Protein 4IQZ (pdb70)

Solvent-accessible surface area: 37965 Å² total

Nearest PDB structures (foldseek):
  4iqz-assembly1_A  TM=9.616E-01  e=1.580E-25  Escherichia coli K-12
  2auk-assembly7_A  TM=9.716E-01  e=3.781E-25  Escherichia coli
  8pfg-assembly1_J  TM=9.408E-01  e=3.873E-24  Escherichia coli
  8pdy-assembly1_J  TM=9.310E-01  e=1.301E-23  Escherichia coli
  8f1k-assembly1_J  TM=9.162E-01  e=4.817E-23  Escherichia coli

Radius of gyration: 32.56 Å; Cα contacts (8 Å, |Δi|>4): 2280; chains: 5; bounding box: 88×77×90 Å

Secondary structure (DSSP, 8-state):
--TTEEE-SS-EEEEEES--EEE-TTS-EEE--SS-EEEEE-TT--EEEEEE--TTPEESS-TT-EE-TT-EEEE--S---EE-SS-EEEEEE--BTTTEEEE---EEEEPPGGGS-TTGGG---EEEEE-TTSPBPPPTT----EEE--TT-EE-PPTT-EE-TT-EEEB----/-EEE--S-EEEEEES--EEE-TTS-EEE--SSEEEEEE--EEEEEEE-TTPEESS-TT-EE-SS-EEEE--TT--EE-SS-EEEEEE--BTTTEEEEE-----EEEEEPPTTT--TTGGG---EEEEE-TTSPBPPPSS----EEE--TT-EE-SPTT-EE-TT-EEEB----/--EEE-SS-EEEEEES--EEE-TTS-EEE-SSSEEEEEE-TT--EEEEEEE-TTPEESS-TT-EE-TT-EEEE--S---EE-SS-EEEEEE--BTTTEEE--------EEEPPGGG----S---EEEEE-TTSPBPPPTT----EEE--TT-EE-SPTT-EE-TT-EEEB---/-EEE--------EEE-TTS-EEE-SSSEEE--EEE-TTPEESS-S----EEEE--TT--EE-SS-EEEEEE--BTTTEEEE---EEEE------EEEEE-TTSPBPPPTT----EEE--TT-EE-S-TT-EE-TT-EEEE---/-EEE-SS-EEEEEES--EEE-TTS-EEE--SSEEEEEES----EEEEE-TTPEESS-TT-EE-TT-EEEE-----EE-SS-EEEEEE--BTTTEEEEE-TTT--EEEEEPPGGG--GGGTT---EEEEE-SSSPBPP-----EEE--TT-EE-SPTT-EE-TT-EEEB----

Organism: Escherichia coli (strain K12) (NCBI:txid83333)

B-factor: mean 36.13, std 14.33, range [9.55, 131.62]

GO terms:
  GO:0005515 protein binding (F, IPI)
  GO:0005829 cytosol (C, IDA)
  GO:2000142 regulation of DNA-templated transcription initiation (P, IDA)
  GO:0031564 transcription antitermination (P, IDA)
  GO:0006352 DNA-templated transcription initiation (P, IDA)
  GO:0005737 cytoplasm (C, HDA)
  GO:0016020 membrane (C, HDA)

Structure (mmCIF, N/CA/C/O backbone):
data_4IQZ
#
_entry.id   4IQZ
#
_cell.length_a   198.060
_cell.length_b   65.630
_cell.length_c   81.292
_cell.angle_alpha   90.00
_cell.angle_beta   108.92
_cell.angle_gamma   90.00
#
_symmetry.space_group_name_H-M   'C 1 2 1'
#
loop_
_entity.id
_entity.type
_entity.pdbx_description
1 polymer "DNA-directed RNA polymerase subunit beta'"
2 non-polymer 'IODIDE ION'
3 non-polymer 'SODIUM ION'
4 water water
#
loop_
_atom_site.group_PDB
_atom_site.id
_atom_site.type_symbol
_atom_site.label_atom_id
_atom_site.label_alt_id
_atom_site.label_comp_id
_atom_site.label_asym_id
_atom_site.label_entity_id
_atom_site.label_seq_id
_atom_site.pdbx_PDB_ins_code
_atom_site.Cartn_x
_atom_site.Cartn_y
_atom_site.Cartn_z
_atom_site.occupancy
_atom_site.B_iso_or_equiv
_atom_site.auth_seq_id
_atom_site.auth_comp_id
_atom_site.auth_asym_id
_atom_site.auth_atom_id
_atom_site.pdbx_PDB_model_num
ATOM 1 N N . ALA A 1 34 ? 78.263 38.135 40.024 1.00 38.38 34 ALA A N 1
ATOM 2 C CA . ALA A 1 34 ? 78.723 38.011 38.639 1.00 35.38 34 ALA A CA 1
ATOM 3 C C . ALA A 1 34 ? 79.500 36.714 38.472 1.00 30.23 34 ALA A C 1
ATOM 4 O O . ALA A 1 34 ? 79.233 35.924 37.562 1.00 24.92 34 ALA A O 1
ATOM 6 N N . ALA A 1 35 ? 80.467 36.505 39.364 1.00 36.76 35 ALA A N 1
ATOM 7 C CA . ALA A 1 35 ? 81.352 35.350 39.291 1.00 36.64 35 ALA A CA 1
ATOM 8 C C . ALA A 1 35 ? 80.616 34.068 39.685 1.00 32.96 35 ALA A C 1
ATOM 9 O O . ALA A 1 35 ? 80.866 33.005 39.114 1.00 30.98 35 ALA A O 1
ATOM 11 N N . GLU A 1 36 ? 79.710 34.183 40.659 1.00 33.44 36 GLU A N 1
ATOM 12 C CA . GLU A 1 36 ? 78.887 33.055 41.098 1.00 33.63 36 GLU A CA 1
ATOM 13 C C . GLU A 1 36 ? 77.950 32.576 40.003 1.00 32.88 36 GLU A C 1
ATOM 14 O O . GLU A 1 36 ? 77.480 31.442 40.055 1.00 37.25 36 GLU A O 1
ATOM 20 N N . SER A 1 37 ? 77.667 33.427 39.012 1.00 22.11 37 SER A N 1
ATOM 21 C CA . SER A 1 37 ? 76.704 33.053 37.976 1.00 17.78 37 SER A CA 1
ATOM 22 C C . SER A 1 37 ? 77.290 33.065 36.565 1.00 14.28 37 SER A C 1
ATOM 23 O O . SER A 1 37 ? 76.607 33.404 35.599 1.00 15.82 37 SER A O 1
ATOM 26 N N . SER A 1 38 ? 78.559 32.701 36.449 1.00 16.52 38 SER A N 1
ATOM 27 C CA . SER A 1 38 ? 79.169 32.482 35.138 1.00 17.90 38 SER A CA 1
ATOM 28 C C . SER A 1 38 ? 80.348 31.544 35.308 1.00 16.66 38 SER A C 1
ATOM 29 O O . SER A 1 38 ? 80.771 31.259 36.437 1.00 18.56 38 SER A O 1
ATOM 32 N N . ILE A 1 39 ? 80.860 31.037 34.194 1.00 12.60 39 ILE A N 1
ATOM 33 C CA . ILE A 1 39 ? 82.064 30.217 34.242 1.00 12.57 39 ILE A CA 1
ATOM 34 C C . ILE A 1 39 ? 83.051 30.828 33.272 1.00 14.74 39 ILE A C 1
ATOM 35 O O . ILE A 1 39 ? 82.720 31.049 32.087 1.00 12.88 39 ILE A O 1
ATOM 40 N N . GLN A 1 40 ? 84.237 31.132 33.784 1.00 16.31 40 GLN A N 1
ATOM 41 C CA . GLN A 1 40 ? 85.340 31.635 32.980 1.00 18.24 40 GLN A CA 1
ATOM 42 C C . GLN A 1 40 ? 86.466 30.635 33.169 1.00 17.59 40 GLN A C 1
ATOM 43 O O . GLN A 1 40 ? 86.921 30.425 34.290 1.00 16.98 40 GLN A O 1
ATOM 49 N N . VAL A 1 41 ? 86.905 29.975 32.099 1.00 15.91 41 VAL A N 1
ATOM 50 C CA . VAL A 1 41 ? 87.929 28.949 32.285 1.00 18.52 41 VAL A CA 1
ATOM 51 C C . VAL A 1 41 ? 89.295 29.586 32.540 1.00 17.65 41 VAL A C 1
ATOM 52 O O . VAL A 1 41 ? 89.561 30.709 32.102 1.00 19.34 41 VAL A O 1
ATOM 56 N N . LYS A 1 42 ? 90.162 28.869 33.244 1.00 21.27 42 LYS A N 1
ATOM 57 C CA . LYS A 1 42 ? 91.463 29.422 33.608 1.00 23.70 42 LYS A CA 1
ATOM 58 C C . LYS A 1 42 ? 92.593 28.974 32.674 1.00 26.41 42 LYS A C 1
ATOM 59 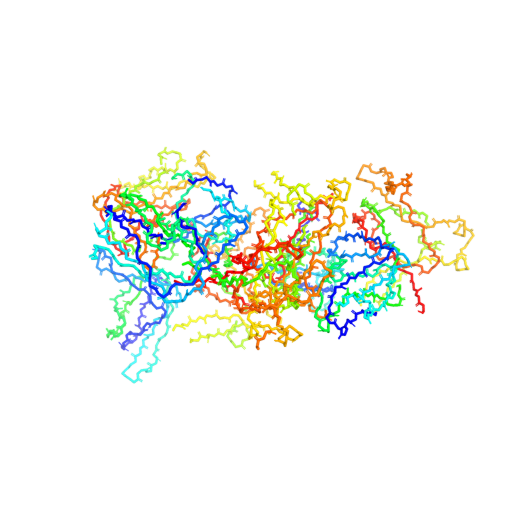O O . LYS A 1 42 ? 93.684 29.552 32.680 1.00 29.78 42 LYS A O 1
ATOM 65 N N . ASN A 1 43 ? 92.334 27.946 31.875 1.00 22.42 43 ASN A N 1
ATOM 66 C CA . ASN A 1 43 ? 93.322 27.480 30.902 1.00 26.28 43 ASN A CA 1
ATOM 67 C C . ASN A 1 43 ? 92.618 27.093 29.626 1.00 22.43 43 ASN A C 1
ATOM 68 O O . ASN A 1 43 ? 91.393 26.953 29.623 1.00 19.83 43 ASN A O 1
ATOM 73 N N . LYS A 1 44 ? 93.380 26.898 28.554 1.00 22.27 44 LYS A N 1
ATOM 74 C CA . LYS A 1 44 ? 92.768 26.448 27.317 1.00 25.23 44 LYS A CA 1
ATOM 75 C C . LYS A 1 44 ? 92.352 24.996 27.486 1.00 22.38 44 LYS A C 1
ATOM 76 O O . LYS A 1 44 ? 92.862 24.287 28.370 1.00 20.12 44 LYS A O 1
ATOM 80 N N . GLY A 1 45 ? 91.420 24.559 26.648 1.00 22.58 45 GLY A N 1
ATOM 81 C CA . GLY A 1 45 ? 90.973 23.174 26.661 1.00 26.31 45 GLY A CA 1
ATOM 82 C C . GLY A 1 45 ? 89.758 23.042 25.768 1.00 23.21 45 GLY A C 1
ATOM 83 O O . GLY A 1 45 ? 89.491 23.933 24.967 1.00 23.46 45 GLY A O 1
ATOM 84 N N . SER A 1 46 ? 89.034 21.934 25.877 1.00 19.39 46 SER A N 1
ATOM 85 C CA . SER A 1 46 ? 87.799 21.788 25.131 1.00 20.32 46 SER A CA 1
ATOM 86 C C . SER A 1 46 ? 86.674 21.631 26.119 1.00 20.43 46 SER A C 1
ATOM 87 O O . SER A 1 46 ? 86.870 21.119 27.219 1.00 18.14 46 SER A O 1
ATOM 90 N N . ILE A 1 47 ? 85.497 22.082 25.717 1.00 21.99 47 ILE A N 1
ATOM 91 C CA . ILE A 1 47 ? 84.321 21.991 26.549 1.00 21.08 47 ILE A CA 1
ATOM 92 C C . ILE A 1 47 ? 83.794 20.575 26.420 1.00 23.57 47 ILE A C 1
ATOM 93 O O . ILE A 1 47 ? 83.629 20.064 25.306 1.00 23.04 47 ILE A O 1
ATOM 98 N N . LYS A 1 48 ? 83.534 19.947 27.559 1.00 20.65 48 LYS A N 1
ATOM 99 C CA . LYS A 1 48 ? 82.815 18.689 27.577 1.00 22.31 48 LYS A CA 1
ATOM 100 C C . LYS A 1 48 ? 81.608 18.826 28.492 1.00 22.07 48 LYS A C 1
ATOM 101 O O . LYS A 1 48 ? 81.735 19.127 29.679 1.00 22.16 48 LYS A O 1
ATOM 105 N N . LEU A 1 49 ? 80.433 18.605 27.930 1.00 23.11 49 LEU A N 1
ATOM 106 C CA . LEU A 1 49 ? 79.208 18.712 28.700 1.00 23.04 49 LEU A CA 1
ATOM 107 C C . LEU A 1 49 ? 78.662 17.326 28.974 1.00 25.14 49 LEU A C 1
ATOM 108 O O . LEU A 1 49 ? 78.638 16.483 28.077 1.00 24.79 49 LEU A O 1
ATOM 113 N N . SER A 1 50 ? 78.239 17.060 30.208 1.00 22.12 50 SER A N 1
ATOM 114 C CA . SER A 1 50 ? 77.598 15.770 30.442 1.00 25.76 50 SER A CA 1
ATOM 115 C C . SER A 1 50 ? 76.153 15.958 30.881 1.00 24.22 50 SER A C 1
ATOM 116 O O . SER A 1 50 ? 75.818 16.980 31.480 1.00 20.49 50 SER A O 1
ATOM 119 N N . ASN A 1 51 ? 75.306 14.993 30.519 1.00 25.44 51 ASN A N 1
ATOM 120 C CA . ASN A 1 51 ? 73.873 15.034 30.811 1.00 27.40 51 ASN A CA 1
ATOM 121 C C . ASN A 1 51 ? 73.219 16.350 30.388 1.00 24.92 51 ASN A C 1
ATOM 122 O O . ASN A 1 51 ? 72.523 17.001 31.171 1.00 26.41 51 ASN A O 1
ATOM 127 N N . VAL A 1 52 ? 73.448 16.737 29.137 1.00 20.18 52 VAL A N 1
ATOM 128 C CA . VAL A 1 52 ? 73.025 18.050 28.670 1.00 19.53 52 VAL A CA 1
ATOM 129 C C . VAL A 1 52 ? 71.947 17.955 27.591 1.00 19.95 52 VAL A C 1
ATOM 130 O O . VAL A 1 52 ? 71.987 17.088 26.727 1.00 22.40 52 VAL A O 1
ATOM 134 N N . LYS A 1 53 ? 70.958 18.828 27.670 1.00 19.34 53 LYS A N 1
ATOM 135 C CA . LYS A 1 53 ? 70.099 19.069 26.535 1.00 21.68 53 LYS A CA 1
ATOM 136 C C . LYS A 1 53 ? 70.245 20.550 26.289 1.00 19.98 53 LYS A C 1
ATOM 137 O O . LYS A 1 53 ? 70.144 21.345 27.232 1.00 20.78 53 LYS A O 1
ATOM 140 N N . SER A 1 54 ? 70.512 20.930 25.044 1.00 17.14 54 SER A N 1
ATOM 141 C CA . SER A 1 54 ? 70.611 22.356 24.716 1.00 18.37 54 SER A CA 1
ATOM 142 C C . SER A 1 54 ? 69.843 22.671 23.434 1.00 19.91 54 SER A C 1
ATOM 143 O O . SER A 1 54 ? 69.596 21.781 22.609 1.00 17.53 54 SER A O 1
ATOM 146 N N . VAL A 1 55 ? 69.451 23.933 23.279 1.00 15.35 55 VAL A N 1
ATOM 147 C CA . VAL A 1 55 ? 68.745 24.353 22.082 1.00 15.52 55 VAL A CA 1
ATOM 148 C C . VAL A 1 55 ? 69.079 25.831 21.868 1.00 16.90 55 VAL A C 1
ATOM 149 O O . VAL A 1 55 ? 69.455 26.535 22.810 1.00 16.28 55 VAL A O 1
ATOM 153 N N . VAL A 1 56 ? 69.021 26.282 20.623 1.00 19.88 56 VAL A N 1
ATOM 154 C CA . VAL A 1 56 ? 69.285 27.691 20.336 1.00 20.76 56 VAL A CA 1
ATOM 155 C C . VAL A 1 56 ? 67.971 28.464 20.384 1.00 14.32 56 VAL A C 1
ATOM 156 O O . VAL A 1 56 ? 66.992 28.047 19.755 1.00 14.99 56 VAL A O 1
ATOM 160 N N . ASN A 1 57 ? 67.910 29.565 21.131 1.00 13.91 57 ASN A N 1
ATOM 161 C CA . ASN A 1 57 ? 66.628 30.267 21.246 1.00 14.23 57 ASN A CA 1
ATOM 162 C C . ASN A 1 57 ? 66.518 31.418 20.257 1.00 16.76 57 ASN A C 1
ATOM 163 O O . ASN A 1 57 ? 67.393 31.573 19.390 1.00 17.62 57 ASN A O 1
ATOM 168 N N . SER A 1 58 ? 65.469 32.233 20.381 1.00 17.88 58 SER A N 1
ATOM 169 C CA . SER A 1 58 ? 65.219 33.299 19.411 1.00 19.32 58 SER A CA 1
ATOM 170 C C . SER A 1 58 ? 66.168 34.483 19.570 1.00 21.89 58 SER A C 1
ATOM 171 O O . SER A 1 58 ? 66.186 35.371 18.716 1.00 24.47 58 SER A O 1
ATOM 174 N N . SER A 1 59 ? 66.936 34.497 20.663 1.00 21.12 59 SER A N 1
ATOM 175 C CA . SER A 1 59 ? 67.892 35.568 20.917 1.00 22.27 59 SER A CA 1
ATOM 176 C C . SER A 1 59 ? 69.274 35.169 20.462 1.00 22.18 59 SER A C 1
ATOM 177 O O . SER A 1 59 ? 70.237 35.916 20.678 1.00 23.43 59 SER A O 1
ATOM 180 N N . GLY A 1 60 ? 69.392 33.986 19.860 1.00 16.59 60 GLY A N 1
ATOM 181 C CA . GLY A 1 60 ? 70.688 33.539 19.374 1.00 16.67 60 GLY A CA 1
ATOM 182 C C . GLY A 1 60 ? 71.524 32.946 20.491 1.00 15.43 60 GLY A C 1
ATOM 183 O O . GLY A 1 60 ? 72.742 32.789 20.349 1.00 17.27 60 GLY A O 1
ATOM 184 N N . LYS A 1 61 ? 70.872 32.607 21.602 1.00 14.50 61 LYS A N 1
ATOM 185 C CA . LYS A 1 61 ? 71.559 32.000 22.725 1.00 14.67 61 LYS A CA 1
ATOM 186 C C . LYS A 1 61 ? 71.425 30.484 22.706 1.00 16.52 61 LYS A C 1
ATOM 187 O O . LYS A 1 61 ? 70.366 29.922 22.369 1.00 18.01 61 LYS A O 1
ATOM 193 N N . LEU A 1 62 ? 72.518 29.827 23.049 1.00 12.42 62 LEU A N 1
ATOM 194 C CA . LEU A 1 62 ? 72.542 28.376 23.178 1.00 13.12 62 LEU A CA 1
ATOM 195 C C . LEU A 1 62 ? 72.199 28.094 24.623 1.00 14.03 62 LEU A C 1
ATOM 196 O O . LEU A 1 62 ? 72.990 28.383 25.534 1.00 18.97 62 LEU A O 1
ATOM 201 N N . VAL A 1 63 ? 71.009 27.564 24.850 1.00 11.63 63 VAL A N 1
ATOM 202 C CA . VAL A 1 63 ? 70.485 27.483 26.220 1.00 11.33 63 VAL A CA 1
ATOM 203 C C . VAL A 1 63 ? 70.412 26.041 26.699 1.00 12.28 63 VAL A C 1
ATOM 204 O O . VAL A 1 63 ? 69.971 25.160 25.960 1.00 15.61 63 VAL A O 1
ATOM 208 N N . ILE A 1 64 ? 70.832 25.804 27.937 1.00 16.31 64 ILE A N 1
ATOM 209 C CA . ILE A 1 64 ? 70.766 24.470 28.533 1.00 20.64 64 ILE A CA 1
ATOM 210 C C . ILE A 1 64 ? 69.372 24.227 29.098 1.00 18.94 64 ILE A C 1
ATOM 211 O O . ILE A 1 64 ? 68.829 25.061 29.827 1.00 16.60 64 ILE A O 1
ATOM 216 N N . THR A 1 65 ? 68.763 23.105 28.729 1.00 16.16 65 THR A N 1
ATOM 217 C CA . THR A 1 65 ? 67.406 22.853 29.160 1.00 16.46 65 THR A CA 1
ATOM 218 C C . THR A 1 65 ? 67.352 21.614 30.021 1.00 16.17 65 THR A C 1
ATOM 219 O O . THR A 1 65 ? 66.271 21.124 30.329 1.00 18.25 65 THR A O 1
ATOM 223 N N . SER A 1 66 ? 68.529 21.124 30.406 1.00 17.11 66 SER A N 1
ATOM 224 C CA . SER A 1 66 ? 68.643 19.989 31.314 1.00 20.61 66 SER A CA 1
ATOM 225 C C . SER A 1 66 ? 68.992 20.503 32.715 1.00 17.85 66 SER A C 1
ATOM 226 O O . SER A 1 66 ? 69.476 21.635 32.866 1.00 16.77 66 SER A O 1
ATOM 229 N N . ARG A 1 67 ? 68.752 19.694 33.742 1.00 17.79 67 ARG A N 1
ATOM 230 C CA . ARG A 1 67 ? 68.873 20.193 35.108 1.00 18.18 67 ARG A CA 1
ATOM 231 C C . ARG A 1 67 ? 70.054 19.635 35.914 1.00 20.32 67 ARG A C 1
ATOM 232 O O . ARG A 1 67 ? 70.343 20.126 37.013 1.00 23.07 67 ARG A O 1
ATOM 240 N N . ASN A 1 68 ? 70.736 18.616 35.391 1.00 21.05 68 ASN A N 1
ATOM 241 C CA . ASN A 1 68 ? 71.893 18.074 36.097 1.00 22.74 68 ASN A CA 1
ATOM 242 C C . ASN A 1 68 ? 73.168 18.084 35.268 1.00 23.28 68 ASN A C 1
ATOM 243 O O . ASN A 1 68 ? 74.011 17.196 35.384 1.00 30.50 68 ASN A O 1
ATOM 248 N N . THR A 1 69 ? 73.303 19.115 34.449 1.00 19.88 69 THR A N 1
ATOM 249 C CA . THR A 1 69 ? 74.422 19.228 33.518 1.00 19.99 69 THR A CA 1
ATOM 250 C C . THR A 1 69 ? 75.728 19.521 34.241 1.00 20.15 69 THR A C 1
ATOM 251 O O . THR A 1 69 ? 75.769 20.347 35.166 1.00 18.05 69 THR A O 1
ATOM 255 N N . GLU A 1 70 ? 76.786 18.827 33.829 1.00 21.05 70 GLU A N 1
ATOM 256 C CA . GLU A 1 70 ? 78.137 19.173 34.251 1.00 18.85 70 GLU A CA 1
ATOM 257 C C . GLU A 1 70 ? 78.940 19.649 33.056 1.00 21.53 70 GLU A C 1
ATOM 258 O O . GLU A 1 70 ? 78.844 19.082 31.961 1.00 21.38 70 GLU A O 1
ATOM 264 N N . LEU A 1 71 ? 79.714 20.710 33.268 1.00 17.30 71 LEU A N 1
ATOM 265 C CA . LEU A 1 71 ? 80.583 21.241 32.239 1.00 20.58 71 LEU A CA 1
ATOM 266 C C . LEU A 1 71 ? 81.986 20.993 32.721 1.00 23.54 71 LEU A C 1
ATOM 267 O O . LEU A 1 71 ? 82.312 21.321 33.874 1.00 20.44 71 LEU A O 1
ATOM 272 N N . LYS A 1 72 ? 82.811 20.405 31.856 1.00 19.85 72 LYS A N 1
ATOM 273 C CA . LYS A 1 72 ? 84.205 20.186 32.190 1.00 21.96 72 LYS A CA 1
ATOM 274 C C . LYS A 1 72 ? 85.084 20.800 31.129 1.00 24.10 72 LYS A C 1
ATOM 275 O O . LYS A 1 72 ? 84.725 20.826 29.950 1.00 23.79 72 LYS A O 1
ATOM 281 N N . LEU A 1 73 ? 86.229 21.318 31.554 1.00 21.59 73 LEU A N 1
ATOM 282 C CA . LEU A 1 73 ? 87.262 21.712 30.617 1.00 19.97 73 LEU A CA 1
ATOM 283 C C . LEU A 1 73 ? 88.250 20.563 30.558 1.00 18.02 73 LEU A C 1
ATOM 284 O O . LEU A 1 73 ? 88.849 20.198 31.580 1.00 18.74 73 LEU A O 1
ATOM 289 N N . ILE A 1 74 ? 88.417 19.970 29.379 1.00 19.86 74 ILE A N 1
ATOM 290 C CA . ILE A 1 74 ? 89.332 18.834 29.248 1.00 22.50 74 ILE A CA 1
ATOM 291 C C . ILE A 1 74 ? 90.440 19.120 28.241 1.00 23.16 74 ILE A C 1
ATOM 292 O O . ILE A 1 74 ? 90.342 20.077 27.469 1.00 23.86 74 ILE A O 1
ATOM 297 N N . ASP A 1 75 ? 91.489 18.297 28.229 1.00 20.65 75 ASP A N 1
ATOM 298 C CA . ASP A 1 75 ? 92.468 18.397 27.151 1.00 22.02 75 ASP A CA 1
ATOM 299 C C . ASP A 1 75 ? 92.026 17.506 25.992 1.00 23.16 75 ASP A C 1
ATOM 300 O O . ASP A 1 75 ? 90.934 16.944 26.033 1.00 22.73 75 ASP A O 1
ATOM 305 N N . GLU A 1 76 ? 92.862 17.370 24.969 1.00 29.00 76 GLU A N 1
ATOM 306 C CA . GLU A 1 76 ? 92.499 16.585 23.792 1.00 33.49 76 GLU A CA 1
ATOM 307 C C . GLU A 1 76 ? 92.463 15.077 24.064 1.00 37.05 76 GLU A C 1
ATOM 308 O O . GLU A 1 76 ? 92.094 14.296 23.187 1.00 40.25 76 GLU A O 1
ATOM 314 N N . PHE A 1 77 ? 92.832 14.665 25.276 1.00 27.39 77 PHE A N 1
ATOM 315 C CA . PHE A 1 77 ? 92.914 13.239 25.592 1.00 29.01 77 PHE A CA 1
ATOM 316 C C . PHE A 1 77 ? 91.958 12.869 26.719 1.00 27.85 77 PHE A C 1
ATOM 317 O O . PHE A 1 77 ? 91.983 11.750 27.243 1.00 29.13 77 PHE A O 1
ATOM 325 N N . GLY A 1 78 ? 91.127 13.830 27.080 1.00 26.32 78 GLY A N 1
ATOM 326 C CA . GLY A 1 78 ? 90.069 13.619 28.046 1.00 33.13 78 GLY A CA 1
ATOM 327 C C . GLY A 1 78 ? 90.440 13.898 29.489 1.00 30.07 78 GLY A C 1
ATOM 328 O O . GLY A 1 78 ? 89.624 13.686 30.370 1.00 30.05 78 GLY A O 1
ATOM 329 N N . ARG A 1 79 ? 91.658 14.367 29.742 1.00 25.33 79 ARG A N 1
ATOM 330 C CA . ARG A 1 79 ? 92.047 14.668 31.110 1.00 23.45 79 ARG A CA 1
ATOM 331 C C . ARG A 1 79 ? 91.293 15.908 31.559 1.00 24.52 79 ARG A C 1
ATOM 332 O O . ARG A 1 79 ? 91.192 16.882 30.810 1.00 22.30 79 ARG A O 1
ATOM 340 N N . THR A 1 80 ? 90.730 15.867 32.763 1.00 23.20 80 THR A N 1
ATOM 341 C CA . THR A 1 80 ? 89.961 17.004 33.262 1.00 23.34 80 THR A CA 1
ATOM 342 C C . THR A 1 80 ? 90.865 18.101 33.827 1.00 23.73 80 THR A C 1
ATOM 343 O O . THR A 1 80 ? 91.763 17.842 34.641 1.00 27.60 80 THR A O 1
ATOM 347 N N . LYS A 1 81 ? 90.616 19.330 33.398 1.00 24.12 81 LYS A N 1
ATOM 348 C CA . LYS A 1 81 ? 91.295 20.493 33.959 1.00 24.81 81 LYS A CA 1
ATOM 349 C C . LYS A 1 81 ? 90.415 21.192 35.003 1.00 22.98 81 LYS A C 1
ATOM 350 O O . LYS A 1 81 ? 90.877 21.565 36.080 1.00 24.17 81 LYS A O 1
ATOM 356 N N . GLU A 1 82 ? 89.143 21.363 34.672 1.00 20.10 82 GLU A N 1
ATOM 357 C CA . GLU A 1 82 ? 88.198 22.066 35.531 1.00 20.13 82 GLU A CA 1
ATOM 358 C C . GLU A 1 82 ? 86.851 21.410 35.360 1.00 19.32 82 GLU A C 1
ATOM 359 O O . GLU A 1 82 ? 86.543 20.893 34.272 1.00 19.96 82 GLU A O 1
ATOM 365 N N . SER A 1 83 ? 86.040 21.462 36.418 1.00 16.35 83 SER A N 1
ATOM 366 C CA . SER A 1 83 ? 84.708 20.881 36.396 1.00 19.22 83 SER A CA 1
ATOM 367 C C . SER A 1 83 ? 83.714 21.815 37.083 1.00 17.06 83 SER A C 1
ATOM 368 O O . SER A 1 83 ? 84.017 22.411 38.119 1.00 18.44 83 SER A O 1
ATOM 371 N N . TYR A 1 84 ? 82.521 21.931 36.525 1.00 13.23 84 TYR A N 1
ATOM 372 C CA . TYR A 1 84 ? 81.508 22.774 37.140 1.00 19.71 84 TYR A CA 1
ATOM 373 C C . TYR A 1 84 ? 80.155 22.152 36.905 1.00 20.64 84 TYR A C 1
ATOM 374 O O . TYR A 1 84 ? 79.944 21.517 35.866 1.00 16.16 84 TYR A O 1
ATOM 383 N N . LYS A 1 85 ? 79.245 22.328 37.862 1.00 16.53 85 LYS A N 1
ATOM 384 C CA . LYS A 1 85 ? 77.829 22.106 37.602 1.00 19.53 85 LYS A CA 1
ATOM 385 C C . LYS A 1 85 ? 77.306 23.365 36.923 1.00 24.37 85 LYS A C 1
ATOM 386 O O . LYS A 1 85 ? 77.779 24.466 37.204 1.00 27.45 85 LYS A O 1
ATOM 392 N N . VAL A 1 86 ? 76.386 23.195 35.977 1.00 21.01 86 VAL A N 1
ATOM 393 C CA . VAL A 1 86 ? 75.812 24.314 35.231 1.00 22.46 86 VAL A CA 1
ATOM 394 C C . VAL A 1 86 ? 74.292 24.227 35.308 1.00 20.12 86 VAL A C 1
ATOM 395 O O . VAL A 1 86 ? 73.712 23.211 34.952 1.00 21.26 86 VAL A O 1
ATOM 399 N N . PRO A 1 87 ? 73.637 25.293 35.774 1.00 19.51 87 PRO A N 1
ATOM 400 C CA . PRO A 1 87 ? 72.204 25.147 36.037 1.00 16.48 87 PRO A CA 1
ATOM 401 C C . PRO A 1 87 ? 71.343 25.214 34.779 1.00 16.52 87 PRO A C 1
ATOM 402 O O . PRO A 1 87 ? 71.743 25.734 33.733 1.00 15.20 87 PRO A O 1
ATOM 406 N N . TYR A 1 88 ? 70.151 24.650 34.899 1.00 15.76 88 TYR A N 1
ATOM 407 C CA . TYR A 1 88 ? 69.085 24.794 33.918 1.00 15.99 88 TYR A CA 1
ATOM 408 C C . TYR A 1 88 ? 68.957 26.257 33.518 1.00 15.75 88 TYR A C 1
ATOM 409 O O . TYR A 1 88 ? 68.930 27.137 34.380 1.00 11.94 88 TYR A O 1
ATOM 418 N N . GLY A 1 89 ? 68.878 26.519 32.217 1.00 15.54 89 GLY A N 1
ATOM 419 C CA . GLY A 1 89 ? 68.647 27.868 31.741 1.00 15.88 89 GLY A CA 1
ATOM 420 C C . GLY A 1 89 ? 69.903 28.659 31.457 1.00 16.73 89 GLY A C 1
ATOM 421 O O . GLY A 1 89 ? 69.839 29.741 30.879 1.00 15.80 89 GLY A O 1
ATOM 422 N N . ALA A 1 90 ? 71.048 28.115 31.854 1.00 18.27 90 ALA A N 1
ATOM 423 C CA . ALA A 1 90 ? 72.320 28.753 31.564 1.00 17.55 90 ALA A CA 1
ATOM 424 C C . ALA A 1 90 ? 72.525 28.884 30.059 1.00 16.61 90 ALA A C 1
ATOM 425 O O . ALA A 1 90 ? 72.073 28.043 29.278 1.00 16.68 90 ALA A O 1
ATOM 427 N N . VAL A 1 91 ? 73.234 29.935 29.679 1.00 15.14 91 VAL A N 1
ATOM 428 C CA . VAL A 1 91 ? 73.562 30.211 28.291 1.00 17.63 91 VAL A CA 1
ATOM 429 C C . VAL A 1 91 ? 75.017 29.815 28.092 1.00 18.78 91 VAL A C 1
ATOM 430 O O . VAL A 1 91 ? 75.885 30.145 28.915 1.00 17.67 91 VAL A O 1
ATOM 434 N N . LEU A 1 92 ? 75.288 29.074 27.030 1.00 15.35 92 LEU A N 1
ATOM 435 C CA . LEU A 1 92 ? 76.657 28.664 26.731 1.00 17.39 92 LEU A CA 1
ATOM 436 C C . LEU A 1 92 ? 77.201 29.525 25.603 1.00 16.77 92 LEU A C 1
ATOM 437 O O . LEU A 1 92 ? 76.475 29.794 24.649 1.00 19.16 92 LEU A O 1
ATOM 442 N N . ALA A 1 93 ? 78.462 29.954 25.685 1.00 12.08 93 ALA A N 1
ATOM 443 C CA . ALA A 1 93 ? 79.085 30.623 24.541 1.00 20.22 93 ALA A CA 1
ATOM 444 C C . ALA A 1 93 ? 79.773 29.607 23.658 1.00 21.85 93 ALA A C 1
ATOM 445 O O . ALA A 1 93 ? 80.071 29.883 22.501 1.00 24.27 93 ALA A O 1
ATOM 447 N N . LYS A 1 94 ? 80.043 28.435 24.213 1.00 23.30 94 LYS A N 1
ATOM 448 C CA . LYS A 1 94 ? 80.727 27.384 23.466 1.00 28.25 94 LYS A CA 1
ATOM 449 C C . LYS A 1 94 ? 80.007 26.077 23.761 1.00 25.61 94 LYS A C 1
ATOM 450 O O . LYS A 1 94 ? 79.689 25.786 24.917 1.00 25.72 94 LYS A O 1
ATOM 455 N N . GLY A 1 95 ? 79.735 25.304 22.723 1.00 23.10 95 GLY A N 1
ATOM 456 C CA . GLY A 1 95 ? 79.067 24.031 22.904 1.00 28.29 95 GLY A CA 1
ATOM 457 C C . GLY A 1 95 ? 80.041 22.903 23.187 1.00 25.27 95 GLY A C 1
ATOM 458 O O . GLY A 1 95 ? 81.257 23.115 23.240 1.00 17.95 95 GLY A O 1
ATOM 459 N N . ASP A 1 96 ? 79.488 21.707 23.371 1.00 26.55 96 ASP A N 1
ATOM 460 C CA . ASP A 1 96 ? 80.274 20.517 23.660 1.00 27.30 96 ASP A CA 1
ATOM 461 C C . ASP A 1 96 ? 81.263 20.252 22.536 1.00 23.52 96 ASP A C 1
ATOM 462 O O . ASP A 1 96 ? 80.907 20.312 21.353 1.00 23.20 96 ASP A O 1
ATOM 467 N N . GLY A 1 97 ? 82.517 20.005 22.900 1.00 18.57 97 GLY A N 1
ATOM 468 C CA . GLY A 1 97 ? 83.546 19.749 21.910 1.00 24.96 97 GLY A CA 1
ATOM 469 C C . GLY A 1 97 ? 84.286 20.974 21.397 1.00 26.52 97 GLY A C 1
ATOM 470 O O . GLY A 1 97 ? 85.271 20.834 20.684 1.00 30.54 97 GLY A O 1
ATOM 471 N N . GLU A 1 98 ? 83.828 22.172 21.744 1.00 26.27 98 GLU A N 1
ATOM 472 C CA . GLU A 1 98 ? 84.504 23.383 21.271 1.00 24.98 98 GLU A CA 1
ATOM 473 C C . GLU A 1 98 ? 85.792 23.686 22.051 1.00 23.50 98 GLU A C 1
ATOM 474 O O . GLU A 1 98 ? 85.847 23.532 23.281 1.00 24.79 98 GLU A O 1
ATOM 477 N N . GLN A 1 99 ? 86.831 24.089 21.329 1.00 23.93 99 GLN A N 1
ATOM 478 C CA . GLN A 1 99 ? 88.105 24.485 21.939 1.00 25.97 99 GLN A CA 1
ATOM 479 C C . GLN A 1 99 ? 87.953 25.904 22.484 1.00 26.15 99 GLN A C 1
ATOM 480 O O . GLN A 1 99 ? 87.300 26.733 21.863 1.00 28.08 99 GLN A O 1
ATOM 482 N N . VAL A 1 100 ? 88.512 26.170 23.659 1.00 23.51 100 VAL A N 1
ATOM 483 C CA . VAL A 1 100 ? 88.448 27.503 24.265 1.00 25.01 100 VAL A CA 1
ATOM 484 C C . VAL A 1 100 ? 89.841 27.846 24.782 1.00 29.52 100 VAL A C 1
ATOM 485 O O . VAL A 1 100 ? 90.639 26.953 25.055 1.00 26.41 100 VAL A O 1
ATOM 489 N N . ALA A 1 101 ? 90.131 29.139 24.907 1.00 31.61 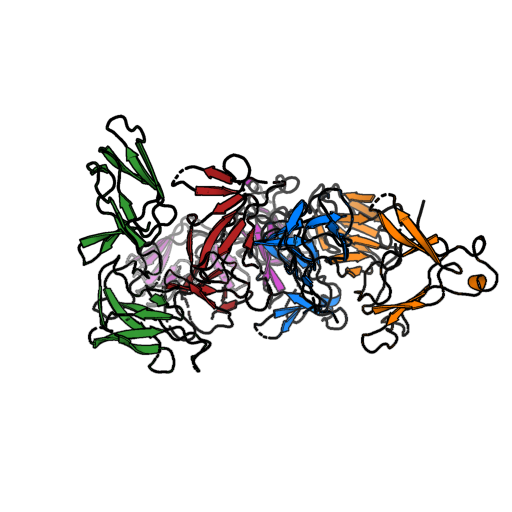101 ALA A N 1
ATOM 490 C CA . ALA A 1 101 ? 91.413 29.598 25.418 1.00 32.25 101 ALA A CA 1
ATOM 491 C C . ALA A 1 101 ? 91.262 30.043 26.881 1.00 28.58 101 ALA A C 1
ATOM 492 O O . ALA A 1 101 ? 90.142 30.264 27.352 1.00 22.22 101 ALA A O 1
ATOM 494 N N . GLY A 1 102 ? 92.375 30.154 27.603 1.00 30.29 102 GLY A N 1
ATOM 495 C CA . GLY A 1 102 ? 92.331 30.602 28.990 1.00 29.26 102 GLY A CA 1
ATOM 496 C C . GLY A 1 102 ? 91.697 31.979 29.100 1.00 25.81 102 GLY A C 1
ATOM 497 O O . GLY A 1 102 ? 91.916 32.815 28.237 1.00 22.96 102 GLY A O 1
ATOM 498 N N . GLY A 1 103 ? 90.890 32.212 30.133 1.00 24.67 103 GLY A N 1
ATOM 499 C CA . GLY A 1 103 ? 90.296 33.525 30.331 1.00 25.40 103 GLY A CA 1
ATOM 500 C C . GLY A 1 103 ? 88.952 33.743 29.651 1.00 25.60 103 GLY A C 1
ATOM 501 O O . GLY A 1 103 ? 88.313 34.774 29.829 1.00 27.38 103 GLY A O 1
ATOM 502 N N . GLU A 1 104 ? 88.513 32.766 28.876 1.00 24.24 104 GLU A N 1
ATOM 503 C CA . GLU A 1 104 ? 87.279 32.902 28.130 1.00 27.50 104 GLU A CA 1
ATOM 504 C C . GLU A 1 104 ? 86.080 32.553 28.995 1.00 22.95 104 GLU A C 1
ATOM 505 O O . GLU A 1 104 ? 86.078 31.542 29.690 1.00 21.20 104 GLU A O 1
ATOM 508 N N . THR A 1 105 ? 85.057 33.390 28.947 1.00 24.27 105 THR A N 1
ATOM 509 C CA . THR A 1 105 ? 83.816 33.098 29.653 1.00 23.80 105 THR A CA 1
ATOM 510 C C . THR A 1 105 ? 83.004 32.167 28.780 1.00 21.49 105 THR A C 1
ATOM 511 O O . THR A 1 105 ? 82.837 32.424 27.588 1.00 24.79 105 THR A O 1
ATOM 515 N N . VAL A 1 106 ? 82.524 31.068 29.348 1.00 18.92 106 VAL A N 1
ATOM 516 C CA . VAL A 1 106 ? 81.907 30.026 28.524 1.00 16.31 106 VAL A CA 1
ATOM 517 C C . VAL A 1 106 ? 80.473 29.715 28.923 1.00 18.49 106 VAL A C 1
ATOM 518 O O . VAL A 1 106 ? 79.759 29.008 28.208 1.00 16.58 106 VAL A O 1
ATOM 522 N N . ALA A 1 107 ? 80.044 30.247 30.062 1.00 16.58 107 ALA A N 1
ATOM 523 C CA . ALA A 1 107 ? 78.658 30.088 30.462 1.00 16.00 107 ALA A CA 1
ATOM 524 C C . ALA A 1 107 ? 78.226 31.267 31.314 1.00 14.09 107 ALA A C 1
ATOM 525 O O . ALA A 1 107 ? 79.032 31.853 32.044 1.00 12.33 107 ALA A O 1
ATOM 527 N N . ASN A 1 108 ? 76.941 31.589 31.237 1.00 14.71 108 ASN A N 1
ATOM 528 C CA . ASN A 1 108 ? 76.375 32.688 31.998 1.00 17.53 108 ASN A CA 1
ATOM 529 C C . ASN A 1 108 ? 74.927 32.361 32.384 1.00 16.18 108 ASN A C 1
ATOM 530 O O . ASN A 1 108 ? 74.173 31.801 31.581 1.00 13.11 108 ASN A O 1
ATOM 535 N N . TRP A 1 109 ? 74.542 32.675 33.617 1.00 15.80 109 TRP A N 1
ATOM 536 C CA . TRP A 1 109 ? 73.147 32.498 34.016 1.00 16.25 109 TRP A CA 1
ATOM 537 C C . TRP A 1 109 ? 72.776 33.590 35.000 1.00 18.99 109 TRP A C 1
ATOM 538 O O . TRP A 1 109 ? 73.650 34.296 35.509 1.00 14.92 109 TRP A O 1
ATOM 549 N N . ASP A 1 110 ? 71.479 33.772 35.223 1.00 18.95 110 ASP A N 1
ATOM 550 C CA . ASP A 1 110 ? 71.019 34.868 36.067 1.00 22.04 110 ASP A CA 1
ATOM 551 C C . ASP A 1 110 ? 71.272 34.479 37.507 1.00 19.43 110 ASP A C 1
ATOM 552 O O . ASP A 1 110 ? 70.895 33.389 37.919 1.00 21.96 110 ASP A O 1
ATOM 557 N N . PRO A 1 111 ? 71.937 35.352 38.279 1.00 24.83 111 PRO A N 1
ATOM 558 C CA . PRO A 1 111 ? 72.225 34.991 39.677 1.00 27.61 111 PRO A CA 1
ATOM 559 C C . PRO A 1 111 ? 70.969 34.936 40.539 1.00 29.29 111 PRO A C 1
ATOM 560 O O . PRO A 1 111 ? 70.961 34.212 41.537 1.00 33.28 111 PRO A O 1
ATOM 564 N N . HIS A 1 112 ? 69.921 35.657 40.146 1.00 24.11 112 HIS A N 1
ATOM 565 C CA . HIS A 1 112 ? 68.799 35.919 41.051 1.00 29.49 112 HIS A CA 1
ATOM 566 C C . HIS A 1 112 ? 67.424 35.399 40.587 1.00 28.88 112 HIS A C 1
ATOM 567 O O . HIS A 1 112 ? 66.416 35.600 41.263 1.00 30.64 112 HIS A O 1
ATOM 574 N N . THR A 1 113 ? 67.376 34.740 39.435 1.00 22.69 113 THR A N 1
ATOM 575 C CA . THR A 1 113 ? 66.141 34.091 38.999 1.00 21.70 113 THR A CA 1
ATOM 576 C C . THR A 1 113 ? 66.466 32.744 38.391 1.00 24.00 113 THR A C 1
ATOM 577 O O . THR A 1 113 ? 67.584 32.525 37.933 1.00 25.39 113 THR A O 1
ATOM 589 N N . PRO A 1 115 ? 64.791 30.337 35.294 1.00 18.10 115 PRO A N 1
ATOM 590 C CA . PRO A 1 115 ? 63.763 30.401 34.257 1.00 18.57 115 PRO A CA 1
ATOM 591 C C . PRO A 1 115 ? 62.899 29.142 34.166 1.00 15.99 115 PRO A C 1
ATOM 592 O O . PRO A 1 115 ? 63.214 28.072 34.715 1.00 17.86 115 PRO A O 1
ATOM 596 N N . VAL A 1 116 ? 61.775 29.308 33.489 1.00 14.87 116 VAL A N 1
ATOM 597 C CA . VAL A 1 116 ? 60.963 28.203 33.016 1.00 14.99 116 VAL A CA 1
ATOM 598 C C . VAL A 1 116 ? 61.066 28.371 31.507 1.00 13.12 116 VAL A C 1
ATOM 599 O O . VAL A 1 116 ? 60.695 29.411 30.964 1.00 17.87 116 VAL A O 1
ATOM 603 N N . ILE A 1 117 ? 61.588 27.359 30.832 1.00 15.47 117 ILE A N 1
ATOM 604 C CA . ILE A 1 117 ? 61.917 27.465 29.404 1.00 16.96 117 ILE A CA 1
ATOM 605 C C . ILE A 1 117 ? 61.038 26.567 28.553 1.00 13.02 117 ILE A C 1
ATOM 606 O O . ILE A 1 117 ? 60.771 25.430 28.932 1.00 14.24 117 ILE A O 1
ATOM 611 N N . THR A 1 118 ? 60.555 27.063 27.418 1.00 17.37 118 THR A N 1
ATOM 612 C CA . THR A 1 118 ? 59.777 26.183 26.560 1.00 16.54 118 THR A CA 1
ATOM 613 C C . THR A 1 118 ? 60.689 25.270 25.767 1.00 16.68 118 THR A C 1
ATOM 614 O O . THR A 1 118 ? 61.765 25.679 25.309 1.00 18.41 118 THR A O 1
ATOM 618 N N . GLU A 1 119 ? 60.259 24.031 25.604 1.00 17.92 119 GLU A N 1
ATOM 619 C CA . GLU A 1 119 ? 61.067 23.055 24.904 1.00 19.46 119 GLU A CA 1
ATOM 620 C C . GLU A 1 119 ? 60.637 23.020 23.449 1.00 19.25 119 GLU A C 1
ATOM 621 O O . GLU A 1 119 ? 61.205 22.282 22.652 1.00 17.59 119 GLU A O 1
ATOM 627 N N . VAL A 1 120 ? 59.619 23.803 23.105 1.00 14.84 120 VAL A N 1
ATOM 628 C CA . VAL A 1 120 ? 59.087 23.759 21.750 1.00 17.27 120 VAL A CA 1
ATOM 629 C C . VAL A 1 120 ? 58.833 25.149 21.216 1.00 17.58 120 VAL A C 1
ATOM 630 O O . VAL A 1 120 ? 58.662 26.106 21.970 1.00 17.04 120 VAL A O 1
ATOM 634 N N . SER A 1 121 ? 58.831 25.249 19.899 1.00 19.83 121 SER A N 1
ATOM 635 C CA . SER A 1 121 ? 58.607 26.510 19.222 1.00 17.26 121 SER A CA 1
ATOM 636 C C . SER A 1 121 ? 57.141 26.577 18.934 1.00 14.25 121 SER A C 1
ATOM 637 O O . SER A 1 121 ? 56.475 25.543 18.865 1.00 15.46 121 SER A O 1
ATOM 640 N N . GLY A 1 122 ? 56.628 27.781 18.750 1.00 15.03 122 GLY A N 1
ATOM 641 C CA . GLY A 1 122 ? 55.232 27.924 18.385 1.00 15.24 122 GLY A CA 1
ATOM 642 C C . GLY A 1 122 ? 54.766 29.311 18.761 1.00 17.51 122 GLY A C 1
ATOM 643 O O . GLY A 1 122 ? 55.481 30.286 18.514 1.00 21.81 122 GLY A O 1
ATOM 644 N N . PHE A 1 123 ? 53.570 29.405 19.336 1.00 13.45 123 PHE A N 1
ATOM 645 C CA . PHE A 1 123 ? 53.031 30.689 19.779 1.00 15.41 123 PHE A CA 1
ATOM 646 C C . PHE A 1 123 ? 52.523 30.553 21.212 1.00 18.11 123 PHE A C 1
ATOM 647 O O . PHE A 1 123 ? 52.014 29.502 21.606 1.00 13.50 123 PHE A O 1
ATOM 655 N N . VAL A 1 124 ? 52.643 31.635 21.973 1.00 20.12 124 VAL A N 1
ATOM 656 C CA . VAL A 1 124 ? 52.245 31.649 23.378 1.00 22.09 124 VAL A CA 1
ATOM 657 C C . VAL A 1 124 ? 50.743 31.859 23.553 1.00 24.59 124 VAL A C 1
ATOM 658 O O . VAL A 1 124 ? 50.133 32.699 22.885 1.00 27.12 124 VAL A O 1
ATOM 662 N N . ARG A 1 125 ? 50.141 31.075 24.442 1.00 15.92 125 ARG A N 1
ATOM 663 C CA . ARG A 1 125 ? 48.737 31.243 24.750 1.00 17.51 125 ARG A CA 1
ATOM 664 C C . ARG A 1 125 ? 48.560 31.301 26.269 1.00 19.93 125 ARG A C 1
ATOM 665 O O . ARG A 1 125 ? 48.904 30.353 26.992 1.00 21.00 125 ARG A O 1
ATOM 667 N N . PHE A 1 126 ? 48.053 32.432 26.746 1.00 19.74 126 PHE A N 1
ATOM 668 C CA . PHE A 1 126 ? 47.744 32.602 28.160 1.00 25.63 126 PHE A CA 1
ATOM 669 C C . PHE A 1 126 ? 46.623 31.663 28.552 1.00 26.94 126 PHE A C 1
ATOM 670 O O . PHE A 1 126 ? 45.649 31.502 27.811 1.00 24.46 126 PHE A O 1
ATOM 678 N N . THR A 1 127 ? 46.757 31.050 29.725 1.00 22.65 127 THR A N 1
ATOM 679 C CA . THR A 1 127 ? 45.717 30.158 30.228 1.00 24.75 127 THR A CA 1
ATOM 680 C C . THR A 1 127 ? 45.487 30.500 31.687 1.00 26.20 127 THR A C 1
ATOM 681 O O . THR A 1 127 ? 46.440 30.511 32.469 1.00 25.91 127 THR A O 1
ATOM 685 N N . ASP A 1 128 ? 44.241 30.790 32.051 1.00 27.92 128 ASP A N 1
ATOM 686 C CA . ASP A 1 128 ? 43.899 31.076 33.450 1.00 35.15 128 ASP A CA 1
ATOM 687 C C . ASP A 1 128 ? 44.707 32.234 34.005 1.00 28.74 128 ASP A C 1
ATOM 688 O O . ASP A 1 128 ? 45.056 32.231 35.186 1.00 29.78 128 ASP A O 1
ATOM 701 N N . ILE A 1 130 ? 44.418 35.919 34.733 1.00 29.22 130 ILE A N 1
ATOM 702 C CA . ILE A 1 130 ? 43.466 37.002 34.873 1.00 30.78 130 ILE A CA 1
ATOM 703 C C . ILE A 1 130 ? 43.958 37.995 35.919 1.00 31.83 130 ILE A C 1
ATOM 704 O O . ILE A 1 130 ? 44.311 37.609 37.041 1.00 32.51 130 ILE A O 1
ATOM 709 N N . ASP A 1 131 ? 43.994 39.270 35.541 1.00 43.36 131 ASP A N 1
ATOM 710 C CA . ASP A 1 131 ? 44.505 40.315 36.423 1.00 45.42 131 ASP A CA 1
ATOM 711 C C . ASP A 1 131 ? 43.690 40.362 37.706 1.00 47.51 131 ASP A C 1
ATOM 712 O O . ASP A 1 131 ? 42.461 40.329 37.665 1.00 47.88 131 ASP A O 1
ATOM 714 N N . GLY A 1 132 ? 44.382 40.415 38.843 1.00 43.49 132 GLY A N 1
ATOM 715 C CA . GLY A 1 132 ? 43.724 40.481 40.137 1.00 42.78 132 GLY A CA 1
ATOM 716 C C . GLY A 1 132 ? 43.278 39.135 40.690 1.00 43.59 132 GLY A C 1
ATOM 717 O O . GLY A 1 132 ? 43.008 39.018 41.889 1.00 48.53 132 GLY A O 1
ATOM 718 N N . GLN A 1 133 ? 43.199 38.115 39.835 1.00 41.25 133 GLN A N 1
ATOM 719 C CA . GLN A 1 133 ? 42.710 36.804 40.272 1.00 45.46 133 GLN A CA 1
ATOM 720 C C . GLN A 1 133 ? 43.796 35.716 40.331 1.00 44.24 133 GLN A C 1
ATOM 721 O O . GLN A 1 133 ? 43.866 34.959 41.305 1.00 44.82 133 GLN A O 1
ATOM 723 N N . THR A 1 134 ? 44.630 35.633 39.294 1.00 35.16 134 THR A N 1
ATOM 724 C CA . THR A 1 134 ? 45.765 34.716 39.304 1.00 34.29 134 THR A CA 1
ATOM 725 C C . THR A 1 134 ? 47.086 35.440 39.060 1.00 32.92 134 THR A C 1
ATOM 726 O O . THR A 1 134 ? 48.170 34.927 39.384 1.00 32.96 134 THR A O 1
ATOM 730 N N . ILE A 1 135 ? 47.004 36.622 38.458 1.00 25.16 135 ILE A N 1
ATOM 731 C CA . ILE A 1 135 ? 48.192 37.441 38.263 1.00 27.68 135 ILE A CA 1
ATOM 732 C C . ILE A 1 135 ? 47.917 38.892 38.624 1.00 29.59 135 ILE A C 1
ATOM 733 O O . ILE A 1 135 ? 46.764 39.318 38.699 1.00 34.05 135 ILE A O 1
ATOM 738 N N . THR A 1 136 ? 48.984 39.640 38.872 1.00 31.15 136 THR A N 1
ATOM 739 C CA . THR A 1 136 ? 48.875 41.074 39.089 1.00 40.24 136 THR A CA 1
ATOM 740 C C . THR A 1 136 ? 49.938 41.719 38.231 1.00 41.16 136 THR A C 1
ATOM 741 O O . THR A 1 136 ? 50.927 41.077 37.876 1.00 41.41 136 THR A O 1
ATOM 745 N N . ARG A 1 137 ? 49.724 42.974 37.872 1.00 32.86 137 ARG A N 1
ATOM 746 C CA . ARG A 1 137 ? 50.722 43.724 37.127 1.00 35.17 137 ARG A CA 1
ATOM 747 C C . ARG A 1 137 ? 51.712 44.305 38.119 1.00 38.41 137 ARG A C 1
ATOM 748 O O . ARG A 1 137 ? 51.312 44.783 39.176 1.00 42.14 137 ARG A O 1
ATOM 750 N N . GLN A 1 138 ? 52.999 44.260 37.794 1.00 47.76 138 GLN A N 1
ATOM 751 C CA . GLN A 1 138 ? 54.030 44.830 38.664 1.00 54.05 138 GLN A CA 1
ATOM 752 C C . GLN A 1 138 ? 55.119 45.520 37.839 1.00 57.70 138 GLN A C 1
ATOM 753 O O . GLN A 1 138 ? 55.336 45.176 36.672 1.00 56.59 138 GLN A O 1
ATOM 757 N N . THR A 1 139 ? 55.804 46.486 38.448 1.00 61.32 139 THR A N 1
ATOM 758 C CA . THR A 1 139 ? 56.784 47.296 37.727 1.00 65.91 139 THR A CA 1
ATOM 759 C C . THR A 1 139 ? 58.104 47.442 38.483 1.00 69.26 139 THR A C 1
ATOM 760 O O . THR A 1 139 ? 58.343 46.760 39.482 1.00 69.32 139 THR A O 1
ATOM 764 N N . LEU A 1 145 ? 60.206 48.995 33.656 1.00 59.13 145 LEU A N 1
ATOM 765 C CA . LEU A 1 145 ? 59.483 48.019 32.844 1.00 58.34 145 LEU A CA 1
ATOM 766 C C . LEU A 1 145 ? 58.424 47.281 33.661 1.00 60.07 145 LEU A C 1
ATOM 767 O O . LEU A 1 145 ? 58.623 46.992 34.845 1.00 61.54 145 LEU A O 1
ATOM 769 N N . SER A 1 146 ? 57.298 46.977 33.023 1.00 69.26 146 SER A N 1
ATOM 770 C CA . SER A 1 146 ? 56.212 46.281 33.701 1.00 65.68 146 SER A CA 1
ATOM 771 C C . SER A 1 146 ? 56.312 44.767 33.515 1.00 61.81 146 SER A C 1
ATOM 772 O O . SER A 1 146 ? 56.958 44.281 32.583 1.00 63.72 146 SER A O 1
ATOM 774 N N . SER A 1 147 ? 55.681 44.026 34.418 1.00 41.67 147 SER A N 1
ATOM 775 C CA . SER A 1 147 ? 55.674 42.572 34.326 1.00 39.46 147 SER A CA 1
ATOM 776 C C . SER A 1 147 ? 54.408 41.986 34.933 1.00 33.60 147 SER A C 1
ATOM 777 O O . SER A 1 147 ? 53.758 42.615 35.776 1.00 33.78 147 SER A O 1
ATOM 780 N N . LEU A 1 148 ? 54.067 40.778 34.504 1.00 30.78 148 LEU A N 1
ATOM 781 C CA . LEU A 1 148 ? 52.983 40.014 35.118 1.00 29.28 148 LEU A CA 1
ATOM 782 C C . LEU A 1 148 ? 53.568 39.100 36.190 1.00 27.48 148 LEU A C 1
ATOM 783 O O . LEU A 1 148 ? 54.547 38.395 35.951 1.00 26.73 148 LEU A O 1
ATOM 788 N N . VAL A 1 149 ? 52.989 39.124 37.381 1.00 24.48 149 VAL A N 1
ATOM 789 C CA . VAL A 1 149 ? 53.523 38.321 38.468 1.00 24.36 149 VAL A CA 1
ATOM 790 C C . VAL A 1 149 ? 52.420 37.384 38.881 1.00 23.25 149 VAL A C 1
ATOM 791 O O . VAL A 1 149 ? 51.276 37.810 39.055 1.00 23.66 149 VAL A O 1
ATOM 795 N N . VAL A 1 150 ? 52.738 36.103 38.997 1.00 22.35 150 VAL A N 1
ATOM 796 C CA . VAL A 1 150 ? 51.712 35.141 39.350 1.00 22.65 150 VAL A CA 1
ATOM 797 C C . VAL A 1 150 ? 51.422 35.210 40.849 1.00 23.37 150 VAL A C 1
ATOM 798 O O . VAL A 1 150 ? 52.331 35.156 41.677 1.00 24.58 150 VAL A O 1
ATOM 802 N N . LEU A 1 151 ? 50.154 35.370 41.188 1.00 25.45 151 LEU A N 1
ATOM 803 C CA . LEU A 1 151 ? 49.738 35.393 42.583 1.00 30.19 151 LEU A CA 1
ATOM 804 C C . LEU A 1 151 ? 49.877 33.984 43.119 1.00 30.89 151 LEU A C 1
ATOM 805 O O . LEU A 1 151 ? 49.437 33.033 42.472 1.00 33.55 151 LEU A O 1
ATOM 810 N N . ASP A 1 152 ? 50.512 33.827 44.274 1.00 35.23 152 ASP A N 1
ATOM 811 C CA . ASP A 1 152 ? 50.530 32.514 44.902 1.00 38.27 152 ASP A CA 1
ATOM 812 C C . ASP A 1 152 ? 49.130 32.217 45.435 1.00 38.71 152 ASP A C 1
ATOM 813 O O . ASP A 1 152 ? 48.266 33.102 45.451 1.00 35.06 152 ASP A O 1
ATOM 818 N N . SER A 1 153 ? 48.906 30.974 45.853 1.00 43.21 153 SER A N 1
ATOM 819 C CA . SER A 1 153 ? 47.575 30.513 46.264 1.00 46.32 153 SER A CA 1
ATOM 820 C C . SER A 1 153 ? 46.822 31.400 47.256 1.00 47.09 153 SER A C 1
ATOM 821 O O . SER A 1 153 ? 45.629 31.648 47.084 1.00 46.56 153 SER A O 1
ATOM 824 N N . ALA A 1 154 ? 47.505 31.873 48.290 1.00 57.70 154 ALA A N 1
ATOM 825 C CA . ALA A 1 154 ? 46.835 32.656 49.330 1.00 60.80 154 ALA A CA 1
ATOM 826 C C . ALA A 1 154 ? 46.365 34.026 48.826 1.00 59.15 154 ALA A C 1
ATOM 827 O O . ALA A 1 154 ? 45.385 34.579 49.326 1.00 61.03 154 ALA A O 1
ATOM 829 N N . GLU A 1 155 ? 47.071 34.563 47.835 1.00 53.18 155 GLU A N 1
ATOM 830 C CA . GLU A 1 155 ? 46.790 35.900 47.314 1.00 57.85 155 GLU A CA 1
ATOM 831 C C . GLU A 1 155 ? 45.675 35.944 46.258 1.00 59.11 155 GLU A C 1
ATOM 832 O O . GLU A 1 155 ? 45.507 36.959 45.579 1.00 61.15 155 GLU A O 1
ATOM 838 N N . ARG A 1 156 ? 44.911 34.865 46.113 1.00 51.91 156 ARG A N 1
ATOM 839 C CA . ARG A 1 156 ? 43.922 34.806 45.036 1.00 46.73 156 ARG A CA 1
ATOM 840 C C . ARG A 1 156 ? 42.491 34.905 45.517 1.00 47.19 156 ARG A C 1
ATOM 841 O O . ARG A 1 156 ? 42.169 34.498 46.633 1.00 46.84 156 ARG A O 1
ATOM 849 N N . THR A 1 157 ? 41.634 35.432 44.646 1.00 60.42 157 THR A N 1
ATOM 850 C CA . THR A 1 157 ? 40.193 35.477 44.885 1.00 65.39 157 THR A CA 1
ATOM 851 C C . THR A 1 157 ? 39.643 34.057 45.012 1.00 66.80 157 THR A C 1
ATOM 852 O O . THR A 1 157 ? 40.326 33.094 44.659 1.00 68.35 157 THR A O 1
ATOM 856 N N . ALA A 1 158 ? 38.410 33.935 45.500 1.00 61.73 158 ALA A N 1
ATOM 857 C CA . ALA A 1 158 ? 37.739 32.635 45.647 1.00 62.52 158 ALA A CA 1
ATOM 858 C C . ALA A 1 158 ? 37.874 31.720 44.425 1.00 62.74 158 ALA A C 1
ATOM 859 O O . ALA A 1 158 ? 38.372 30.600 44.539 1.00 64.65 158 ALA A O 1
ATOM 861 N N . GLY A 1 159 ? 37.434 32.197 43.264 1.00 62.89 159 GLY A N 1
ATOM 862 C CA . GLY A 1 159 ? 37.527 31.418 42.041 1.00 61.82 159 GLY A CA 1
ATOM 863 C C . GLY A 1 159 ? 38.953 31.152 41.583 1.00 60.18 159 GLY A C 1
ATOM 864 O O . GLY A 1 159 ? 39.230 30.125 40.955 1.00 60.33 159 GLY A O 1
ATOM 865 N N . GLY A 1 160 ? 39.859 32.074 41.903 1.00 54.07 160 GLY A N 1
ATOM 866 C CA . GLY A 1 160 ? 41.240 31.996 41.443 1.00 48.46 160 GLY A CA 1
ATOM 867 C C . GLY A 1 160 ? 42.044 30.868 42.066 1.00 49.21 160 GLY A C 1
ATOM 868 O O . GLY A 1 160 ? 42.940 30.308 41.429 1.00 48.33 160 GLY A O 1
ATOM 869 N N . LYS A 1 161 ? 41.720 30.523 43.310 1.00 57.93 161 LYS A N 1
ATOM 870 C CA . LYS A 1 161 ? 42.419 29.447 44.014 1.00 57.60 161 LYS A CA 1
ATOM 871 C C . LYS A 1 161 ? 42.273 28.103 43.294 1.00 55.83 161 LYS A C 1
ATOM 872 O O . LYS A 1 161 ? 43.135 27.233 43.417 1.00 58.43 161 LYS A O 1
ATOM 874 N N . ASP A 1 162 ? 41.181 27.944 42.551 1.00 40.55 162 ASP A N 1
ATOM 875 C CA . ASP A 1 162 ? 40.958 26.751 41.742 1.00 41.16 162 ASP A CA 1
ATOM 876 C C . ASP A 1 162 ? 41.638 26.871 40.381 1.00 39.06 162 ASP A C 1
ATOM 877 O O . ASP A 1 162 ? 41.774 25.884 39.657 1.00 40.55 162 ASP A O 1
ATOM 879 N N . LEU A 1 163 ? 42.047 28.086 40.031 1.00 40.29 163 LEU A N 1
ATOM 880 C CA . LEU A 1 163 ? 42.712 28.335 38.753 1.00 37.77 163 LEU A CA 1
ATOM 881 C C . LEU A 1 163 ? 44.201 27.992 38.793 1.00 35.61 163 LEU A C 1
ATOM 882 O O . LEU A 1 163 ? 44.830 28.005 39.853 1.00 32.76 163 LEU A O 1
ATOM 887 N N . ARG A 1 164 ? 44.748 27.660 37.628 1.00 28.34 164 ARG A N 1
ATOM 888 C CA . ARG A 1 164 ? 46.138 27.249 37.513 1.00 27.25 164 ARG A CA 1
ATOM 889 C C . ARG A 1 164 ? 46.683 27.946 36.288 1.00 25.88 164 ARG A C 1
ATOM 890 O O . ARG A 1 164 ? 46.583 27.409 35.187 1.00 26.53 164 ARG A O 1
ATOM 898 N N . PRO A 1 165 ? 47.219 29.168 36.469 1.00 27.22 165 PRO A N 1
ATOM 899 C CA . PRO A 1 165 ? 47.814 29.947 35.374 1.00 26.01 165 PRO A CA 1
ATOM 900 C C . PRO A 1 165 ? 48.919 29.190 34.663 1.00 24.93 165 PRO A C 1
ATOM 901 O O . PRO A 1 165 ? 49.801 28.602 35.304 1.00 22.65 165 PRO A O 1
ATOM 905 N N . ALA A 1 166 ? 48.877 29.232 33.335 1.00 19.81 166 ALA A N 1
ATOM 906 C CA . ALA A 1 166 ? 49.832 28.509 32.514 1.00 18.63 166 ALA A CA 1
ATOM 907 C C . ALA A 1 166 ? 50.137 29.278 31.222 1.00 19.52 166 ALA A C 1
ATOM 908 O O . ALA A 1 166 ? 49.357 30.125 30.789 1.00 18.31 166 ALA A O 1
ATOM 910 N N . LEU A 1 167 ? 51.278 28.982 30.620 1.00 18.49 167 LEU A N 1
ATOM 911 C CA . LEU A 1 167 ? 51.544 29.420 29.265 1.00 18.13 167 LEU A CA 1
ATOM 912 C C . LEU A 1 167 ? 51.596 28.159 28.423 1.00 15.93 167 LEU A C 1
ATOM 913 O O . LEU A 1 167 ? 52.432 27.275 28.638 1.00 14.58 167 LEU A O 1
ATOM 918 N N . LYS A 1 168 ? 50.654 28.064 27.496 1.00 19.62 168 LYS A N 1
ATOM 919 C CA . LYS A 1 168 ? 50.567 26.941 26.585 1.00 20.26 168 LYS A CA 1
ATOM 920 C C . LYS A 1 168 ? 51.234 27.352 25.290 1.00 17.83 168 LYS A C 1
ATOM 921 O O . LYS A 1 168 ? 51.078 28.498 24.843 1.00 19.30 168 LYS A O 1
ATOM 927 N N . ILE A 1 169 ? 51.976 26.431 24.678 1.00 19.19 169 ILE A N 1
ATOM 928 C CA . ILE A 1 169 ? 52.532 26.682 23.346 1.00 18.47 169 ILE A CA 1
ATOM 929 C C . ILE A 1 169 ? 51.675 26.035 22.258 1.00 20.56 169 ILE A C 1
ATOM 930 O O . ILE A 1 169 ? 51.438 24.826 22.308 1.00 20.75 169 ILE A O 1
ATOM 935 N N . VAL A 1 170 ? 51.213 26.829 21.283 1.00 19.02 170 VAL A N 1
ATOM 936 C CA . VAL A 1 170 ? 50.422 26.290 20.172 1.00 20.77 170 VAL A CA 1
ATOM 937 C C . VAL A 1 170 ? 51.090 26.584 18.834 1.00 16.41 170 VAL A C 1
ATOM 938 O O . VAL A 1 170 ? 51.967 27.440 18.766 1.00 16.47 170 VAL A O 1
ATOM 942 N N . ASP A 1 171 ? 50.678 25.890 17.773 1.00 21.24 171 ASP A N 1
ATOM 943 C CA . ASP A 1 171 ? 51.216 26.200 16.443 1.00 23.87 171 ASP A CA 1
ATOM 944 C C . ASP A 1 171 ? 50.474 27.383 15.823 1.00 21.92 171 ASP A C 1
ATOM 945 O O . ASP A 1 171 ? 49.607 27.970 16.477 1.00 20.69 171 ASP A O 1
ATOM 950 N N . ALA A 1 172 ? 50.814 27.737 14.587 1.00 18.41 172 ALA A N 1
ATOM 951 C CA . ALA A 1 172 ? 50.250 28.940 13.967 1.00 28.45 172 ALA A CA 1
ATOM 952 C C . ALA A 1 172 ? 48.724 28.912 13.912 1.00 31.81 172 ALA A C 1
ATOM 953 O O . ALA A 1 172 ? 48.080 29.959 13.929 1.00 32.99 172 ALA A O 1
ATOM 955 N N . GLN A 1 173 ? 48.157 27.709 13.865 1.00 36.19 173 GLN A N 1
ATOM 956 C CA . GLN A 1 173 ? 46.707 27.533 13.740 1.00 38.87 173 GLN A CA 1
ATOM 957 C C . GLN A 1 173 ? 46.011 27.515 15.090 1.00 37.35 173 GLN A C 1
ATOM 958 O O . GLN A 1 173 ? 44.794 27.695 15.176 1.00 42.14 173 GLN A O 1
ATOM 961 N N . GLY A 1 174 ? 46.779 27.281 16.151 1.00 27.16 174 GLY A N 1
ATOM 962 C CA . GLY A 1 174 ? 46.192 27.150 17.477 1.00 23.12 174 GLY A CA 1
ATOM 963 C C . GLY A 1 174 ? 46.168 25.705 17.968 1.00 23.70 174 GLY A C 1
ATOM 964 O O . GLY A 1 174 ? 45.630 25.422 19.046 1.00 23.35 174 GLY A O 1
ATOM 965 N N . ASN A 1 175 ? 46.754 24.792 17.192 1.00 22.51 175 ASN A N 1
ATOM 966 C CA . ASN A 1 175 ? 46.832 23.393 17.616 1.00 22.70 175 ASN A CA 1
ATOM 967 C C . ASN A 1 175 ? 47.811 23.229 18.754 1.00 22.83 175 ASN A C 1
ATOM 968 O O . ASN A 1 175 ? 48.923 23.773 18.697 1.00 22.18 175 ASN A O 1
ATOM 973 N N . ASP A 1 176 ? 47.411 22.479 19.775 1.00 23.14 176 ASP A N 1
ATOM 974 C CA . ASP A 1 176 ? 48.315 22.155 20.876 1.00 24.75 176 ASP A CA 1
ATOM 975 C C . ASP A 1 176 ? 49.611 21.542 20.330 1.00 22.29 176 ASP A C 1
ATOM 976 O O . ASP A 1 176 ? 49.585 20.731 19.407 1.00 22.43 176 ASP A O 1
ATOM 981 N N . VAL A 1 177 ? 50.745 21.986 20.857 1.00 22.28 177 VAL A N 1
ATOM 982 C CA . VAL A 1 177 ? 52.037 21.380 20.527 1.00 25.36 177 VAL A CA 1
ATOM 983 C C . VAL A 1 177 ? 52.434 20.435 21.654 1.00 25.96 177 VAL A C 1
ATOM 984 O O . VAL A 1 177 ? 52.199 20.743 22.822 1.00 24.33 177 VAL A O 1
ATOM 988 N N . LEU A 1 178 ? 53.029 19.293 21.311 1.00 21.84 178 LEU A N 1
ATOM 989 C CA . LEU A 1 178 ? 53.478 18.328 22.313 1.00 24.41 178 LEU A CA 1
ATOM 990 C C . LEU A 1 178 ? 54.953 18.506 22.710 1.00 26.15 178 LEU A C 1
ATOM 991 O O . LEU A 1 178 ? 55.797 18.903 21.895 1.00 23.22 178 LEU A O 1
ATOM 996 N N . ILE A 1 179 ? 55.263 18.196 23.966 1.00 25.77 179 ILE A N 1
ATOM 997 C CA . ILE A 1 179 ? 56.644 18.256 24.431 1.00 30.87 179 ILE A CA 1
ATOM 998 C C . ILE A 1 179 ? 57.422 17.076 23.830 1.00 33.18 179 ILE A C 1
ATOM 999 O O . ILE A 1 179 ? 56.934 15.945 23.829 1.00 32.33 179 ILE A O 1
ATOM 1004 N N . PRO A 1 180 ? 58.617 17.348 23.270 1.00 41.55 180 PRO A N 1
ATOM 1005 C CA . PRO A 1 180 ? 59.388 16.322 22.560 1.00 46.61 180 PRO A CA 1
ATOM 1006 C C . PRO A 1 180 ? 59.780 15.183 23.490 1.00 45.30 180 PRO A C 1
ATOM 1007 O O . PRO A 1 180 ? 60.277 15.430 24.589 1.00 45.21 180 PRO A O 1
ATOM 1011 N N . GLY A 1 181 ? 59.544 13.952 23.057 1.00 40.23 181 GLY A N 1
ATOM 1012 C CA . GLY A 1 181 ? 59.825 12.802 23.894 1.00 43.93 181 GLY A CA 1
ATOM 1013 C C . GLY A 1 181 ? 58.577 12.229 24.533 1.00 44.91 181 GLY A C 1
ATOM 1014 O O . GLY A 1 181 ? 58.570 11.075 24.971 1.00 49.42 181 GLY A O 1
ATOM 1015 N N . THR A 1 182 ? 57.515 13.031 24.576 1.00 43.45 182 THR A N 1
ATOM 1016 C CA . THR A 1 182 ? 56.291 12.657 25.283 1.00 44.12 182 THR A CA 1
ATOM 1017 C C . THR A 1 182 ? 55.054 12.815 24.409 1.00 45.23 182 THR A C 1
ATOM 1018 O O . THR A 1 182 ? 55.135 13.269 23.265 1.00 42.74 182 THR A O 1
ATOM 1022 N N . ASP A 1 183 ? 53.907 12.435 24.965 1.00 44.75 183 ASP A N 1
ATOM 1023 C CA . ASP A 1 183 ? 52.623 12.802 24.378 1.00 41.65 183 ASP A CA 1
ATOM 1024 C C . ASP A 1 183 ? 51.971 13.906 25.223 1.00 36.86 183 ASP A C 1
ATOM 1025 O O . ASP A 1 183 ? 50.780 14.191 25.092 1.00 37.37 183 ASP A O 1
ATOM 1035 N N . PRO A 1 185 ? 51.190 17.711 26.486 1.00 28.30 185 PRO A N 1
ATOM 1036 C CA . PRO A 1 185 ? 51.150 19.026 25.832 1.00 24.98 185 PRO A CA 1
ATOM 1037 C C . PRO A 1 185 ? 52.134 20.010 26.438 1.00 23.98 185 PRO A C 1
ATOM 1038 O O . PRO A 1 185 ? 52.497 19.940 27.633 1.00 21.37 185 PRO A O 1
ATOM 1042 N N . ALA A 1 186 ? 52.575 20.934 25.596 1.00 19.90 186 ALA A N 1
ATOM 1043 C CA . ALA A 1 186 ? 53.533 21.941 26.013 1.00 20.62 186 ALA A CA 1
ATOM 1044 C C . ALA A 1 186 ? 52.812 23.043 26.773 1.00 22.59 186 ALA A C 1
ATOM 1045 O O . ALA A 1 186 ? 52.814 24.216 26.364 1.00 25.15 186 ALA A O 1
ATOM 1047 N N . GLN A 1 187 ? 52.193 22.664 27.887 1.00 22.35 187 GLN A N 1
ATOM 1048 C CA . GLN A 1 187 ? 51.580 23.649 28.767 1.00 20.99 187 GLN A CA 1
ATOM 1049 C C . GLN A 1 187 ? 52.457 23.820 29.996 1.00 17.81 187 GLN A C 1
ATOM 1050 O O . GLN A 1 187 ? 52.676 22.861 30.739 1.00 18.94 187 GLN A O 1
ATOM 1056 N N . TYR A 1 188 ? 52.973 25.028 30.189 1.00 15.07 188 TYR A N 1
ATOM 1057 C CA . TYR A 1 188 ? 53.878 25.295 31.295 1.00 18.89 188 TYR A CA 1
ATOM 1058 C C . TYR A 1 188 ? 53.153 26.104 32.354 1.00 15.23 188 TYR A C 1
ATOM 1059 O O . TYR A 1 188 ? 52.857 27.274 32.160 1.00 14.97 188 TYR A O 1
ATOM 1068 N N . PHE A 1 189 ? 52.854 25.465 33.468 1.00 16.42 189 PHE A N 1
ATOM 1069 C CA . PHE A 1 189 ? 52.152 26.145 34.539 1.00 16.99 189 PHE A CA 1
ATOM 1070 C C . PHE A 1 189 ? 53.114 27.069 35.263 1.00 17.86 189 PHE A C 1
ATOM 1071 O O . PHE A 1 189 ? 54.306 26.798 35.323 1.00 16.37 189 PHE A O 1
ATOM 1079 N N . LEU A 1 190 ? 52.592 28.140 35.843 1.00 21.28 190 LEU A N 1
ATOM 1080 C CA . LEU A 1 190 ? 53.443 29.131 36.493 1.00 21.75 190 LEU A CA 1
ATOM 1081 C C . LEU A 1 190 ? 53.311 29.043 38.008 1.00 18.81 190 LEU A C 1
ATOM 1082 O O . LEU A 1 190 ? 52.213 29.185 38.540 1.00 20.97 190 LEU A O 1
ATOM 1087 N N . PRO A 1 191 ? 54.427 28.786 38.711 1.00 20.05 191 PRO A N 1
ATOM 1088 C CA . PRO A 1 191 ? 54.305 28.732 40.170 1.00 24.83 191 PRO A CA 1
ATOM 1089 C C . PRO A 1 191 ? 54.131 30.157 40.693 1.00 25.80 191 PRO A C 1
ATOM 1090 O O . PRO A 1 191 ? 54.341 31.110 39.938 1.00 19.37 191 PRO A O 1
ATOM 1094 N N . GLY A 1 192 ? 53.692 30.309 41.938 1.00 26.29 192 GLY A N 1
ATOM 1095 C CA . GLY A 1 192 ? 53.488 31.641 42.489 1.00 27.72 192 GLY A CA 1
ATOM 1096 C C . GLY A 1 192 ? 54.774 32.450 42.452 1.00 25.44 192 GLY A C 1
ATOM 1097 O O . GLY A 1 192 ? 55.859 31.886 42.513 1.00 30.24 192 GLY A O 1
ATOM 1098 N N . LYS A 1 193 ? 54.645 33.765 42.331 1.00 24.36 193 LYS A N 1
ATOM 1099 C CA . LYS A 1 193 ? 55.786 34.686 42.244 1.00 26.11 193 LYS A CA 1
ATOM 1100 C C . LYS A 1 193 ? 56.523 34.607 40.906 1.00 23.67 193 LYS A C 1
ATOM 1101 O O . LYS A 1 193 ? 57.425 35.393 40.650 1.00 21.90 193 LYS A O 1
ATOM 1105 N N . ALA A 1 194 ? 56.143 33.668 40.046 1.00 20.27 194 ALA A N 1
ATOM 1106 C CA . ALA A 1 194 ? 56.716 33.667 38.709 1.00 20.38 194 ALA A CA 1
ATOM 1107 C C . ALA A 1 194 ? 56.447 35.004 37.996 1.00 20.54 194 ALA A C 1
ATOM 1108 O O . ALA A 1 194 ? 55.328 35.524 38.013 1.00 22.82 194 ALA A O 1
ATOM 1110 N N . ILE A 1 195 ? 57.481 35.517 37.341 1.00 16.59 195 ILE A N 1
ATOM 1111 C CA . ILE A 1 195 ? 57.412 36.754 36.583 1.00 19.12 195 ILE A CA 1
ATOM 1112 C C . ILE A 1 195 ? 57.325 36.463 35.087 1.00 17.07 195 ILE A C 1
ATOM 1113 O O . ILE A 1 195 ? 58.188 35.772 34.527 1.00 15.15 195 ILE A O 1
ATOM 1118 N N . VAL A 1 196 ? 56.283 36.990 34.441 1.00 19.47 196 VAL A N 1
ATOM 1119 C CA . VAL A 1 196 ? 56.077 36.820 32.999 1.00 17.78 196 VAL A CA 1
ATOM 1120 C C . VAL A 1 196 ? 56.157 38.173 32.282 1.00 21.26 196 VAL A C 1
ATOM 1121 O O . VAL A 1 196 ? 55.548 39.162 32.725 1.00 22.66 196 VAL A O 1
ATOM 1125 N N . GLN A 1 197 ? 56.905 38.227 31.183 1.00 25.94 197 GLN A N 1
ATOM 1126 C CA . GLN A 1 197 ? 56.983 39.454 30.385 1.00 31.41 197 GLN A CA 1
ATOM 1127 C C . GLN A 1 197 ? 56.401 39.299 28.968 1.00 32.70 197 GLN A C 1
ATOM 1128 O O . GLN A 1 197 ? 56.120 40.280 28.289 1.00 40.97 197 GLN A O 1
ATOM 1134 N N . LEU A 1 198 ? 56.239 38.060 28.526 1.00 26.07 198 LEU A N 1
ATOM 1135 C CA . LEU A 1 198 ? 55.641 37.740 27.224 1.00 26.27 198 LEU A CA 1
ATOM 1136 C C . LEU A 1 198 ? 54.244 38.332 27.060 1.00 26.87 198 LEU A C 1
ATOM 1137 O O . LEU A 1 198 ? 53.523 38.530 28.039 1.00 27.40 198 LEU A O 1
ATOM 1142 N N . GLU A 1 199 ? 53.852 38.591 25.820 1.00 24.58 199 GLU A N 1
ATOM 1143 C CA . GLU A 1 199 ? 52.460 38.944 25.532 1.00 26.23 199 GLU A CA 1
ATOM 1144 C C . GLU A 1 199 ? 51.749 37.719 24.991 1.00 23.95 199 GLU A C 1
ATOM 1145 O O . GLU A 1 199 ? 52.368 36.849 24.368 1.00 19.19 199 GLU A O 1
ATOM 1151 N N . ASP A 1 200 ? 50.444 37.657 25.209 1.00 25.57 200 ASP A N 1
ATOM 1152 C CA . ASP A 1 200 ? 49.626 36.551 24.716 1.00 25.28 200 ASP A CA 1
ATOM 1153 C C . ASP A 1 200 ? 49.619 36.498 23.178 1.00 24.32 200 ASP A C 1
ATOM 1154 O O . ASP A 1 200 ? 49.520 37.536 22.517 1.00 20.97 200 ASP A O 1
ATOM 1159 N N . GLY A 1 201 ? 49.743 35.300 22.611 1.00 21.42 201 GLY A N 1
ATOM 1160 C CA . GLY A 1 201 ? 49.678 35.140 21.167 1.00 24.14 201 GLY A CA 1
ATOM 1161 C C . GLY A 1 201 ? 50.988 35.351 20.417 1.00 23.97 201 GLY A C 1
ATOM 1162 O O . GLY A 1 201 ? 51.031 35.201 19.191 1.00 25.53 201 GLY A O 1
ATOM 1163 N N . VAL A 1 202 ? 52.050 35.700 21.136 1.00 18.39 202 VAL A N 1
ATOM 1164 C CA . VAL A 1 202 ? 53.316 36.062 20.497 1.00 22.45 202 VAL A CA 1
ATOM 1165 C C . VAL A 1 202 ? 54.079 34.804 20.065 1.00 23.63 202 VAL A C 1
ATOM 1166 O O . VAL A 1 202 ? 53.986 33.759 20.717 1.00 15.68 202 VAL A O 1
ATOM 1170 N N . GLN A 1 203 ? 54.814 34.908 18.957 1.00 21.65 203 GLN A N 1
ATOM 1171 C CA . GLN A 1 203 ? 55.580 33.788 18.443 1.00 18.81 203 GLN A CA 1
ATOM 1172 C C . GLN A 1 203 ? 56.731 33.486 19.387 1.00 14.71 203 GLN A C 1
ATOM 1173 O O . GLN A 1 203 ? 57.282 34.386 20.021 1.00 14.63 203 GLN A O 1
ATOM 1179 N N . ILE A 1 204 ? 57.068 32.211 19.536 1.00 12.99 204 ILE A N 1
ATOM 1180 C CA . ILE A 1 204 ? 58.116 31.862 20.491 1.00 14.50 204 ILE A CA 1
ATOM 1181 C C . ILE A 1 204 ? 58.948 30.710 19.945 1.00 12.57 204 ILE A C 1
ATOM 1182 O O . ILE A 1 204 ? 58.445 29.892 19.166 1.00 17.31 204 ILE A O 1
ATOM 1187 N N . SER A 1 205 ? 60.221 30.664 20.317 1.00 9.93 205 SER A N 1
ATOM 1188 C CA . SER A 1 205 ? 61.082 29.566 19.860 1.00 19.18 205 SER A CA 1
ATOM 1189 C C . SER A 1 205 ? 61.502 28.674 21.024 1.00 20.10 205 SER A C 1
ATOM 1190 O O . SER A 1 205 ? 61.560 29.124 22.157 1.00 19.73 205 SER A O 1
ATOM 1193 N N . SER A 1 206 ? 61.772 27.402 20.745 1.00 16.66 206 SER A N 1
ATOM 1194 C CA . SER A 1 206 ? 62.311 26.500 21.753 1.00 14.73 206 SER A CA 1
ATOM 1195 C C . SER A 1 206 ? 63.545 27.153 22.397 1.00 11.58 206 SER A C 1
ATOM 1196 O O . SER A 1 206 ? 64.337 27.800 21.711 1.00 12.05 206 SER A O 1
ATOM 1199 N N . GLY A 1 207 ? 63.676 27.000 23.709 1.00 11.36 207 GLY A N 1
ATOM 1200 C CA . GLY A 1 207 ? 64.770 27.595 24.457 1.00 12.21 207 GLY A CA 1
ATOM 1201 C C . GLY A 1 207 ? 64.491 28.994 24.993 1.00 11.94 207 GLY A C 1
ATOM 1202 O O . GLY A 1 207 ? 65.273 29.507 25.791 1.00 15.68 207 GLY A O 1
ATOM 1203 N N . ASP A 1 208 ? 63.409 29.624 24.534 1.00 16.27 208 ASP A N 1
ATOM 1204 C CA . ASP A 1 208 ? 63.038 30.940 25.049 1.00 16.38 208 ASP A CA 1
ATOM 1205 C C . ASP A 1 208 ? 62.455 30.803 26.463 1.00 13.74 208 ASP A C 1
ATOM 1206 O O . ASP A 1 208 ? 61.713 29.860 26.774 1.00 10.75 208 ASP A O 1
ATOM 1211 N N . THR A 1 209 ? 62.769 31.773 27.308 1.00 13.48 209 THR A N 1
ATOM 1212 C CA . THR A 1 209 ? 62.272 31.808 28.676 1.00 15.45 209 THR A CA 1
ATOM 1213 C C . THR A 1 209 ? 60.789 32.200 28.712 1.00 16.25 209 THR A C 1
ATOM 1214 O O . THR A 1 209 ? 60.388 33.210 28.123 1.00 17.66 209 THR A O 1
ATOM 1218 N N . LEU A 1 210 ? 59.981 31.421 29.420 1.00 14.38 210 LEU A N 1
ATOM 1219 C CA . LEU A 1 210 ? 58.557 31.724 29.529 1.00 17.68 210 LEU A CA 1
ATOM 1220 C C . LEU A 1 210 ? 58.269 32.589 30.731 1.00 18.63 210 LEU A C 1
ATOM 1221 O O . LEU A 1 210 ? 57.368 33.430 30.698 1.00 17.27 210 LEU A O 1
ATOM 1226 N N . ALA A 1 211 ? 59.033 32.382 31.795 1.00 16.75 211 ALA A N 1
ATOM 1227 C CA . ALA A 1 211 ? 58.748 33.045 33.058 1.00 18.40 211 ALA A CA 1
ATOM 1228 C C . ALA A 1 211 ? 60.002 32.928 33.893 1.00 18.15 211 ALA A C 1
ATOM 1229 O O . ALA A 1 211 ? 60.823 32.053 33.641 1.00 18.98 211 ALA A O 1
ATOM 1231 N N . ARG A 1 212 ? 60.173 33.813 34.864 1.00 18.42 212 ARG A N 1
ATOM 1232 C CA . ARG A 1 212 ? 61.320 33.698 35.752 1.00 22.67 212 ARG A CA 1
ATOM 1233 C C . ARG A 1 212 ? 60.854 33.585 37.185 1.00 20.73 212 ARG A C 1
ATOM 1234 O O . ARG A 1 212 ? 59.996 34.352 37.625 1.00 21.85 212 ARG A O 1
ATOM 1242 N N . ILE A 1 213 ? 61.392 32.592 37.889 1.00 17.86 213 ILE A N 1
ATOM 1243 C CA . ILE A 1 213 ? 61.107 32.397 39.295 1.00 24.14 213 ILE A CA 1
ATOM 1244 C C . ILE A 1 213 ? 62.191 33.060 40.132 1.00 26.52 213 ILE A C 1
ATOM 1245 O O . ILE A 1 213 ? 63.361 32.685 40.056 1.00 24.77 213 ILE A O 1
ATOM 1250 N N . PRO A 1 214 ? 61.796 34.049 40.940 1.00 28.39 214 PRO A N 1
ATOM 1251 C CA . PRO A 1 214 ? 62.726 34.864 41.723 1.00 31.08 214 PRO A CA 1
ATOM 1252 C C . PRO A 1 214 ? 63.442 34.003 42.738 1.00 34.61 214 PRO A C 1
ATOM 1253 O O . PRO A 1 214 ? 62.808 33.151 43.360 1.00 30.54 214 PRO A O 1
ATOM 1257 N N . GLN A 1 215 ? 64.747 34.219 42.892 1.00 40.59 215 GLN A N 1
ATOM 1258 C CA . GLN A 1 215 ? 65.595 33.326 43.675 1.00 44.97 215 GLN A CA 1
ATOM 1259 C C . GLN A 1 215 ? 66.531 34.139 44.559 1.00 46.23 215 GLN A C 1
ATOM 1260 O O . GLN A 1 215 ? 66.730 35.333 44.320 1.00 45.00 215 GLN A O 1
ATOM 1266 N N . GLU A 1 216 ? 67.112 33.489 45.568 1.00 50.45 216 GLU A N 1
ATOM 1267 C CA . GLU A 1 216 ? 68.109 34.132 46.425 1.00 54.54 216 GLU A CA 1
ATOM 1268 C C . GLU A 1 216 ? 69.496 34.155 45.776 1.00 57.04 216 GLU A C 1
ATOM 1269 O O . GLU A 1 216 ? 69.834 33.288 44.965 1.00 56.09 216 GLU A O 1
ATOM 1271 N N . SER B 1 37 ? 54.140 5.492 34.010 1.00 38.26 37 SER B N 1
ATOM 1272 C CA . SER B 1 37 ? 52.795 5.257 33.508 1.00 41.32 37 SER B CA 1
ATOM 1273 C C . SER B 1 37 ? 52.141 6.576 33.092 1.00 37.66 37 SER B C 1
ATOM 1274 O O . SER B 1 37 ? 52.699 7.660 33.314 1.00 35.62 37 SER B O 1
ATOM 1277 N N . SER B 1 38 ? 50.968 6.487 32.472 1.00 38.68 38 SER B N 1
ATOM 1278 C CA . SER B 1 38 ? 50.284 7.676 31.981 1.00 37.21 38 SER B CA 1
ATOM 1279 C C . SER B 1 38 ? 48.815 7.377 31.714 1.00 39.65 38 SER B C 1
ATOM 1280 O O . SER B 1 38 ? 48.423 6.223 31.554 1.00 40.87 38 SER B O 1
ATOM 1283 N N . ILE B 1 39 ? 47.998 8.423 31.656 1.00 37.48 39 ILE B N 1
ATOM 1284 C CA . ILE B 1 39 ? 46.601 8.240 31.298 1.00 38.82 39 ILE B CA 1
ATOM 1285 C C . ILE B 1 39 ? 46.350 8.851 29.936 1.00 38.07 39 ILE B C 1
ATOM 1286 O O . ILE B 1 39 ? 46.563 10.058 29.722 1.00 36.01 39 ILE B O 1
ATOM 1291 N N . GLN B 1 40 ? 45.917 7.998 29.017 1.00 47.22 40 GLN B N 1
ATOM 1292 C CA . GLN B 1 40 ? 45.531 8.423 27.689 1.00 47.17 40 GLN B CA 1
ATOM 1293 C C . GLN B 1 40 ? 44.029 8.225 27.585 1.00 45.31 40 GLN B C 1
ATOM 1294 O O . GLN B 1 40 ? 43.541 7.106 27.674 1.00 45.89 40 GLN B O 1
ATOM 1300 N N . VAL B 1 41 ? 43.285 9.308 27.424 1.00 40.08 41 VAL B N 1
ATOM 1301 C CA . VAL B 1 41 ? 41.842 9.180 27.299 1.00 41.57 41 VAL B CA 1
ATOM 1302 C C . VAL B 1 41 ? 41.483 8.688 25.902 1.00 42.96 41 VAL B C 1
ATOM 1303 O O . VAL B 1 41 ? 42.219 8.925 24.931 1.00 42.11 41 VAL B O 1
ATOM 1307 N N . LYS B 1 42 ? 40.352 7.998 25.809 1.00 52.60 42 LYS B N 1
ATOM 1308 C CA . LYS B 1 42 ? 39.939 7.378 24.557 1.00 56.08 42 LYS B CA 1
ATOM 1309 C C . LYS B 1 42 ? 38.680 8.024 23.986 1.00 56.67 42 LYS B C 1
ATOM 1310 O O . LYS B 1 42 ? 38.286 7.733 22.860 1.00 59.05 42 LYS B O 1
ATOM 1312 N N . ASN B 1 43 ? 38.052 8.896 24.768 1.00 56.98 43 ASN B N 1
ATOM 1313 C CA . ASN B 1 43 ? 36.847 9.593 24.324 1.00 55.36 43 ASN B CA 1
ATOM 1314 C C . ASN B 1 43 ? 36.946 11.100 24.521 1.00 50.27 43 ASN B C 1
ATOM 1315 O O . ASN B 1 43 ? 37.714 11.584 25.362 1.00 45.89 43 ASN B O 1
ATOM 1320 N N . LYS B 1 44 ? 36.167 11.842 23.741 1.00 43.41 44 LYS B N 1
ATOM 1321 C CA . LYS B 1 44 ? 36.088 13.282 23.932 1.00 41.13 44 LYS B CA 1
ATOM 1322 C C . LYS B 1 44 ? 35.289 13.568 25.205 1.00 41.25 44 LYS B C 1
ATOM 1323 O O . LYS B 1 44 ? 34.457 12.760 25.615 1.00 43.35 44 LYS B O 1
ATOM 1326 N N . GLY B 1 45 ? 35.556 14.700 25.846 1.00 39.11 45 GLY B N 1
ATOM 1327 C CA . GLY B 1 45 ? 34.828 15.059 27.055 1.00 39.18 45 GLY B CA 1
ATOM 1328 C C . GLY B 1 45 ? 35.571 16.080 27.897 1.00 36.82 45 GLY B C 1
ATOM 1329 O O . GLY B 1 45 ? 36.544 16.685 27.438 1.00 35.49 45 GLY B O 1
ATOM 1330 N N . SER B 1 46 ? 35.113 16.288 29.128 1.00 37.02 46 SER B N 1
ATOM 1331 C CA . SER B 1 46 ? 35.854 17.137 30.052 1.00 40.86 46 SER B CA 1
ATOM 1332 C C . SER B 1 46 ? 36.461 16.292 31.185 1.00 39.57 46 SER B C 1
ATOM 1333 O O . SER B 1 46 ? 35.905 15.268 31.582 1.00 42.48 46 SER B O 1
ATOM 1336 N N . ILE B 1 47 ? 37.637 16.699 31.648 1.00 39.49 47 ILE B N 1
ATOM 1337 C CA . ILE B 1 47 ? 38.346 16.005 32.717 1.00 40.02 47 ILE B CA 1
ATOM 1338 C C . ILE B 1 47 ? 37.853 16.508 34.066 1.00 40.76 47 ILE B C 1
ATOM 1339 O O . ILE B 1 47 ? 37.839 17.710 34.315 1.00 42.14 47 ILE B O 1
ATOM 1344 N N . LYS B 1 48 ? 37.429 15.595 34.931 1.00 47.98 48 LYS B N 1
ATOM 1345 C CA . LYS B 1 48 ? 37.058 15.972 36.291 1.00 47.78 48 LYS B CA 1
ATOM 1346 C C . LYS B 1 48 ? 37.961 15.257 37.301 1.00 47.64 48 LYS B C 1
ATOM 1347 O O . LYS B 1 48 ? 38.165 14.044 37.211 1.00 48.99 48 LYS B O 1
ATOM 1349 N N . LEU B 1 49 ? 38.513 16.015 38.248 1.00 41.54 49 LEU B N 1
ATOM 1350 C CA . LEU B 1 49 ? 39.325 15.428 39.311 1.00 44.32 49 LEU B CA 1
ATOM 1351 C C . LEU B 1 49 ? 38.611 15.454 40.657 1.00 47.47 49 LEU B C 1
ATOM 1352 O O . LEU B 1 49 ? 38.076 16.485 41.068 1.00 50.81 49 LEU B O 1
ATOM 1357 N N . SER B 1 50 ? 38.612 14.322 41.349 1.00 47.12 50 SER B N 1
ATOM 1358 C CA . SER B 1 50 ? 37.952 14.242 42.645 1.00 47.73 50 SER B CA 1
ATOM 1359 C C . SER B 1 50 ? 38.993 14.163 43.738 1.00 43.97 50 SER B C 1
ATOM 1360 O O . SER B 1 50 ? 40.049 13.555 43.540 1.00 40.77 50 SER B O 1
ATOM 1363 N N . ASN B 1 51 ? 38.687 14.773 44.883 1.00 42.46 51 ASN B N 1
ATOM 1364 C CA . ASN B 1 51 ? 39.570 14.761 46.051 1.00 42.32 51 ASN B CA 1
ATOM 1365 C C . ASN B 1 51 ? 41.009 15.079 45.668 1.00 42.31 51 ASN B C 1
ATOM 1366 O O . ASN B 1 51 ? 41.929 14.293 45.897 1.00 38.08 51 ASN B O 1
ATOM 1371 N N . VAL B 1 52 ? 41.183 16.225 45.030 1.00 51.11 52 VAL B N 1
ATOM 1372 C CA . VAL B 1 52 ? 42.474 16.574 44.470 1.00 49.86 52 VAL B CA 1
ATOM 1373 C C . VAL B 1 52 ? 43.075 17.759 45.214 1.00 46.28 52 VAL B C 1
ATOM 1374 O O . VAL B 1 52 ? 42.365 18.653 45.684 1.00 46.24 52 VAL B O 1
ATOM 1378 N N . LYS B 1 53 ? 44.386 17.718 45.381 1.00 37.55 53 LYS B N 1
ATOM 1379 C CA . LYS B 1 53 ? 45.138 18.884 45.788 1.00 32.89 53 LYS B CA 1
ATOM 1380 C C . LYS B 1 53 ? 46.241 18.944 44.753 1.00 30.56 53 LYS B C 1
ATOM 1381 O O . LYS B 1 53 ? 46.888 17.931 44.481 1.00 29.20 53 LYS B O 1
ATOM 1385 N N . SER B 1 54 ? 46.427 20.102 44.140 1.00 26.54 54 SER B N 1
ATOM 1386 C CA . SER B 1 54 ? 47.485 20.245 43.159 1.00 26.10 54 SER B CA 1
ATOM 1387 C C . SER B 1 54 ? 48.234 21.539 43.419 1.00 26.20 54 SER B C 1
ATOM 1388 O O . SER B 1 54 ? 47.716 22.469 44.047 1.00 27.57 54 SER B O 1
ATOM 1391 N N . VAL B 1 55 ? 49.473 21.575 42.972 1.00 22.37 55 VAL B N 1
ATOM 1392 C CA . VAL B 1 55 ? 50.319 22.739 43.153 1.00 26.69 55 VAL B CA 1
ATOM 1393 C C . VAL B 1 55 ? 51.290 22.760 41.973 1.00 25.14 55 VAL B C 1
ATOM 1394 O O . VAL B 1 55 ? 51.594 21.711 41.376 1.00 22.04 55 VAL B O 1
ATOM 1398 N N . VAL B 1 56 ? 51.742 23.942 41.581 1.00 25.75 56 VAL B N 1
ATOM 1399 C CA . VAL B 1 56 ? 52.613 24.028 40.415 1.00 21.92 56 VAL B CA 1
ATOM 1400 C C . VAL B 1 56 ? 54.041 24.081 40.899 1.00 22.18 56 VAL B C 1
ATOM 1401 O O . VAL B 1 56 ? 54.353 24.896 41.770 1.00 23.15 56 VAL B O 1
ATOM 1405 N N . ASN B 1 57 ? 54.904 23.224 40.354 1.00 17.38 57 ASN B N 1
ATOM 1406 C CA . ASN B 1 57 ? 56.291 23.181 40.818 1.00 17.69 57 ASN B CA 1
ATOM 1407 C C . ASN B 1 57 ? 57.222 24.089 40.030 1.00 18.65 57 ASN B C 1
ATOM 1408 O O . ASN B 1 57 ? 56.804 24.756 39.074 1.00 17.75 57 ASN B O 1
ATOM 1413 N N . SER B 1 58 ? 58.486 24.129 40.424 1.00 23.74 58 SER B N 1
ATOM 1414 C CA . SER B 1 58 ? 59.408 25.082 39.814 1.00 22.48 58 SER B CA 1
ATOM 1415 C C . SER B 1 58 ? 59.793 24.706 38.388 1.00 24.11 58 SER B C 1
ATOM 1416 O O . SER B 1 58 ? 60.407 25.512 37.678 1.00 22.19 58 SER B O 1
ATOM 1419 N N . SER B 1 59 ? 59.435 23.497 37.961 1.00 22.16 59 SER B N 1
ATOM 1420 C CA . SER B 1 59 ? 59.678 23.090 36.589 1.00 20.25 59 SER B CA 1
ATOM 1421 C C . SER B 1 59 ? 58.478 23.394 35.686 1.00 17.67 59 SER B C 1
ATOM 1422 O O . SER B 1 59 ? 58.504 23.097 34.499 1.00 23.14 59 SER B O 1
ATOM 1425 N N . GLY B 1 60 ? 57.431 23.992 36.246 1.00 16.81 60 GLY B N 1
ATOM 1426 C CA . GLY B 1 60 ? 56.266 24.353 35.457 1.00 15.42 60 GLY B CA 1
ATOM 1427 C C . GLY B 1 60 ? 55.292 23.194 35.321 1.00 17.98 60 GLY B C 1
ATOM 1428 O O . GLY B 1 60 ? 54.466 23.182 34.411 1.00 18.62 60 GLY B O 1
ATOM 1429 N N . LYS B 1 61 ? 55.390 22.211 36.216 1.00 16.11 61 LYS B N 1
ATOM 1430 C CA . LYS B 1 61 ? 54.474 21.082 36.190 1.00 18.26 61 LYS B CA 1
ATOM 1431 C C . LYS B 1 61 ? 53.379 21.245 37.220 1.00 20.76 61 LYS B C 1
ATOM 1432 O O . LYS B 1 61 ? 53.636 21.687 38.349 1.00 19.57 61 LYS B O 1
ATOM 1438 N N . LEU B 1 62 ? 52.164 20.867 36.837 1.00 18.99 62 LEU B N 1
ATOM 1439 C CA . LEU B 1 62 ? 51.054 20.834 37.776 1.00 19.93 62 LEU B CA 1
ATOM 1440 C C . LEU B 1 62 ? 51.030 19.455 38.409 1.00 21.72 62 LEU B C 1
ATOM 1441 O O . LEU B 1 62 ? 50.705 18.464 37.736 1.00 22.82 62 LEU B O 1
ATOM 1446 N N . VAL B 1 63 ? 51.358 19.406 39.701 1.00 22.09 63 VAL B N 1
ATOM 1447 C CA . VAL B 1 63 ? 51.622 18.157 40.403 1.00 23.66 63 VAL B CA 1
ATOM 1448 C C . VAL B 1 63 ? 50.537 17.848 41.429 1.00 25.08 63 VAL B C 1
ATOM 1449 O O . VAL B 1 63 ? 50.132 18.717 42.200 1.00 24.68 63 VAL B O 1
ATOM 1453 N N . ILE B 1 64 ? 50.075 16.606 41.440 1.00 26.83 64 ILE B N 1
ATOM 1454 C CA . ILE B 1 64 ? 49.102 16.176 42.431 1.00 28.42 64 ILE B CA 1
ATOM 1455 C C . ILE B 1 64 ? 49.763 15.870 43.764 1.00 29.03 64 ILE B C 1
ATOM 1456 O O . ILE B 1 64 ? 50.726 15.106 43.829 1.00 29.41 64 ILE B O 1
ATOM 1461 N N . THR B 1 65 ? 49.251 16.462 44.836 1.00 29.22 65 THR B N 1
ATOM 1462 C CA . THR B 1 65 ? 49.830 16.207 46.144 1.00 31.55 65 THR B CA 1
ATOM 1463 C C . THR B 1 65 ? 48.804 15.559 47.055 1.00 33.78 65 THR B C 1
ATOM 1464 O O . THR B 1 65 ? 49.026 15.433 48.250 1.00 32.69 65 THR B O 1
ATOM 1468 N N . SER B 1 66 ? 47.689 15.138 46.462 1.00 32.79 66 SER B N 1
ATOM 1469 C CA . SER B 1 66 ? 46.712 14.300 47.145 1.00 34.93 66 SER B CA 1
ATOM 1470 C C . SER B 1 66 ? 47.007 12.822 46.880 1.00 36.44 66 SER B C 1
ATOM 1471 O O . SER B 1 66 ? 47.797 12.488 45.998 1.00 35.80 66 SER B O 1
ATOM 1474 N N . ARG B 1 67 ? 46.367 11.938 47.643 1.00 38.57 67 ARG B N 1
ATOM 1475 C CA . ARG B 1 67 ? 46.729 10.525 47.623 1.00 45.00 67 ARG B CA 1
ATOM 1476 C C . ARG B 1 67 ? 45.557 9.606 47.250 1.00 45.13 67 ARG B C 1
ATOM 1477 O O . ARG B 1 67 ? 45.747 8.424 46.949 1.00 46.91 67 ARG B O 1
ATOM 1485 N N . ASN B 1 68 ? 44.344 10.148 47.267 1.00 42.31 68 ASN B N 1
ATOM 1486 C CA . ASN B 1 68 ? 43.182 9.391 46.807 1.00 44.09 68 ASN B CA 1
ATOM 1487 C C . ASN B 1 68 ? 42.503 10.095 45.636 1.00 43.03 68 ASN B C 1
ATOM 1488 O O . ASN B 1 68 ? 41.282 10.178 45.570 1.00 45.20 68 ASN B O 1
ATOM 1490 N N . THR B 1 69 ? 43.304 10.604 44.706 1.00 43.85 69 THR B N 1
ATOM 1491 C CA . THR B 1 69 ? 42.752 11.371 43.599 1.00 41.55 69 THR B CA 1
ATOM 1492 C C . THR B 1 69 ? 42.256 10.472 42.470 1.00 41.22 69 THR B C 1
ATOM 1493 O O . THR B 1 69 ? 42.910 9.502 42.092 1.00 41.92 69 THR B O 1
ATOM 1497 N N . GLU B 1 70 ? 41.082 10.796 41.943 1.00 45.04 70 GLU B N 1
ATOM 1498 C CA . GLU B 1 70 ? 40.541 10.081 40.799 1.00 44.44 70 GLU B CA 1
ATOM 1499 C C . GLU B 1 70 ? 40.359 11.056 39.645 1.00 44.27 70 GLU B C 1
ATOM 1500 O O . GLU B 1 70 ? 40.040 12.231 39.856 1.00 43.72 70 GLU B O 1
ATOM 1502 N N . LEU B 1 71 ? 40.604 10.575 38.432 1.00 42.05 71 LEU B N 1
ATOM 1503 C CA . LEU B 1 71 ? 40.509 11.407 37.242 1.00 41.28 71 LEU B CA 1
ATOM 1504 C C . LEU B 1 71 ? 39.367 10.877 36.399 1.00 43.34 71 LEU B C 1
ATOM 1505 O O . LEU B 1 71 ? 39.426 9.751 35.893 1.00 43.21 71 LEU B O 1
ATOM 1510 N N . LYS B 1 72 ? 38.321 11.682 36.261 1.00 45.71 72 LYS B N 1
ATOM 1511 C CA . LYS B 1 72 ? 37.134 11.250 35.534 1.00 47.94 72 LYS B CA 1
ATOM 1512 C C . LYS B 1 72 ? 37.081 11.905 34.159 1.00 45.82 72 LYS B C 1
ATOM 1513 O O . LYS B 1 72 ? 37.496 13.058 33.999 1.00 40.07 72 LYS B O 1
ATOM 1516 N N . LEU B 1 73 ? 36.589 11.150 33.175 1.00 43.54 73 LEU B N 1
ATOM 1517 C CA . LEU B 1 73 ? 36.298 11.678 31.849 1.00 42.69 73 LEU B CA 1
ATOM 1518 C C . LEU B 1 73 ? 34.783 11.838 31.708 1.00 44.04 73 LEU B C 1
ATOM 1519 O O . LEU B 1 73 ? 34.052 10.860 31.531 1.00 46.38 73 LEU B O 1
ATOM 1524 N N . ILE B 1 74 ? 34.321 13.080 31.813 1.00 48.14 74 ILE B N 1
ATOM 1525 C CA . ILE B 1 74 ? 32.898 13.389 31.745 1.00 50.69 74 ILE B CA 1
ATOM 1526 C C . ILE B 1 74 ? 32.463 13.667 30.309 1.00 51.58 74 ILE B C 1
ATOM 1527 O O . ILE B 1 74 ? 32.822 14.695 29.730 1.00 49.75 74 ILE B O 1
ATOM 1532 N N . ASP B 1 75 ? 31.674 12.758 29.742 1.00 57.46 75 ASP B N 1
ATOM 1533 C CA . ASP B 1 75 ? 31.191 12.915 28.376 1.00 55.39 75 ASP B CA 1
ATOM 1534 C C . ASP B 1 75 ? 30.177 14.046 28.277 1.00 54.81 75 ASP B C 1
ATOM 1535 O O . ASP B 1 75 ? 29.508 14.199 27.252 1.00 55.88 75 ASP B O 1
ATOM 1537 N N . ARG B 1 79 ? 27.781 12.545 32.495 1.00 52.16 79 ARG B N 1
ATOM 1538 C CA . ARG B 1 79 ? 27.929 11.093 32.584 1.00 54.31 79 ARG B CA 1
ATOM 1539 C C . ARG B 1 79 ? 29.391 10.686 32.429 1.00 55.66 79 ARG B C 1
ATOM 1540 O O . ARG B 1 79 ? 30.067 11.091 31.481 1.00 53.65 79 ARG B O 1
ATOM 1542 N N . THR B 1 80 ? 29.876 9.885 33.372 1.00 60.95 80 THR B N 1
ATOM 1543 C CA . THR B 1 80 ? 31.274 9.467 33.387 1.00 59.17 80 THR B CA 1
ATOM 1544 C C . THR B 1 80 ? 31.549 8.383 32.352 1.00 60.13 80 THR B C 1
ATOM 1545 O O . THR B 1 80 ? 30.980 7.295 32.421 1.00 62.67 80 THR B O 1
ATOM 1549 N N . LYS B 1 81 ? 32.424 8.683 31.396 1.00 51.82 81 LYS B N 1
ATOM 1550 C CA . LYS B 1 81 ? 32.777 7.720 30.352 1.00 53.09 81 LYS B CA 1
ATOM 1551 C C . LYS B 1 81 ? 33.982 6.895 30.769 1.00 53.11 81 LYS B C 1
ATOM 1552 O O . LYS B 1 81 ? 34.048 5.698 30.496 1.00 55.16 81 LYS B O 1
ATOM 1554 N N . GLU B 1 82 ? 34.930 7.550 31.431 1.00 50.89 82 GLU B N 1
ATOM 1555 C CA . GLU B 1 82 ? 36.148 6.906 31.900 1.00 50.66 82 GLU B CA 1
ATOM 1556 C C . GLU B 1 82 ? 36.508 7.430 33.290 1.00 49.42 82 GLU B C 1
ATOM 1557 O O . GLU B 1 82 ? 36.268 8.597 33.605 1.00 47.75 82 GLU B O 1
ATOM 1563 N N . SER B 1 83 ? 37.090 6.560 34.110 1.00 50.32 83 SER B N 1
ATOM 1564 C CA . SER B 1 83 ? 37.532 6.917 35.456 1.00 49.39 83 SER B CA 1
ATOM 1565 C C . SER B 1 83 ? 38.880 6.262 35.750 1.00 49.15 83 SER B C 1
ATOM 1566 O O . SER B 1 83 ? 39.088 5.081 35.448 1.00 50.91 83 SER B O 1
ATOM 1569 N N . TYR B 1 84 ? 39.787 7.039 36.338 1.00 53.28 84 TYR B N 1
ATOM 1570 C CA . TYR B 1 84 ? 41.172 6.619 36.552 1.00 52.62 84 TYR B CA 1
ATOM 1571 C C . TYR B 1 84 ? 41.712 7.072 37.911 1.00 50.02 84 TYR B C 1
ATOM 1572 O O . TYR B 1 84 ? 41.441 8.186 38.354 1.00 46.04 84 TYR B O 1
ATOM 1581 N N . LYS B 1 85 ? 42.496 6.222 38.564 1.00 46.29 85 LYS B N 1
ATOM 1582 C CA . LYS B 1 85 ? 43.164 6.641 39.786 1.00 45.33 85 LYS B CA 1
ATOM 1583 C C . LYS B 1 85 ? 44.463 7.361 39.431 1.00 42.99 85 LYS B C 1
ATOM 1584 O O . LYS B 1 85 ? 45.207 6.913 38.555 1.00 42.85 85 LYS B O 1
ATOM 1586 N N . VAL B 1 86 ? 44.726 8.492 40.083 1.00 43.73 86 VAL B N 1
ATOM 1587 C CA . VAL B 1 86 ? 45.989 9.200 39.874 1.00 43.12 86 VAL B CA 1
ATOM 1588 C C . VAL B 1 86 ? 46.818 9.126 41.152 1.00 46.72 86 VAL B C 1
ATOM 1589 O O . VAL B 1 86 ? 46.333 9.463 42.232 1.00 50.39 86 VAL B O 1
ATOM 1593 N N . PRO B 1 87 ? 48.069 8.661 41.037 1.00 30.53 87 PRO B N 1
ATOM 1594 C CA . PRO B 1 87 ? 48.915 8.524 42.234 1.00 31.72 87 PRO B CA 1
ATOM 1595 C C . PRO B 1 87 ? 49.458 9.870 42.700 1.00 29.54 87 PRO B C 1
ATOM 1596 O O . PRO B 1 87 ? 49.583 10.789 41.896 1.00 25.99 87 PRO B O 1
ATOM 1600 N N . TYR B 1 88 ? 49.758 9.974 43.988 1.00 24.08 88 TYR B N 1
ATOM 1601 C CA . TYR B 1 88 ? 50.461 11.113 44.560 1.00 21.25 88 TYR B CA 1
ATOM 1602 C C . TYR B 1 88 ? 51.679 11.435 43.710 1.00 20.77 88 TYR B C 1
ATOM 1603 O O . TYR B 1 88 ? 52.424 10.537 43.343 1.00 20.19 88 TYR B O 1
ATOM 1612 N N . GLY B 1 89 ? 51.870 12.701 43.357 1.00 18.00 89 GLY B N 1
ATOM 1613 C CA . GLY B 1 89 ? 53.059 13.086 42.602 1.00 19.58 89 GLY B CA 1
ATOM 1614 C C . GLY B 1 89 ? 52.972 13.085 41.078 1.00 20.45 89 GLY B C 1
ATOM 1615 O O . GLY B 1 89 ? 53.898 13.536 40.390 1.00 18.50 89 GLY B O 1
ATOM 1616 N N . ALA B 1 90 ? 51.866 12.587 40.538 1.00 20.00 90 ALA B N 1
ATOM 1617 C CA . ALA B 1 90 ? 51.656 12.614 39.095 1.00 18.65 90 ALA B CA 1
ATOM 1618 C C . ALA B 1 90 ? 51.589 14.032 38.588 1.00 20.80 90 ALA B C 1
ATOM 1619 O O . ALA B 1 90 ? 51.179 14.946 39.313 1.00 21.73 90 ALA B O 1
ATOM 1621 N N . VAL B 1 91 ? 51.983 14.198 37.328 1.00 17.40 91 VAL B N 1
ATOM 1622 C CA . VAL B 1 91 ? 51.920 15.478 36.660 1.00 17.78 91 VAL B CA 1
ATOM 1623 C C . VAL B 1 91 ? 50.647 15.474 35.822 1.00 22.05 91 VAL B C 1
ATOM 1624 O O . VAL B 1 91 ? 50.391 14.517 35.090 1.00 20.11 91 VAL B O 1
ATOM 1628 N N . LEU B 1 92 ? 49.844 16.530 35.947 1.00 21.80 92 LEU B N 1
ATOM 1629 C CA . LEU B 1 92 ? 48.657 16.714 35.114 1.00 21.30 92 LEU B CA 1
ATOM 1630 C C . LEU B 1 92 ? 48.997 17.538 33.888 1.00 19.53 92 LEU B C 1
ATOM 1631 O O . LEU B 1 92 ? 49.667 18.573 33.999 1.00 19.29 92 LEU B O 1
ATOM 1636 N N . ALA B 1 93 ? 48.514 17.108 32.722 1.00 18.78 93 ALA B N 1
ATOM 1637 C CA . ALA B 1 93 ? 48.766 17.839 31.480 1.00 19.81 93 ALA B CA 1
ATOM 1638 C C . ALA B 1 93 ? 48.102 19.210 31.494 1.00 20.63 93 ALA B C 1
ATOM 1639 O O . ALA B 1 93 ? 48.707 20.211 31.084 1.00 21.74 93 ALA B O 1
ATOM 1641 N N . LYS B 1 94 ? 46.849 19.250 31.940 1.00 20.61 94 LYS B N 1
ATOM 1642 C CA . LYS B 1 94 ? 46.073 20.490 31.885 1.00 23.83 94 LYS B CA 1
ATOM 1643 C C . LYS B 1 94 ? 45.281 20.750 33.170 1.00 23.63 94 LYS B C 1
ATOM 1644 O O . LYS B 1 94 ? 45.022 21.896 33.535 1.00 25.80 94 LYS B O 1
ATOM 1646 N N . GLY B 1 95 ? 44.893 19.687 33.855 1.00 31.38 95 GLY B N 1
ATOM 1647 C CA . GLY B 1 95 ? 44.174 19.840 35.106 1.00 37.38 95 GLY B CA 1
ATOM 1648 C C . GLY B 1 95 ? 42.661 19.870 34.979 1.00 41.67 95 GLY B C 1
ATOM 1649 O O . GLY B 1 95 ? 42.108 19.886 33.865 1.00 36.82 95 GLY B O 1
ATOM 1650 N N . ASP B 1 96 ? 42.005 19.878 36.141 1.00 43.80 96 ASP B N 1
ATOM 1651 C CA . ASP B 1 96 ? 40.546 19.886 36.259 1.00 41.98 96 ASP B CA 1
ATOM 1652 C C . ASP B 1 96 ? 39.878 20.886 35.316 1.00 43.80 96 ASP B C 1
ATOM 1653 O O . ASP B 1 96 ? 40.299 22.042 35.232 1.00 47.86 96 ASP B O 1
ATOM 1658 N N . GLY B 1 97 ? 38.850 20.440 34.594 1.00 38.53 97 GLY B N 1
ATOM 1659 C CA . GLY B 1 97 ? 38.174 21.288 33.625 1.00 41.36 97 GLY B CA 1
ATOM 1660 C C . GLY B 1 97 ? 38.746 21.169 32.220 1.00 42.63 97 GLY B C 1
ATOM 1661 O O . GLY B 1 97 ? 38.301 21.844 31.287 1.00 47.36 97 GLY B O 1
ATOM 1662 N N . GLU B 1 98 ? 39.742 20.306 32.060 1.00 43.16 98 GLU B N 1
ATOM 1663 C CA . GLU B 1 98 ? 40.326 20.089 30.742 1.00 42.33 98 GLU B CA 1
ATOM 1664 C C . GLU B 1 98 ? 39.314 19.439 29.811 1.00 34.64 98 GLU B C 1
ATOM 1665 O O . GLU B 1 98 ? 38.806 18.363 30.114 1.00 29.69 98 GLU B O 1
ATOM 1667 N N . GLN B 1 99 ? 39.030 20.091 28.688 1.00 37.71 99 GLN B N 1
ATOM 1668 C CA . GLN B 1 99 ? 38.280 19.459 27.598 1.00 40.91 99 GLN B CA 1
ATOM 1669 C C . GLN B 1 99 ? 39.271 18.634 26.777 1.00 36.86 99 GLN B C 1
ATOM 1670 O O . GLN B 1 99 ? 40.347 19.117 26.455 1.00 36.38 99 GLN B O 1
ATOM 1676 N N . VAL B 1 100 ? 38.931 17.393 26.451 1.00 31.39 100 VAL B N 1
ATOM 1677 C CA . VAL B 1 100 ? 39.826 16.573 25.638 1.00 30.96 100 VAL B CA 1
ATOM 1678 C C . VAL B 1 100 ? 39.087 16.001 24.430 1.00 32.30 100 VAL B C 1
ATOM 1679 O O . VAL B 1 100 ? 37.879 15.781 24.483 1.00 33.24 100 VAL B O 1
ATOM 1683 N N . ALA B 1 101 ? 39.798 15.794 23.324 1.00 33.78 101 ALA B N 1
ATOM 1684 C CA . ALA B 1 101 ? 39.229 15.053 22.203 1.00 41.16 101 ALA B CA 1
ATOM 1685 C C . ALA B 1 101 ? 39.557 13.590 22.478 1.00 49.36 101 ALA B C 1
ATOM 1686 O O . ALA B 1 101 ? 39.555 13.157 23.632 1.00 48.71 101 ALA B O 1
ATOM 1688 N N . GLY B 1 102 ? 39.863 12.823 21.441 1.00 61.27 102 GLY B N 1
ATOM 1689 C CA . GLY B 1 102 ? 40.315 11.462 21.669 1.00 60.01 102 GLY B CA 1
ATOM 1690 C C . GLY B 1 102 ? 41.817 11.335 21.521 1.00 57.15 102 GLY B C 1
ATOM 1691 O O . GLY B 1 102 ? 42.420 11.964 20.647 1.00 59.62 102 GLY B O 1
ATOM 1692 N N . GLY B 1 103 ? 42.428 10.522 22.372 1.00 49.53 103 GLY B N 1
ATOM 1693 C CA . GLY B 1 103 ? 43.835 10.211 22.225 1.00 49.60 103 GLY B CA 1
ATOM 1694 C C . GLY B 1 103 ? 44.821 11.050 23.021 1.00 46.43 103 GLY B C 1
ATOM 1695 O O . GLY B 1 103 ? 46.030 10.846 22.893 1.00 48.06 103 GLY B O 1
ATOM 1696 N N . GLU B 1 104 ? 44.333 11.980 23.842 1.00 39.52 104 GLU B N 1
ATOM 1697 C CA . GLU B 1 104 ? 45.244 12.829 24.621 1.00 32.89 104 GLU B CA 1
ATOM 1698 C C . GLU B 1 104 ? 45.801 12.124 25.840 1.00 29.09 104 GLU B C 1
ATOM 1699 O O . GLU B 1 104 ? 45.087 11.386 26.523 1.00 29.39 104 GLU B O 1
ATOM 1705 N N . THR B 1 105 ? 47.077 12.371 26.127 1.00 24.88 105 THR B N 1
ATOM 1706 C CA . THR B 1 105 ? 47.621 11.991 27.417 1.00 24.72 105 THR B CA 1
ATOM 1707 C C . THR B 1 105 ? 47.313 13.125 28.376 1.00 22.34 105 THR B C 1
ATOM 1708 O O . THR B 1 105 ? 47.561 14.290 28.070 1.00 26.26 105 THR B O 1
ATOM 1712 N N . VAL B 1 106 ? 46.744 12.795 29.526 1.00 24.02 106 VAL B N 1
ATOM 1713 C CA . VAL B 1 106 ? 46.247 13.829 30.423 1.00 24.04 106 VAL B CA 1
ATOM 1714 C C . VAL B 1 106 ? 46.959 13.814 31.770 1.00 21.93 106 VAL B C 1
ATOM 1715 O O . VAL B 1 106 ? 46.797 14.733 32.577 1.00 23.64 106 VAL B O 1
ATOM 1719 N N . ALA B 1 107 ? 47.752 12.774 31.999 1.00 20.50 107 ALA B N 1
ATOM 1720 C CA . ALA B 1 107 ? 48.566 12.684 33.203 1.00 22.92 107 ALA B CA 1
ATOM 1721 C C . ALA B 1 107 ? 49.669 11.686 32.959 1.00 24.95 107 ALA B C 1
ATOM 1722 O O . ALA B 1 107 ? 49.494 10.739 32.192 1.00 22.07 107 ALA B O 1
ATOM 1724 N N . ASN B 1 108 ? 50.817 11.893 33.594 1.00 28.35 108 ASN B N 1
ATOM 1725 C CA . ASN B 1 108 ? 51.808 10.829 33.655 1.00 31.65 108 ASN B CA 1
ATOM 1726 C C . ASN B 1 108 ? 52.593 10.861 34.960 1.00 27.49 108 ASN B C 1
ATOM 1727 O O . ASN B 1 108 ? 52.557 11.853 35.698 1.00 24.33 108 ASN B O 1
ATOM 1732 N N . TRP B 1 109 ? 53.320 9.780 35.224 1.00 26.53 109 TRP B N 1
ATOM 1733 C CA . TRP B 1 109 ? 54.070 9.639 36.466 1.00 28.18 109 TRP B CA 1
ATOM 1734 C C . TRP B 1 109 ? 55.057 8.501 36.305 1.00 28.59 109 TRP B C 1
ATOM 1735 O O . TRP B 1 109 ? 54.926 7.683 35.379 1.00 26.58 109 TRP B O 1
ATOM 1746 N N . ASP B 1 110 ? 56.040 8.454 37.202 1.00 32.91 110 ASP B N 1
ATOM 1747 C CA . ASP B 1 110 ? 56.968 7.319 37.281 1.00 35.12 110 ASP B CA 1
ATOM 1748 C C . ASP B 1 110 ? 56.336 6.230 38.145 1.00 34.13 110 ASP B C 1
ATOM 1749 O O . ASP B 1 110 ? 56.036 6.453 39.314 1.00 34.37 110 ASP B O 1
ATOM 1754 N N . PRO B 1 111 ? 56.124 5.040 37.576 1.00 45.29 111 PRO B N 1
ATOM 1755 C CA . PRO B 1 111 ? 55.493 3.989 38.381 1.00 48.52 111 PRO B CA 1
ATOM 1756 C C . PRO B 1 111 ? 56.509 3.250 39.252 1.00 48.11 111 PRO B C 1
ATOM 1757 O O . PRO B 1 111 ? 56.108 2.440 40.089 1.00 51.84 111 PRO B O 1
ATOM 1761 N N . HIS B 1 112 ? 57.797 3.530 39.059 1.00 37.70 112 HIS B N 1
ATOM 1762 C CA . HIS B 1 112 ? 58.850 2.841 39.799 1.00 44.23 112 HIS B CA 1
ATOM 1763 C C . HIS B 1 112 ? 59.287 3.564 41.078 1.00 41.50 112 HIS B C 1
ATOM 1764 O O . HIS B 1 112 ? 60.004 2.988 41.900 1.00 43.17 112 HIS B O 1
ATOM 1766 N N . THR B 1 113 ? 58.871 4.820 41.244 1.00 44.54 113 THR B N 1
ATOM 1767 C CA . THR B 1 113 ? 59.192 5.566 42.460 1.00 40.70 113 THR B CA 1
ATOM 1768 C C . THR B 1 113 ? 57.995 6.336 43.015 1.00 37.51 113 THR B C 1
ATOM 1769 O O . THR B 1 113 ? 57.125 6.782 42.263 1.00 38.92 113 THR B O 1
ATOM 1781 N N . PRO B 1 115 ? 57.404 9.844 45.013 1.00 30.17 115 PRO B N 1
ATOM 1782 C CA . PRO B 1 115 ? 58.137 11.048 45.405 1.00 27.95 115 PRO B CA 1
ATOM 1783 C C . PRO B 1 115 ? 57.734 11.523 46.792 1.00 27.61 115 PRO B C 1
ATOM 1784 O O . PRO B 1 115 ? 56.618 11.266 47.249 1.00 28.89 115 PRO B O 1
ATOM 1788 N N . VAL B 1 116 ? 58.664 12.165 47.482 1.00 22.57 116 VAL B N 1
ATOM 1789 C CA . VAL B 1 116 ? 58.294 12.963 48.632 1.00 22.56 116 VAL B CA 1
ATOM 1790 C C . VAL B 1 116 ? 58.352 14.399 48.138 1.00 20.20 116 VAL B C 1
ATOM 1791 O O . VAL B 1 116 ? 59.383 14.852 47.650 1.00 22.06 116 VAL B O 1
ATOM 1795 N N . ILE B 1 117 ? 57.236 15.100 48.257 1.00 23.80 117 ILE B N 1
ATOM 1796 C CA . ILE B 1 117 ? 57.056 16.401 47.623 1.00 26.00 117 ILE B CA 1
ATOM 1797 C C . ILE B 1 117 ? 56.856 17.487 48.668 1.00 22.07 117 ILE B C 1
ATOM 1798 O O . ILE B 1 117 ? 56.051 17.323 49.578 1.00 25.68 117 ILE B O 1
ATOM 1803 N N . THR B 1 118 ? 57.550 18.606 48.530 1.00 23.47 118 THR B N 1
ATOM 1804 C CA . THR B 1 118 ? 57.372 19.667 49.501 1.00 23.60 118 THR B CA 1
ATOM 1805 C C . THR B 1 118 ? 56.073 20.402 49.238 1.00 25.09 118 THR B C 1
ATOM 1806 O O . THR B 1 118 ? 55.715 20.672 48.091 1.00 25.28 118 THR B O 1
ATOM 1810 N N . GLU B 1 119 ? 55.353 20.695 50.308 1.00 26.54 119 GLU B N 1
ATOM 1811 C CA . GLU B 1 119 ? 54.111 21.431 50.199 1.00 28.45 119 GLU B CA 1
ATOM 1812 C C . GLU B 1 119 ? 54.386 22.923 50.256 1.00 28.04 119 GLU B C 1
ATOM 1813 O O . GLU B 1 119 ? 53.477 23.736 50.068 1.00 29.67 119 GLU B O 1
ATOM 1819 N N . VAL B 1 120 ? 55.632 23.298 50.539 1.00 26.32 120 VAL B N 1
ATOM 1820 C CA . VAL B 1 120 ? 55.930 24.717 50.727 1.00 26.48 120 VAL B CA 1
ATOM 1821 C C . VAL B 1 120 ? 57.174 25.149 49.984 1.00 24.76 120 VAL B C 1
ATOM 1822 O O . VAL B 1 120 ? 57.988 24.318 49.571 1.00 23.30 120 VAL B O 1
ATOM 1826 N N . SER B 1 121 ? 57.308 26.456 49.790 1.00 25.35 121 SER B N 1
ATOM 1827 C CA . SER B 1 121 ? 58.464 26.985 49.082 1.00 24.36 121 SER B CA 1
ATOM 1828 C C . SER B 1 121 ? 59.490 27.392 50.127 1.00 24.33 121 SER B C 1
ATOM 1829 O O . SER B 1 121 ? 59.129 27.741 51.255 1.00 25.54 121 SER B O 1
ATOM 1832 N N . GLY B 1 122 ? 60.764 27.336 49.755 1.00 23.35 122 GLY B N 1
ATOM 1833 C CA . GLY B 1 122 ? 61.823 27.782 50.642 1.00 25.13 122 GLY B CA 1
ATOM 1834 C C . GLY B 1 122 ? 63.170 27.200 50.269 1.00 22.74 122 GLY B C 1
ATOM 1835 O O . GLY B 1 122 ? 63.483 27.023 49.084 1.00 24.76 122 GLY B O 1
ATOM 1836 N N . PHE B 1 123 ? 63.968 26.916 51.289 1.00 22.99 123 PHE B N 1
ATOM 1837 C CA . PHE B 1 123 ? 65.290 26.328 51.107 1.00 23.32 123 PHE B CA 1
ATOM 1838 C C . PHE B 1 123 ? 65.420 25.010 51.846 1.00 24.21 123 PHE B C 1
ATOM 1839 O O . PHE B 1 123 ? 64.984 24.867 52.989 1.00 22.55 123 PHE B O 1
ATOM 1847 N N . VAL B 1 124 ? 66.038 24.049 51.181 1.00 20.97 124 VAL B N 1
ATOM 1848 C CA . VAL B 1 124 ? 66.232 22.739 51.752 1.00 23.33 124 VAL B CA 1
ATOM 1849 C C . VAL B 1 124 ? 67.387 22.781 52.749 1.00 24.89 124 VAL B C 1
ATOM 1850 O O . VAL B 1 124 ? 68.473 23.300 52.440 1.00 22.52 124 VAL B O 1
ATOM 1854 N N . ARG B 1 125 ? 67.143 22.266 53.950 1.00 22.56 125 ARG B N 1
ATOM 1855 C CA . ARG B 1 125 ? 68.202 22.113 54.938 1.00 24.01 125 ARG B CA 1
ATOM 1856 C C . ARG B 1 125 ? 68.240 20.675 55.459 1.00 24.17 125 ARG B C 1
ATOM 1857 O O . ARG B 1 125 ? 67.309 20.226 56.139 1.00 24.46 125 ARG B O 1
ATOM 1865 N N . PHE B 1 126 ? 69.317 19.963 55.159 1.00 24.42 126 PHE B N 1
ATOM 1866 C CA . PHE B 1 126 ? 69.453 18.572 55.589 1.00 24.97 126 PHE B CA 1
ATOM 1867 C C . PHE B 1 126 ? 69.550 18.558 57.091 1.00 26.87 126 PHE B C 1
ATOM 1868 O O . PHE B 1 126 ? 70.226 19.419 57.658 1.00 28.16 126 PHE B O 1
ATOM 1876 N N . THR B 1 127 ? 68.885 17.597 57.741 1.00 27.48 127 THR B N 1
ATOM 1877 C CA . THR B 1 127 ? 69.088 17.345 59.167 1.00 29.79 127 THR B CA 1
ATOM 1878 C C . THR B 1 127 ? 69.262 15.849 59.425 1.00 30.85 127 THR B C 1
ATOM 1879 O O . THR B 1 127 ? 68.631 15.026 58.748 1.00 29.90 127 THR B O 1
ATOM 1883 N N . ASP B 1 128 ? 70.102 15.499 60.404 1.00 33.21 128 ASP B N 1
ATOM 1884 C CA . ASP B 1 128 ? 70.378 14.097 60.755 1.00 34.86 128 ASP B CA 1
ATOM 1885 C C . ASP B 1 128 ? 70.866 13.282 59.558 1.00 33.81 128 ASP B C 1
ATOM 1886 O O . ASP B 1 128 ? 70.724 12.059 59.516 1.00 34.73 128 ASP B O 1
ATOM 1899 N N . ILE B 1 130 ? 74.002 12.183 57.800 1.00 35.36 130 ILE B N 1
ATOM 1900 C CA . ILE B 1 130 ? 75.419 12.031 58.060 1.00 37.83 130 ILE B CA 1
ATOM 1901 C C . ILE B 1 130 ? 75.986 10.892 57.229 1.00 38.69 130 ILE B C 1
ATOM 1902 O O . ILE B 1 130 ? 75.514 9.753 57.311 1.00 39.36 130 ILE B O 1
ATOM 1907 N N . ASP B 1 131 ? 76.999 11.213 56.432 1.00 39.09 131 ASP B N 1
ATOM 1908 C CA . ASP B 1 131 ? 77.654 10.237 55.579 1.00 40.33 131 ASP B CA 1
ATOM 1909 C C . ASP B 1 131 ? 78.185 9.082 56.413 1.00 43.60 131 ASP B C 1
ATOM 1910 O O . ASP B 1 131 ? 78.864 9.296 57.419 1.00 45.89 131 ASP B O 1
ATOM 1915 N N . GLY B 1 132 ? 77.853 7.860 56.009 1.00 44.18 132 GLY B N 1
ATOM 1916 C CA . GLY B 1 132 ? 78.327 6.679 56.715 1.00 47.65 132 GLY B CA 1
ATOM 1917 C C . GLY B 1 132 ? 77.445 6.234 57.877 1.00 48.27 132 GLY B C 1
ATOM 1918 O O . GLY B 1 132 ? 77.516 5.077 58.302 1.00 51.01 132 GLY B O 1
ATOM 1919 N N . GLN B 1 133 ? 76.624 7.143 58.402 1.00 46.16 133 GLN B N 1
ATOM 1920 C CA . GLN B 1 133 ? 75.748 6.809 59.530 1.00 47.06 133 GLN B CA 1
ATOM 1921 C C . GLN B 1 133 ? 74.284 6.655 59.131 1.00 44.79 133 GLN B C 1
ATOM 1922 O O . GLN B 1 133 ? 73.653 5.664 59.480 1.00 46.38 133 GLN B O 1
ATOM 1928 N N . THR B 1 134 ? 73.747 7.632 58.400 1.00 41.51 134 THR B N 1
ATOM 1929 C CA . THR B 1 134 ? 72.357 7.575 57.956 1.00 39.58 134 THR B CA 1
ATOM 1930 C C . THR B 1 134 ? 72.240 7.704 56.442 1.00 37.35 134 THR B C 1
ATOM 1931 O O . THR B 1 134 ? 71.208 7.382 55.851 1.00 36.40 134 THR B O 1
ATOM 1935 N N . ILE B 1 135 ? 73.305 8.199 55.825 1.00 38.28 135 ILE B N 1
ATOM 1936 C CA . ILE B 1 135 ? 73.322 8.451 54.394 1.00 36.29 135 ILE B CA 1
ATOM 1937 C C . ILE B 1 135 ? 74.568 7.838 53.787 1.00 38.56 135 ILE B C 1
ATOM 1938 O O . ILE B 1 135 ? 75.641 7.885 54.393 1.00 39.25 135 ILE B O 1
ATOM 1943 N N . THR B 1 136 ? 74.423 7.250 52.604 1.00 38.44 136 THR B N 1
ATOM 1944 C CA . THR B 1 136 ? 75.578 6.876 51.797 1.00 44.86 136 THR B CA 1
ATOM 1945 C C . THR B 1 136 ? 75.392 7.414 50.386 1.00 43.50 136 THR B C 1
ATOM 1946 O O . THR B 1 136 ? 74.271 7.554 49.905 1.00 41.35 136 THR B O 1
ATOM 1950 N N . ARG B 1 137 ? 76.498 7.739 49.736 1.00 45.79 137 ARG B N 1
ATOM 1951 C CA . ARG B 1 137 ? 76.469 8.280 48.385 1.00 42.26 137 ARG B CA 1
ATOM 1952 C C . ARG B 1 137 ? 76.431 7.122 47.394 1.00 41.59 137 ARG B C 1
ATOM 1953 O O . ARG B 1 137 ? 77.079 6.099 47.619 1.00 42.82 137 ARG B O 1
ATOM 1957 N N . GLN B 1 138 ? 75.655 7.270 46.321 1.00 37.17 138 GLN B N 1
ATOM 1958 C CA . GLN B 1 138 ? 75.557 6.248 45.273 1.00 39.07 138 GLN B CA 1
ATOM 1959 C C . GLN B 1 138 ? 75.709 6.907 43.901 1.00 38.73 138 GLN B C 1
ATOM 1960 O O . GLN B 1 138 ? 75.375 8.077 43.738 1.00 36.43 138 GLN B O 1
ATOM 1962 N N . THR B 1 139 ? 76.205 6.164 42.915 1.00 41.37 139 THR B N 1
ATOM 1963 C CA . THR B 1 139 ? 76.466 6.754 41.606 1.00 44.65 139 THR B CA 1
ATOM 1964 C C . THR B 1 139 ? 75.971 5.880 40.457 1.00 43.66 139 THR B C 1
ATOM 1965 O O . THR B 1 139 ? 76.449 4.766 40.273 1.00 46.64 139 THR B O 1
ATOM 1969 N N . ASP B 1 140 ? 75.010 6.399 39.693 1.00 46.87 140 ASP B N 1
ATOM 1970 C CA . ASP B 1 140 ? 74.499 5.722 38.501 1.00 50.30 140 ASP B CA 1
ATOM 1971 C C . ASP B 1 140 ? 75.570 5.648 37.412 1.00 52.61 140 ASP B C 1
ATOM 1972 O O . ASP B 1 140 ? 76.086 6.675 36.979 1.00 54.69 140 ASP B O 1
ATOM 1975 N N . GLU B 1 141 ? 75.897 4.439 36.965 1.00 56.97 141 GLU B N 1
ATOM 1976 C CA . GLU B 1 141 ? 76.949 4.250 35.959 1.00 60.19 141 GLU B CA 1
ATOM 1977 C C . GLU B 1 141 ? 76.561 4.761 34.571 1.00 60.48 141 GLU B C 1
ATOM 1978 O O . GLU B 1 141 ? 75.380 4.911 34.254 1.00 59.50 141 GLU B O 1
ATOM 1980 N N . THR B 1 143 ? 74.048 8.239 33.465 1.00 48.84 143 THR B N 1
ATOM 1981 C CA . THR B 1 143 ? 74.174 9.471 34.229 1.00 44.87 143 THR B CA 1
ATOM 1982 C C . THR B 1 143 ? 75.624 9.784 34.602 1.00 49.57 143 THR B C 1
ATOM 1983 O O . THR B 1 143 ? 76.198 10.764 34.135 1.00 50.39 143 THR B O 1
ATOM 1985 N N . GLY B 1 144 ? 76.212 8.953 35.457 1.00 59.07 144 GLY B N 1
ATOM 1986 C CA . GLY B 1 144 ? 77.431 9.334 36.148 1.00 55.86 144 GLY B CA 1
ATOM 1987 C C . GLY B 1 144 ? 77.064 10.277 37.284 1.00 47.14 144 GLY B C 1
ATOM 1988 O O . GLY B 1 144 ? 77.930 10.848 37.952 1.00 47.85 144 GLY B O 1
ATOM 1989 N N . LEU B 1 145 ? 75.762 10.447 37.497 1.00 39.67 145 LEU B N 1
ATOM 1990 C CA . LEU B 1 145 ? 75.267 11.371 38.509 1.00 36.53 145 LEU B CA 1
ATOM 1991 C C . LEU B 1 145 ? 75.263 10.699 39.875 1.00 35.74 145 LEU B C 1
ATOM 1992 O O . LEU B 1 145 ? 74.976 9.509 39.983 1.00 36.72 145 LEU B O 1
ATOM 1994 N N . SER B 1 146 ? 75.566 11.465 40.915 1.00 34.34 146 SER B N 1
ATOM 1995 C CA . SER B 1 146 ? 75.610 10.909 42.261 1.00 37.57 146 SER B CA 1
ATOM 1996 C C . SER B 1 146 ? 74.408 11.329 43.089 1.00 35.25 146 SER B C 1
ATOM 1997 O O . SER B 1 146 ? 74.007 12.492 43.070 1.00 35.37 146 SER B O 1
ATOM 2000 N N . SER B 1 147 ? 73.835 10.374 43.814 1.00 33.55 147 SER B N 1
ATOM 2001 C CA . SER B 1 147 ? 72.696 10.638 44.683 1.00 30.55 147 SER B CA 1
ATOM 2002 C C . SER B 1 147 ? 72.985 10.175 46.097 1.00 30.16 147 SER B C 1
ATOM 2003 O O . SER B 1 147 ? 73.972 9.485 46.342 1.00 33.47 147 SER B O 1
ATOM 2006 N N . LEU B 1 148 ? 72.104 10.541 47.017 1.00 28.05 148 LEU B N 1
ATOM 2007 C CA . LEU B 1 148 ? 72.235 10.130 48.408 1.00 28.72 148 LEU B CA 1
ATOM 2008 C C . LEU B 1 148 ? 71.140 9.124 48.727 1.00 29.20 148 LEU B C 1
ATOM 2009 O O . LEU B 1 148 ? 69.985 9.306 48.333 1.00 31.56 148 LEU B O 1
ATOM 2014 N N . VAL B 1 149 ? 71.499 8.049 49.415 1.00 31.27 149 VAL B N 1
ATOM 2015 C CA . VAL B 1 149 ? 70.513 7.055 49.816 1.00 32.38 149 VAL B CA 1
ATOM 2016 C C . VAL B 1 149 ? 70.400 7.012 51.338 1.00 32.98 149 VAL B C 1
ATOM 2017 O O . VAL B 1 149 ? 71.418 6.977 52.040 1.00 34.08 149 VAL B O 1
ATOM 2021 N N . VAL B 1 150 ? 69.173 7.023 51.851 1.00 32.65 150 VAL B N 1
ATOM 2022 C CA . VAL B 1 150 ? 68.971 6.899 53.296 1.00 33.75 150 VAL B CA 1
ATOM 2023 C C . VAL B 1 150 ? 69.169 5.442 53.711 1.00 36.95 150 VAL B C 1
ATOM 2024 O O . VAL B 1 150 ? 68.464 4.550 53.234 1.00 38.29 150 VAL B O 1
ATOM 2028 N N . LEU B 1 151 ? 70.143 5.207 54.578 1.00 38.56 151 LEU B N 1
ATOM 2029 C CA . LEU B 1 151 ? 70.392 3.865 55.083 1.00 43.14 151 LEU B CA 1
ATOM 2030 C C . LEU B 1 151 ? 69.194 3.384 55.893 1.00 43.50 151 LEU B C 1
ATOM 2031 O O . LEU B 1 151 ? 68.679 4.114 56.746 1.00 42.69 151 LEU B O 1
ATOM 2036 N N . ASP B 1 152 ? 68.736 2.169 55.606 1.00 46.04 152 ASP B N 1
ATOM 2037 C CA . ASP B 1 152 ? 67.720 1.526 56.434 1.00 52.79 152 ASP B CA 1
ATOM 2038 C C . ASP B 1 152 ? 68.344 1.258 57.801 1.00 53.05 152 ASP B C 1
ATOM 2039 O O . ASP B 1 152 ? 69.567 1.262 57.930 1.00 51.30 152 ASP B O 1
ATOM 2044 N N . SER B 1 153 ? 67.514 1.033 58.816 1.00 63.55 153 SER B N 1
ATOM 2045 C CA . SER B 1 153 ? 68.023 0.801 60.168 1.00 67.89 153 SER B CA 1
ATOM 2046 C C . SER B 1 153 ? 68.955 -0.409 60.253 1.00 71.17 153 SER B C 1
ATOM 2047 O O . SER B 1 153 ? 69.987 -0.341 60.919 1.00 71.13 153 SER B O 1
ATOM 2050 N N . ALA B 1 154 ? 68.605 -1.495 59.565 1.00 74.26 154 ALA B N 1
ATOM 2051 C CA . ALA B 1 154 ? 69.472 -2.675 59.495 1.00 79.20 154 ALA B CA 1
ATOM 2052 C C . ALA B 1 154 ? 70.901 -2.296 59.098 1.00 78.24 154 ALA B C 1
ATOM 2053 O O . ALA B 1 154 ? 71.855 -2.602 59.816 1.00 82.83 154 ALA B O 1
ATOM 2055 N N . GLU B 1 155 ? 71.031 -1.614 57.963 1.00 66.74 155 GLU B N 1
ATOM 2056 C CA . GLU B 1 155 ? 72.322 -1.138 57.467 1.00 66.44 155 GLU B CA 1
ATOM 2057 C C . GLU B 1 155 ? 72.955 -0.062 58.354 1.00 68.97 155 GLU B C 1
ATOM 2058 O O . GLU B 1 155 ? 74.131 0.266 58.189 1.00 71.45 155 GLU B O 1
ATOM 2062 N N . ARG B 1 156 ? 72.183 0.500 59.282 1.00 60.98 156 ARG B N 1
ATOM 2063 C CA . ARG B 1 156 ? 72.705 1.545 60.166 1.00 58.62 156 ARG B CA 1
ATOM 2064 C C . ARG B 1 156 ? 73.475 1.000 61.369 1.00 60.76 156 ARG B C 1
ATOM 2065 O O . ARG B 1 156 ? 73.314 -0.158 61.752 1.00 65.22 156 ARG B O 1
ATOM 2073 N N . THR B 1 157 ? 74.304 1.857 61.963 1.00 69.47 157 THR B N 1
ATOM 2074 C CA . THR B 1 157 ? 75.108 1.499 63.128 1.00 74.18 157 THR B CA 1
ATOM 2075 C C . THR B 1 157 ? 74.450 1.924 64.437 1.00 72.93 157 THR B C 1
ATOM 2076 O O . THR B 1 157 ? 73.237 2.109 64.508 1.00 69.48 157 THR B O 1
ATOM 2080 N N . ALA B 1 158 ? 75.277 2.090 65.465 1.00 84.11 158 ALA B N 1
ATOM 2081 C CA . ALA B 1 158 ? 74.820 2.395 66.821 1.00 85.43 158 ALA B CA 1
ATOM 2082 C C . ALA B 1 158 ? 74.112 3.750 66.954 1.00 82.61 158 ALA B C 1
ATOM 2083 O O . ALA B 1 158 ? 72.969 3.818 67.411 1.00 85.18 158 ALA B O 1
ATOM 2085 N N . GLY B 1 159 ? 74.799 4.824 66.581 1.00 65.61 159 GLY B N 1
ATOM 2086 C CA . GLY B 1 159 ? 74.241 6.157 66.713 1.00 62.94 159 GLY B CA 1
ATOM 2087 C C . GLY B 1 159 ? 73.275 6.495 65.593 1.00 57.38 159 GLY B C 1
ATOM 2088 O O . GLY B 1 159 ? 72.267 7.167 65.818 1.00 56.98 159 GLY B O 1
ATOM 2089 N N . GLY B 1 160 ? 73.586 6.029 64.386 1.00 45.08 160 GLY B N 1
ATOM 2090 C CA . GLY B 1 160 ? 72.744 6.275 63.223 1.00 41.62 160 GLY B CA 1
ATOM 2091 C C . GLY B 1 160 ? 71.307 5.822 63.424 1.00 41.43 160 GLY B C 1
ATOM 2092 O O . GLY B 1 160 ? 70.377 6.503 63.000 1.00 40.43 160 GLY B O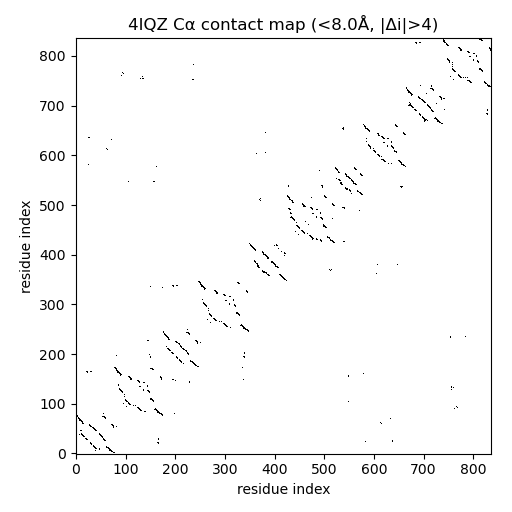 1
ATOM 2093 N N . LYS B 1 161 ? 71.124 4.677 64.080 1.00 50.57 161 LYS B N 1
ATOM 2094 C CA . LYS B 1 161 ? 69.790 4.131 64.345 1.00 50.88 161 LYS B CA 1
ATOM 2095 C C . LYS B 1 161 ? 68.871 5.104 65.103 1.00 50.98 161 LYS B C 1
ATOM 2096 O O . LYS B 1 161 ? 67.645 5.079 64.938 1.00 43.30 161 LYS B O 1
ATOM 2098 N N . ASP B 1 162 ? 69.471 5.956 65.931 1.00 55.51 162 ASP B N 1
ATOM 2099 C CA . ASP B 1 162 ? 68.725 6.944 66.707 1.00 54.82 162 ASP B CA 1
ATOM 2100 C C . ASP B 1 162 ? 68.448 8.234 65.928 1.00 51.60 162 ASP B C 1
ATOM 2101 O O . ASP B 1 162 ? 67.635 9.059 66.346 1.00 53.93 162 ASP B O 1
ATOM 2106 N N . LEU B 1 163 ? 69.123 8.411 64.797 1.00 42.27 163 LEU B N 1
ATOM 2107 C CA . LEU B 1 163 ? 68.943 9.614 63.987 1.00 40.06 163 LEU B CA 1
ATOM 2108 C C . LEU B 1 163 ? 67.722 9.531 63.074 1.00 33.49 163 LEU B C 1
ATOM 2109 O O . LEU B 1 163 ? 67.318 8.449 62.663 1.00 33.71 163 LEU B O 1
ATOM 2114 N N . ARG B 1 164 ? 67.145 10.681 62.755 1.00 31.47 164 ARG B N 1
ATOM 2115 C CA . ARG B 1 164 ? 65.954 10.719 61.920 1.00 29.66 164 ARG B CA 1
ATOM 2116 C C . ARG B 1 164 ? 66.165 11.681 60.763 1.00 27.17 164 ARG B C 1
ATOM 2117 O O . ARG B 1 164 ? 65.698 12.822 60.817 1.00 26.40 164 ARG B O 1
ATOM 2125 N N . PRO B 1 165 ? 66.879 11.229 59.712 1.00 26.22 165 PRO B N 1
ATOM 2126 C CA . PRO B 1 165 ? 67.206 12.112 58.590 1.00 24.48 165 PRO B CA 1
ATOM 2127 C C . PRO B 1 165 ? 65.974 12.765 57.995 1.00 25.42 165 PRO B C 1
ATOM 2128 O O . PRO B 1 165 ? 64.912 12.142 57.859 1.00 24.71 165 PRO B O 1
ATOM 2132 N N . ALA B 1 166 ? 66.120 14.027 57.630 1.00 21.73 166 ALA B N 1
ATOM 2133 C CA . ALA B 1 166 ? 64.964 14.789 57.202 1.00 20.75 166 ALA B CA 1
ATOM 2134 C C . ALA B 1 166 ? 65.438 15.973 56.396 1.00 22.40 166 ALA B C 1
ATOM 2135 O O . ALA B 1 166 ? 66.556 16.461 56.589 1.00 20.03 166 ALA B O 1
ATOM 2137 N N . LEU B 1 167 ? 64.574 16.426 55.493 1.00 21.70 167 LEU B N 1
ATOM 2138 C CA . LEU B 1 167 ? 64.827 17.629 54.739 1.00 19.74 167 LEU B CA 1
ATOM 2139 C C . LEU B 1 167 ? 63.860 18.649 55.291 1.00 23.39 167 LEU B C 1
ATOM 2140 O O . LEU B 1 167 ? 62.634 18.525 55.134 1.00 23.01 167 LEU B O 1
ATOM 2145 N N . LYS B 1 168 ? 64.415 19.642 55.966 1.00 24.03 168 LYS B N 1
ATOM 2146 C CA . LYS B 1 168 ? 63.608 20.665 56.588 1.00 27.85 168 LYS B CA 1
ATOM 2147 C C . LYS B 1 168 ? 63.557 21.843 55.626 1.00 25.66 168 LYS B C 1
ATOM 2148 O O . LYS B 1 168 ? 64.542 22.146 54.971 1.00 26.01 168 LYS B O 1
ATOM 2154 N N . ILE B 1 169 ? 62.403 22.486 55.514 1.00 24.34 169 ILE B N 1
ATOM 2155 C CA . ILE B 1 169 ? 62.312 23.667 54.670 1.00 25.06 169 ILE B CA 1
ATOM 2156 C C . ILE B 1 169 ? 62.444 24.921 55.533 1.00 25.36 169 ILE B C 1
ATOM 2157 O O . ILE B 1 169 ? 61.724 25.076 56.529 1.00 25.54 169 ILE B O 1
ATOM 2162 N N . VAL B 1 170 ? 63.353 25.789 55.143 1.00 22.17 170 VAL B N 1
ATOM 2163 C CA . VAL B 1 170 ? 63.573 27.036 55.810 1.00 24.06 170 VAL B CA 1
ATOM 2164 C C . VAL B 1 170 ? 63.448 28.203 54.856 1.00 24.63 170 VAL B C 1
ATOM 2165 O O . VAL B 1 170 ? 63.527 28.041 53.695 1.00 23.56 170 VAL B O 1
ATOM 2169 N N . ASP B 1 171 ? 63.228 29.384 55.390 1.00 26.87 171 ASP B N 1
ATOM 2170 C CA . ASP B 1 171 ? 63.155 30.586 54.583 1.00 30.27 171 ASP B CA 1
ATOM 2171 C C . ASP B 1 171 ? 64.540 31.211 54.385 1.00 31.25 171 ASP B C 1
ATOM 2172 O O . ASP B 1 171 ? 65.497 30.677 54.839 1.00 30.35 171 ASP B O 1
ATOM 2177 N N . ALA B 1 172 ? 64.633 32.328 53.689 1.00 34.83 172 ALA B N 1
ATOM 2178 C CA . ALA B 1 172 ? 65.925 32.910 53.375 1.00 35.92 172 ALA B CA 1
ATOM 2179 C C . ALA B 1 172 ? 66.589 33.357 54.655 1.00 40.77 172 ALA B C 1
ATOM 2180 O O . ALA B 1 172 ? 67.772 33.272 54.829 1.00 40.30 172 ALA B O 1
ATOM 2182 N N . GLN B 1 173 ? 65.751 33.778 55.568 1.00 39.36 173 GLN B N 1
ATOM 2183 C CA . GLN B 1 173 ? 66.150 34.253 56.853 1.00 44.23 173 GLN B CA 1
ATOM 2184 C C . GLN B 1 173 ? 66.619 33.062 57.719 1.00 43.61 173 GLN B C 1
ATOM 2185 O O . GLN B 1 173 ? 67.247 33.245 58.712 1.00 44.77 173 GLN B O 1
ATOM 2191 N N . GLY B 1 174 ? 66.322 31.835 57.308 1.00 41.12 174 GLY B N 1
ATOM 2192 C CA . GLY B 1 174 ? 66.749 30.671 58.048 1.00 38.58 174 GLY B CA 1
ATOM 2193 C C . GLY B 1 174 ? 65.786 30.123 59.071 1.00 37.51 174 GLY B C 1
ATOM 2194 O O . GLY B 1 174 ? 66.108 29.240 59.794 1.00 38.41 174 GLY B O 1
ATOM 2195 N N . ASN B 1 175 ? 64.609 30.681 59.142 1.00 33.79 175 ASN B N 1
ATOM 2196 C CA . ASN B 1 175 ? 63.590 30.198 60.033 1.00 34.44 175 ASN B CA 1
ATOM 2197 C C . ASN B 1 175 ? 62.747 29.080 59.416 1.00 34.65 175 ASN B C 1
ATOM 2198 O O . ASN B 1 175 ? 62.624 29.016 58.241 1.00 29.91 175 ASN B O 1
ATOM 2203 N N . ASP B 1 176 ? 62.115 28.258 60.230 1.00 36.90 176 ASP B N 1
ATOM 2204 C CA . ASP B 1 176 ? 61.235 27.220 59.735 1.00 39.61 176 ASP B CA 1
ATOM 2205 C C . ASP B 1 176 ? 60.130 27.732 58.824 1.00 37.00 176 ASP B C 1
ATOM 2206 O O . ASP B 1 176 ? 59.553 28.757 59.054 1.00 40.43 176 ASP B O 1
ATOM 2211 N N . VAL B 1 177 ? 59.840 27.012 57.776 1.00 26.98 177 VAL B N 1
ATOM 2212 C CA . VAL B 1 177 ? 58.646 27.314 56.998 1.00 27.13 177 VAL B CA 1
ATOM 2213 C C . VAL B 1 177 ? 57.536 26.393 57.481 1.00 27.41 177 VAL B C 1
ATOM 2214 O O . VAL B 1 177 ? 57.772 25.201 57.697 1.00 26.33 177 VAL B O 1
ATOM 2218 N N . LEU B 1 178 ? 56.340 26.953 57.649 1.00 29.19 178 LEU B N 1
ATOM 2219 C CA . LEU B 1 178 ? 55.175 26.208 58.114 1.00 30.06 178 LEU B CA 1
ATOM 2220 C C . LEU B 1 178 ? 54.250 25.777 56.967 1.00 29.44 178 LEU B C 1
ATOM 2221 O O . LEU B 1 178 ? 54.062 26.497 55.992 1.00 29.45 178 LEU B O 1
ATOM 2226 N N . ILE B 1 179 ? 53.677 24.591 57.086 1.00 29.22 179 ILE B N 1
ATOM 2227 C CA . ILE B 1 179 ? 52.681 24.129 56.135 1.00 31.88 179 ILE B CA 1
ATOM 2228 C C . ILE B 1 179 ? 51.386 24.887 56.403 1.00 36.94 179 ILE B C 1
ATOM 2229 O O . ILE B 1 179 ? 50.847 24.800 57.499 1.00 42.41 179 ILE B O 1
ATOM 2234 N N . PRO B 1 180 ? 50.898 25.659 55.415 1.00 40.32 180 PRO B N 1
ATOM 2235 C CA . PRO B 1 180 ? 49.633 26.390 55.591 1.00 45.18 180 PRO B CA 1
ATOM 2236 C C . PRO B 1 180 ? 48.462 25.471 55.919 1.00 47.63 180 PRO B C 1
ATOM 2237 O O . PRO B 1 180 ? 48.400 24.343 55.427 1.00 45.90 180 PRO B O 1
ATOM 2241 N N . GLY B 1 181 ? 47.534 25.953 56.737 1.00 50.65 181 GLY B N 1
ATOM 2242 C CA . GLY B 1 181 ? 46.429 25.123 57.176 1.00 54.94 181 GLY B CA 1
ATOM 2243 C C . GLY B 1 181 ? 46.670 24.713 58.612 1.00 57.43 181 GLY B C 1
ATOM 2244 O O . GLY B 1 181 ? 46.022 25.218 59.533 1.00 59.43 181 GLY B O 1
ATOM 2245 N N . THR B 1 182 ? 47.602 23.783 58.802 1.00 58.91 182 THR B N 1
ATOM 2246 C CA . THR B 1 182 ? 48.159 23.542 60.124 1.00 60.59 182 THR B CA 1
ATOM 2247 C C . THR B 1 182 ? 49.219 24.613 60.285 1.00 61.20 182 THR B C 1
ATOM 2248 O O . THR B 1 182 ? 49.351 25.488 59.436 1.00 61.82 182 THR B O 1
ATOM 2250 N N . ASP B 1 183 ? 49.967 24.571 61.373 1.00 56.00 183 ASP B N 1
ATOM 2251 C CA . ASP B 1 183 ? 51.161 25.390 61.457 1.00 51.43 183 ASP B CA 1
ATOM 2252 C C . ASP B 1 183 ? 52.293 24.486 61.886 1.00 44.70 183 ASP B C 1
ATOM 2253 O O . ASP B 1 183 ? 53.080 24.824 62.767 1.00 43.67 183 ASP B O 1
ATOM 2266 N N . PRO B 1 185 ? 55.811 22.841 61.240 1.00 38.33 185 PRO B N 1
ATOM 2267 C CA . PRO B 1 185 ? 56.997 23.152 60.438 1.00 36.08 185 PRO B CA 1
ATOM 2268 C C . PRO B 1 185 ? 57.177 22.114 59.350 1.00 31.15 185 PRO B C 1
ATOM 2269 O O . PRO B 1 185 ? 56.902 20.936 59.568 1.00 30.24 185 PRO B O 1
ATOM 2273 N N . ALA B 1 186 ? 57.589 22.562 58.174 1.00 25.15 186 ALA B N 1
ATOM 2274 C CA . ALA B 1 186 ? 57.807 21.657 57.046 1.00 30.77 186 ALA B CA 1
ATOM 2275 C C . ALA B 1 186 ? 59.137 20.958 57.230 1.00 30.92 186 ALA B C 1
ATOM 2276 O O . ALA B 1 186 ? 60.200 21.521 56.927 1.00 30.10 186 ALA B O 1
ATOM 2278 N N . GLN B 1 187 ? 59.085 19.740 57.743 1.00 27.65 187 GLN B N 1
ATOM 2279 C CA . GLN B 1 187 ? 60.290 18.924 57.851 1.00 26.12 187 GLN B CA 1
ATOM 2280 C C . GLN B 1 187 ? 59.941 17.559 57.305 1.00 23.18 187 GLN B C 1
ATOM 2281 O O . GLN B 1 187 ? 59.122 16.841 57.893 1.00 23.12 187 GLN B O 1
ATOM 2287 N N . TYR B 1 188 ? 60.551 17.198 56.181 1.00 19.93 188 TYR B N 1
ATOM 2288 C CA . TYR B 1 188 ? 60.228 15.934 55.539 1.00 19.72 188 TYR B CA 1
ATOM 2289 C C . TYR B 1 188 ? 61.229 14.857 55.893 1.00 19.92 188 TYR B C 1
ATOM 2290 O O . TYR B 1 188 ? 62.344 14.812 55.365 1.00 20.94 188 TYR B O 1
ATOM 2299 N N . PHE B 1 189 ? 60.811 13.991 56.808 1.00 21.29 189 PHE B N 1
ATOM 2300 C CA . PHE B 1 189 ? 61.641 12.894 57.266 1.00 22.04 189 PHE B CA 1
ATOM 2301 C C . PHE B 1 189 ? 61.744 11.861 56.172 1.00 21.63 189 PHE B C 1
ATOM 2302 O O . PHE B 1 189 ? 60.778 11.629 55.439 1.00 21.52 189 PHE B O 1
ATOM 2310 N N . LEU B 1 190 ? 62.913 11.248 56.054 1.00 21.71 190 LEU B N 1
ATOM 2311 C CA . LEU B 1 190 ? 63.158 10.325 54.956 1.00 21.55 190 LEU B CA 1
ATOM 2312 C C . LEU B 1 190 ? 63.219 8.874 55.451 1.00 23.38 190 LEU B C 1
ATOM 2313 O O . LEU B 1 190 ? 64.021 8.534 56.330 1.00 24.45 190 LEU B O 1
ATOM 2318 N N . PRO B 1 191 ? 62.365 8.009 54.894 1.00 25.18 191 PRO B N 1
ATOM 2319 C CA . PRO B 1 191 ? 62.399 6.603 55.316 1.00 28.92 191 PRO B CA 1
ATOM 2320 C C . PRO B 1 191 ? 63.615 5.906 54.736 1.00 30.24 191 PRO B C 1
ATOM 2321 O O . PRO B 1 191 ? 64.256 6.446 53.825 1.00 26.66 191 PRO B O 1
ATOM 2325 N N . GLY B 1 192 ? 63.943 4.734 55.270 1.00 35.35 192 GLY B N 1
ATOM 2326 C CA . GLY B 1 192 ? 64.981 3.909 54.680 1.00 36.02 192 GLY B CA 1
ATOM 2327 C C . GLY B 1 192 ? 64.709 3.749 53.193 1.00 33.48 192 GLY B C 1
ATOM 2328 O O . GLY B 1 192 ? 63.547 3.661 52.783 1.00 33.65 192 GLY B O 1
ATOM 2329 N N . LYS B 1 193 ? 65.781 3.785 52.405 1.00 28.53 193 LYS B N 1
ATOM 2330 C CA . LYS B 1 193 ? 65.756 3.530 50.963 1.00 28.45 193 LYS B CA 1
ATOM 2331 C C . LYS B 1 193 ? 65.436 4.757 50.105 1.00 26.18 193 LYS B C 1
ATOM 2332 O O . LYS B 1 193 ? 65.628 4.713 48.890 1.00 26.14 193 LYS B O 1
ATOM 2334 N N . ALA B 1 194 ? 64.975 5.849 50.723 1.00 24.61 194 ALA B N 1
ATOM 2335 C CA . ALA B 1 194 ? 64.685 7.071 49.966 1.00 22.76 194 ALA B CA 1
ATOM 2336 C C . ALA B 1 194 ? 65.939 7.584 49.298 1.00 22.11 194 ALA B C 1
ATOM 2337 O O . ALA B 1 194 ? 67.023 7.530 49.880 1.00 27.33 194 ALA B O 1
ATOM 2339 N N . ILE B 1 195 ? 65.794 8.109 48.087 1.00 21.71 195 ILE B N 1
ATOM 2340 C CA . ILE B 1 195 ? 66.928 8.617 47.327 1.00 22.74 195 ILE B CA 1
ATOM 2341 C C . ILE B 1 195 ? 66.808 10.127 47.184 1.00 22.90 195 ILE B C 1
ATOM 2342 O O . ILE B 1 195 ? 65.762 10.626 46.750 1.00 20.75 195 ILE B O 1
ATOM 2347 N N . VAL B 1 196 ? 67.865 10.849 47.565 1.00 20.20 196 VAL B N 1
ATOM 2348 C CA . VAL B 1 196 ? 67.908 12.304 47.427 1.00 22.21 196 VAL B CA 1
ATOM 2349 C C . VAL B 1 196 ? 68.946 12.716 46.377 1.00 22.46 196 VAL B C 1
ATOM 2350 O O . VAL B 1 196 ? 70.123 12.365 46.501 1.00 20.47 196 VAL B O 1
ATOM 2354 N N . GLN B 1 197 ? 68.515 13.470 45.364 1.00 22.48 197 GLN B N 1
ATOM 2355 C CA . GLN B 1 197 ? 69.424 13.962 44.328 1.00 23.80 197 GLN B CA 1
ATOM 2356 C C . GLN B 1 197 ? 69.863 15.414 44.555 1.00 25.52 197 GLN B C 1
ATOM 2357 O O . GLN B 1 197 ? 70.959 15.813 44.152 1.00 26.74 197 GLN B O 1
ATOM 2360 N N . LEU B 1 198 ? 69.008 16.203 45.198 1.00 23.19 198 LEU B N 1
ATOM 2361 C CA . LEU B 1 198 ? 69.282 17.630 45.368 1.00 22.97 198 LEU B CA 1
ATOM 2362 C C . LEU B 1 198 ? 70.409 17.900 46.365 1.00 19.38 198 LEU B C 1
ATOM 2363 O O . LEU B 1 198 ? 70.835 17.002 47.108 1.00 20.93 198 LEU B O 1
ATOM 2368 N N . GLU B 1 199 ? 70.908 19.133 46.346 1.00 20.22 199 GLU B N 1
ATOM 2369 C CA . GLU B 1 199 ? 71.988 19.563 47.215 1.00 22.39 199 GLU B CA 1
ATOM 2370 C C . GLU B 1 199 ? 71.392 20.311 48.404 1.00 22.75 199 GLU B C 1
ATOM 2371 O O . GLU B 1 199 ? 70.378 21.003 48.263 1.00 20.22 199 GLU B O 1
ATOM 2377 N N . ASP B 1 200 ? 72.020 20.160 49.565 1.00 24.49 200 ASP B N 1
ATOM 2378 C CA . ASP B 1 200 ? 71.614 20.870 50.779 1.00 23.81 200 ASP B CA 1
ATOM 2379 C C . ASP B 1 200 ? 71.681 22.377 50.509 1.00 22.66 200 ASP B C 1
ATOM 2380 O O . ASP B 1 200 ? 72.624 22.849 49.880 1.00 21.59 200 ASP B O 1
ATOM 2385 N N . GLY B 1 201 ? 70.666 23.122 50.933 1.00 24.60 201 GLY B N 1
ATOM 2386 C CA . GLY B 1 201 ? 70.678 24.565 50.746 1.00 29.85 201 GLY B CA 1
ATOM 2387 C C . GLY B 1 201 ? 69.937 25.054 49.512 1.00 31.83 201 GLY B C 1
ATOM 2388 O O . GLY B 1 201 ? 69.711 26.256 49.357 1.00 30.46 201 GLY B O 1
ATOM 2389 N N . VAL B 1 202 ? 69.558 24.128 48.634 1.00 30.38 202 VAL B N 1
ATOM 2390 C CA . VAL B 1 202 ? 68.914 24.494 47.371 1.00 31.63 202 VAL B CA 1
ATOM 2391 C C . VAL B 1 202 ? 67.543 25.150 47.579 1.00 27.84 202 VAL B C 1
ATOM 2392 O O . VAL B 1 202 ? 66.749 24.732 48.440 1.00 21.88 202 VAL B O 1
ATOM 2396 N N . GLN B 1 203 ? 67.285 26.207 46.815 1.00 26.14 203 GLN B N 1
ATOM 2397 C CA . GLN B 1 203 ? 65.977 26.846 46.832 1.00 24.27 203 GLN B CA 1
ATOM 2398 C C . GLN B 1 203 ? 64.972 25.937 46.147 1.00 23.28 203 GLN B C 1
ATOM 2399 O O . GLN B 1 203 ? 65.269 25.326 45.117 1.00 24.90 203 GLN B O 1
ATOM 2405 N N . ILE B 1 204 ? 63.780 25.858 46.726 1.00 20.29 204 ILE B N 1
ATOM 2406 C CA . ILE B 1 204 ? 62.775 24.929 46.273 1.00 25.89 204 ILE B CA 1
ATOM 2407 C C . ILE B 1 204 ? 61.419 25.634 46.182 1.00 27.39 204 ILE B C 1
ATOM 2408 O O . ILE B 1 204 ? 61.170 26.599 46.906 1.00 26.45 204 ILE B O 1
ATOM 2413 N N . SER B 1 205 ? 60.544 25.162 45.296 1.00 27.66 205 SER B N 1
ATOM 2414 C CA . SER B 1 205 ? 59.160 25.644 45.276 1.00 27.39 205 SER B CA 1
ATOM 2415 C C . SER B 1 205 ? 58.215 24.539 45.706 1.00 25.59 205 SER B C 1
ATOM 2416 O O . SER B 1 205 ? 58.545 23.359 45.570 1.00 25.42 205 SER B O 1
ATOM 2419 N N . SER B 1 206 ? 57.038 24.917 46.212 1.00 21.92 206 SER B N 1
ATOM 2420 C CA . SER B 1 206 ? 56.032 23.947 46.627 1.00 22.05 206 SER B CA 1
ATOM 2421 C C . SER B 1 206 ? 55.720 23.037 45.447 1.00 22.16 206 SER B C 1
ATOM 2422 O O . SER B 1 206 ? 55.629 23.497 44.319 1.00 23.05 206 SER B O 1
ATOM 2425 N N . GLY B 1 207 ? 55.599 21.740 45.698 1.00 21.55 207 GLY B N 1
ATOM 2426 C CA . GLY B 1 207 ? 55.351 20.817 44.609 1.00 21.96 207 GLY B CA 1
ATOM 2427 C C . GLY B 1 207 ? 56.619 20.251 44.007 1.00 20.80 207 GLY B C 1
ATOM 2428 O O . GLY B 1 207 ? 56.559 19.341 43.178 1.00 21.20 207 GL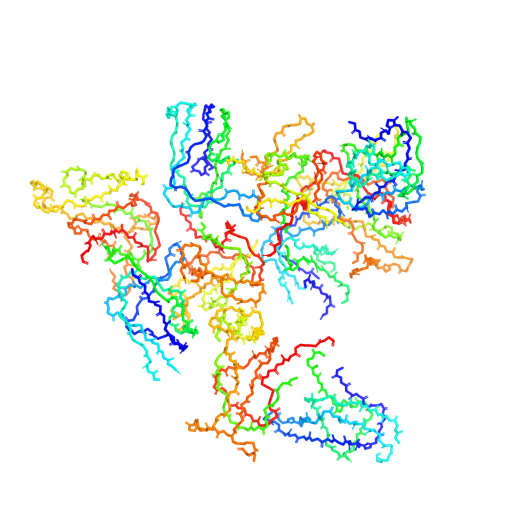Y B O 1
ATOM 2429 N N . ASP B 1 208 ? 57.770 20.780 44.404 1.00 19.69 208 ASP B N 1
ATOM 2430 C CA . ASP B 1 208 ? 59.020 20.188 43.961 1.00 18.81 208 ASP B CA 1
ATOM 2431 C C . ASP B 1 208 ? 59.244 18.847 44.653 1.00 21.54 208 ASP B C 1
ATOM 2432 O O . ASP B 1 208 ? 58.886 18.651 45.831 1.00 20.82 208 ASP B O 1
ATOM 2437 N N . THR B 1 209 ? 59.833 17.916 43.921 1.00 18.09 209 THR B N 1
ATOM 2438 C CA . THR B 1 209 ? 60.167 16.615 44.503 1.00 23.32 209 THR B CA 1
ATOM 2439 C C . THR B 1 209 ? 61.414 16.706 45.373 1.00 22.57 209 THR B C 1
ATOM 2440 O O . THR B 1 209 ? 62.462 17.140 44.899 1.00 22.08 209 THR B O 1
ATOM 2444 N N . LEU B 1 210 ? 61.302 16.280 46.633 1.00 18.88 210 LEU B N 1
ATOM 2445 C CA . LEU B 1 210 ? 62.423 16.326 47.563 1.00 22.14 210 LEU B CA 1
ATOM 2446 C C . LEU B 1 210 ? 63.267 15.046 47.570 1.00 20.69 210 LEU B C 1
ATOM 2447 O O . LEU B 1 210 ? 64.495 15.085 47.689 1.00 22.51 210 LEU B O 1
ATOM 2452 N N . ALA B 1 211 ? 62.591 13.911 47.478 1.00 21.47 211 ALA B N 1
ATOM 2453 C CA . ALA B 1 211 ? 63.256 12.631 47.549 1.00 22.63 211 ALA B CA 1
ATOM 2454 C C . ALA B 1 211 ? 62.394 11.665 46.762 1.00 20.20 211 ALA B C 1
ATOM 2455 O O . ALA B 1 211 ? 61.248 11.977 46.418 1.00 18.63 211 ALA B O 1
ATOM 2457 N N . ARG B 1 212 ? 62.939 10.499 46.457 1.00 19.54 212 ARG B N 1
ATOM 2458 C CA . ARG B 1 212 ? 62.184 9.513 45.690 1.00 22.52 212 ARG B CA 1
ATOM 2459 C C . ARG B 1 212 ? 62.334 8.197 46.406 1.00 26.65 212 ARG B C 1
ATOM 2460 O O . ARG B 1 212 ? 63.443 7.819 46.796 1.00 24.59 212 ARG B O 1
ATOM 2468 N N . ILE B 1 213 ? 61.206 7.535 46.624 1.00 28.37 213 ILE B N 1
ATOM 2469 C CA . ILE B 1 213 ? 61.179 6.257 47.299 1.00 30.92 213 ILE B CA 1
ATOM 2470 C C . ILE B 1 213 ? 60.886 5.181 46.266 1.00 33.83 213 ILE B C 1
ATOM 2471 O O . ILE B 1 213 ? 59.846 5.226 45.601 1.00 33.43 213 ILE B O 1
ATOM 2476 N N . PRO B 1 214 ? 61.820 4.229 46.097 1.00 39.78 214 PRO B N 1
ATOM 2477 C CA . PRO B 1 214 ? 61.616 3.108 45.174 1.00 42.62 214 PRO B CA 1
ATOM 2478 C C . PRO B 1 214 ? 60.343 2.341 45.512 1.00 41.36 214 PRO B C 1
ATOM 2479 O O . PRO B 1 214 ? 60.045 2.167 46.693 1.00 41.36 214 PRO B O 1
ATOM 2483 N N . GLN B 1 215 ? 59.602 1.932 44.484 1.00 38.72 215 GLN B N 1
ATOM 2484 C CA . GLN B 1 215 ? 58.329 1.230 44.631 1.00 44.74 215 GLN B CA 1
ATOM 2485 C C . GLN B 1 215 ? 58.362 0.009 43.719 1.00 49.65 215 GLN B C 1
ATOM 2486 O O . GLN B 1 215 ? 59.111 -0.013 42.742 1.00 50.76 215 GLN B O 1
ATOM 2492 N N . GLU B 1 216 ? 57.552 -0.999 44.023 1.00 58.74 216 GLU B N 1
ATOM 2493 C CA . GLU B 1 216 ? 57.364 -2.116 43.099 1.00 64.43 216 GLU B CA 1
ATOM 2494 C C . GLU B 1 216 ? 55.940 -2.118 42.545 1.00 70.81 216 GLU B C 1
ATOM 2495 O O . GLU B 1 216 ? 55.483 -1.121 41.978 1.00 71.77 216 GLU B O 1
ATOM 2497 N N . GLU C 1 36 ? 88.664 44.664 0.289 1.00 66.42 36 GLU C N 1
ATOM 2498 C CA . GLU C 1 36 ? 88.340 45.897 -0.425 1.00 64.90 36 GLU C CA 1
ATOM 2499 C C . GLU C 1 36 ? 86.863 46.262 -0.263 1.00 62.37 36 GLU C C 1
ATOM 2500 O O . GLU C 1 36 ? 86.048 45.432 0.141 1.00 64.93 36 GLU C O 1
ATOM 2504 N N . SER C 1 37 ? 86.523 47.511 -0.563 1.00 49.43 37 SER C N 1
ATOM 2505 C CA . SER C 1 37 ? 85.152 47.973 -0.433 1.00 45.20 37 SER C CA 1
ATOM 2506 C C . SER C 1 37 ? 84.635 48.415 -1.798 1.00 44.04 37 SER C C 1
ATOM 2507 O O . SER C 1 37 ? 84.035 49.484 -1.954 1.00 41.78 37 SER C O 1
ATOM 2510 N N . SER C 1 38 ? 84.885 47.569 -2.789 1.00 45.90 38 SER C N 1
ATOM 2511 C CA . SER C 1 38 ? 84.531 47.858 -4.168 1.00 42.85 38 SER C CA 1
ATOM 2512 C C . SER C 1 38 ? 84.646 46.544 -4.922 1.00 43.79 38 SER C C 1
ATOM 2513 O O . SER C 1 38 ? 85.281 45.606 -4.444 1.00 43.60 38 SER C O 1
ATOM 2516 N N . ILE C 1 39 ? 84.026 46.466 -6.092 1.00 41.95 39 ILE C N 1
ATOM 2517 C CA . ILE C 1 39 ? 84.168 45.280 -6.922 1.00 39.41 39 ILE C CA 1
ATOM 2518 C C . ILE C 1 39 ? 84.621 45.650 -8.317 1.00 40.78 39 ILE C C 1
ATOM 2519 O O . ILE C 1 39 ? 83.958 46.432 -9.005 1.00 40.55 39 ILE C O 1
ATOM 2524 N N . GLN C 1 40 ? 85.760 45.096 -8.721 1.00 40.34 40 GLN C N 1
ATOM 2525 C CA . GLN C 1 40 ? 86.273 45.266 -10.074 1.00 42.00 40 GLN C CA 1
ATOM 2526 C C . GLN C 1 40 ? 86.157 43.935 -10.794 1.00 41.51 40 GLN C C 1
ATOM 2527 O O . GLN C 1 40 ? 86.703 42.932 -10.334 1.00 42.98 40 GLN C O 1
ATOM 2529 N N . VAL C 1 41 ? 85.441 43.904 -11.913 1.00 38.90 41 VAL C N 1
ATOM 2530 C CA . VAL C 1 41 ? 85.313 42.647 -12.646 1.00 40.21 41 VAL C CA 1
ATOM 2531 C C . VAL C 1 41 ? 86.606 42.372 -13.398 1.00 44.18 41 VAL C C 1
ATOM 2532 O O . VAL C 1 41 ? 87.220 43.287 -13.943 1.00 47.63 41 VAL C O 1
ATOM 2536 N N . LYS C 1 42 ? 87.046 41.120 -13.389 1.00 53.66 42 LYS C N 1
ATOM 2537 C CA . LYS C 1 42 ? 88.289 40.767 -14.058 1.00 56.92 42 LYS C CA 1
ATOM 2538 C C . LYS C 1 42 ? 88.136 40.911 -15.565 1.00 61.56 42 LYS C C 1
ATOM 2539 O O . LYS C 1 42 ? 88.977 41.536 -16.219 1.00 68.37 42 LYS C O 1
ATOM 2541 N N . ASN C 1 43 ? 87.058 40.350 -16.113 1.00 51.59 43 ASN C N 1
ATOM 2542 C CA . ASN C 1 43 ? 86.856 40.349 -17.562 1.00 52.34 43 ASN C CA 1
ATOM 2543 C C . ASN C 1 43 ? 85.493 40.885 -18.020 1.00 50.34 43 ASN C C 1
ATOM 2544 O O . ASN C 1 43 ? 84.692 41.376 -17.213 1.00 45.02 43 ASN C O 1
ATOM 2546 N N . LYS C 1 44 ? 85.241 40.798 -19.323 1.00 50.18 44 LYS C N 1
ATOM 2547 C CA . LYS C 1 44 ? 84.013 41.323 -19.921 1.00 47.07 44 LYS C CA 1
ATOM 2548 C C . LYS C 1 44 ? 82.813 40.412 -19.680 1.00 47.82 44 LYS C C 1
ATOM 2549 O O . LYS C 1 44 ? 82.971 39.237 -19.341 1.00 45.51 44 LYS C O 1
ATOM 2551 N N . GLY C 1 45 ? 81.614 40.964 -19.866 1.00 49.91 45 GLY C N 1
ATOM 2552 C CA . GLY C 1 45 ? 80.382 40.214 -19.692 1.00 48.55 45 GLY C CA 1
ATOM 2553 C C . GLY C 1 45 ? 79.241 41.131 -19.310 1.00 48.23 45 GLY C C 1
ATOM 2554 O O . GLY C 1 45 ? 79.363 42.357 -19.400 1.00 50.49 45 GLY C O 1
ATOM 2555 N N . SER C 1 46 ? 78.129 40.552 -18.876 1.00 43.55 46 SER C N 1
ATOM 2556 C CA . SER C 1 46 ? 76.977 41.362 -18.502 1.00 42.54 46 SER C CA 1
ATOM 2557 C C . SER C 1 46 ? 76.585 41.212 -17.027 1.00 40.53 46 SER C C 1
ATOM 2558 O O . SER C 1 46 ? 76.818 40.177 -16.400 1.00 39.00 46 SER C O 1
ATOM 2561 N N . ILE C 1 47 ? 76.005 42.268 -16.475 1.00 37.90 47 ILE C N 1
ATOM 2562 C CA . ILE C 1 47 ? 75.609 42.271 -15.076 1.00 35.66 47 ILE C CA 1
ATOM 2563 C C . ILE C 1 47 ? 74.296 41.533 -14.874 1.00 33.44 47 ILE C C 1
ATOM 2564 O O . ILE C 1 47 ? 73.307 41.822 -15.550 1.00 36.62 47 ILE C O 1
ATOM 2569 N N . LYS C 1 48 ? 74.290 40.580 -13.946 1.00 30.24 48 LYS C N 1
ATOM 2570 C CA . LYS C 1 48 ? 73.052 39.958 -13.500 1.00 29.82 48 LYS C CA 1
ATOM 2571 C C . LYS C 1 48 ? 72.935 40.109 -11.982 1.00 31.71 48 LYS C C 1
ATOM 2572 O O . LYS C 1 48 ? 73.814 39.671 -11.232 1.00 35.71 48 LYS C O 1
ATOM 2574 N N . LEU C 1 49 ? 71.852 40.727 -11.530 1.00 27.85 49 LEU C N 1
ATOM 2575 C CA . LEU C 1 49 ? 71.644 40.943 -10.104 1.00 30.63 49 LEU C CA 1
ATOM 2576 C C . LEU C 1 49 ? 70.541 40.031 -9.566 1.00 35.51 49 LEU C C 1
ATOM 2577 O O . LEU C 1 49 ? 69.608 39.665 -10.288 1.00 39.68 49 LEU C O 1
ATOM 2582 N N . SER C 1 50 ? 70.665 39.651 -8.301 1.00 35.19 50 SER C N 1
ATOM 2583 C CA . SER C 1 50 ? 69.654 38.836 -7.635 1.00 37.64 50 SER C CA 1
ATOM 2584 C C . SER C 1 50 ? 69.425 39.431 -6.258 1.00 31.03 50 SER C C 1
ATOM 2585 O O . SER C 1 50 ? 70.335 40.049 -5.709 1.00 30.47 50 SER C O 1
ATOM 2588 N N . ASN C 1 51 ? 68.225 39.247 -5.709 1.00 30.56 51 ASN C N 1
ATOM 2589 C CA . ASN C 1 51 ? 67.851 39.838 -4.421 1.00 33.12 51 ASN C CA 1
ATOM 2590 C C . ASN C 1 51 ? 68.029 41.340 -4.427 1.00 31.82 51 ASN C C 1
ATOM 2591 O O . ASN C 1 51 ? 68.308 41.930 -3.386 1.00 30.86 51 ASN C O 1
ATOM 2596 N N . VAL C 1 52 ? 67.910 41.975 -5.586 1.00 27.96 52 VAL C N 1
ATOM 2597 C CA . VAL C 1 52 ? 68.283 43.373 -5.633 1.00 27.93 52 VAL C CA 1
ATOM 2598 C C . VAL C 1 52 ? 67.063 44.264 -5.468 1.00 27.32 52 VAL C C 1
ATOM 2599 O O . VAL C 1 52 ? 65.994 43.974 -5.993 1.00 30.54 52 VAL C O 1
ATOM 2603 N N . LYS C 1 53 ? 67.220 45.318 -4.683 1.00 23.23 53 LYS C N 1
ATOM 2604 C CA . LYS C 1 53 ? 66.229 46.385 -4.626 1.00 23.25 53 LYS C CA 1
ATOM 2605 C C . LYS C 1 53 ? 67.077 47.626 -4.757 1.00 20.42 53 LYS C C 1
ATOM 2606 O O . LYS C 1 53 ? 68.035 47.827 -4.005 1.00 19.44 53 LYS C O 1
ATOM 2608 N N . SER C 1 54 ? 66.792 48.435 -5.759 1.00 21.93 54 SER C N 1
ATOM 2609 C CA . SER C 1 54 ? 67.670 49.543 -6.010 1.00 22.22 54 SER C CA 1
ATOM 2610 C C . SER C 1 54 ? 66.833 50.797 -6.203 1.00 25.19 54 SER C C 1
ATOM 2611 O O . SER C 1 54 ? 65.629 50.720 -6.479 1.00 23.84 54 SER C O 1
ATOM 2614 N N . VAL C 1 55 ? 67.479 51.944 -6.047 1.00 22.87 55 VAL C N 1
ATOM 2615 C CA . VAL C 1 55 ? 66.797 53.220 -6.153 1.00 23.69 55 VAL C CA 1
ATOM 2616 C C . VAL C 1 55 ? 67.832 54.258 -6.576 1.00 22.11 55 VAL C C 1
ATOM 2617 O O . VAL C 1 55 ? 69.009 54.156 -6.214 1.00 22.77 55 VAL C O 1
ATOM 2621 N N . VAL C 1 56 ? 67.402 55.246 -7.351 1.00 20.54 56 VAL C N 1
ATOM 2622 C CA . VAL C 1 56 ? 68.354 56.208 -7.912 1.00 21.26 56 VAL C CA 1
ATOM 2623 C C . VAL C 1 56 ? 68.282 57.540 -7.191 1.00 18.82 56 VAL C C 1
ATOM 2624 O O . VAL C 1 56 ? 67.228 58.152 -7.132 1.00 23.46 56 VAL C O 1
ATOM 2628 N N . ASN C 1 57 ? 69.404 57.992 -6.649 1.00 20.29 57 ASN C N 1
ATOM 2629 C CA . ASN C 1 57 ? 69.395 59.212 -5.852 1.00 21.94 57 ASN C CA 1
ATOM 2630 C C . ASN C 1 57 ? 69.687 60.489 -6.658 1.00 21.13 57 ASN C C 1
ATOM 2631 O O . ASN C 1 57 ? 69.923 60.440 -7.869 1.00 19.23 57 ASN C O 1
ATOM 2636 N N . SER C 1 58 ? 69.705 61.631 -5.982 1.00 28.16 58 SER C N 1
ATOM 2637 C CA . SER C 1 58 ? 69.859 62.902 -6.678 1.00 28.75 58 SER C CA 1
ATOM 2638 C C . SER C 1 58 ? 71.277 63.143 -7.230 1.00 29.16 58 SER C C 1
ATOM 2639 O O . SER C 1 58 ? 71.502 64.091 -7.994 1.00 32.73 58 SER C O 1
ATOM 2642 N N . SER C 1 59 ? 72.226 62.288 -6.852 1.00 23.95 59 SER C N 1
ATOM 2643 C CA . SER C 1 59 ? 73.585 62.372 -7.370 1.00 26.41 59 SER C CA 1
ATOM 2644 C C . SER C 1 59 ? 73.756 61.505 -8.601 1.00 26.55 59 SER C C 1
ATOM 2645 O O . SER C 1 59 ? 74.874 61.321 -9.075 1.00 28.20 59 SER C O 1
ATOM 2648 N N . GLY C 1 60 ? 72.665 60.933 -9.100 1.00 27.39 60 GLY C N 1
ATOM 2649 C CA . GLY C 1 60 ? 72.759 60.123 -10.296 1.00 23.62 60 GLY C CA 1
ATOM 2650 C C . GLY C 1 60 ? 73.302 58.729 -10.025 1.00 23.60 60 GLY C C 1
ATOM 2651 O O . GLY C 1 60 ? 73.756 58.049 -10.949 1.00 25.41 60 GLY C O 1
ATOM 2652 N N . LYS C 1 61 ? 73.259 58.298 -8.766 1.00 19.86 61 LYS C N 1
ATOM 2653 C CA . LYS C 1 61 ? 73.807 56.991 -8.384 1.00 20.43 61 LYS C CA 1
ATOM 2654 C C . LYS C 1 61 ? 72.727 55.931 -8.204 1.00 18.07 61 LYS C C 1
ATOM 2655 O O . LYS C 1 61 ? 71.646 56.207 -7.669 1.00 19.81 61 LYS C O 1
ATOM 2659 N N . LEU C 1 62 ? 73.029 54.723 -8.667 1.00 16.23 62 LEU C N 1
ATOM 2660 C CA . LEU C 1 62 ? 72.164 53.574 -8.436 1.00 20.98 62 LEU C CA 1
ATOM 2661 C C . LEU C 1 62 ? 72.566 52.967 -7.095 1.00 20.75 62 LEU C C 1
ATOM 2662 O O . LEU C 1 62 ? 73.676 52.457 -6.952 1.00 26.55 62 LEU C O 1
ATOM 2667 N N . VAL C 1 63 ? 71.679 53.064 -6.109 1.00 18.50 63 VAL C N 1
ATOM 2668 C CA . VAL C 1 63 ? 71.978 52.647 -4.743 1.00 19.37 63 VAL C CA 1
ATOM 2669 C C . VAL C 1 63 ? 71.232 51.354 -4.427 1.00 19.27 63 VAL C C 1
ATOM 2670 O O . VAL C 1 63 ? 70.042 51.223 -4.723 1.00 19.00 63 VAL C O 1
ATOM 2674 N N . ILE C 1 64 ? 71.930 50.393 -3.840 1.00 18.33 64 ILE C N 1
ATOM 2675 C CA . ILE C 1 64 ? 71.288 49.147 -3.462 1.00 17.49 64 ILE C CA 1
ATOM 2676 C C . ILE C 1 64 ? 70.678 49.284 -2.079 1.00 17.98 64 ILE C C 1
ATOM 2677 O O . ILE C 1 64 ? 71.371 49.654 -1.130 1.00 19.01 64 ILE C O 1
ATOM 2682 N N . THR C 1 65 ? 69.382 49.009 -1.957 1.00 18.99 65 THR C N 1
ATOM 2683 C CA . THR C 1 65 ? 68.728 49.117 -0.653 1.00 22.44 65 THR C CA 1
ATOM 2684 C C . THR C 1 65 ? 68.230 47.777 -0.140 1.00 21.45 65 THR C C 1
ATOM 2685 O O . THR C 1 65 ? 67.438 47.737 0.799 1.00 23.65 65 THR C O 1
ATOM 2689 N N . SER C 1 66 ? 68.709 46.687 -0.744 1.00 20.65 66 SER C N 1
ATOM 2690 C CA . SER C 1 66 ? 68.356 45.334 -0.304 1.00 22.99 66 SER C CA 1
ATOM 2691 C C . SER C 1 66 ? 69.571 44.715 0.358 1.00 22.78 66 SER C C 1
ATOM 2692 O O . SER C 1 66 ? 70.691 45.206 0.204 1.00 21.72 66 SER C O 1
ATOM 2695 N N . ARG C 1 67 ? 69.359 43.641 1.100 1.00 24.71 67 ARG C N 1
ATOM 2696 C CA . ARG C 1 67 ? 70.478 42.919 1.682 1.00 25.51 67 ARG C CA 1
ATOM 2697 C C . ARG C 1 67 ? 70.690 41.637 0.882 1.00 26.02 67 ARG C C 1
ATOM 2698 O O . ARG C 1 67 ? 69.803 41.217 0.144 1.00 26.33 67 ARG C O 1
ATOM 2702 N N . ASN C 1 68 ? 71.853 41.016 1.042 1.00 27.03 68 ASN C N 1
ATOM 2703 C CA . ASN C 1 68 ? 72.189 39.774 0.344 1.00 30.34 68 ASN C CA 1
ATOM 2704 C C . ASN C 1 68 ? 72.109 39.873 -1.182 1.00 30.93 68 ASN C C 1
ATOM 2705 O O . ASN C 1 68 ? 71.850 38.887 -1.853 1.00 27.28 68 ASN C O 1
ATOM 2710 N N . THR C 1 69 ? 72.315 41.067 -1.725 1.00 15.88 69 THR C N 1
ATOM 2711 C CA . THR C 1 69 ? 72.328 41.230 -3.173 1.00 21.17 69 THR C CA 1
ATOM 2712 C C . THR C 1 69 ? 73.489 40.461 -3.749 1.00 21.73 69 THR C C 1
ATOM 2713 O O . THR C 1 69 ? 74.611 40.559 -3.248 1.00 23.97 69 THR C O 1
ATOM 2717 N N . GLU C 1 70 ? 73.209 39.689 -4.796 1.00 22.48 70 GLU C N 1
ATOM 2718 C CA . GLU C 1 70 ? 74.242 38.982 -5.530 1.00 25.30 70 GLU C CA 1
ATOM 2719 C C . GLU C 1 70 ? 74.449 39.649 -6.877 1.00 24.91 70 GLU C C 1
ATOM 2720 O O . GLU C 1 70 ? 73.495 39.878 -7.622 1.00 24.71 70 GLU C O 1
ATOM 2722 N N . LEU C 1 71 ? 75.697 39.979 -7.181 1.00 25.69 71 LEU C N 1
ATOM 2723 C CA . LEU C 1 71 ? 76.040 40.484 -8.506 1.00 27.95 71 LEU C CA 1
ATOM 2724 C C . LEU C 1 71 ? 76.898 39.442 -9.211 1.00 30.37 71 LEU C C 1
ATOM 2725 O O . LEU C 1 71 ? 77.979 39.090 -8.739 1.00 32.38 71 LEU C O 1
ATOM 2730 N N . LYS C 1 72 ? 76.411 38.952 -10.344 1.00 31.67 72 LYS C N 1
ATOM 2731 C CA . LYS C 1 72 ? 77.172 38.006 -11.142 1.00 31.89 72 LYS C CA 1
ATOM 2732 C C . LYS C 1 72 ? 77.576 38.655 -12.457 1.00 33.25 72 LYS C C 1
ATOM 2733 O O . LYS C 1 72 ? 76.847 39.493 -12.999 1.00 34.20 72 LYS C O 1
ATOM 2735 N N . LEU C 1 73 ? 78.753 38.293 -12.956 1.00 29.99 73 LEU C N 1
ATOM 2736 C CA . LEU C 1 73 ? 79.117 38.648 -14.320 1.00 32.16 73 LEU C CA 1
ATOM 2737 C C . LEU C 1 73 ? 78.838 37.410 -15.140 1.00 32.54 73 LEU C C 1
ATOM 2738 O O . LEU C 1 73 ? 79.371 36.337 -14.844 1.00 29.27 73 LEU C O 1
ATOM 2740 N N . ILE C 1 74 ? 77.967 37.543 -16.134 1.00 36.72 74 ILE C N 1
ATOM 2741 C CA . ILE C 1 74 ? 77.643 36.433 -17.020 1.00 37.23 74 ILE C CA 1
ATOM 2742 C C . ILE C 1 74 ? 77.982 36.785 -18.463 1.00 37.54 74 ILE C C 1
ATOM 2743 O O . ILE C 1 74 ? 78.153 37.964 -18.807 1.00 35.73 74 ILE C O 1
ATOM 2748 N N . ASP C 1 75 ? 78.084 35.768 -19.313 1.00 35.33 75 ASP C N 1
ATOM 2749 C CA . ASP C 1 75 ? 78.250 36.033 -20.730 1.00 39.08 75 ASP C CA 1
ATOM 2750 C C . ASP C 1 75 ? 76.927 35.844 -21.453 1.00 38.55 75 ASP C C 1
ATOM 2751 O O . ASP C 1 75 ? 75.876 35.703 -20.823 1.00 36.73 75 ASP C O 1
ATOM 2756 N N . GLU C 1 76 ? 77.004 35.827 -22.773 1.00 45.73 76 GLU C N 1
ATOM 2757 C CA . GLU C 1 76 ? 75.838 35.706 -23.631 1.00 47.02 76 GLU C CA 1
ATOM 2758 C C . GLU C 1 76 ? 75.070 34.426 -23.346 1.00 46.37 76 GLU C C 1
ATOM 2759 O O . GLU C 1 76 ? 73.834 34.433 -23.301 1.00 46.91 76 GLU C O 1
ATOM 2762 N N . PHE C 1 77 ? 75.815 33.338 -23.144 1.00 46.66 77 PHE C N 1
ATOM 2763 C CA . PHE C 1 77 ? 75.247 32.023 -22.849 1.00 46.31 77 PHE C CA 1
ATOM 2764 C C . PHE C 1 77 ? 74.673 31.932 -21.442 1.00 45.15 77 PHE C C 1
ATOM 2765 O O . PHE C 1 77 ? 74.181 30.881 -21.036 1.00 46.68 77 PHE C O 1
ATOM 2773 N N . GLY C 1 78 ? 74.749 33.024 -20.690 1.00 38.37 78 GLY C N 1
ATOM 2774 C CA . GLY C 1 78 ? 74.246 33.019 -19.335 1.00 36.72 78 GLY C CA 1
ATOM 2775 C C . GLY C 1 78 ? 75.168 32.318 -18.359 1.00 34.09 78 GLY C C 1
ATOM 2776 O O . GLY C 1 78 ? 74.794 32.091 -17.203 1.00 33.40 78 GLY C O 1
ATOM 2777 N N . ARG C 1 79 ? 76.375 31.986 -18.805 1.00 33.10 79 ARG C N 1
ATOM 2778 C CA . ARG C 1 79 ? 77.336 31.327 -17.923 1.00 31.59 79 ARG C CA 1
ATOM 2779 C C . ARG C 1 79 ? 77.891 32.328 -16.920 1.00 30.89 79 ARG C C 1
ATOM 2780 O O . ARG C 1 79 ? 78.323 33.432 -17.295 1.00 28.57 79 ARG C O 1
ATOM 2788 N N . THR C 1 80 ? 77.877 31.952 -15.644 1.00 33.37 80 THR C N 1
ATOM 2789 C CA . THR C 1 80 ? 78.476 32.790 -14.609 1.00 34.52 80 THR C CA 1
ATOM 2790 C C . THR C 1 80 ? 79.996 32.805 -14.748 1.00 32.23 80 THR C C 1
ATOM 2791 O O . THR C 1 80 ? 80.647 31.765 -14.689 1.00 30.20 80 THR C O 1
ATOM 2795 N N . LYS C 1 81 ? 80.565 33.990 -14.939 1.00 32.20 81 LYS C N 1
ATOM 2796 C CA . LYS C 1 81 ? 82.015 34.102 -15.036 1.00 35.95 81 LYS C CA 1
ATOM 2797 C C . LYS C 1 81 ? 82.607 34.520 -13.691 1.00 37.33 81 LYS C C 1
ATOM 2798 O O . LYS C 1 81 ? 83.703 34.098 -13.314 1.00 39.78 81 LYS C O 1
ATOM 2800 N N . GLU C 1 82 ? 81.875 35.365 -12.974 1.00 39.68 82 GLU C N 1
ATOM 2801 C CA . GLU C 1 82 ? 82.303 35.847 -11.665 1.00 38.72 82 GLU C CA 1
ATOM 2802 C C . GLU C 1 82 ? 81.061 36.034 -10.789 1.00 34.60 82 GLU C C 1
ATOM 2803 O O . GLU C 1 82 ? 79.977 36.357 -11.296 1.00 29.45 82 GLU C O 1
ATOM 2809 N N . SER C 1 83 ? 81.214 35.834 -9.482 1.00 33.52 83 SER C N 1
ATOM 2810 C CA . SER C 1 83 ? 80.110 36.040 -8.539 1.00 35.47 83 SER C CA 1
ATOM 2811 C C . SER C 1 83 ? 80.555 36.882 -7.348 1.00 34.57 83 SER C C 1
ATOM 2812 O O . SER C 1 83 ? 81.620 36.645 -6.775 1.00 36.14 83 SER C O 1
ATOM 2815 N N . TYR C 1 84 ? 79.736 37.851 -6.961 1.00 31.49 84 TYR C N 1
ATOM 2816 C CA . TYR C 1 84 ? 80.061 38.675 -5.811 1.00 32.88 84 TYR C CA 1
ATOM 2817 C C . TYR C 1 84 ? 78.817 38.979 -4.988 1.00 32.03 84 TYR C C 1
ATOM 2818 O O . TYR C 1 84 ? 77.711 38.998 -5.513 1.00 30.79 84 TYR C O 1
ATOM 2827 N N . LYS C 1 85 ? 79.003 39.231 -3.698 1.00 32.36 85 LYS C N 1
ATOM 2828 C CA . LYS C 1 85 ? 77.902 39.711 -2.870 1.00 31.26 85 LYS C CA 1
ATOM 2829 C C . LYS C 1 85 ? 78.106 41.203 -2.676 1.00 30.43 85 LYS C C 1
ATOM 2830 O O . LYS C 1 85 ? 79.237 41.677 -2.543 1.00 33.46 85 LYS C O 1
ATOM 2835 N N . VAL C 1 86 ? 77.015 41.949 -2.681 1.00 26.79 86 VAL C N 1
ATOM 2836 C CA . VAL C 1 86 ? 77.098 43.388 -2.565 1.00 24.70 86 VAL C CA 1
ATOM 2837 C C . VAL C 1 86 ? 76.275 43.809 -1.365 1.00 21.17 86 VAL C C 1
ATOM 2838 O O . VAL C 1 86 ? 75.092 43.497 -1.298 1.00 20.29 86 VAL C O 1
ATOM 2842 N N . PRO C 1 87 ? 76.901 44.525 -0.421 1.00 23.34 87 PRO C N 1
ATOM 2843 C CA . PRO C 1 87 ? 76.270 45.010 0.813 1.00 27.17 87 PRO C CA 1
ATOM 2844 C C . PRO C 1 87 ? 75.258 46.135 0.594 1.00 23.61 87 PRO C C 1
ATOM 2845 O O . PRO C 1 87 ? 75.337 46.890 -0.380 1.00 21.21 87 PRO C O 1
ATOM 2849 N N . TYR C 1 88 ? 74.293 46.208 1.508 1.00 25.66 88 TYR C N 1
ATOM 2850 C CA . TYR C 1 88 ? 73.326 47.301 1.578 1.00 24.40 88 TYR C CA 1
ATOM 2851 C C . TYR C 1 88 ? 74.030 48.631 1.478 1.00 23.15 88 TYR C C 1
ATOM 2852 O O . TYR C 1 88 ? 75.110 48.795 2.039 1.00 21.65 88 TYR C O 1
ATOM 2861 N N . GLY C 1 89 ? 73.428 49.579 0.758 1.00 22.49 89 GLY C N 1
ATOM 2862 C CA . GLY C 1 89 ? 73.969 50.927 0.678 1.00 24.49 89 GLY C CA 1
ATOM 2863 C C . GLY C 1 89 ? 75.050 51.098 -0.377 1.00 23.00 89 GLY C C 1
ATOM 2864 O O . GLY C 1 89 ? 75.478 52.213 -0.670 1.00 22.36 89 GLY C O 1
ATOM 2865 N N . ALA C 1 90 ? 75.489 49.992 -0.963 1.00 21.20 90 ALA C N 1
ATOM 2866 C CA . ALA C 1 90 ? 76.514 50.061 -2.006 1.00 20.26 90 ALA C CA 1
ATOM 2867 C C . ALA C 1 90 ? 76.021 50.768 -3.268 1.00 21.38 90 ALA C C 1
ATOM 2868 O O . ALA C 1 90 ? 74.822 50.788 -3.567 1.00 22.17 90 ALA C O 1
ATOM 2870 N N . VAL C 1 91 ? 76.955 51.356 -4.010 1.00 19.47 91 VAL C N 1
ATOM 2871 C CA . VAL C 1 91 ? 76.615 52.007 -5.268 1.00 19.90 91 VAL C CA 1
ATOM 2872 C C . VAL C 1 91 ? 76.945 51.068 -6.408 1.00 22.10 91 VAL C C 1
ATOM 2873 O O . VAL C 1 91 ? 78.014 50.464 -6.426 1.00 25.18 91 VAL C O 1
ATOM 2877 N N . LEU C 1 92 ? 76.025 50.941 -7.354 1.00 21.81 92 LEU C N 1
ATOM 2878 C CA . LEU C 1 92 ? 76.261 50.148 -8.549 1.00 20.99 92 LEU C CA 1
ATOM 2879 C C . LEU C 1 92 ? 76.661 51.056 -9.703 1.00 25.69 92 LEU C C 1
ATOM 2880 O O . LEU C 1 92 ? 75.997 52.067 -9.970 1.00 29.36 92 LEU C O 1
ATOM 2885 N N . ALA C 1 93 ? 77.733 50.693 -10.403 1.00 29.00 93 ALA C N 1
ATOM 2886 C CA . ALA C 1 93 ? 78.158 51.443 -11.582 1.00 31.37 93 ALA C CA 1
ATOM 2887 C C . ALA C 1 93 ? 77.185 51.241 -12.725 1.00 31.01 93 ALA C C 1
ATOM 2888 O O . ALA C 1 93 ? 76.966 52.146 -13.527 1.00 30.73 93 ALA C O 1
ATOM 2890 N N . LYS C 1 94 ? 76.649 50.028 -12.828 1.00 27.67 94 LYS C N 1
ATOM 2891 C CA . LYS C 1 94 ? 75.805 49.657 -13.959 1.00 30.57 94 LYS C CA 1
ATOM 2892 C C . LYS C 1 94 ? 74.633 48.804 -13.491 1.00 30.67 94 LYS C C 1
ATOM 2893 O O . LYS C 1 94 ? 74.748 48.073 -12.516 1.00 29.73 94 LYS C O 1
ATOM 2895 N N . GLY C 1 95 ? 73.512 48.883 -14.197 1.00 37.48 95 GLY C N 1
ATOM 2896 C CA . GLY C 1 95 ? 72.323 48.154 -13.793 1.00 39.91 95 GLY C CA 1
ATOM 2897 C C . GLY C 1 95 ? 72.260 46.709 -14.258 1.00 39.38 95 GLY C C 1
ATOM 2898 O O . GLY C 1 95 ? 73.078 46.267 -15.065 1.00 38.64 95 GLY C O 1
ATOM 2899 N N . ASP C 1 96 ? 71.284 45.974 -13.732 1.00 40.74 96 ASP C N 1
ATOM 2900 C CA . ASP C 1 96 ? 71.014 44.608 -14.163 1.00 38.76 96 ASP C CA 1
ATOM 2901 C C . ASP C 1 96 ? 70.899 44.535 -15.683 1.00 35.98 96 ASP C C 1
ATOM 2902 O O . ASP C 1 96 ? 70.233 45.373 -16.301 1.00 37.09 96 ASP C O 1
ATOM 2907 N N . GLY C 1 97 ? 71.573 43.557 -16.291 1.00 33.95 97 GLY C N 1
ATOM 2908 C CA . GLY C 1 97 ? 71.491 43.355 -17.732 1.00 35.57 97 GLY C CA 1
ATOM 2909 C C . GLY C 1 97 ? 72.511 44.116 -18.563 1.00 36.60 97 GLY C C 1
ATOM 2910 O O . GLY C 1 97 ? 72.608 43.922 -19.774 1.00 40.34 97 GLY C O 1
ATOM 2911 N N . GLU C 1 98 ? 73.286 44.980 -17.919 1.00 35.60 98 GLU C N 1
ATOM 2912 C CA . GLU C 1 98 ? 74.193 45.864 -18.651 1.00 39.66 98 GLU C CA 1
ATOM 2913 C C . GLU C 1 98 ? 75.545 45.232 -18.940 1.00 37.47 98 GLU C C 1
ATOM 2914 O O . GLU C 1 98 ? 76.036 44.394 -18.184 1.00 34.47 98 GLU C O 1
ATOM 2916 N N . GLN C 1 99 ? 76.158 45.661 -20.033 1.00 43.34 99 GLN C N 1
ATOM 2917 C CA . GLN C 1 99 ? 77.494 45.202 -20.388 1.00 44.17 99 GLN C CA 1
ATOM 2918 C C . GLN C 1 99 ? 78.563 45.908 -19.552 1.00 41.91 99 GLN C C 1
ATOM 2919 O O . GLN C 1 99 ? 78.488 47.119 -19.339 1.00 41.92 99 GLN C O 1
ATOM 2921 N N . VAL C 1 100 ? 79.550 45.151 -19.079 1.00 39.68 100 VAL C N 1
ATOM 2922 C CA . VAL C 1 100 ? 80.731 45.733 -18.433 1.00 36.00 100 VAL C CA 1
ATOM 2923 C C . VAL C 1 100 ? 81.993 45.198 -19.105 1.00 35.62 100 VAL C C 1
ATOM 2924 O O . VAL C 1 100 ? 82.008 44.067 -19.587 1.00 34.33 100 VAL C O 1
ATOM 2928 N N . ALA C 1 101 ? 83.051 46.005 -19.136 1.00 36.30 101 ALA C N 1
ATOM 2929 C CA . ALA C 1 101 ? 84.334 45.546 -19.670 1.00 40.64 101 ALA C CA 1
ATOM 2930 C C . ALA C 1 101 ? 85.291 45.142 -18.546 1.00 41.67 101 ALA C C 1
ATOM 2931 O O . ALA C 1 101 ? 85.095 45.511 -17.383 1.00 41.57 101 ALA C O 1
ATOM 2933 N N . GLY C 1 102 ? 86.324 44.383 -18.892 1.00 44.86 102 GLY C N 1
ATOM 2934 C CA . GLY C 1 102 ? 87.311 43.964 -17.915 1.00 43.62 102 GLY C CA 1
ATOM 2935 C C . GLY C 1 102 ? 88.087 45.128 -17.325 1.00 46.51 102 GLY C C 1
ATOM 2936 O O . GLY C 1 102 ? 88.529 46.019 -18.055 1.00 50.09 102 GLY C O 1
ATOM 2937 N N . GLY C 1 103 ? 88.244 45.116 -16.000 1.00 48.57 103 GLY C N 1
ATOM 2938 C CA . GLY C 1 103 ? 89.005 46.136 -15.297 1.00 48.85 103 GLY C CA 1
ATOM 2939 C C . GLY C 1 103 ? 88.106 47.152 -14.626 1.00 45.04 103 GLY C C 1
ATOM 2940 O O . GLY C 1 103 ? 88.559 47.976 -13.828 1.00 46.65 103 GLY C O 1
ATOM 2941 N N . GLU C 1 104 ? 86.819 47.084 -14.947 1.00 35.52 104 GLU C N 1
ATOM 2942 C CA . GLU C 1 104 ? 85.858 48.079 -14.494 1.00 35.59 104 GLU C CA 1
ATOM 2943 C C . GLU C 1 104 ? 85.344 47.804 -13.078 1.00 34.14 104 GLU C C 1
ATOM 2944 O O . GLU C 1 104 ? 84.970 46.672 -12.758 1.00 30.72 104 GLU C O 1
ATOM 2950 N N . THR C 1 105 ? 85.316 48.835 -12.236 1.00 38.89 105 THR C N 1
ATOM 2951 C CA . THR C 1 105 ? 84.659 48.720 -10.937 1.00 41.85 105 THR C CA 1
ATOM 2952 C C . THR C 1 105 ? 83.157 48.890 -11.124 1.00 40.87 105 THR C C 1
ATOM 2953 O O . THR C 1 105 ? 82.709 49.866 -11.735 1.00 42.79 105 THR C O 1
ATOM 2957 N N . VAL C 1 106 ? 82.386 47.929 -10.615 1.00 29.67 106 VAL C N 1
ATOM 2958 C CA . VAL C 1 106 ? 80.946 47.872 -10.865 1.00 30.43 106 VAL C CA 1
ATOM 2959 C C . VAL C 1 106 ? 80.117 48.079 -9.600 1.00 30.57 106 VAL C C 1
ATOM 2960 O O . VAL C 1 106 ? 78.889 48.205 -9.656 1.00 32.18 106 VAL C O 1
ATOM 2964 N N . ALA C 1 107 ? 80.796 48.109 -8.459 1.00 27.28 107 ALA C N 1
ATOM 2965 C CA . ALA C 1 107 ? 80.145 48.345 -7.172 1.00 20.77 107 ALA C CA 1
ATOM 2966 C C . ALA C 1 107 ? 81.152 48.975 -6.224 1.00 21.74 107 ALA C C 1
ATOM 2967 O O . ALA C 1 107 ? 82.337 48.641 -6.260 1.00 23.63 107 ALA C O 1
ATOM 2969 N N . ASN C 1 108 ? 80.683 49.891 -5.389 1.00 18.23 108 ASN C N 1
ATOM 2970 C CA . ASN C 1 108 ? 81.561 50.580 -4.455 1.00 24.27 108 ASN C CA 1
ATOM 2971 C C . ASN C 1 108 ? 80.794 50.925 -3.185 1.00 21.90 108 ASN C C 1
ATOM 2972 O O . ASN C 1 108 ? 79.597 51.270 -3.255 1.00 17.84 108 ASN C O 1
ATOM 2977 N N . TRP C 1 109 ? 81.465 50.823 -2.035 1.00 28.02 109 TRP C N 1
ATOM 2978 C CA . TRP C 1 109 ? 80.854 51.188 -0.756 1.00 28.51 109 TRP C CA 1
ATOM 2979 C C . TRP C 1 109 ? 81.874 51.631 0.304 1.00 32.09 109 TRP C C 1
ATOM 2980 O O . TRP C 1 109 ? 83.083 51.469 0.124 1.00 31.60 109 TRP C O 1
ATOM 2991 N N . ASP C 1 110 ? 81.381 52.190 1.410 1.00 35.17 110 ASP C N 1
ATOM 2992 C CA . ASP C 1 110 ? 82.253 52.584 2.508 1.00 36.97 110 ASP C CA 1
ATOM 2993 C C . ASP C 1 110 ? 82.327 51.461 3.534 1.00 36.77 110 ASP C C 1
ATOM 2994 O O . ASP C 1 110 ? 81.317 51.081 4.123 1.00 33.27 110 ASP C O 1
ATOM 2999 N N . PRO C 1 111 ? 83.539 50.943 3.766 1.00 44.49 111 PRO C N 1
ATOM 3000 C CA . PRO C 1 111 ? 83.774 49.829 4.691 1.00 48.28 111 PRO C CA 1
ATOM 3001 C C . PRO C 1 111 ? 83.621 50.237 6.157 1.00 47.95 111 PRO C C 1
ATOM 3002 O O . PRO C 1 111 ? 83.399 49.373 7.008 1.00 50.00 111 PRO C O 1
ATOM 3006 N N . HIS C 1 112 ? 83.735 51.530 6.446 1.00 43.88 112 HIS C N 1
ATOM 3007 C CA . HIS C 1 112 ? 83.763 51.990 7.832 1.00 45.38 112 HIS C CA 1
ATOM 3008 C C . HIS C 1 112 ? 82.497 52.720 8.280 1.00 39.82 112 HIS C C 1
ATOM 3009 O O . HIS C 1 112 ? 82.306 52.960 9.473 1.00 39.61 112 HIS C O 1
ATOM 3016 N N . THR C 1 113 ? 81.639 53.094 7.335 1.00 34.51 113 THR C N 1
ATOM 3017 C CA . THR C 1 113 ? 80.410 53.789 7.710 1.00 33.48 113 THR C CA 1
ATOM 3018 C C . THR C 1 113 ? 79.187 53.149 7.090 1.00 31.60 113 THR C C 1
ATOM 3019 O O . THR C 1 113 ? 79.256 52.564 6.007 1.00 30.66 113 THR C O 1
ATOM 3031 N N . PRO C 1 115 ? 75.372 53.907 5.697 1.00 27.08 115 PRO C N 1
ATOM 3032 C CA . PRO C 1 115 ? 74.503 55.019 5.298 1.00 26.09 115 PRO C CA 1
ATOM 3033 C C . PRO C 1 115 ? 73.068 54.787 5.748 1.00 25.77 115 PRO C C 1
ATOM 3034 O O . PRO C 1 115 ? 72.551 53.668 5.627 1.00 25.69 115 PRO C O 1
ATOM 3038 N N . VAL C 1 116 ? 72.437 55.828 6.281 1.00 25.87 116 VAL C N 1
ATOM 3039 C CA . VAL C 1 116 ? 70.997 55.802 6.508 1.00 25.55 116 VAL C CA 1
ATOM 3040 C C . VAL C 1 116 ? 70.351 56.425 5.275 1.00 24.39 116 VAL C C 1
ATOM 3041 O O . VAL C 1 116 ? 70.570 57.601 4.971 1.00 24.28 116 VAL C O 1
ATOM 3045 N N . ILE C 1 117 ? 69.557 55.623 4.576 1.00 24.11 117 ILE C N 1
ATOM 3046 C CA . ILE C 1 117 ? 69.094 55.961 3.238 1.00 25.83 117 ILE C CA 1
ATOM 3047 C C . ILE C 1 117 ? 67.594 56.185 3.253 1.00 22.99 117 ILE C C 1
ATOM 3048 O O . ILE C 1 117 ? 66.866 55.334 3.740 1.00 24.49 117 ILE C O 1
ATOM 3053 N N . THR C 1 118 ? 67.117 57.322 2.752 1.00 22.74 118 THR C N 1
ATOM 3054 C CA . THR C 1 118 ? 65.667 57.512 2.697 1.00 23.36 118 THR C CA 1
ATOM 3055 C C . THR C 1 118 ? 65.076 56.618 1.623 1.00 24.62 118 THR C C 1
ATOM 3056 O O . THR C 1 118 ? 65.683 56.429 0.572 1.00 25.68 118 THR C O 1
ATOM 3060 N N . GLU C 1 119 ? 63.901 56.059 1.890 1.00 25.70 119 GLU C N 1
ATOM 3061 C CA . GLU C 1 119 ? 63.187 55.271 0.891 1.00 27.13 119 GLU C CA 1
ATOM 3062 C C . GLU C 1 119 ? 62.195 56.135 0.090 1.00 26.09 119 GLU C C 1
ATOM 3063 O O . GLU C 1 119 ? 61.561 55.658 -0.846 1.00 26.01 119 GLU C O 1
ATOM 3069 N N . VAL C 1 120 ? 62.054 57.402 0.463 1.00 23.92 120 VAL C N 1
ATOM 3070 C CA . VAL C 1 120 ? 61.101 58.275 -0.224 1.00 27.69 120 VAL C CA 1
ATOM 3071 C C . VAL C 1 120 ? 61.692 59.637 -0.511 1.00 25.35 120 VAL C C 1
ATOM 3072 O O . VAL C 1 120 ? 62.682 60.039 0.107 1.00 26.08 120 VAL C O 1
ATOM 3076 N N . SER C 1 121 ? 61.069 60.353 -1.441 1.00 26.38 121 SER C N 1
ATOM 3077 C CA . SER C 1 121 ? 61.449 61.726 -1.727 1.00 27.14 121 SER C CA 1
ATOM 3078 C C . SER C 1 121 ? 60.583 62.664 -0.894 1.00 27.75 121 SER C C 1
ATOM 3079 O O . SER C 1 121 ? 59.484 62.303 -0.463 1.00 27.49 121 SER C O 1
ATOM 3082 N N . GLY C 1 122 ? 61.081 63.870 -0.673 1.00 28.23 122 GLY C N 1
ATOM 3083 C CA . GLY C 1 122 ? 60.365 64.845 0.121 1.00 30.39 122 GLY C CA 1
ATOM 3084 C C . GLY C 1 122 ? 61.329 65.851 0.698 1.00 30.85 122 GLY C C 1
ATOM 3085 O O . GLY C 1 122 ? 62.358 66.176 0.089 1.00 35.81 122 GLY C O 1
ATOM 3086 N N . PHE C 1 123 ? 60.992 66.343 1.878 1.00 32.31 123 PHE C N 1
ATOM 3087 C CA . PHE C 1 123 ? 61.809 67.322 2.565 1.00 33.65 123 PHE C CA 1
ATOM 3088 C C . PHE C 1 123 ? 62.167 66.807 3.954 1.00 34.48 123 PHE C C 1
ATOM 3089 O O . PHE C 1 123 ? 61.361 66.151 4.616 1.00 33.27 123 PHE C O 1
ATOM 3097 N N . VAL C 1 124 ? 63.385 67.098 4.386 1.00 34.08 124 VAL C N 1
ATOM 3098 C CA . VAL C 1 124 ? 63.870 66.603 5.665 1.00 35.49 124 VAL C CA 1
ATOM 3099 C C . VAL C 1 124 ? 63.406 67.513 6.792 1.00 35.08 124 VAL C C 1
ATOM 3100 O O . VAL C 1 124 ? 63.650 68.713 6.758 1.00 35.90 124 VAL C O 1
ATOM 3104 N N . ARG C 1 125 ? 62.740 66.947 7.795 1.00 32.91 125 ARG C N 1
ATOM 3105 C CA . ARG C 1 125 ? 62.356 67.725 8.963 1.00 34.38 125 ARG C CA 1
ATOM 3106 C C . ARG C 1 125 ? 63.054 67.150 10.190 1.00 35.96 125 ARG C C 1
ATOM 3107 O O . ARG C 1 125 ? 62.859 65.975 10.527 1.00 32.78 125 ARG C O 1
ATOM 3109 N N . PHE C 1 126 ? 63.884 67.969 10.836 1.00 35.12 126 PHE C N 1
ATOM 3110 C CA . PHE C 1 126 ? 64.614 67.542 12.023 1.00 37.96 126 PHE C CA 1
ATOM 3111 C C . PHE C 1 126 ? 63.632 67.295 13.145 1.00 41.89 126 PHE C C 1
ATOM 3112 O O . PHE C 1 126 ? 62.762 68.129 13.408 1.00 44.65 126 PHE C O 1
ATOM 3120 N N . THR C 1 127 ? 63.772 66.161 13.820 1.00 41.63 127 THR C N 1
ATOM 3121 C CA . THR C 1 127 ? 62.898 65.855 14.942 1.00 42.53 127 THR C CA 1
ATOM 3122 C C . THR C 1 127 ? 63.700 65.465 16.175 1.00 44.12 127 THR C C 1
ATOM 3123 O O . THR C 1 127 ? 64.574 64.595 16.109 1.00 40.36 127 THR C O 1
ATOM 3127 N N . ASP C 1 128 ? 63.395 66.121 17.293 1.00 60.18 128 ASP C N 1
ATOM 3128 C CA . ASP C 1 128 ? 64.075 65.871 18.563 1.00 60.37 128 ASP C CA 1
ATOM 3129 C C . ASP C 1 128 ? 65.593 66.012 18.444 1.00 59.88 128 ASP C C 1
ATOM 3130 O O . ASP C 1 128 ? 66.355 65.247 19.038 1.00 60.29 128 ASP C O 1
ATOM 3143 N N . ILE C 1 130 ? 68.238 68.432 19.385 1.00 60.36 130 ILE C N 1
ATOM 3144 C CA . ILE C 1 130 ? 68.454 69.566 20.273 1.00 61.58 130 ILE C CA 1
ATOM 3145 C C . ILE C 1 130 ? 69.923 69.664 20.660 1.00 62.33 130 ILE C C 1
ATOM 3146 O O . ILE C 1 130 ? 70.487 68.716 21.206 1.00 62.92 130 ILE C O 1
ATOM 3151 N N . ASP C 1 131 ? 70.532 70.811 20.370 1.00 62.63 131 ASP C N 1
ATOM 3152 C CA . ASP C 1 131 ? 71.935 71.062 20.693 1.00 63.69 131 ASP C CA 1
ATOM 3153 C C . ASP C 1 131 ? 72.246 70.717 22.140 1.00 65.88 131 ASP C C 1
ATOM 3154 O O . ASP C 1 131 ? 71.552 71.164 23.053 1.00 67.36 131 ASP C O 1
ATOM 3156 N N . GLY C 1 132 ? 73.275 69.898 22.340 1.00 76.71 132 GLY C N 1
ATOM 3157 C CA . GLY C 1 132 ? 73.676 69.481 23.672 1.00 81.28 132 GLY C CA 1
ATOM 3158 C C . GLY C 1 132 ? 72.820 68.366 24.245 1.00 83.93 132 GLY C C 1
ATOM 3159 O O . GLY C 1 132 ? 73.345 67.406 24.808 1.00 88.54 132 GLY C O 1
ATOM 3160 N N . GLN C 1 133 ? 71.502 68.488 24.112 1.00 72.61 133 GLN C N 1
ATOM 3161 C CA . GLN C 1 133 ? 70.586 67.473 24.625 1.00 69.45 133 GLN C CA 1
ATOM 3162 C C . GLN C 1 133 ? 70.655 66.158 23.847 1.00 68.86 133 GLN C C 1
ATOM 3163 O O . GLN C 1 133 ? 70.684 65.082 24.452 1.00 69.78 133 GLN C O 1
ATOM 3166 N N . THR C 1 134 ? 70.678 66.242 22.514 1.00 65.35 134 THR C N 1
ATOM 3167 C CA . THR C 1 134 ? 70.678 65.050 21.662 1.00 63.84 134 THR C CA 1
ATOM 3168 C C . THR C 1 134 ? 71.723 65.090 20.546 1.00 64.27 134 THR C C 1
ATOM 3169 O O . THR C 1 134 ? 72.132 64.042 20.027 1.00 63.30 134 THR C O 1
ATOM 3173 N N . ILE C 1 135 ? 72.124 66.294 20.150 1.00 62.46 135 ILE C N 1
ATOM 3174 C CA . ILE C 1 135 ? 73.135 66.453 19.112 1.00 61.99 135 ILE C CA 1
ATOM 3175 C C . ILE C 1 135 ? 74.155 67.522 19.473 1.00 62.83 135 ILE C C 1
ATOM 3176 O O . ILE C 1 135 ? 73.875 68.424 20.267 1.00 63.51 135 ILE C O 1
ATOM 3181 N N . THR C 1 136 ? 75.339 67.412 18.887 1.00 63.16 136 THR C N 1
ATOM 3182 C CA . THR C 1 136 ? 76.348 68.452 19.005 1.00 64.01 136 THR C CA 1
ATOM 3183 C C . THR C 1 136 ? 76.930 68.735 17.624 1.00 63.03 136 THR C C 1
ATOM 3184 O O . THR C 1 136 ? 77.014 67.839 16.780 1.00 62.59 136 THR C O 1
ATOM 3188 N N . ARG C 1 137 ? 77.305 69.986 17.382 1.00 63.04 137 ARG C N 1
ATOM 3189 C CA . ARG C 1 137 ? 77.954 70.329 16.126 1.00 62.46 137 ARG C CA 1
ATOM 3190 C C . ARG C 1 137 ? 79.419 69.946 16.226 1.00 64.09 137 ARG C C 1
ATOM 3191 O O . ARG C 1 137 ? 80.020 70.044 17.296 1.00 65.87 137 ARG C O 1
ATOM 3193 N N . GLN C 1 138 ? 79.978 69.485 15.114 1.00 49.34 138 GLN C N 1
ATOM 3194 C CA . GLN C 1 138 ? 81.382 69.102 15.043 1.00 53.30 138 GLN C CA 1
ATOM 3195 C C . GLN C 1 138 ? 82.027 69.693 13.793 1.00 57.72 138 GLN C C 1
ATOM 3196 O O . GLN C 1 138 ? 81.805 69.219 12.679 1.00 55.81 138 GLN C O 1
ATOM 3198 N N . THR C 1 139 ? 82.826 70.736 13.986 1.00 77.47 139 THR C N 1
ATOM 3199 C CA . THR C 1 139 ? 83.589 71.317 12.892 1.00 80.14 139 THR C CA 1
ATOM 3200 C C . THR C 1 139 ? 84.823 70.460 12.625 1.00 84.20 139 THR C C 1
ATOM 3201 O O . THR C 1 139 ? 85.619 70.214 13.534 1.00 90.00 139 THR C O 1
ATOM 3203 N N . ASP C 1 140 ? 84.975 69.996 11.388 1.00 63.44 140 ASP C N 1
ATOM 3204 C CA . ASP C 1 140 ? 86.172 69.257 11.000 1.00 66.13 140 ASP C CA 1
ATOM 3205 C C . ASP C 1 140 ? 87.311 70.216 10.667 1.00 71.05 140 ASP C C 1
ATOM 3206 O O . ASP C 1 140 ? 87.097 71.421 10.525 1.00 70.86 140 ASP C O 1
ATOM 3208 N N . THR C 1 143 ? 89.375 71.859 7.012 1.00 82.41 143 THR C N 1
ATOM 3209 C CA . THR C 1 143 ? 88.324 71.893 5.999 1.00 77.00 143 THR C CA 1
ATOM 3210 C C . THR C 1 143 ? 87.257 72.922 6.370 1.00 76.07 143 THR C C 1
ATOM 3211 O O . THR C 1 143 ? 86.712 73.612 5.503 1.00 75.19 143 THR C O 1
ATOM 3213 N N . GLY C 1 144 ? 86.959 73.017 7.662 1.00 71.94 144 GLY C N 1
ATOM 3214 C CA . GLY C 1 144 ? 86.105 74.074 8.172 1.00 69.41 144 GLY C CA 1
ATOM 3215 C C . GLY C 1 144 ? 84.610 73.835 8.075 1.00 63.35 144 GLY C C 1
ATOM 3216 O O . GLY C 1 144 ? 83.823 74.661 8.542 1.00 63.15 144 GLY C O 1
ATOM 3217 N N . LEU C 1 145 ? 84.207 72.718 7.474 1.00 58.44 145 LEU C N 1
ATOM 3218 C CA . LEU C 1 145 ? 82.781 72.435 7.310 1.00 54.24 145 LEU C CA 1
ATOM 3219 C C . LEU C 1 145 ? 82.171 71.836 8.577 1.00 54.14 145 LEU C C 1
ATOM 3220 O O . LEU C 1 145 ? 82.860 71.195 9.374 1.00 53.74 145 LEU C O 1
ATOM 3222 N N . SER C 1 146 ? 80.875 72.060 8.761 1.00 55.39 146 SER C N 1
ATOM 3223 C CA . SER C 1 146 ? 80.193 71.592 9.955 1.00 55.87 146 SER C CA 1
ATOM 3224 C C . SER C 1 146 ? 79.318 70.389 9.677 1.00 51.80 146 SER C C 1
ATOM 3225 O O . SER C 1 146 ? 78.930 70.132 8.536 1.00 50.59 146 SER C O 1
ATOM 3228 N N . SER C 1 147 ? 79.018 69.661 10.744 1.00 51.06 147 SER C N 1
ATOM 3229 C CA . SER C 1 147 ? 78.099 68.537 10.695 1.00 48.57 147 SER C CA 1
ATOM 3230 C C . SER C 1 147 ? 77.518 68.368 12.087 1.00 47.98 147 SER C C 1
ATOM 3231 O O . SER C 1 147 ? 78.116 68.806 13.080 1.00 51.05 147 SER C O 1
ATOM 3234 N N . LEU C 1 148 ? 76.347 67.753 12.165 1.00 39.32 148 LEU C N 1
ATOM 3235 C CA . LEU C 1 148 ? 75.778 67.417 13.456 1.00 37.95 148 LEU C CA 1
ATOM 3236 C C . LEU C 1 148 ? 76.082 65.956 13.747 1.00 36.80 148 LEU C C 1
ATOM 3237 O O . LEU C 1 148 ? 75.920 65.091 12.879 1.00 35.47 148 LEU C O 1
ATOM 3242 N N . VAL C 1 149 ? 76.536 65.686 14.965 1.00 38.25 149 VAL C N 1
ATOM 3243 C CA . VAL C 1 149 ? 76.749 64.321 15.417 1.00 38.73 149 VAL C CA 1
ATOM 3244 C C . VAL C 1 149 ? 75.750 64.008 16.522 1.00 38.51 149 VAL C C 1
ATOM 3245 O O . VAL C 1 149 ? 75.624 64.765 17.491 1.00 39.73 149 VAL C O 1
ATOM 3249 N N . VAL C 1 150 ? 75.068 62.885 16.403 1.00 37.46 150 VAL C N 1
ATOM 3250 C CA . VAL C 1 150 ?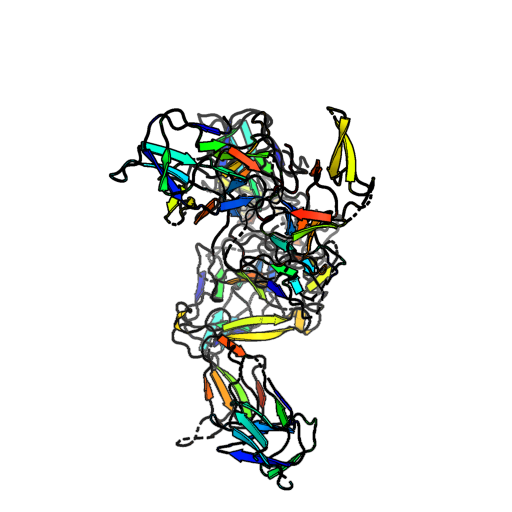 74.100 62.460 17.382 1.00 37.41 150 VAL C CA 1
ATOM 3251 C C . VAL C 1 150 ? 74.827 61.961 18.610 1.00 39.77 150 VAL C C 1
ATOM 3252 O O . VAL C 1 150 ? 75.776 61.253 18.507 1.00 41.17 150 VAL C O 1
ATOM 3256 N N . LEU C 1 151 ? 74.376 62.368 19.775 1.00 40.73 151 LEU C N 1
ATOM 3257 C CA . LEU C 1 151 ? 75.039 61.972 21.007 1.00 43.57 151 LEU C CA 1
ATOM 3258 C C . LEU C 1 151 ? 74.662 60.581 21.451 1.00 43.82 151 LEU C C 1
ATOM 3259 O O . LEU C 1 151 ? 73.520 60.248 21.531 1.00 42.37 151 LEU C O 1
ATOM 3264 N N . ASP C 1 152 ? 75.652 59.795 21.804 1.00 51.63 152 ASP C N 1
ATOM 3265 C CA . ASP C 1 152 ? 75.383 58.534 22.480 1.00 57.19 152 ASP C CA 1
ATOM 3266 C C . ASP C 1 152 ? 74.629 58.789 23.794 1.00 57.49 152 ASP C C 1
ATOM 3267 O O . ASP C 1 152 ? 74.924 59.714 24.456 1.00 56.28 152 ASP C O 1
ATOM 3269 N N . SER C 1 153 ? 73.633 57.987 24.141 1.00 62.50 153 SER C N 1
ATOM 3270 C CA . SER C 1 153 ? 72.826 58.248 25.326 1.00 64.39 153 SER C CA 1
ATOM 3271 C C . SER C 1 153 ? 73.780 58.346 26.511 1.00 69.25 153 SER C C 1
ATOM 3272 O O . SER C 1 153 ? 73.706 59.252 27.309 1.00 67.84 153 SER C O 1
ATOM 3275 N N . ALA C 1 154 ? 74.719 57.426 26.538 1.00 93.18 154 ALA C N 1
ATOM 3276 C CA . ALA C 1 154 ? 75.859 57.439 27.422 1.00 100.47 154 ALA C CA 1
ATOM 3277 C C . ALA C 1 154 ? 76.674 58.704 27.333 1.00 100.59 154 ALA C C 1
ATOM 3278 O O . ALA C 1 154 ? 77.859 58.683 27.609 1.00 104.27 154 ALA C O 1
ATOM 3280 N N . GLU C 1 155 ? 76.065 59.795 26.924 1.00 79.99 155 GLU C N 1
ATOM 3281 C CA . GLU C 1 155 ? 76.782 61.052 26.883 1.00 78.83 155 GLU C CA 1
ATOM 3282 C C . GLU C 1 155 ? 75.848 62.197 26.657 1.00 73.41 155 GLU C C 1
ATOM 3283 O O . GLU C 1 155 ? 76.259 63.300 26.360 1.00 72.99 155 GLU C O 1
ATOM 3285 N N . ARG C 1 156 ? 74.572 61.918 26.799 1.00 65.71 156 ARG C N 1
ATOM 3286 C CA . ARG C 1 156 ? 73.561 62.899 26.595 1.00 63.17 156 ARG C CA 1
ATOM 3287 C C . ARG C 1 156 ? 73.309 63.365 27.995 1.00 69.04 156 ARG C C 1
ATOM 3288 O O . ARG C 1 156 ? 74.170 63.273 28.824 1.00 68.38 156 ARG C O 1
ATOM 3296 N N . THR C 1 157 ? 72.103 63.814 28.251 1.00 70.69 157 THR C N 1
ATOM 3297 C CA . THR C 1 157 ? 71.616 63.995 29.583 1.00 75.85 157 THR C CA 1
ATOM 3298 C C . THR C 1 157 ? 70.296 63.226 29.745 1.00 74.73 157 THR C C 1
ATOM 3299 O O . THR C 1 157 ? 70.282 62.019 29.840 1.00 73.83 157 THR C O 1
ATOM 3303 N N . GLY C 1 160 ? 67.144 63.435 28.641 1.00 77.77 160 GLY C N 1
ATOM 3304 C CA . GLY C 1 160 ? 67.375 63.576 27.214 1.00 71.74 160 GLY C CA 1
ATOM 3305 C C . GLY C 1 160 ? 67.878 62.291 26.581 1.00 67.98 160 GLY C C 1
ATOM 3306 O O . GLY C 1 160 ? 68.172 62.247 25.381 1.00 63.02 160 GLY C O 1
ATOM 3307 N N . LYS C 1 161 ? 67.956 61.237 27.392 1.00 74.33 161 LYS C N 1
ATOM 3308 C CA . LYS C 1 161 ? 68.522 59.957 26.968 1.00 72.91 161 LYS C CA 1
ATOM 3309 C C . LYS C 1 161 ? 67.478 59.023 26.357 1.00 73.41 161 LYS C C 1
ATOM 3310 O O . LYS C 1 161 ? 67.824 58.014 25.735 1.00 71.17 161 LYS C O 1
ATOM 3312 N N . ASP C 1 162 ? 66.203 59.362 26.533 1.00 80.05 162 ASP C N 1
ATOM 3313 C CA . ASP C 1 162 ? 65.108 58.549 26.006 1.00 79.53 162 ASP C CA 1
ATOM 3314 C C . ASP C 1 162 ? 64.363 59.276 24.884 1.00 76.60 162 ASP C C 1
ATOM 3315 O O . ASP C 1 162 ? 63.299 58.832 24.439 1.00 77.02 162 ASP C O 1
ATOM 3317 N N . LEU C 1 163 ? 64.926 60.398 24.440 1.00 67.08 163 LEU C N 1
ATOM 3318 C CA . LEU C 1 163 ? 64.447 61.071 23.236 1.00 63.18 163 LEU C CA 1
ATOM 3319 C C . LEU C 1 163 ? 65.132 60.454 22.021 1.00 57.09 163 LEU C C 1
ATOM 3320 O O . LEU C 1 163 ? 66.297 60.052 22.096 1.00 54.80 163 LEU C O 1
ATOM 3322 N N . ARG C 1 164 ? 64.417 60.378 20.903 1.00 51.27 164 ARG C N 1
ATOM 3323 C CA . ARG C 1 164 ? 64.930 59.680 19.737 1.00 45.21 164 ARG C CA 1
ATOM 3324 C C . ARG C 1 164 ? 65.011 60.592 18.521 1.00 42.35 164 ARG C C 1
ATOM 3325 O O . ARG C 1 164 ? 64.091 60.612 17.705 1.00 39.87 164 ARG C O 1
ATOM 3329 N N . PRO C 1 165 ? 66.124 61.332 18.385 1.00 39.83 165 PRO C N 1
ATOM 3330 C CA . PRO C 1 165 ? 66.275 62.237 17.238 1.00 38.06 165 PRO C CA 1
ATOM 3331 C C . PRO C 1 165 ? 66.091 61.503 15.917 1.00 35.02 165 PRO C C 1
ATOM 3332 O O . PRO C 1 165 ? 66.571 60.376 15.739 1.00 33.92 165 PRO C O 1
ATOM 3336 N N . ALA C 1 166 ? 65.379 62.140 14.998 1.00 36.06 166 ALA C N 1
ATOM 3337 C CA . ALA C 1 166 ? 65.076 61.495 13.736 1.00 32.89 166 ALA C CA 1
ATOM 3338 C C . ALA C 1 166 ? 64.985 62.512 12.623 1.00 31.62 166 ALA C C 1
ATOM 3339 O O . ALA C 1 166 ? 64.790 63.703 12.861 1.00 33.40 166 ALA C O 1
ATOM 3341 N N . LEU C 1 167 ? 65.121 62.022 11.401 1.00 29.82 167 LEU C N 1
ATOM 3342 C CA . LEU C 1 167 ? 64.922 62.841 10.222 1.00 29.11 167 LEU C CA 1
ATOM 3343 C C . LEU C 1 167 ? 63.591 62.405 9.637 1.00 33.39 167 LEU C C 1
ATOM 3344 O O . LEU C 1 167 ? 63.462 61.309 9.071 1.00 33.78 167 LEU C O 1
ATOM 3349 N N . LYS C 1 168 ? 62.583 63.242 9.835 1.00 35.17 168 LYS C N 1
ATOM 3350 C CA . LYS C 1 168 ? 61.247 62.965 9.337 1.00 35.32 168 LYS C CA 1
ATOM 3351 C C . LYS C 1 168 ? 61.155 63.497 7.905 1.00 35.83 168 LYS C C 1
ATOM 3352 O O . LYS C 1 168 ? 61.608 64.610 7.620 1.00 38.64 168 LYS C O 1
ATOM 3356 N N . ILE C 1 169 ? 60.591 62.702 7.001 1.00 27.88 169 ILE C N 1
ATOM 3357 C CA . ILE C 1 169 ? 60.354 63.180 5.643 1.00 31.30 169 ILE C CA 1
ATOM 3358 C C . ILE C 1 169 ? 58.910 63.668 5.474 1.00 33.80 169 ILE C C 1
ATOM 3359 O O . ILE C 1 169 ? 57.965 62.923 5.766 1.00 32.37 169 ILE C O 1
ATOM 3364 N N . VAL C 1 170 ? 58.747 64.913 5.016 1.00 30.65 170 VAL C N 1
ATOM 3365 C CA . VAL C 1 170 ? 57.427 65.468 4.722 1.00 32.35 170 VAL C CA 1
ATOM 3366 C C . VAL C 1 170 ? 57.326 65.965 3.283 1.00 33.10 170 VAL C C 1
ATOM 3367 O O . VAL C 1 170 ? 58.347 66.215 2.648 1.00 33.20 170 VAL C O 1
ATOM 3371 N N . ASP C 1 171 ? 56.103 66.119 2.772 1.00 35.21 171 ASP C N 1
ATOM 3372 C CA . ASP C 1 171 ? 55.908 66.692 1.439 1.00 36.67 171 ASP C CA 1
ATOM 3373 C C . ASP C 1 171 ? 55.973 68.210 1.483 1.00 40.54 171 ASP C C 1
ATOM 3374 O O . ASP C 1 171 ? 56.339 68.787 2.502 1.00 46.14 171 ASP C O 1
ATOM 3379 N N . ALA C 1 172 ? 55.592 68.853 0.383 1.00 42.83 172 ALA C N 1
ATOM 3380 C CA . ALA C 1 172 ? 55.536 70.316 0.329 1.00 47.86 172 ALA C CA 1
ATOM 3381 C C . ALA C 1 172 ? 54.492 70.902 1.275 1.00 49.50 172 ALA C C 1
ATOM 3382 O O . ALA C 1 172 ? 54.638 72.031 1.743 1.00 53.37 172 ALA C O 1
ATOM 3384 N N . GLN C 1 173 ? 53.432 70.147 1.546 1.00 58.23 173 GLN C N 1
ATOM 3385 C CA . GLN C 1 173 ? 52.358 70.643 2.412 1.00 62.05 173 GLN C CA 1
ATOM 3386 C C . GLN C 1 173 ? 52.645 70.378 3.897 1.00 62.46 173 GLN C C 1
ATOM 3387 O O . GLN C 1 173 ? 51.814 70.667 4.769 1.00 65.14 173 GLN C O 1
ATOM 3389 N N . GLY C 1 174 ? 53.825 69.828 4.178 1.00 57.89 174 GLY C N 1
ATOM 3390 C CA . GLY C 1 174 ? 54.229 69.541 5.544 1.00 55.43 174 GLY C CA 1
ATOM 3391 C C . GLY C 1 174 ? 53.693 68.216 6.058 1.00 51.32 174 GLY C C 1
ATOM 3392 O O . GLY C 1 174 ? 53.984 67.820 7.187 1.00 49.19 174 GLY C O 1
ATOM 3393 N N . ASN C 1 175 ? 52.907 67.530 5.234 1.00 47.92 175 ASN C N 1
ATOM 3394 C CA . ASN C 1 175 ? 52.336 66.246 5.620 1.00 48.42 175 ASN C CA 1
ATOM 3395 C C . ASN C 1 175 ? 53.409 65.175 5.633 1.00 43.53 175 ASN C C 1
ATOM 3396 O O . ASN C 1 175 ? 54.338 65.225 4.832 1.00 40.34 175 ASN C O 1
ATOM 3401 N N . ASP C 1 176 ? 53.285 64.208 6.536 1.00 37.34 176 ASP C N 1
ATOM 3402 C CA . ASP C 1 176 ? 54.225 63.086 6.576 1.00 39.05 176 ASP C CA 1
ATOM 3403 C C . ASP C 1 176 ? 54.135 62.253 5.289 1.00 37.69 176 ASP C C 1
ATOM 3404 O O . ASP C 1 176 ? 53.040 61.980 4.787 1.00 43.87 176 ASP C O 1
ATOM 3409 N N . VAL C 1 177 ? 55.286 61.868 4.748 1.00 33.28 177 VAL C N 1
ATOM 3410 C CA . VAL C 1 177 ? 55.341 60.990 3.582 1.00 34.00 177 VAL C CA 1
ATOM 3411 C C . VAL C 1 177 ? 55.339 59.522 4.017 1.00 34.25 177 VAL C C 1
ATOM 3412 O O . VAL C 1 177 ? 56.082 59.135 4.927 1.00 28.74 177 VAL C O 1
ATOM 3416 N N . LEU C 1 178 ? 54.506 58.710 3.368 1.00 33.68 178 LEU C N 1
ATOM 3417 C CA . LEU C 1 178 ? 54.399 57.300 3.715 1.00 37.44 178 LEU C CA 1
ATOM 3418 C C . LEU C 1 178 ? 55.383 56.421 2.954 1.00 39.71 178 LEU C C 1
ATOM 3419 O O . LEU C 1 178 ? 55.610 56.608 1.756 1.00 41.59 178 LEU C O 1
ATOM 3424 N N . ILE C 1 179 ? 55.971 55.465 3.664 1.00 40.71 179 ILE C N 1
ATOM 3425 C CA . ILE C 1 179 ? 56.758 54.421 3.033 1.00 43.98 179 ILE C CA 1
ATOM 3426 C C . ILE C 1 179 ? 55.817 53.665 2.104 1.00 52.38 179 ILE C C 1
ATOM 3427 O O . ILE C 1 179 ? 54.826 53.098 2.562 1.00 57.66 179 ILE C O 1
ATOM 3432 N N . PRO C 1 180 ? 56.112 53.671 0.793 1.00 61.66 180 PRO C N 1
ATOM 3433 C CA . PRO C 1 180 ? 55.225 53.057 -0.202 1.00 66.54 180 PRO C CA 1
ATOM 3434 C C . PRO C 1 180 ? 55.099 51.565 0.043 1.00 73.41 180 PRO C C 1
ATOM 3435 O O . PRO C 1 180 ? 56.074 50.925 0.440 1.00 73.86 180 PRO C O 1
ATOM 3439 N N . GLY C 1 181 ? 53.907 51.025 -0.179 1.00 75.80 181 GLY C N 1
ATOM 3440 C CA . GLY C 1 181 ? 53.643 49.633 0.124 1.00 82.61 181 GLY C CA 1
ATOM 3441 C C . GLY C 1 181 ? 53.141 49.472 1.545 1.00 84.36 181 GLY C C 1
ATOM 3442 O O . GLY C 1 181 ? 52.446 48.504 1.859 1.00 89.52 181 GLY C O 1
ATOM 3443 N N . THR C 1 182 ? 53.495 50.420 2.411 1.00 83.60 182 THR C N 1
ATOM 3444 C CA . THR C 1 182 ? 53.043 50.384 3.799 1.00 85.88 182 THR C CA 1
ATOM 3445 C C . THR C 1 182 ? 52.353 51.673 4.240 1.00 82.72 182 THR C C 1
ATOM 3446 O O . THR C 1 182 ? 52.099 52.577 3.440 1.00 78.45 182 THR C O 1
ATOM 3450 N N . ASP C 1 183 ? 52.075 51.742 5.537 1.00 91.87 183 ASP C N 1
ATOM 3451 C CA . ASP C 1 183 ? 51.315 52.833 6.124 1.00 89.92 183 ASP C CA 1
ATOM 3452 C C . ASP C 1 183 ? 52.204 53.633 7.064 1.00 80.94 183 ASP C C 1
ATOM 3453 O O . ASP C 1 183 ? 51.748 54.584 7.706 1.00 79.60 183 ASP C O 1
ATOM 3466 N N . PRO C 1 185 ? 54.770 56.277 8.246 1.00 41.42 185 PRO C N 1
ATOM 3467 C CA . PRO C 1 185 ? 55.337 57.548 7.799 1.00 36.02 185 PRO C CA 1
ATOM 3468 C C . PRO C 1 185 ? 56.844 57.392 7.694 1.00 35.65 185 PRO C C 1
ATOM 3469 O O . PRO C 1 185 ? 57.432 56.606 8.442 1.00 37.64 185 PRO C O 1
ATOM 3473 N N . ALA C 1 186 ? 57.462 58.104 6.764 1.00 29.84 186 ALA C N 1
ATOM 3474 C CA . ALA C 1 186 ? 58.908 58.041 6.617 1.00 29.47 186 ALA C CA 1
ATOM 3475 C C . ALA C 1 186 ? 59.592 58.905 7.659 1.00 29.73 186 ALA C C 1
ATOM 3476 O O . ALA C 1 186 ? 59.657 60.127 7.522 1.00 36.17 186 ALA C O 1
ATOM 3478 N N . GLN C 1 187 ? 60.088 58.258 8.702 1.00 35.65 187 GLN C N 1
ATOM 3479 C CA . GLN C 1 187 ? 60.861 58.916 9.745 1.00 35.27 187 GLN C CA 1
ATOM 3480 C C . GLN C 1 187 ? 62.104 58.073 10.001 1.00 30.02 187 GLN C C 1
ATOM 3481 O O . GLN C 1 187 ? 62.013 56.879 10.282 1.00 34.32 187 GLN C O 1
ATOM 3487 N N . TYR C 1 188 ? 63.269 58.689 9.888 1.00 21.70 188 TYR C N 1
ATOM 3488 C CA . TYR C 1 188 ? 64.497 57.937 9.963 1.00 22.39 188 TYR C CA 1
ATOM 3489 C C . TYR C 1 188 ? 65.254 58.289 11.228 1.00 24.27 188 TYR C C 1
ATOM 3490 O O . TYR C 1 188 ? 65.891 59.345 11.329 1.00 26.09 188 TYR C O 1
ATOM 3499 N N . PHE C 1 189 ? 65.158 57.396 12.203 1.00 28.79 189 PHE C N 1
ATOM 3500 C CA . PHE C 1 189 ? 65.782 57.612 13.500 1.00 26.70 189 PHE C CA 1
ATOM 3501 C C . PHE C 1 189 ? 67.280 57.448 13.369 1.00 27.18 189 PHE C C 1
ATOM 3502 O O . PHE C 1 189 ? 67.762 56.676 12.533 1.00 29.42 189 PHE C O 1
ATOM 3510 N N . LEU C 1 190 ? 68.021 58.181 14.188 1.00 25.12 190 LEU C N 1
ATOM 3511 C CA . LEU C 1 190 ? 69.468 58.142 14.118 1.00 24.79 190 LEU C CA 1
ATOM 3512 C C . LEU C 1 190 ? 70.045 57.611 15.414 1.00 27.08 190 LEU C C 1
ATOM 3513 O O . LEU C 1 190 ? 69.689 58.082 16.491 1.00 30.67 190 LEU C O 1
ATOM 3518 N N . PRO C 1 191 ? 70.958 56.647 15.310 1.00 22.69 191 PRO C N 1
ATOM 3519 C CA . PRO C 1 191 ? 71.591 56.074 16.496 1.00 28.12 191 PRO C CA 1
ATOM 3520 C C . PRO C 1 191 ? 72.697 56.994 16.971 1.00 29.89 191 PRO C C 1
ATOM 3521 O O . PRO C 1 191 ? 73.095 57.890 16.224 1.00 22.50 191 PRO C O 1
ATOM 3525 N N . GLY C 1 192 ? 73.174 56.784 18.195 1.00 35.93 192 GLY C N 1
ATOM 3526 C CA . GLY C 1 192 ? 74.306 57.538 18.697 1.00 33.86 192 GLY C CA 1
ATOM 3527 C C . GLY C 1 192 ? 75.447 57.503 17.703 1.00 32.41 192 GLY C C 1
ATOM 3528 O O . GLY C 1 192 ? 75.635 56.510 16.989 1.00 31.15 192 GLY C O 1
ATOM 3529 N N . LYS C 1 193 ? 76.172 58.615 17.637 1.00 35.87 193 LYS C N 1
ATOM 3530 C CA . LYS C 1 193 ? 77.370 58.757 16.812 1.00 34.97 193 LYS C CA 1
ATOM 3531 C C . LYS C 1 193 ? 77.076 58.999 15.323 1.00 31.87 193 LYS C C 1
ATOM 3532 O O . LYS C 1 193 ? 77.983 59.301 14.548 1.00 31.12 193 LYS C O 1
ATOM 3536 N N . ALA C 1 194 ? 75.809 58.891 14.930 1.00 27.03 194 ALA C N 1
ATOM 3537 C CA . ALA C 1 194 ? 75.434 59.147 13.544 1.00 23.74 194 ALA C CA 1
ATOM 3538 C C . ALA C 1 194 ? 75.766 60.580 13.135 1.00 22.55 194 ALA C C 1
ATOM 3539 O O . ALA C 1 194 ? 75.585 61.541 13.910 1.00 19.21 194 ALA C O 1
ATOM 3541 N N . ILE C 1 195 ? 76.240 60.723 11.905 1.00 29.72 195 ILE C N 1
ATOM 3542 C CA . ILE C 1 195 ? 76.683 62.016 11.417 1.00 30.92 195 ILE C CA 1
ATOM 3543 C C . ILE C 1 195 ? 75.738 62.542 10.340 1.00 29.46 195 ILE C C 1
ATOM 3544 O O . ILE C 1 195 ? 75.489 61.872 9.335 1.00 28.57 195 ILE C O 1
ATOM 3549 N N . VAL C 1 196 ? 75.195 63.733 10.575 1.00 28.58 196 VAL C N 1
ATOM 3550 C CA . VAL C 1 196 ? 74.256 64.348 9.652 1.00 28.44 196 VAL C CA 1
ATOM 3551 C C . VAL C 1 196 ? 74.918 65.554 9.000 1.00 32.28 196 VAL C C 1
ATOM 3552 O O . VAL C 1 196 ? 75.386 66.466 9.690 1.00 30.72 196 VAL C O 1
ATOM 3556 N N . GLN C 1 197 ? 74.975 65.564 7.677 1.00 36.32 197 GLN C N 1
ATOM 3557 C CA . GLN C 1 197 ? 75.544 66.721 6.991 1.00 41.06 197 GLN C CA 1
ATOM 3558 C C . GLN C 1 197 ? 74.478 67.554 6.300 1.00 41.52 197 GLN C C 1
ATOM 3559 O O . GLN C 1 197 ? 74.717 68.713 5.943 1.00 43.17 197 GLN C O 1
ATOM 3563 N N . LEU C 1 198 ? 73.294 66.969 6.135 1.00 49.06 198 LEU C N 1
ATOM 3564 C CA . LEU C 1 198 ? 72.164 67.685 5.550 1.00 53.09 198 LEU C CA 1
ATOM 3565 C C . LEU C 1 198 ? 71.725 68.826 6.459 1.00 51.40 198 LEU C C 1
ATOM 3566 O O . LEU C 1 198 ? 71.989 68.811 7.658 1.00 51.77 198 LEU C O 1
ATOM 3569 N N . GLU C 1 199 ? 71.067 69.818 5.874 1.00 45.04 199 GLU C N 1
ATOM 3570 C CA . GLU C 1 199 ? 70.482 70.904 6.642 1.00 45.40 199 GLU C CA 1
ATOM 3571 C C . GLU C 1 199 ? 68.988 70.643 6.789 1.00 43.59 199 GLU C C 1
ATOM 3572 O O . GLU C 1 199 ? 68.376 70.020 5.922 1.00 43.14 199 GLU C O 1
ATOM 3575 N N . ASP C 1 200 ? 68.402 71.115 7.885 1.00 44.33 200 ASP C N 1
ATOM 3576 C CA . ASP C 1 200 ? 66.967 70.967 8.114 1.00 43.86 200 ASP C CA 1
ATOM 3577 C C . ASP C 1 200 ? 66.201 71.634 6.973 1.00 42.16 200 ASP C C 1
ATOM 3578 O O . ASP C 1 200 ? 66.585 72.700 6.509 1.00 42.96 200 ASP C O 1
ATOM 3583 N N . GLY C 1 201 ? 65.143 70.986 6.498 1.00 37.71 201 GLY C N 1
ATOM 3584 C CA . GLY C 1 201 ? 64.311 71.562 5.457 1.00 37.26 201 GLY C CA 1
ATOM 3585 C C . GLY C 1 201 ? 64.702 71.151 4.052 1.00 38.24 201 GLY C C 1
ATOM 3586 O O . GLY C 1 201 ? 63.951 71.379 3.103 1.00 38.96 201 GLY C O 1
ATOM 3587 N N . VAL C 1 202 ? 65.871 70.539 3.903 1.00 35.27 202 VAL C N 1
ATOM 3588 C CA . VAL C 1 202 ? 66.379 70.272 2.563 1.00 35.72 202 VAL C CA 1
ATOM 3589 C C . VAL C 1 202 ? 65.541 69.240 1.802 1.00 33.37 202 VAL C C 1
ATOM 3590 O O . VAL C 1 202 ? 64.987 68.308 2.385 1.00 35.41 202 VAL C O 1
ATOM 3594 N N . GLN C 1 203 ? 65.433 69.430 0.493 1.00 28.66 203 GLN C N 1
ATOM 3595 C CA . GLN C 1 203 ? 64.704 68.506 -0.355 1.00 28.12 203 GLN C CA 1
ATOM 3596 C C . GLN C 1 203 ? 65.621 67.350 -0.715 1.00 31.33 203 GLN C C 1
ATOM 3597 O O . GLN C 1 203 ? 66.809 67.558 -0.969 1.00 33.40 203 GLN C O 1
ATOM 3603 N N . ILE C 1 204 ? 65.077 66.136 -0.727 1.00 29.40 204 ILE C N 1
ATOM 3604 C CA . ILE C 1 204 ? 65.851 64.968 -1.119 1.00 31.65 204 ILE C CA 1
ATOM 3605 C C . ILE C 1 204 ? 65.055 63.998 -1.993 1.00 31.13 204 ILE C C 1
ATOM 3606 O O . ILE C 1 204 ? 63.824 64.097 -2.117 1.00 30.82 204 ILE C O 1
ATOM 3611 N N . SER C 1 205 ? 65.773 63.043 -2.568 1.00 24.91 205 SER C N 1
ATOM 3612 C CA . SER C 1 205 ? 65.172 62.035 -3.423 1.00 24.76 205 SER C CA 1
ATOM 3613 C C . SER C 1 205 ? 65.402 60.701 -2.763 1.00 23.93 205 SER C C 1
ATOM 3614 O O . SER C 1 205 ? 66.373 60.533 -2.027 1.00 23.47 205 SER C O 1
ATOM 3617 N N . SER C 1 206 ? 64.517 59.754 -3.038 1.00 24.75 206 SER C N 1
ATOM 3618 C CA . SER C 1 206 ? 64.688 58.389 -2.550 1.00 22.73 206 SER C CA 1
ATOM 3619 C C . SER C 1 206 ? 66.103 57.904 -2.885 1.00 23.10 206 SER C C 1
ATOM 3620 O O . SER C 1 206 ? 66.632 58.208 -3.964 1.00 24.45 206 SER C O 1
ATOM 3623 N N . GLY C 1 207 ? 66.743 57.210 -1.947 1.00 22.64 207 GLY C N 1
ATOM 3624 C CA . GLY C 1 207 ? 68.099 56.734 -2.176 1.00 23.17 207 GLY C CA 1
ATOM 3625 C C . GLY C 1 207 ? 69.175 57.696 -1.702 1.00 23.43 207 GLY C C 1
ATOM 3626 O O . GLY C 1 207 ? 70.361 57.333 -1.667 1.00 23.91 207 GLY C O 1
ATOM 3627 N N . ASP C 1 208 ? 68.779 58.918 -1.344 1.00 23.30 208 ASP C N 1
ATOM 3628 C CA . ASP C 1 208 ? 69.732 59.879 -0.781 1.00 23.59 208 ASP C CA 1
ATOM 3629 C C . ASP C 1 208 ? 70.214 59.446 0.607 1.00 22.99 208 ASP C C 1
ATOM 3630 O O . ASP C 1 208 ? 69.443 58.902 1.401 1.00 22.23 208 ASP C O 1
ATOM 3635 N N . THR C 1 209 ? 71.486 59.698 0.908 1.00 23.52 209 THR C N 1
ATOM 3636 C CA . THR C 1 209 ? 72.016 59.363 2.231 1.00 26.54 209 THR C CA 1
ATOM 3637 C C . THR C 1 209 ? 71.693 60.482 3.236 1.00 25.60 209 THR C C 1
ATOM 3638 O O . THR C 1 209 ? 72.156 61.607 3.087 1.00 28.12 209 THR C O 1
ATOM 3642 N N . LEU C 1 210 ? 70.868 60.172 4.235 1.00 22.91 210 LEU C N 1
ATOM 3643 C CA . LEU C 1 210 ? 70.492 61.142 5.264 1.00 27.18 210 LEU C CA 1
ATOM 3644 C C . LEU C 1 210 ? 71.577 61.288 6.334 1.00 28.28 210 LEU C C 1
ATOM 3645 O O . LEU C 1 210 ? 71.830 62.385 6.844 1.00 26.66 210 LEU C O 1
ATOM 3650 N N . ALA C 1 211 ? 72.202 60.175 6.699 1.00 26.59 211 ALA C N 1
ATOM 3651 C CA . ALA C 1 211 ? 73.229 60.205 7.732 1.00 25.73 211 ALA C CA 1
ATOM 3652 C C . ALA C 1 211 ? 74.181 59.040 7.528 1.00 25.95 211 ALA C C 1
ATOM 3653 O O . ALA C 1 211 ? 73.854 58.073 6.829 1.00 22.48 211 ALA C O 1
ATOM 3655 N N . ARG C 1 212 ? 75.361 59.137 8.132 1.00 27.14 212 ARG C N 1
ATOM 3656 C CA . ARG C 1 212 ? 76.330 58.049 8.072 1.00 28.31 212 ARG C CA 1
ATOM 3657 C C . ARG C 1 212 ? 76.692 57.649 9.494 1.00 28.90 212 ARG C C 1
ATOM 3658 O O . ARG C 1 212 ? 76.945 58.510 10.351 1.00 27.30 212 ARG C O 1
ATOM 3666 N N . ILE C 1 213 ? 76.675 56.344 9.748 1.00 25.10 213 ILE C N 1
ATOM 3667 C CA . ILE C 1 213 ? 76.954 55.800 11.058 1.00 25.51 213 ILE C CA 1
ATOM 3668 C C . ILE C 1 213 ? 78.340 55.175 11.068 1.00 25.35 213 ILE C C 1
ATOM 3669 O O . ILE C 1 213 ? 78.558 54.143 10.431 1.00 25.89 213 ILE C O 1
ATOM 3674 N N . PRO C 1 214 ? 79.273 55.779 11.818 1.00 26.39 214 PRO C N 1
ATOM 3675 C CA . PRO C 1 214 ? 80.664 55.321 11.880 1.00 33.13 214 PRO C CA 1
ATOM 3676 C C . PRO C 1 214 ? 80.800 54.079 12.762 1.00 33.06 214 PRO C C 1
ATOM 3677 O O . PRO C 1 214 ? 79.872 53.742 13.496 1.00 29.45 214 PRO C O 1
ATOM 3681 N N . GLN C 1 215 ? 81.927 53.383 12.661 1.00 39.44 215 GLN C N 1
ATOM 3682 C CA . GLN C 1 215 ? 82.183 52.224 13.510 1.00 41.52 215 GLN C CA 1
ATOM 3683 C C . GLN C 1 215 ? 82.618 52.690 14.889 1.00 38.56 215 GLN C C 1
ATOM 3684 O O . GLN C 1 215 ? 82.884 53.880 15.082 1.00 35.16 215 GLN C O 1
ATOM 3690 N N . SER D 1 37 ? 49.112 42.621 12.284 1.00 32.61 37 SER D N 1
ATOM 3691 C CA . SER D 1 37 ? 50.542 42.626 12.576 1.00 35.78 37 SER D CA 1
ATOM 3692 C C . SER D 1 37 ? 51.031 44.061 12.505 1.00 35.98 37 SER D C 1
ATOM 3693 O O . SER D 1 37 ? 52.195 44.330 12.189 1.00 39.57 37 SER D O 1
ATOM 3696 N N . SER D 1 38 ? 50.118 44.983 12.789 1.00 40.39 38 SER D N 1
ATOM 3697 C CA . SER D 1 38 ? 50.434 46.406 12.810 1.00 40.23 38 SER D CA 1
ATOM 3698 C C . SER D 1 38 ? 49.425 47.128 13.686 1.00 39.95 38 SER D C 1
ATOM 3699 O O . SER D 1 38 ? 48.336 46.622 13.934 1.00 43.66 38 SER D O 1
ATOM 3702 N N . ILE D 1 39 ? 49.798 48.300 14.177 1.00 36.40 39 ILE D N 1
ATOM 3703 C CA . ILE D 1 39 ? 48.869 49.125 14.940 1.00 38.37 39 ILE D CA 1
ATOM 3704 C C . ILE D 1 39 ? 48.538 50.385 14.139 1.00 41.58 39 ILE D C 1
ATOM 3705 O O . ILE D 1 39 ? 49.408 51.212 13.902 1.00 41.62 39 ILE D O 1
ATOM 3710 N N . GLN D 1 40 ? 47.287 50.507 13.697 1.00 52.40 40 GLN D N 1
ATOM 3711 C CA . GLN D 1 40 ? 46.866 51.647 12.882 1.00 57.05 40 GLN D CA 1
ATOM 3712 C C . GLN D 1 40 ? 45.999 52.599 13.690 1.00 62.43 40 GLN D C 1
ATOM 3713 O O . GLN D 1 40 ? 44.997 52.181 14.267 1.00 65.38 40 GLN D O 1
ATOM 3715 N N . VAL D 1 41 ? 46.387 53.873 13.715 1.00 64.83 41 VAL D N 1
ATOM 3716 C CA . VAL D 1 41 ? 45.713 54.895 14.521 1.00 66.83 41 VAL D CA 1
ATOM 3717 C C . VAL D 1 41 ? 44.193 54.930 14.338 1.00 70.69 41 VAL D C 1
ATOM 3718 O O . VAL D 1 41 ? 43.689 55.060 13.220 1.00 73.15 41 VAL D O 1
ATOM 3720 N N . LYS D 1 42 ? 43.478 54.818 15.454 1.00 72.31 42 LYS D N 1
ATOM 3721 C CA . LYS D 1 42 ? 42.022 54.757 15.446 1.00 75.00 42 LYS D CA 1
ATOM 3722 C C . LYS D 1 42 ? 41.473 54.930 16.857 1.00 77.31 42 LYS D C 1
ATOM 3723 O O . LYS D 1 42 ? 40.408 54.403 17.184 1.00 79.47 42 LYS D O 1
ATOM 3725 N N . LYS D 1 48 ? 50.479 59.100 21.585 1.00 54.70 48 LYS D N 1
ATOM 3726 C CA . LYS D 1 48 ? 51.273 57.890 21.789 1.00 53.19 48 LYS D CA 1
ATOM 3727 C C . LYS D 1 48 ? 52.132 57.979 23.046 1.00 52.07 48 LYS D C 1
ATOM 3728 O O . LYS D 1 48 ? 53.077 58.766 23.107 1.00 51.58 48 LYS D O 1
ATOM 3730 N N . LEU D 1 49 ? 51.792 57.174 24.050 1.00 48.32 49 LEU D N 1
ATOM 3731 C CA . LEU D 1 49 ? 52.644 56.984 25.220 1.00 48.32 49 LEU D CA 1
ATOM 3732 C C . LEU D 1 49 ? 53.120 55.537 25.206 1.00 49.21 49 LEU D C 1
ATOM 3733 O O . LEU D 1 49 ? 52.497 54.701 24.559 1.00 50.30 49 LEU D O 1
ATOM 3735 N N . SER D 1 50 ? 54.206 55.239 25.924 1.00 54.83 50 SER D N 1
ATOM 3736 C CA . SER D 1 50 ? 54.799 53.901 25.894 1.00 57.43 50 SER D CA 1
ATOM 3737 C C . SER D 1 50 ? 55.334 53.417 27.255 1.00 60.67 50 SER D C 1
ATOM 3738 O O . SER D 1 50 ? 55.095 54.049 28.282 1.00 61.87 50 SER D O 1
ATOM 3741 N N . ASN D 1 51 ? 56.051 52.290 27.241 1.00 68.55 51 ASN D N 1
ATOM 3742 C CA . ASN D 1 51 ? 56.633 51.670 28.441 1.00 68.85 51 ASN D CA 1
ATOM 3743 C C . ASN D 1 51 ? 57.700 50.641 28.039 1.00 67.44 51 ASN D C 1
ATOM 3744 O O . ASN D 1 51 ? 57.547 49.432 28.265 1.00 67.56 51 ASN D O 1
ATOM 3746 N N . VAL D 1 52 ? 58.806 51.140 27.494 1.00 53.73 52 VAL D N 1
ATOM 3747 C CA . VAL D 1 52 ? 59.570 50.405 26.491 1.00 48.44 52 V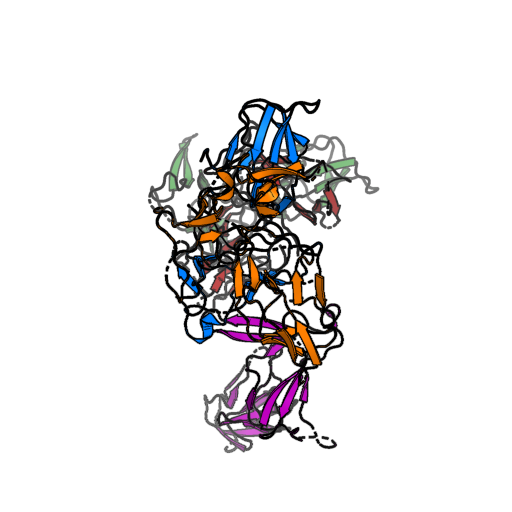AL D CA 1
ATOM 3748 C C . VAL D 1 52 ? 61.097 50.456 26.670 1.00 44.51 52 VAL D C 1
ATOM 3749 O O . VAL D 1 52 ? 61.630 51.370 27.299 1.00 46.45 52 VAL D O 1
ATOM 3753 N N . LYS D 1 53 ? 61.789 49.447 26.144 1.00 35.42 53 LYS D N 1
ATOM 3754 C CA . LYS D 1 53 ? 63.196 49.587 25.786 1.00 30.69 53 LYS D CA 1
ATOM 3755 C C . LYS D 1 53 ? 63.286 49.555 24.256 1.00 29.06 53 LYS D C 1
ATOM 3756 O O . LYS D 1 53 ? 62.709 48.680 23.606 1.00 27.49 53 LYS D O 1
ATOM 3758 N N . SER D 1 54 ? 63.970 50.530 23.673 1.00 32.22 54 SER D N 1
ATOM 3759 C CA . SER D 1 54 ? 64.095 50.584 22.225 1.00 27.30 54 SER D CA 1
ATOM 3760 C C . SER D 1 54 ? 65.537 50.832 21.813 1.00 28.76 54 SER D C 1
ATOM 3761 O O . SER D 1 54 ? 66.362 51.263 22.621 1.00 31.91 54 SER D O 1
ATOM 3764 N N . VAL D 1 55 ? 65.840 50.531 20.555 1.00 27.58 55 VAL D N 1
ATOM 3765 C CA . VAL D 1 55 ? 67.167 50.776 20.008 1.00 27.94 55 VAL D CA 1
ATOM 3766 C C . VAL D 1 55 ? 66.983 51.270 18.584 1.00 28.38 55 VAL D C 1
ATOM 3767 O O . VAL D 1 55 ? 65.993 50.928 17.929 1.00 23.95 55 VAL D O 1
ATOM 3771 N N . VAL D 1 56 ? 67.916 52.082 18.099 1.00 28.42 56 VAL D N 1
ATOM 3772 C CA . VAL D 1 56 ? 67.833 52.545 16.717 1.00 27.67 56 VAL D CA 1
ATOM 3773 C C . VAL D 1 56 ? 68.839 51.786 15.870 1.00 25.17 56 VAL D C 1
ATOM 3774 O O . VAL D 1 56 ? 70.028 51.754 16.189 1.00 27.73 56 VAL D O 1
ATOM 3778 N N . ASN D 1 57 ? 68.353 51.147 14.816 1.00 24.46 57 ASN D N 1
ATOM 3779 C CA . ASN D 1 57 ? 69.212 50.314 13.976 1.00 26.38 57 ASN D CA 1
ATOM 3780 C C . ASN D 1 57 ? 69.853 51.092 12.832 1.00 28.69 57 ASN D C 1
ATOM 3781 O O . ASN D 1 57 ? 69.694 52.310 12.734 1.00 32.22 57 ASN D O 1
ATOM 3786 N N . SER D 1 58 ? 70.561 50.396 11.955 1.00 26.91 58 SER D N 1
ATOM 3787 C CA . SER D 1 58 ? 71.307 51.087 10.917 1.00 29.78 58 SER D CA 1
ATOM 3788 C C . SER D 1 58 ? 70.406 51.505 9.749 1.00 30.40 58 SER D C 1
ATOM 3789 O O . SER D 1 58 ? 70.872 52.136 8.809 1.00 32.35 58 SER D O 1
ATOM 3792 N N . SER D 1 59 ? 69.128 51.144 9.812 1.00 30.83 59 SER D N 1
ATOM 3793 C CA . SER D 1 59 ? 68.178 51.487 8.748 1.00 34.19 59 SER D CA 1
ATOM 3794 C C . SER D 1 59 ? 67.311 52.680 9.134 1.00 30.69 59 SER D C 1
ATOM 3795 O O . SER D 1 59 ? 66.404 53.059 8.397 1.00 31.18 59 SER D O 1
ATOM 3798 N N . GLY D 1 60 ? 67.567 53.250 10.303 1.00 31.56 60 GLY D N 1
ATOM 3799 C CA . GLY D 1 60 ? 66.757 54.353 10.788 1.00 32.64 60 GLY D CA 1
ATOM 3800 C C . GLY D 1 60 ? 65.465 53.909 11.449 1.00 26.54 60 GLY D C 1
ATOM 3801 O O . GLY D 1 60 ? 64.539 54.716 11.630 1.00 28.12 60 GLY D O 1
ATOM 3802 N N . LYS D 1 61 ? 65.401 52.628 11.809 1.00 24.29 61 LYS D N 1
ATOM 3803 C CA . LYS D 1 61 ? 64.215 52.077 12.455 1.00 28.83 61 LYS D CA 1
ATOM 3804 C C . LYS D 1 61 ? 64.316 52.107 13.973 1.00 25.78 61 LYS D C 1
ATOM 3805 O O . LYS D 1 61 ? 65.369 51.801 14.551 1.00 22.89 61 LYS D O 1
ATOM 3807 N N . LEU D 1 62 ? 63.217 52.496 14.615 1.00 29.00 62 LEU D N 1
ATOM 3808 C CA . LEU D 1 62 ? 63.103 52.453 16.064 1.00 26.92 62 LEU D CA 1
ATOM 3809 C C . LEU D 1 62 ? 62.581 51.086 16.473 1.00 28.52 62 LEU D C 1
ATOM 3810 O O . LEU D 1 62 ? 61.384 50.804 16.317 1.00 30.63 62 LEU D O 1
ATOM 3815 N N . VAL D 1 63 ? 63.470 50.243 17.003 1.00 24.50 63 VAL D N 1
ATOM 3816 C CA . VAL D 1 63 ? 63.162 48.833 17.247 1.00 19.81 63 VAL D CA 1
ATOM 3817 C C . VAL D 1 63 ? 62.862 48.580 18.728 1.00 23.77 63 VAL D C 1
ATOM 3818 O O . VAL D 1 63 ? 63.639 48.980 19.602 1.00 25.23 63 VAL D O 1
ATOM 3822 N N . ILE D 1 64 ? 61.731 47.930 19.007 1.00 24.14 64 ILE D N 1
ATOM 3823 C CA . ILE D 1 64 ? 61.374 47.539 20.377 1.00 26.36 64 ILE D CA 1
ATOM 3824 C C . ILE D 1 64 ? 62.206 46.343 20.825 1.00 22.82 64 ILE D C 1
ATOM 3825 O O . ILE D 1 64 ? 62.140 45.276 20.201 1.00 21.89 64 ILE D O 1
ATOM 3830 N N . THR D 1 65 ? 62.976 46.499 21.902 1.00 23.74 65 THR D N 1
ATOM 3831 C CA . THR D 1 65 ? 63.761 45.369 22.415 1.00 25.41 65 THR D CA 1
ATOM 3832 C C . THR D 1 65 ? 63.245 44.830 23.730 1.00 24.37 65 THR D C 1
ATOM 3833 O O . THR D 1 65 ? 63.798 43.873 24.272 1.00 26.90 65 THR D O 1
ATOM 3837 N N . SER D 1 66 ? 62.186 45.439 24.248 1.00 24.15 66 SER D N 1
ATOM 3838 C CA . SER D 1 66 ? 61.593 44.951 25.480 1.00 27.45 66 SER D CA 1
ATOM 3839 C C . SER D 1 66 ? 60.400 44.074 25.165 1.00 25.22 66 SER D C 1
ATOM 3840 O O . SER D 1 66 ? 59.906 44.047 24.039 1.00 23.84 66 SER D O 1
ATOM 3843 N N . ARG D 1 67 ? 59.949 43.338 26.169 1.00 26.09 67 ARG D N 1
ATOM 3844 C CA . ARG D 1 67 ? 58.755 42.537 26.027 1.00 29.23 67 ARG D CA 1
ATOM 3845 C C . ARG D 1 67 ? 57.665 43.170 26.869 1.00 32.44 67 ARG D C 1
ATOM 3846 O O . ARG D 1 67 ? 57.956 43.865 27.854 1.00 39.01 67 ARG D O 1
ATOM 3854 N N . ASN D 1 68 ? 56.420 42.943 26.467 1.00 31.08 68 ASN D N 1
ATOM 3855 C CA . ASN D 1 68 ? 55.253 43.477 27.159 1.00 34.88 68 ASN D CA 1
ATOM 3856 C C . ASN D 1 68 ? 55.159 44.981 27.055 1.00 34.00 68 ASN D C 1
ATOM 3857 O O . ASN D 1 68 ? 54.726 45.641 27.995 1.00 38.33 68 ASN D O 1
ATOM 3862 N N . THR D 1 69 ? 55.579 45.522 25.918 1.00 33.11 69 THR D N 1
ATOM 3863 C CA . THR D 1 69 ? 55.449 46.946 25.669 1.00 36.94 69 THR D CA 1
ATOM 3864 C C . THR D 1 69 ? 53.980 47.296 25.458 1.00 39.49 69 THR D C 1
ATOM 3865 O O . THR D 1 69 ? 53.244 46.541 24.821 1.00 37.26 69 THR D O 1
ATOM 3869 N N . GLU D 1 70 ? 53.558 48.437 26.001 1.00 46.34 70 GLU D N 1
ATOM 3870 C CA . GLU D 1 70 ? 52.191 48.921 25.820 1.00 48.92 70 GLU D CA 1
ATOM 3871 C C . GLU D 1 70 ? 52.195 50.257 25.085 1.00 49.34 70 GLU D C 1
ATOM 3872 O O . GLU D 1 70 ? 52.895 51.185 25.484 1.00 52.01 70 GLU D O 1
ATOM 3874 N N . LEU D 1 71 ? 51.427 50.339 24.001 1.00 47.65 71 LEU D N 1
ATOM 3875 C CA . LEU D 1 71 ? 51.264 51.584 23.247 1.00 49.43 71 LEU D CA 1
ATOM 3876 C C . LEU D 1 71 ? 49.794 51.983 23.227 1.00 53.42 71 LEU D C 1
ATOM 3877 O O . LEU D 1 71 ? 48.938 51.205 22.797 1.00 53.26 71 LEU D O 1
ATOM 3882 N N . LYS D 1 72 ? 49.499 53.195 23.686 1.00 63.39 72 LYS D N 1
ATOM 3883 C CA . LYS D 1 72 ? 48.126 53.698 23.661 1.00 66.79 72 LYS D CA 1
ATOM 3884 C C . LYS D 1 72 ? 47.973 54.864 22.687 1.00 68.83 72 LYS D C 1
ATOM 3885 O O . LYS D 1 72 ? 48.853 55.722 22.585 1.00 68.48 72 LYS D O 1
ATOM 3887 N N . SER D 1 83 ? 44.428 51.207 23.734 1.00 71.16 83 SER D N 1
ATOM 3888 C CA . SER D 1 83 ? 45.756 50.692 24.066 1.00 67.24 83 SER D CA 1
ATOM 3889 C C . SER D 1 83 ? 46.039 49.370 23.362 1.00 61.88 83 SER D C 1
ATOM 3890 O O . SER D 1 83 ? 45.124 48.587 23.106 1.00 64.33 83 SER D O 1
ATOM 3892 N N . TYR D 1 84 ? 47.312 49.131 23.062 1.00 48.89 84 TYR D N 1
ATOM 3893 C CA . TYR D 1 84 ? 47.739 47.928 22.364 1.00 45.58 84 TYR D CA 1
ATOM 3894 C C . TYR D 1 84 ? 49.054 47.428 22.948 1.00 43.11 84 TYR D C 1
ATOM 3895 O O . TYR D 1 84 ? 49.911 48.234 23.321 1.00 40.01 84 TYR D O 1
ATOM 3904 N N . LYS D 1 85 ? 49.228 46.110 23.016 1.00 37.62 85 LYS D N 1
ATOM 3905 C CA . LYS D 1 85 ? 50.549 45.558 23.316 1.00 34.99 85 LYS D CA 1
ATOM 3906 C C . LYS D 1 85 ? 51.344 45.443 22.021 1.00 34.76 85 LYS D C 1
ATOM 3907 O O . LYS D 1 85 ? 50.810 45.028 20.987 1.00 34.81 85 LYS D O 1
ATOM 3910 N N . VAL D 1 86 ? 52.616 45.825 22.075 1.00 32.26 86 VAL D N 1
ATOM 3911 C CA . VAL D 1 86 ? 53.499 45.705 20.929 1.00 29.79 86 VAL D CA 1
ATOM 3912 C C . VAL D 1 86 ? 54.527 44.636 21.255 1.00 27.21 86 VAL D C 1
ATOM 3913 O O . VAL D 1 86 ? 55.117 44.675 22.323 1.00 29.28 86 VAL D O 1
ATOM 3917 N N . PRO D 1 87 ? 54.747 43.681 20.336 1.00 27.65 87 PRO D N 1
ATOM 3918 C CA . PRO D 1 87 ? 55.697 42.587 20.585 1.00 30.99 87 PRO D CA 1
ATOM 3919 C C . PRO D 1 87 ? 57.156 43.017 20.428 1.00 28.76 87 PRO D C 1
ATOM 3920 O O . PRO D 1 87 ? 57.445 44.007 19.749 1.00 24.06 87 PRO D O 1
ATOM 3924 N N . TYR D 1 88 ? 58.040 42.267 21.082 1.00 24.91 88 TYR D N 1
ATOM 3925 C CA . TYR D 1 88 ? 59.482 42.389 20.915 1.00 23.36 88 TYR D CA 1
ATOM 3926 C C . TYR D 1 88 ? 59.828 42.378 19.443 1.00 19.50 88 TYR D C 1
ATOM 3927 O O . TYR D 1 88 ? 59.318 41.559 18.677 1.00 20.18 88 TYR D O 1
ATOM 3936 N N . GLY D 1 89 ? 60.698 43.289 19.040 1.00 25.59 89 GLY D N 1
ATOM 3937 C CA . GLY D 1 89 ? 61.160 43.293 17.670 1.00 29.76 89 GLY D CA 1
ATOM 3938 C C . GLY D 1 89 ? 60.325 44.152 16.744 1.00 27.54 89 GLY D C 1
ATOM 3939 O O . GLY D 1 89 ? 60.732 44.405 15.606 1.00 23.20 89 GLY D O 1
ATOM 3940 N N . ALA D 1 90 ? 59.161 44.598 17.213 1.00 24.09 90 ALA D N 1
ATOM 3941 C CA . ALA D 1 90 ? 58.325 45.460 16.379 1.00 24.25 90 ALA D CA 1
ATOM 3942 C C . ALA D 1 90 ? 59.023 46.781 16.112 1.00 24.06 90 ALA D C 1
ATOM 3943 O O . ALA D 1 90 ? 59.805 47.264 16.937 1.00 25.37 90 ALA D O 1
ATOM 3945 N N . VAL D 1 91 ? 58.735 47.366 14.955 1.00 26.93 91 VAL D N 1
ATOM 3946 C CA . VAL D 1 91 ? 59.303 48.656 14.602 1.00 28.88 91 VAL D CA 1
ATOM 3947 C C . VAL D 1 91 ? 58.299 49.734 14.962 1.00 29.34 91 VAL D C 1
ATOM 3948 O O . VAL D 1 91 ? 57.117 49.583 14.671 1.00 29.29 91 VAL D O 1
ATOM 3952 N N . LEU D 1 92 ? 58.760 50.806 15.608 1.00 29.52 92 LEU D N 1
ATOM 3953 C CA . LEU D 1 92 ? 57.903 51.961 15.881 1.00 32.47 92 LEU D CA 1
ATOM 3954 C C . LEU D 1 92 ? 58.082 53.033 14.808 1.00 34.02 92 LEU D C 1
ATOM 3955 O O . LEU D 1 92 ? 59.211 53.414 14.479 1.00 33.18 92 LEU D O 1
ATOM 3960 N N . ALA D 1 93 ? 56.973 53.513 14.253 1.00 38.19 93 ALA D N 1
ATOM 3961 C CA . ALA D 1 93 ? 57.029 54.561 13.237 1.00 40.15 93 ALA D CA 1
ATOM 3962 C C . ALA D 1 93 ? 57.405 55.888 13.868 1.00 38.17 93 ALA D C 1
ATOM 3963 O O . ALA D 1 93 ? 58.215 56.641 13.322 1.00 38.15 93 ALA D O 1
ATOM 3965 N N . LYS D 1 94 ? 56.796 56.173 14.997 1.00 38.43 94 LYS D N 1
ATOM 3966 C CA . LYS D 1 94 ? 57.006 57.406 15.719 1.00 37.90 94 LYS D CA 1
ATOM 3967 C C . LYS D 1 94 ? 57.325 57.145 17.148 1.00 42.05 94 LYS D C 1
ATOM 3968 O O . LYS D 1 94 ? 56.844 56.207 17.690 1.00 44.99 94 LYS D O 1
ATOM 3972 N N . GLY D 1 95 ? 58.174 57.952 17.756 1.00 46.43 95 GLY D N 1
ATOM 3973 C CA . GLY D 1 95 ? 58.580 57.724 19.120 1.00 49.35 95 GLY D CA 1
ATOM 3974 C C . GLY D 1 95 ? 57.515 58.004 20.155 1.00 53.87 95 GLY D C 1
ATOM 3975 O O . GLY D 1 95 ? 56.372 58.192 19.837 1.00 58.92 95 GLY D O 1
ATOM 3976 N N . ASP D 1 96 ? 57.891 58.022 21.415 1.00 49.13 96 ASP D N 1
ATOM 3977 C CA . ASP D 1 96 ? 56.958 58.333 22.488 1.00 50.19 96 ASP D CA 1
ATOM 3978 C C . ASP D 1 96 ? 56.478 59.799 22.463 1.00 50.62 96 ASP D C 1
ATOM 3979 O O . ASP D 1 96 ? 57.222 60.669 22.151 1.00 48.59 96 ASP D O 1
ATOM 3984 N N . GLY D 1 97 ? 55.233 60.047 22.815 1.00 59.90 97 GLY D N 1
ATOM 3985 C CA . GLY D 1 97 ? 54.684 61.381 22.730 1.00 65.76 97 GLY D CA 1
ATOM 3986 C C . GLY D 1 97 ? 54.334 61.361 21.280 1.00 68.66 97 GLY D C 1
ATOM 3987 O O . GLY D 1 97 ? 53.949 60.328 20.830 1.00 70.82 97 GLY D O 1
ATOM 3988 N N . GLU D 1 98 ? 54.569 62.412 20.538 1.00 67.42 98 GLU D N 1
ATOM 3989 C CA . GLU D 1 98 ? 54.234 62.420 19.127 1.00 66.37 98 GLU D CA 1
ATOM 3990 C C . GLU D 1 98 ? 52.748 62.208 18.877 1.00 70.53 98 GLU D C 1
ATOM 3991 O O . GLU D 1 98 ? 52.065 61.493 19.595 1.00 71.57 98 GLU D O 1
ATOM 3993 N N . GLY D 1 103 ? 44.772 55.632 11.179 1.00 67.49 103 GLY D N 1
ATOM 3994 C CA . GLY D 1 103 ? 45.370 56.138 9.974 1.00 65.94 103 GLY D CA 1
ATOM 3995 C C . GLY D 1 103 ? 46.821 56.375 10.236 1.00 61.77 103 GLY D C 1
ATOM 3996 O O . GLY D 1 103 ? 47.183 56.950 11.244 1.00 61.22 103 GLY D O 1
ATOM 3997 N N . GLU D 1 104 ? 47.648 55.935 9.312 1.00 60.69 104 GLU D N 1
ATOM 3998 C CA . GLU D 1 104 ? 49.052 55.800 9.569 1.00 56.44 104 GLU D CA 1
ATOM 3999 C C . GLU D 1 104 ? 49.283 54.629 10.540 1.00 56.36 104 GLU D C 1
ATOM 4000 O O . GLU D 1 104 ? 48.836 54.624 11.667 1.00 57.27 104 GLU D O 1
ATOM 4006 N N . THR D 1 105 ? 49.969 53.617 10.054 1.00 69.19 105 THR D N 1
ATOM 4007 C CA . THR D 1 105 ? 50.447 52.579 10.915 1.00 67.26 105 THR D CA 1
ATOM 4008 C C . THR D 1 105 ? 51.476 53.191 11.854 1.00 66.96 105 THR D C 1
ATOM 4009 O O . THR D 1 105 ? 52.487 53.665 11.417 1.00 67.21 105 THR D O 1
ATOM 4011 N N . VAL D 1 106 ? 51.211 53.173 13.148 1.00 57.01 106 VAL D N 1
ATOM 4012 C CA . VAL D 1 106 ? 52.199 53.567 14.130 1.00 51.19 106 VAL D CA 1
ATOM 4013 C C . VAL D 1 106 ? 53.153 52.468 14.656 1.00 47.13 106 VAL D C 1
ATOM 4014 O O . VAL D 1 106 ? 54.018 52.728 15.448 1.00 42.14 106 VAL D O 1
ATOM 4018 N N . ALA D 1 107 ? 52.970 51.237 14.222 1.00 41.10 107 ALA D N 1
ATOM 4019 C CA . ALA D 1 107 ? 53.837 50.143 14.661 1.00 37.13 107 ALA D CA 1
ATOM 4020 C C . ALA D 1 107 ? 53.626 48.910 13.824 1.00 33.63 107 ALA D C 1
ATOM 4021 O O . ALA D 1 107 ? 52.544 48.625 13.418 1.00 33.29 107 ALA D O 1
ATOM 4023 N N . ASN D 1 108 ? 54.687 48.191 13.574 1.00 31.84 108 ASN D N 1
ATOM 4024 C CA . ASN D 1 108 ? 54.626 47.120 12.594 1.00 33.36 108 ASN D CA 1
ATOM 4025 C C . ASN D 1 108 ? 55.583 45.985 12.943 1.00 29.14 108 ASN D C 1
ATOM 4026 O O . ASN D 1 108 ? 56.686 46.207 13.453 1.00 25.44 108 ASN D O 1
ATOM 4031 N N . TRP D 1 109 ? 55.153 44.763 12.669 1.00 26.53 109 TRP D N 1
ATOM 4032 C CA . TRP D 1 109 ? 55.992 43.604 12.915 1.00 25.01 109 TRP D CA 1
ATOM 4033 C C . TRP D 1 109 ? 55.625 42.467 11.949 1.00 27.55 109 TRP D C 1
ATOM 4034 O O . TRP D 1 109 ? 54.605 42.545 11.252 1.00 26.37 109 TRP D O 1
ATOM 4045 N N . ASP D 1 110 ? 56.468 41.439 11.874 1.00 31.54 110 ASP D N 1
ATOM 4046 C CA . ASP D 1 110 ? 56.173 40.264 11.048 1.00 31.54 110 ASP D CA 1
ATOM 4047 C C . ASP D 1 110 ? 55.490 39.197 11.885 1.00 29.92 110 ASP D C 1
ATOM 4048 O O . ASP D 1 110 ? 56.082 38.677 12.836 1.00 26.42 110 ASP D O 1
ATOM 4053 N N . PRO D 1 111 ? 54.254 38.828 11.502 1.00 37.64 111 PRO D N 1
ATOM 4054 C CA . PRO D 1 111 ? 53.431 37.869 12.241 1.00 38.53 111 PRO D CA 1
ATOM 4055 C C . PRO D 1 111 ? 53.903 36.434 12.081 1.00 34.50 111 PRO D C 1
ATOM 4056 O O . PRO D 1 111 ? 53.435 35.572 12.813 1.00 37.14 111 PRO D O 1
ATOM 4060 N N . HIS D 1 112 ? 54.797 36.170 11.139 1.00 29.87 112 HIS D N 1
ATOM 4061 C CA . HIS D 1 112 ? 55.125 34.786 10.811 1.00 31.89 112 HIS D CA 1
ATOM 4062 C C . HIS D 1 112 ? 56.576 34.466 11.074 1.00 29.74 112 HIS D C 1
ATOM 4063 O O . HIS D 1 112 ? 57.038 33.353 10.836 1.00 29.83 112 HIS D O 1
ATOM 4070 N N . THR D 1 113 ? 57.309 35.453 11.561 1.00 25.36 113 THR D N 1
ATOM 4071 C CA . THR D 1 113 ? 58.739 35.294 11.653 1.00 25.39 113 THR D CA 1
ATOM 4072 C C . THR D 1 113 ? 59.267 36.053 12.891 1.00 24.15 113 THR D C 1
ATOM 4073 O O . THR D 1 113 ? 58.709 37.088 13.261 1.00 27.36 113 THR D O 1
ATOM 4085 N N . PRO D 1 115 ? 62.565 38.014 14.625 1.00 20.14 115 PRO D N 1
ATOM 4086 C CA . PRO D 1 115 ? 63.862 38.620 14.312 1.00 19.57 115 PRO D CA 1
ATOM 4087 C C . PRO D 1 115 ? 64.911 38.246 15.345 1.00 19.79 115 PRO D C 1
ATOM 4088 O O . PRO D 1 115 ? 64.633 38.304 16.539 1.00 20.22 115 PRO D O 1
ATOM 4092 N N . VAL D 1 116 ? 66.101 37.858 14.904 1.00 19.79 116 VAL D N 1
ATOM 4093 C CA . VAL D 1 116 ? 67.214 37.667 15.841 1.00 20.27 116 VAL D CA 1
ATOM 4094 C C . VAL D 1 116 ? 67.961 38.987 15.781 1.00 19.86 116 VAL D C 1
ATOM 4095 O O . VAL D 1 116 ? 68.492 39.350 14.728 1.00 19.62 116 VAL D O 1
ATOM 4099 N N . ILE D 1 117 ? 67.964 39.728 16.884 1.00 19.98 117 ILE D N 1
ATOM 4100 C CA . ILE D 1 117 ? 68.440 41.108 16.853 1.00 19.69 117 ILE D CA 1
ATOM 4101 C C . ILE D 1 117 ? 69.780 41.239 17.568 1.00 20.29 117 ILE D C 1
ATOM 4102 O O . ILE D 1 117 ? 69.954 40.737 18.687 1.00 21.03 117 ILE D O 1
ATOM 4107 N N . THR D 1 118 ? 70.752 41.865 16.911 1.00 20.28 118 THR D N 1
ATOM 4108 C CA . THR D 1 118 ? 72.037 42.103 17.575 1.00 21.08 118 THR D CA 1
ATOM 4109 C C . THR D 1 118 ? 71.881 43.191 18.631 1.00 21.20 118 THR D C 1
ATOM 4110 O O . THR D 1 118 ? 71.142 44.156 18.427 1.00 20.66 118 THR D O 1
ATOM 4114 N N . GLU D 1 119 ? 72.560 43.018 19.763 1.00 22.18 119 GLU D N 1
ATOM 4115 C CA . GLU D 1 119 ? 72.535 43.995 20.837 1.00 26.17 119 GLU D CA 1
ATOM 4116 C C . GLU D 1 119 ? 73.750 44.905 20.735 1.00 25.88 119 GLU D C 1
ATOM 4117 O O . GLU D 1 119 ? 73.916 45.821 21.535 1.00 23.66 119 GLU D O 1
ATOM 4123 N N . VAL D 1 120 ? 74.610 44.634 19.759 1.00 23.22 120 VAL D N 1
ATOM 4124 C CA . VAL D 1 120 ? 75.854 45.375 19.639 1.00 24.82 120 VAL D CA 1
ATOM 4125 C C . VAL D 1 120 ? 76.125 45.756 18.204 1.00 23.68 120 VAL D C 1
ATOM 4126 O O . VAL D 1 120 ? 75.549 45.182 17.271 1.00 22.95 120 VAL D O 1
ATOM 4130 N N . SER D 1 121 ? 76.997 46.742 18.040 1.00 24.40 121 SER D N 1
ATOM 4131 C CA . SER D 1 121 ? 77.432 47.170 16.730 1.00 28.17 121 SER D CA 1
ATOM 4132 C C . SER D 1 121 ? 78.780 46.529 16.426 1.00 30.22 121 SER D C 1
ATOM 4133 O O . SER D 1 121 ? 79.494 46.099 17.341 1.00 27.43 121 SER D O 1
ATOM 4136 N N . GLY D 1 122 ? 79.132 46.487 15.145 1.00 32.19 122 GLY D N 1
ATOM 4137 C CA . GLY D 1 122 ? 80.400 45.919 14.728 1.00 32.97 122 GLY D CA 1
ATOM 4138 C C . GLY D 1 122 ? 80.253 45.273 13.368 1.00 32.14 122 GLY D C 1
ATOM 4139 O O . GLY D 1 122 ? 79.467 45.736 12.532 1.00 34.57 122 GLY D O 1
ATOM 4140 N N . PHE D 1 123 ? 80.993 44.193 13.141 1.00 22.45 123 PHE D N 1
ATOM 4141 C CA . PHE D 1 123 ? 80.980 43.533 11.841 1.00 22.02 123 PHE D CA 1
ATOM 4142 C C . PHE D 1 123 ? 80.573 42.079 11.988 1.00 22.36 123 PHE D C 1
ATOM 4143 O O . PHE D 1 123 ? 81.011 41.397 12.910 1.00 21.27 123 PHE D O 1
ATOM 4151 N N . VAL D 1 124 ? 79.718 41.610 11.084 1.00 21.32 124 VAL D N 1
ATOM 4152 C CA . VAL D 1 124 ? 79.260 40.225 11.116 1.00 23.44 124 VAL D CA 1
ATOM 4153 C C . VAL D 1 124 ? 80.365 39.267 10.669 1.00 25.77 124 VAL D C 1
ATOM 4154 O O . VAL D 1 124 ? 81.040 39.501 9.656 1.00 28.37 124 VAL D O 1
ATOM 4158 N N . ARG D 1 125 ? 80.553 38.193 11.428 1.00 24.93 125 ARG D N 1
ATOM 4159 C CA . ARG D 1 125 ? 81.456 37.121 11.020 1.00 28.02 125 ARG D CA 1
ATOM 4160 C C . ARG D 1 125 ? 80.706 35.792 11.039 1.00 24.71 125 ARG D C 1
ATOM 4161 O O . ARG D 1 125 ? 80.211 35.384 12.088 1.00 24.65 125 ARG D O 1
ATOM 4169 N N . PHE D 1 126 ? 80.615 35.133 9.884 1.00 19.68 126 PHE D N 1
ATOM 4170 C CA . PHE D 1 126 ? 79.973 33.831 9.781 1.00 22.18 126 PHE D CA 1
ATOM 4171 C C . PHE D 1 126 ? 80.913 32.822 10.429 1.00 24.81 126 PHE D C 1
ATOM 4172 O O . PHE D 1 126 ? 82.107 32.869 10.188 1.00 25.19 126 PHE D O 1
ATOM 4180 N N . THR D 1 127 ? 80.395 31.927 11.264 1.00 25.92 127 THR D N 1
ATOM 4181 C CA . THR D 1 127 ? 81.233 30.858 11.824 1.00 27.51 127 THR D CA 1
ATOM 4182 C C . THR D 1 127 ? 80.461 29.549 11.766 1.00 25.86 127 THR D C 1
ATOM 4183 O O . THR D 1 127 ? 79.242 29.549 11.970 1.00 22.65 127 THR D O 1
ATOM 4187 N N . ASP D 1 128 ? 81.156 28.446 11.475 1.00 23.93 128 ASP D N 1
ATOM 4188 C CA . ASP D 1 128 ? 80.514 27.132 11.373 1.00 21.83 128 ASP D CA 1
ATOM 4189 C C . ASP D 1 128 ? 79.325 27.155 10.420 1.00 23.37 128 ASP D C 1
ATOM 4190 O O . ASP D 1 128 ? 78.333 26.457 10.638 1.00 27.19 128 ASP D O 1
ATOM 4203 N N . ILE D 1 130 ? 78.610 26.200 6.885 1.00 27.85 130 ILE D N 1
ATOM 4204 C CA . ILE D 1 130 ? 79.284 25.454 5.843 1.00 30.33 130 ILE D CA 1
ATOM 4205 C C . ILE D 1 130 ? 78.214 24.892 4.933 1.00 26.15 130 ILE D C 1
ATOM 4206 O O . ILE D 1 130 ? 77.379 24.096 5.366 1.00 23.74 130 ILE D O 1
ATOM 4211 N N . ASP D 1 131 ? 78.218 25.357 3.687 1.00 25.14 131 ASP D N 1
ATOM 4212 C CA . ASP D 1 131 ? 77.211 24.956 2.708 1.00 29.81 131 ASP D CA 1
ATOM 4213 C C . ASP D 1 131 ? 77.147 23.437 2.584 1.00 34.63 131 ASP D C 1
ATOM 4214 O O . ASP D 1 131 ? 78.179 22.775 2.467 1.00 37.95 131 ASP D O 1
ATOM 4217 N N . GLY D 1 132 ? 75.936 22.890 2.644 1.00 34.48 132 GLY D N 1
ATOM 4218 C CA . GLY D 1 132 ? 75.731 21.456 2.541 1.00 34.24 132 GLY D CA 1
ATOM 4219 C C . GLY D 1 132 ? 75.731 20.755 3.886 1.00 35.49 132 GLY D C 1
ATOM 4220 O O . GLY D 1 132 ? 75.388 19.565 3.991 1.00 33.27 132 GLY D O 1
ATOM 4221 N N . GLN D 1 133 ? 76.111 21.485 4.928 1.00 35.51 133 GLN D N 1
ATOM 4222 C CA . GLN D 1 133 ? 76.271 20.863 6.238 1.00 31.83 133 GLN D CA 1
ATOM 4223 C C . GLN D 1 133 ? 75.447 21.569 7.309 1.00 31.21 133 GLN D C 1
ATOM 4224 O O . GLN D 1 133 ? 74.606 20.949 7.961 1.00 32.07 133 GLN D O 1
ATOM 4226 N N . THR D 1 134 ? 75.670 22.867 7.483 1.00 30.72 134 THR D N 1
ATOM 4227 C CA . THR D 1 134 ? 74.906 23.625 8.476 1.00 29.15 134 THR D CA 1
ATOM 4228 C C . THR D 1 134 ? 74.051 24.712 7.848 1.00 31.18 134 THR D C 1
ATOM 4229 O O . THR D 1 134 ? 73.188 25.284 8.517 1.00 31.95 134 THR D O 1
ATOM 4233 N N . ILE D 1 135 ? 74.313 25.015 6.576 1.00 33.36 135 ILE D N 1
ATOM 4234 C CA . ILE D 1 135 ? 73.529 26.005 5.845 1.00 32.14 135 ILE D CA 1
ATOM 4235 C C . ILE D 1 135 ? 73.268 25.513 4.437 1.00 33.52 135 ILE D C 1
ATOM 4236 O O . ILE D 1 135 ? 73.968 24.628 3.939 1.00 36.69 135 ILE D O 1
ATOM 4241 N N . THR D 1 136 ? 72.258 26.094 3.802 1.00 29.36 136 THR D N 1
ATOM 4242 C CA . THR D 1 136 ? 71.972 25.817 2.409 1.00 35.85 136 THR D CA 1
ATOM 4243 C C . THR D 1 136 ? 71.413 27.078 1.772 1.00 36.76 136 THR D C 1
ATOM 4244 O O . THR D 1 136 ? 70.883 27.954 2.464 1.00 32.25 136 THR D O 1
ATOM 4248 N N . ARG D 1 137 ? 71.549 27.179 0.456 1.00 45.81 137 ARG D N 1
ATOM 4249 C CA . ARG D 1 137 ? 70.993 28.308 -0.268 1.00 45.53 137 ARG D CA 1
ATOM 4250 C C . ARG D 1 137 ? 69.659 27.907 -0.878 1.00 51.09 137 ARG D C 1
ATOM 4251 O O . ARG D 1 137 ? 69.609 27.052 -1.764 1.00 56.17 137 ARG D O 1
ATOM 4253 N N . GLN D 1 138 ? 68.573 28.501 -0.392 1.00 47.59 138 GLN D N 1
ATOM 4254 C CA . GLN D 1 138 ? 67.262 28.262 -0.988 1.00 49.08 138 GLN D CA 1
ATOM 4255 C C . GLN D 1 138 ? 66.937 29.404 -1.940 1.00 49.64 138 GLN D C 1
ATOM 4256 O O . GLN D 1 138 ? 67.206 30.565 -1.629 1.00 45.35 138 GLN D O 1
ATOM 4258 N N . THR D 1 139 ? 66.362 29.078 -3.096 1.00 56.61 139 THR D N 1
ATOM 4259 C CA . THR D 1 139 ? 66.062 30.088 -4.106 1.00 60.87 139 THR D CA 1
ATOM 4260 C C . THR D 1 139 ? 64.618 30.001 -4.601 1.00 68.20 139 THR D C 1
ATOM 4261 O O . THR D 1 139 ? 63.719 30.639 -4.048 1.00 69.24 139 THR D O 1
ATOM 4263 N N . LEU D 1 145 ? 64.464 35.086 -5.860 1.00 59.09 145 LEU D N 1
ATOM 4264 C CA . LEU D 1 145 ? 64.913 35.549 -4.550 1.00 55.61 145 LEU D CA 1
ATOM 4265 C C . LEU D 1 145 ? 65.579 34.429 -3.747 1.00 56.28 145 LEU D C 1
ATOM 4266 O O . LEU D 1 145 ? 64.986 33.369 -3.528 1.00 59.49 145 LEU D O 1
ATOM 4268 N N . SER D 1 146 ? 66.813 34.669 -3.308 1.00 48.78 146 SER D N 1
ATOM 4269 C CA . SER D 1 146 ? 67.605 33.630 -2.658 1.00 45.31 146 SER D CA 1
ATOM 4270 C C . SER D 1 146 ? 67.953 34.007 -1.228 1.00 40.48 146 SER D C 1
ATOM 4271 O O . SER D 1 146 ? 67.988 35.190 -0.885 1.00 39.67 146 SER D O 1
ATOM 4274 N N . SER D 1 147 ? 68.217 32.993 -0.405 1.00 35.78 147 SER D N 1
ATOM 4275 C CA . SER D 1 147 ? 68.518 33.194 1.008 1.00 35.04 147 SER D CA 1
ATOM 4276 C C . SER D 1 147 ? 69.352 32.044 1.542 1.00 32.31 147 SER D C 1
ATOM 4277 O O . SER D 1 147 ? 69.254 30.919 1.044 1.00 35.67 147 SER D O 1
ATOM 4280 N N . LEU D 1 148 ? 70.165 32.333 2.554 1.00 25.62 148 LEU D N 1
ATOM 4281 C CA . LEU D 1 148 ? 70.881 31.305 3.299 1.00 27.93 148 LEU D CA 1
ATOM 4282 C C . LEU D 1 148 ? 70.028 30.864 4.475 1.00 24.94 148 LEU D C 1
ATOM 4283 O O . LEU D 1 148 ? 69.597 31.687 5.286 1.00 21.28 148 LEU D O 1
ATOM 4286 N N . VAL D 1 149 ? 69.790 29.560 4.546 1.00 22.77 149 VAL D N 1
ATOM 4287 C CA . VAL D 1 149 ? 68.915 28.972 5.544 1.00 21.80 149 VAL D CA 1
ATOM 4288 C C . VAL D 1 149 ? 69.741 27.960 6.331 1.00 22.85 149 VAL D C 1
ATOM 4289 O O . VAL D 1 149 ? 70.489 27.183 5.743 1.00 25.91 149 VAL D O 1
ATOM 4293 N N . VAL D 1 150 ? 69.616 27.981 7.656 1.00 23.03 150 VAL D N 1
ATOM 4294 C CA . VAL D 1 150 ? 70.322 27.043 8.520 1.00 22.12 150 VAL D CA 1
ATOM 4295 C C . VAL D 1 150 ? 69.647 25.681 8.428 1.00 27.21 150 VAL D C 1
ATOM 4296 O O . VAL D 1 150 ? 68.427 25.596 8.488 1.00 32.09 150 VAL D O 1
ATOM 4300 N N . LEU D 1 151 ? 70.441 24.625 8.261 1.00 27.84 151 LEU D N 1
ATOM 4301 C CA . LEU D 1 151 ? 69.922 23.253 8.158 1.00 34.28 151 LEU D CA 1
ATOM 4302 C C . LEU D 1 151 ? 69.238 22.766 9.435 1.00 39.51 151 LEU D C 1
ATOM 4303 O O . LEU D 1 151 ? 69.775 22.928 10.529 1.00 41.38 151 LEU D O 1
ATOM 4308 N N . ASP D 1 152 ? 68.067 22.146 9.291 1.00 47.64 152 ASP D N 1
ATOM 4309 C CA . ASP D 1 152 ? 67.275 21.728 10.449 1.00 52.24 152 ASP D CA 1
ATOM 4310 C C . ASP D 1 152 ? 67.985 20.688 11.335 1.00 53.95 152 ASP D C 1
ATOM 4311 O O . ASP D 1 152 ? 68.772 19.863 10.856 1.00 52.93 152 ASP D O 1
ATOM 4313 N N . ASP D 1 162 ? 78.504 18.348 15.060 1.00 65.94 162 ASP D N 1
ATOM 4314 C CA . ASP D 1 162 ? 79.317 19.081 16.024 1.00 66.39 162 ASP D CA 1
ATOM 4315 C C . ASP D 1 162 ? 79.571 20.529 15.575 1.00 64.95 162 ASP D C 1
ATOM 4316 O O . ASP D 1 162 ? 80.333 21.264 16.207 1.00 69.68 162 ASP D O 1
ATOM 4321 N N . LEU D 1 163 ? 78.943 20.938 14.479 1.00 47.65 163 LEU D N 1
ATOM 4322 C CA . LEU D 1 163 ? 79.038 22.323 14.043 1.00 41.72 163 LEU D CA 1
ATOM 4323 C C . LEU D 1 163 ? 77.847 23.110 14.593 1.00 38.79 163 LEU D C 1
ATOM 4324 O O . LEU D 1 163 ? 76.730 22.596 14.653 1.00 40.08 163 LEU D O 1
ATOM 4329 N N . ARG D 1 164 ? 78.080 24.348 15.011 1.00 29.74 164 ARG D N 1
ATOM 4330 C CA . ARG D 1 164 ? 76.989 25.186 15.495 1.00 26.65 164 ARG D CA 1
ATOM 4331 C C . ARG D 1 164 ? 77.037 26.539 14.811 1.00 23.02 164 ARG D C 1
ATOM 4332 O O . ARG D 1 164 ? 77.826 27.408 15.194 1.00 21.93 164 ARG D O 1
ATOM 4340 N N . PRO D 1 165 ? 76.196 26.715 13.774 1.00 22.40 165 PRO D N 1
ATOM 4341 C CA . PRO D 1 165 ? 76.149 27.942 12.975 1.00 20.37 165 PRO D CA 1
ATOM 4342 C C . PRO D 1 165 ? 75.864 29.168 13.807 1.00 19.88 165 PRO D C 1
ATOM 4343 O O . PRO D 1 165 ? 74.948 29.151 14.641 1.00 19.24 165 PRO D O 1
ATOM 4347 N N . ALA D 1 166 ? 76.621 30.234 13.557 1.00 18.87 166 ALA D N 1
ATOM 4348 C CA . ALA D 1 166 ? 76.519 31.435 14.375 1.00 17.63 166 ALA D CA 1
ATOM 4349 C C . ALA D 1 166 ? 77.008 32.658 13.620 1.00 19.84 166 ALA D C 1
ATOM 4350 O O . ALA D 1 166 ? 77.902 32.574 12.775 1.00 23.24 166 ALA D O 1
ATOM 4352 N N . LEU D 1 167 ? 76.420 33.795 13.940 1.00 17.73 167 LEU D N 1
ATOM 4353 C CA . LEU D 1 167 ? 76.935 35.078 13.469 1.00 20.29 167 LEU D CA 1
ATOM 4354 C C . LEU D 1 167 ? 77.648 35.727 14.642 1.00 21.27 167 LEU D C 1
ATOM 4355 O O . LEU D 1 167 ? 77.008 36.182 15.604 1.00 22.12 167 LEU D O 1
ATOM 4360 N N . LYS D 1 168 ? 78.972 35.738 14.589 1.00 18.02 168 LYS D N 1
ATOM 4361 C CA . LYS D 1 168 ? 79.764 36.391 15.627 1.00 20.83 168 LYS D CA 1
ATOM 4362 C C . LYS D 1 168 ? 79.959 37.864 15.253 1.00 24.37 168 LYS D C 1
ATOM 4363 O O . LYS D 1 168 ? 80.157 38.185 14.075 1.00 26.30 168 LYS D O 1
ATOM 4367 N N . ILE D 1 169 ? 79.878 38.759 16.237 1.00 23.08 169 ILE D N 1
ATOM 4368 C CA . ILE D 1 169 ? 80.090 40.189 15.984 1.00 23.43 169 ILE D CA 1
ATOM 4369 C C . ILE D 1 169 ? 81.500 40.585 16.406 1.00 27.19 169 ILE D C 1
ATOM 4370 O O . ILE D 1 169 ? 81.906 40.318 17.533 1.00 34.51 169 ILE D O 1
ATOM 4375 N N . VAL D 1 170 ? 82.253 41.212 15.509 1.00 28.35 170 VAL D N 1
ATOM 4376 C CA . VAL D 1 170 ? 83.623 41.601 15.829 1.00 27.01 170 VAL D CA 1
ATOM 4377 C C . VAL D 1 170 ? 83.774 43.088 15.580 1.00 26.34 170 VAL D C 1
ATOM 4378 O O . VAL D 1 170 ? 82.900 43.693 14.951 1.00 23.94 170 VAL D O 1
ATOM 4382 N N . ASP D 1 171 ? 84.854 43.677 16.088 1.00 26.56 171 ASP D N 1
ATOM 4383 C CA . ASP D 1 171 ? 85.135 45.073 15.815 1.00 30.60 171 ASP D CA 1
ATOM 4384 C C . ASP D 1 171 ? 85.983 45.188 14.556 1.00 33.14 171 ASP D C 1
ATOM 4385 O O . ASP D 1 171 ? 86.309 44.174 13.932 1.00 30.08 171 ASP D O 1
ATOM 4390 N N . ALA D 1 172 ? 86.350 46.417 14.207 1.00 42.94 172 ALA D N 1
ATOM 4391 C CA . ALA D 1 172 ? 87.093 46.690 12.980 1.00 47.74 172 ALA D CA 1
ATOM 4392 C C . ALA D 1 172 ? 88.451 46.007 12.962 1.00 51.83 172 ALA D C 1
ATOM 4393 O O . ALA D 1 172 ? 89.015 45.756 11.891 1.00 55.46 172 ALA D O 1
ATOM 4395 N N . GLN D 1 173 ? 88.976 45.728 14.153 1.00 51.33 173 GLN D N 1
ATOM 4396 C CA . GLN D 1 173 ? 90.265 45.062 14.288 1.00 54.27 173 GLN D CA 1
ATOM 4397 C C . GLN D 1 173 ? 90.090 43.541 14.312 1.00 52.22 173 GLN D C 1
ATOM 4398 O O . GLN D 1 173 ? 91.069 42.795 14.410 1.00 54.89 173 GLN D O 1
ATOM 4401 N N . GLY D 1 174 ? 88.839 43.087 14.228 1.00 39.52 174 GLY D N 1
ATOM 4402 C CA . GLY D 1 174 ? 88.542 41.667 14.153 1.00 35.17 174 GLY D CA 1
ATOM 4403 C C . GLY D 1 174 ? 88.468 40.986 15.509 1.00 36.22 174 GLY D C 1
ATOM 4404 O O . GLY D 1 174 ? 88.481 39.756 15.591 1.00 38.02 174 GLY D O 1
ATOM 4405 N N . ASN D 1 175 ? 88.391 41.783 16.573 1.00 34.69 175 ASN D N 1
ATOM 4406 C CA . ASN D 1 175 ? 88.291 41.253 17.931 1.00 35.20 175 ASN D CA 1
ATOM 4407 C C . ASN D 1 175 ? 86.849 41.103 18.422 1.00 35.46 175 ASN D C 1
ATOM 4408 O O . ASN D 1 175 ? 85.956 41.839 17.986 1.00 34.42 175 ASN D O 1
ATOM 4413 N N . ASP D 1 176 ? 86.617 40.155 19.329 1.00 34.32 176 ASP D N 1
ATOM 4414 C CA . ASP D 1 176 ? 85.250 39.851 19.770 1.00 35.57 176 ASP D CA 1
ATOM 4415 C C . ASP D 1 176 ? 84.550 41.031 20.433 1.00 29.91 176 ASP D C 1
ATOM 4416 O O . ASP D 1 176 ? 85.131 41.740 21.254 1.00 31.19 176 ASP D O 1
ATOM 4421 N N . VAL D 1 177 ? 83.302 41.259 20.045 1.00 29.50 177 VAL D N 1
ATOM 4422 C CA . VAL D 1 177 ? 82.491 42.251 20.723 1.00 28.74 177 VAL D CA 1
ATOM 4423 C C . VAL D 1 177 ? 81.759 41.546 21.859 1.00 29.19 177 VAL D C 1
ATOM 4424 O O . VAL D 1 177 ? 81.294 40.411 21.698 1.00 29.43 177 VAL D O 1
ATOM 4428 N N . LEU D 1 178 ? 81.678 42.207 23.009 1.00 26.64 178 LEU D N 1
ATOM 4429 C CA . LEU D 1 178 ? 81.046 41.607 24.177 1.00 33.24 178 LEU D CA 1
ATOM 4430 C C . LEU D 1 178 ? 79.581 42.028 24.267 1.00 34.89 178 LEU D C 1
ATOM 4431 O O . LEU D 1 178 ? 79.216 43.137 23.859 1.00 31.31 178 LEU D O 1
ATOM 4436 N N . ILE D 1 179 ? 78.741 41.129 24.771 1.00 33.11 179 ILE D N 1
ATOM 4437 C CA . ILE D 1 179 ? 77.371 41.483 25.119 1.00 32.48 179 ILE D CA 1
ATOM 4438 C C . ILE D 1 179 ? 77.414 42.440 26.304 1.00 33.13 179 ILE D C 1
ATOM 4439 O O . ILE D 1 179 ? 78.095 42.173 27.300 1.00 32.85 179 ILE D O 1
ATOM 4444 N N . PRO D 1 180 ? 76.714 43.582 26.183 1.00 39.47 180 PRO D N 1
ATOM 4445 C CA . PRO D 1 180 ? 76.655 44.607 27.231 1.00 42.75 180 PRO D CA 1
ATOM 4446 C C . PRO D 1 180 ? 76.331 44.017 28.602 1.00 46.59 180 PRO D C 1
ATOM 4447 O O . PRO D 1 180 ? 75.419 43.199 28.723 1.00 49.53 180 PRO D O 1
ATOM 4451 N N . GLY D 1 181 ? 77.090 44.417 29.613 1.00 39.11 181 GLY D N 1
ATOM 4452 C CA . GLY D 1 181 ? 76.876 43.942 30.969 1.00 42.81 181 GLY D CA 1
ATOM 4453 C C . GLY D 1 181 ? 77.425 42.555 31.254 1.00 44.76 181 GLY D C 1
ATOM 4454 O O . GLY D 1 181 ? 77.277 42.046 32.371 1.00 49.88 181 GLY D O 1
ATOM 4455 N N . THR D 1 182 ? 78.054 41.938 30.254 1.00 40.21 182 THR D N 1
ATOM 4456 C CA . THR D 1 182 ? 78.642 40.607 30.423 1.00 42.08 182 THR D CA 1
ATOM 4457 C C . THR D 1 182 ? 80.050 40.524 29.854 1.00 40.33 182 THR D C 1
ATOM 4458 O O . THR D 1 182 ? 80.483 41.407 29.117 1.00 38.67 182 THR D O 1
ATOM 4462 N N . ASP D 1 183 ? 80.743 39.431 30.168 1.00 42.00 183 ASP D N 1
ATOM 4463 C CA . ASP D 1 183 ? 81.972 39.087 29.459 1.00 41.49 183 ASP D CA 1
ATOM 4464 C C . ASP D 1 183 ? 81.749 37.967 28.427 1.00 39.40 183 ASP D C 1
ATOM 4465 O O . ASP D 1 183 ? 82.694 37.304 28.013 1.00 40.01 183 ASP D O 1
ATOM 4478 N N . PRO D 1 185 ? 80.912 36.738 24.617 1.00 31.68 185 PRO D N 1
ATOM 4479 C CA . PRO D 1 185 ? 80.969 37.284 23.255 1.00 28.88 185 PRO D CA 1
ATOM 4480 C C . PRO D 1 185 ? 79.598 37.471 22.644 1.00 26.55 185 PRO D C 1
ATOM 4481 O O . PRO D 1 185 ? 78.668 36.684 22.903 1.00 27.00 185 PRO D O 1
ATOM 4485 N N . ALA D 1 186 ? 79.484 38.509 21.824 1.00 28.25 186 ALA D N 1
ATOM 4486 C CA . ALA D 1 186 ? 78.301 38.726 21.022 1.00 29.21 186 ALA D CA 1
ATOM 4487 C C . ALA D 1 186 ? 78.307 37.745 19.865 1.00 29.83 186 ALA D C 1
ATOM 4488 O O . ALA D 1 186 ? 78.712 38.078 18.749 1.00 34.38 186 ALA D O 1
ATOM 4490 N N . GLN D 1 187 ? 77.850 36.536 20.144 1.00 27.93 187 GLN D N 1
ATOM 4491 C CA . GLN D 1 187 ? 77.806 35.476 19.157 1.00 27.80 187 GLN D CA 1
ATOM 4492 C C . GLN D 1 187 ? 76.381 34.981 19.148 1.00 24.59 187 GLN D C 1
ATOM 4493 O O . GLN D 1 187 ? 75.876 34.513 20.172 1.00 28.72 187 GLN D O 1
ATOM 4499 N N . TYR D 1 188 ? 75.726 35.118 18.000 1.00 19.70 188 TYR D N 1
ATOM 4500 C CA . TYR D 1 188 ? 74.324 34.757 17.873 1.00 18.58 188 TYR D CA 1
ATOM 4501 C C . TYR D 1 188 ? 74.192 33.444 17.143 1.00 17.75 188 TYR D C 1
ATOM 4502 O O . TYR D 1 188 ? 74.252 33.399 15.904 1.00 17.40 188 TYR D O 1
ATOM 4511 N N . PHE D 1 189 ? 74.036 32.371 17.911 1.00 17.84 189 PHE D N 1
ATOM 4512 C CA . PHE D 1 189 ? 73.808 31.069 17.309 1.00 17.47 189 PHE D CA 1
ATOM 4513 C C . PHE D 1 189 ? 72.510 31.095 16.523 1.00 16.71 189 PHE D C 1
ATOM 4514 O O . PHE D 1 189 ? 71.591 31.817 16.878 1.00 16.69 189 PHE D O 1
ATOM 4522 N N . LEU D 1 190 ? 72.420 30.289 15.475 1.00 17.97 190 LEU D N 1
ATOM 4523 C CA . LEU D 1 190 ? 71.209 30.254 14.667 1.00 19.01 190 LEU D CA 1
ATOM 4524 C C . LEU D 1 190 ? 70.549 28.908 14.762 1.00 17.81 190 LEU D C 1
ATOM 4525 O O . LEU D 1 190 ? 71.191 27.887 14.542 1.00 18.97 190 LEU D O 1
ATOM 4530 N N . PRO D 1 191 ? 69.246 28.897 15.067 1.00 24.31 191 PRO D N 1
ATOM 4531 C CA . PRO D 1 191 ? 68.528 27.633 15.176 1.00 27.86 191 PRO D CA 1
ATOM 4532 C C . PRO D 1 191 ? 68.209 27.115 13.792 1.00 28.10 191 PRO D C 1
ATOM 4533 O O . PRO D 1 191 ? 68.294 27.883 12.831 1.00 21.92 191 PRO D O 1
ATOM 4537 N N . GLY D 1 192 ? 67.870 25.834 13.694 1.00 33.02 192 GLY D N 1
ATOM 4538 C CA . GLY D 1 192 ? 67.448 25.248 12.434 1.00 33.58 192 GLY D CA 1
ATOM 4539 C C . GLY D 1 192 ? 66.350 26.068 11.784 1.00 30.27 192 GLY D C 1
ATOM 4540 O O . GLY D 1 192 ? 65.490 26.619 12.477 1.00 29.83 192 GLY D O 1
ATOM 4541 N N . LYS D 1 193 ? 66.416 26.167 10.456 1.00 24.50 193 LYS D N 1
ATOM 4542 C CA . LYS D 1 193 ? 65.463 26.927 9.633 1.00 25.59 193 LYS D CA 1
ATOM 4543 C C . LYS D 1 193 ? 65.581 28.457 9.681 1.00 20.81 193 LYS D C 1
ATOM 4544 O O . LYS D 1 193 ? 64.870 29.142 8.946 1.00 17.34 193 LYS D O 1
ATOM 4548 N N . ALA D 1 194 ? 66.486 28.999 10.500 1.00 18.50 194 ALA D N 1
ATOM 4549 C CA . ALA D 1 194 ? 66.704 30.451 10.512 1.00 15.97 194 ALA D CA 1
ATOM 4550 C C . ALA D 1 194 ? 67.135 30.911 9.135 1.00 18.37 194 ALA D C 1
ATOM 4551 O O . ALA D 1 194 ? 67.897 30.216 8.455 1.00 22.05 194 ALA D O 1
ATOM 4553 N N . ILE D 1 195 ? 66.670 32.095 8.747 1.00 18.37 195 ILE D N 1
ATOM 4554 C CA . ILE D 1 195 ? 66.980 32.664 7.435 1.00 21.03 195 ILE D CA 1
ATOM 4555 C C . ILE D 1 195 ? 67.906 33.837 7.675 1.00 19.51 195 ILE D C 1
ATOM 4556 O O . ILE D 1 195 ? 67.518 34.826 8.316 1.00 17.50 195 ILE D O 1
ATOM 4561 N N . VAL D 1 196 ? 69.146 33.719 7.192 1.00 20.82 196 VAL D N 1
ATOM 4562 C CA . VAL D 1 196 ? 70.176 34.724 7.471 1.00 20.32 196 VAL D CA 1
ATOM 4563 C C . VAL D 1 196 ? 69.869 35.993 6.697 1.00 24.22 196 VAL D C 1
ATOM 4564 O O . VAL D 1 196 ? 69.587 35.921 5.508 1.00 26.09 196 VAL D O 1
ATOM 4568 N N . GLN D 1 197 ? 69.922 37.150 7.363 1.00 24.72 197 GLN D N 1
ATOM 4569 C CA . GLN D 1 197 ? 69.414 38.382 6.750 1.00 31.19 197 GLN D CA 1
ATOM 4570 C C . GLN D 1 197 ? 70.462 39.248 6.061 1.00 35.42 197 GLN D C 1
ATOM 4571 O O . GLN D 1 197 ? 70.111 40.243 5.435 1.00 37.93 197 GLN D O 1
ATOM 4577 N N . LEU D 1 198 ? 71.735 38.885 6.173 1.00 34.68 198 LEU D N 1
ATOM 4578 C CA . LEU D 1 198 ? 72.792 39.730 5.621 1.00 36.86 198 LEU D CA 1
ATOM 4579 C C . LEU D 1 198 ? 74.058 38.967 5.254 1.00 32.13 198 LEU D C 1
ATOM 4580 O O . LEU D 1 198 ? 74.152 37.766 5.464 1.00 29.68 198 LEU D O 1
ATOM 4585 N N . GLU D 1 199 ? 75.025 39.676 4.686 1.00 29.24 199 GLU D N 1
ATOM 4586 C CA . GLU D 1 199 ? 76.217 39.032 4.167 1.00 25.53 199 GLU D CA 1
ATOM 4587 C C . GLU D 1 199 ? 77.338 38.963 5.189 1.00 22.77 199 GLU D C 1
ATOM 4588 O O . GLU D 1 199 ? 77.365 39.728 6.163 1.00 24.20 199 GLU D O 1
ATOM 4594 N N . ASP D 1 200 ? 78.266 38.042 4.957 1.00 24.06 200 ASP D N 1
ATOM 4595 C CA . ASP D 1 200 ? 79.403 37.852 5.840 1.00 26.79 200 ASP D CA 1
ATOM 4596 C C . ASP D 1 200 ? 80.298 39.092 5.778 1.00 27.25 200 ASP D C 1
ATOM 4597 O O . ASP D 1 200 ? 80.522 39.637 4.706 1.00 26.02 200 ASP D O 1
ATOM 4602 N N . GLY D 1 201 ? 80.770 39.568 6.929 1.00 25.38 201 GLY D N 1
ATOM 4603 C CA . GLY D 1 201 ? 81.730 40.661 6.942 1.00 26.31 201 GLY D CA 1
ATOM 4604 C C . GLY D 1 201 ? 81.108 42.047 7.003 1.00 25.27 201 GLY D C 1
ATOM 4605 O O . GLY D 1 201 ? 81.806 43.030 7.234 1.00 29.15 201 GLY D O 1
ATOM 4606 N N . VAL D 1 202 ? 79.798 42.135 6.822 1.00 23.85 202 VAL D N 1
ATOM 4607 C CA . VAL D 1 202 ? 79.147 43.441 6.704 1.00 30.79 202 VAL D CA 1
ATOM 4608 C C . VAL D 1 202 ? 79.101 44.200 8.046 1.00 29.27 202 VAL D C 1
ATOM 4609 O O . VAL D 1 202 ? 79.053 43.586 9.109 1.00 22.43 202 VAL D O 1
ATOM 4613 N N . GLN D 1 203 ? 79.156 45.530 7.994 1.00 29.03 203 GLN D N 1
ATOM 4614 C CA . GLN D 1 203 ? 79.058 46.345 9.208 1.00 25.34 203 GLN D CA 1
ATOM 4615 C C . GLN D 1 203 ? 77.622 46.346 9.732 1.00 23.94 203 GLN D C 1
ATOM 4616 O O . GLN D 1 203 ? 76.686 46.469 8.945 1.00 22.04 203 GLN D O 1
ATOM 4622 N N . ILE D 1 204 ? 77.444 46.194 11.047 1.00 22.18 204 ILE D N 1
ATOM 4623 C CA . ILE D 1 204 ? 76.113 46.285 11.661 1.00 25.03 204 ILE D CA 1
ATOM 4624 C C . ILE D 1 204 ? 76.030 47.280 12.822 1.00 22.67 204 ILE D C 1
ATOM 4625 O O . ILE D 1 204 ? 77.043 47.634 13.430 1.00 23.29 204 ILE D O 1
ATOM 4630 N N . SER D 1 205 ? 74.810 47.716 13.127 1.00 23.27 205 SER D N 1
ATOM 4631 C CA . SER D 1 205 ? 74.552 48.502 14.339 1.00 28.18 205 SER D CA 1
ATOM 4632 C C . SER D 1 205 ? 73.671 47.688 15.260 1.00 29.34 205 SER D C 1
ATOM 4633 O O . SER D 1 205 ? 72.962 46.783 14.803 1.00 29.18 205 SER D O 1
ATOM 4636 N N . SER D 1 206 ? 73.704 48.018 16.547 1.00 27.48 206 SER D N 1
ATOM 4637 C CA . SER D 1 206 ? 72.795 47.412 17.515 1.00 23.46 206 SER D CA 1
ATOM 4638 C C . SER D 1 206 ? 71.371 47.634 17.034 1.00 21.82 206 SER D C 1
ATOM 4639 O O . SER D 1 206 ? 71.036 48.706 16.509 1.00 20.24 206 SER D O 1
ATOM 4642 N N . GLY D 1 207 ? 70.541 46.600 17.153 1.00 20.75 207 GLY D N 1
ATOM 4643 C CA . GLY D 1 207 ? 69.167 46.708 16.710 1.00 18.84 207 GLY D CA 1
ATOM 4644 C C . GLY D 1 207 ? 68.942 46.192 15.303 1.00 19.01 207 GLY D C 1
ATOM 4645 O O . GLY D 1 207 ? 67.786 46.087 14.874 1.00 19.25 207 GLY D O 1
ATOM 4646 N N . ASP D 1 208 ? 70.028 45.874 14.591 1.00 18.69 208 ASP D N 1
ATOM 4647 C CA . ASP D 1 208 ? 69.934 45.331 13.235 1.00 20.09 208 ASP D CA 1
ATOM 4648 C C . ASP D 1 208 ? 69.452 43.890 13.280 1.00 18.61 208 ASP D C 1
ATOM 4649 O O . ASP D 1 208 ? 69.873 43.114 14.143 1.00 17.11 208 ASP D O 1
ATOM 4654 N N . THR D 1 209 ? 68.609 43.503 12.329 1.00 19.88 209 THR D N 1
ATOM 4655 C CA . THR D 1 209 ? 68.155 42.117 12.321 1.00 23.94 209 THR D CA 1
ATOM 4656 C C . THR D 1 209 ? 69.198 41.212 11.672 1.00 22.43 209 THR D C 1
ATOM 4657 O O . THR D 1 209 ? 69.569 41.420 10.525 1.00 25.36 209 THR D O 1
ATOM 4661 N N . LEU D 1 210 ? 69.682 40.221 12.416 1.00 18.60 210 LEU D N 1
ATOM 4662 C CA . LEU D 1 210 ? 70.690 39.300 11.897 1.00 18.73 210 LEU D CA 1
ATOM 4663 C C . LEU D 1 210 ? 70.085 38.169 11.089 1.00 16.97 210 LEU D C 1
ATOM 4664 O O . LEU D 1 210 ? 70.679 37.711 10.101 1.00 18.81 210 LEU D O 1
ATOM 4669 N N . ALA D 1 211 ? 68.931 37.689 11.543 1.00 18.07 211 ALA D N 1
ATOM 4670 C CA . ALA D 1 211 ? 68.297 36.491 10.993 1.00 17.15 211 ALA D CA 1
ATOM 4671 C C . ALA D 1 211 ? 66.832 36.508 11.372 1.00 17.12 211 ALA D C 1
ATOM 4672 O O . ALA D 1 211 ? 66.447 37.153 12.346 1.00 18.86 211 ALA D O 1
ATOM 4674 N N . ARG D 1 212 ? 66.007 35.802 10.611 1.00 16.90 212 ARG D N 1
ATOM 4675 C CA . ARG D 1 212 ? 64.612 35.680 10.987 1.00 20.82 212 ARG D CA 1
ATOM 4676 C C . ARG D 1 212 ? 64.292 34.205 11.185 1.00 20.60 212 ARG D C 1
ATOM 4677 O O . ARG D 1 212 ? 64.737 33.347 10.414 1.00 18.79 212 ARG D O 1
ATOM 4685 N N . ILE D 1 213 ? 63.556 33.901 12.245 1.00 22.26 213 ILE D N 1
ATOM 4686 C CA . ILE D 1 213 ? 63.165 32.523 12.510 1.00 19.53 213 ILE D CA 1
ATOM 4687 C C . ILE D 1 213 ? 61.724 32.322 12.097 1.00 20.83 213 ILE D C 1
ATOM 4688 O O . ILE D 1 213 ? 60.814 32.923 12.687 1.00 19.49 213 ILE D O 1
ATOM 4693 N N . PRO D 1 214 ? 61.499 31.476 11.074 1.00 20.85 214 PRO D N 1
ATOM 4694 C CA . PRO D 1 214 ? 60.121 31.294 10.612 1.00 22.24 214 PRO D CA 1
ATOM 4695 C C . PRO D 1 214 ? 59.339 30.391 11.549 1.00 23.57 214 PRO D C 1
ATOM 4696 O O . PRO D 1 214 ? 59.921 29.675 12.369 1.00 20.29 214 PRO D O 1
ATOM 4700 N N . GLN D 1 215 ? 58.021 30.446 11.435 1.00 29.27 215 GLN D N 1
ATOM 4701 C CA . GLN D 1 215 ? 57.153 29.586 12.227 1.00 35.07 215 GLN D CA 1
ATOM 4702 C C . GLN D 1 215 ? 57.149 28.171 11.668 1.00 41.65 215 GLN D C 1
ATOM 4703 O O . GLN D 1 215 ? 57.182 27.197 12.433 1.00 48.03 215 GLN D O 1
ATOM 4709 N N . SER E 1 37 ? 29.171 50.640 7.248 1.00 50.35 37 SER E N 1
ATOM 4710 C CA . SER E 1 37 ? 28.554 49.653 8.141 1.00 46.11 37 SER E CA 1
ATOM 4711 C C . SER E 1 37 ? 27.223 50.124 8.710 1.00 44.42 37 SER E C 1
ATOM 4712 O O . SER E 1 37 ? 26.701 49.533 9.660 1.00 43.92 37 SER E O 1
ATOM 4714 N N . SER E 1 38 ? 26.674 51.185 8.128 1.00 40.63 38 SER E N 1
ATOM 4715 C CA . SER E 1 38 ? 25.410 51.744 8.588 1.00 38.78 38 SER E CA 1
ATOM 4716 C C . SER E 1 38 ? 24.642 52.318 7.406 1.00 39.98 38 SER E C 1
ATOM 4717 O O . SER E 1 38 ? 25.238 52.619 6.366 1.00 44.23 38 SER E O 1
ATOM 4719 N N . ILE E 1 39 ? 23.330 52.472 7.559 1.00 38.38 39 ILE E N 1
ATOM 4720 C CA . ILE E 1 39 ? 22.540 53.245 6.595 1.00 40.31 39 ILE E CA 1
ATOM 4721 C C . ILE E 1 39 ? 21.916 54.465 7.252 1.00 40.46 39 ILE E C 1
ATOM 4722 O O . ILE E 1 39 ? 21.067 54.340 8.135 1.00 38.48 39 ILE E O 1
ATOM 4727 N N . GLN E 1 40 ? 22.350 55.642 6.819 1.00 43.71 40 GLN E N 1
ATOM 4728 C CA . GLN E 1 40 ? 21.778 56.896 7.287 1.00 44.97 40 GLN E CA 1
ATOM 4729 C C . GLN E 1 40 ? 21.017 57.553 6.141 1.00 47.75 40 GLN E C 1
ATOM 4730 O O . GLN E 1 40 ? 21.584 57.810 5.086 1.00 50.77 40 GLN E O 1
ATOM 4732 N N . VAL E 1 41 ? 19.730 57.822 6.335 1.00 48.26 41 VAL E N 1
ATOM 4733 C CA . VAL E 1 41 ? 18.951 58.455 5.274 1.00 51.91 41 VAL E CA 1
ATOM 4734 C C . VAL E 1 41 ? 19.197 59.962 5.238 1.00 54.39 41 VAL E C 1
ATOM 4735 O O . VAL E 1 41 ? 19.407 60.597 6.274 1.00 54.21 41 VAL E O 1
ATOM 4739 N N . LYS E 1 42 ? 19.179 60.528 4.037 1.00 58.51 42 LYS E N 1
ATOM 4740 C CA . LYS E 1 42 ? 19.453 61.945 3.864 1.00 63.27 42 LYS E CA 1
ATOM 4741 C C . LYS E 1 42 ? 18.170 62.743 3.640 1.00 65.82 42 LYS E C 1
ATOM 4742 O O . LYS E 1 42 ? 18.200 63.973 3.559 1.00 70.17 42 LYS E O 1
ATOM 4744 N N . ASN E 1 43 ? 17.045 62.039 3.549 1.00 75.94 43 ASN E N 1
ATOM 4745 C CA . ASN E 1 43 ? 15.762 62.686 3.291 1.00 80.11 43 ASN E CA 1
ATOM 4746 C C . ASN E 1 43 ? 14.599 62.042 4.041 1.00 75.85 43 ASN E C 1
ATOM 4747 O O . ASN E 1 43 ? 14.605 60.840 4.302 1.00 71.68 43 ASN E O 1
ATOM 4749 N N . LYS E 1 44 ? 13.604 62.853 4.388 1.00 76.22 44 LYS E N 1
ATOM 4750 C CA . LYS E 1 44 ? 12.364 62.347 4.968 1.00 74.19 44 LYS E CA 1
ATOM 4751 C C . LYS E 1 44 ? 11.666 61.404 3.994 1.00 76.07 44 LYS E C 1
ATOM 4752 O O . LYS E 1 44 ? 11.905 61.455 2.780 1.00 82.20 44 LYS E O 1
ATOM 4754 N N . GLY E 1 45 ? 10.804 60.543 4.525 1.00 66.73 45 GLY E N 1
ATOM 4755 C CA . GLY E 1 45 ? 10.073 59.601 3.699 1.00 66.27 45 GLY E CA 1
ATOM 4756 C C . GLY E 1 45 ? 9.738 58.343 4.468 1.00 60.91 45 GLY E C 1
ATOM 4757 O O . GLY E 1 45 ? 9.937 58.279 5.682 1.00 59.78 45 GLY E O 1
ATOM 4758 N N . SER E 1 46 ? 9.213 57.342 3.772 1.00 56.33 46 SER E N 1
ATOM 4759 C CA . SER E 1 46 ? 8.909 56.076 4.422 1.00 53.49 46 SER E CA 1
ATOM 4760 C C . SER E 1 46 ? 9.878 55.001 3.961 1.00 51.67 46 SER E C 1
ATOM 4761 O O . SER E 1 46 ? 10.419 55.065 2.852 1.00 53.77 46 SER E O 1
ATOM 4764 N N . ILE E 1 47 ? 10.121 54.028 4.827 1.00 47.71 47 ILE E N 1
ATOM 4765 C CA . ILE E 1 47 ? 11.023 52.942 4.486 1.00 46.57 47 ILE E CA 1
ATOM 4766 C C . ILE E 1 47 ? 10.262 51.894 3.700 1.00 47.18 47 ILE E C 1
ATOM 4767 O O . ILE E 1 47 ? 9.137 51.556 4.043 1.00 48.29 47 ILE E O 1
ATOM 4772 N N . LYS E 1 48 ? 10.868 51.397 2.631 1.00 47.82 48 LYS E N 1
ATOM 4773 C CA . LYS E 1 48 ? 10.293 50.286 1.889 1.00 48.19 48 LYS E CA 1
ATOM 4774 C C . LYS E 1 48 ? 11.331 49.185 1.802 1.00 46.40 48 LYS E C 1
ATOM 4775 O O . LYS E 1 48 ? 12.349 49.325 1.125 1.00 48.86 48 LYS E O 1
ATOM 4777 N N . LEU E 1 49 ? 11.073 48.097 2.512 1.00 44.29 49 LEU E N 1
ATOM 4778 C CA . LEU E 1 49 ? 11.961 46.948 2.516 1.00 43.59 49 LEU E CA 1
ATOM 4779 C C . LEU E 1 49 ? 11.466 45.935 1.503 1.00 47.35 49 LEU E C 1
ATOM 4780 O O . LEU E 1 49 ? 10.260 45.745 1.348 1.00 48.93 49 LEU E O 1
ATOM 4785 N N . SER E 1 50 ? 12.395 45.304 0.793 1.00 47.83 50 SER E N 1
ATOM 4786 C CA . SER E 1 50 ? 12.045 44.230 -0.128 1.00 52.50 50 SER E CA 1
ATOM 4787 C C . SER E 1 50 ? 12.767 42.958 0.297 1.00 52.69 50 SER E C 1
ATOM 4788 O O . SER E 1 50 ? 13.910 43.020 0.776 1.00 45.84 50 SER E O 1
ATOM 4791 N N . ASN E 1 51 ? 12.098 41.818 0.116 1.00 49.95 51 ASN E N 1
ATOM 4792 C CA . ASN E 1 51 ? 12.666 40.507 0.431 1.00 49.55 51 ASN E CA 1
ATOM 4793 C C . ASN E 1 51 ? 13.303 40.462 1.814 1.00 45.61 51 ASN E C 1
ATOM 4794 O O . ASN E 1 51 ? 14.451 40.033 1.970 1.00 44.73 51 ASN E O 1
ATOM 4796 N N . VAL E 1 52 ? 12.558 40.943 2.807 1.00 43.61 52 VAL E N 1
ATOM 4797 C CA . VAL E 1 52 ? 13.061 41.016 4.172 1.00 45.17 52 VAL E CA 1
ATOM 4798 C C . VAL E 1 52 ? 12.400 39.973 5.064 1.00 45.85 52 VAL E C 1
ATOM 4799 O O . VAL E 1 52 ? 11.185 39.772 5.017 1.00 49.06 52 VAL E O 1
ATOM 4803 N N . LYS E 1 53 ? 13.220 39.285 5.848 1.00 38.67 53 LYS E N 1
ATOM 4804 C CA . LYS E 1 53 ? 12.730 38.434 6.914 1.00 38.37 53 LYS E CA 1
ATOM 4805 C C . LYS E 1 53 ? 13.421 38.947 8.158 1.00 37.63 53 LYS E C 1
ATOM 4806 O O . LYS E 1 53 ? 14.626 39.234 8.135 1.00 34.18 53 LYS E O 1
ATOM 4808 N N . SER E 1 54 ? 12.667 39.086 9.236 1.00 34.00 54 SER E N 1
ATOM 4809 C CA . SER E 1 54 ? 13.211 39.691 10.441 1.00 32.52 54 SER E CA 1
ATOM 4810 C C . SER E 1 54 ? 12.802 38.881 11.654 1.00 33.81 54 SER E C 1
ATOM 4811 O O . SER E 1 54 ? 11.872 38.063 11.586 1.00 34.41 54 SER E O 1
ATOM 4814 N N . VAL E 1 55 ? 13.527 39.090 12.749 1.00 35.56 55 VAL E N 1
ATOM 4815 C CA . VAL E 1 55 ? 13.194 38.488 14.031 1.00 34.54 55 VAL E CA 1
ATOM 4816 C C . VAL E 1 55 ? 13.646 39.452 15.118 1.00 29.69 55 VAL E C 1
ATOM 4817 O O . VAL E 1 55 ? 14.584 40.232 14.909 1.00 27.05 55 VAL E O 1
ATOM 4821 N N . VAL E 1 56 ? 12.986 39.411 16.269 1.00 26.91 56 VAL E N 1
ATOM 4822 C CA . VAL E 1 56 ? 13.294 40.341 17.350 1.00 25.11 56 VAL E CA 1
ATOM 4823 C C . VAL E 1 56 ? 14.073 39.641 18.445 1.00 25.62 56 VAL E C 1
ATOM 4824 O O . VAL E 1 56 ? 13.651 38.587 18.927 1.00 27.24 56 VAL E O 1
ATOM 4828 N N . ASN E 1 57 ? 15.205 40.218 18.841 1.00 24.77 57 ASN E N 1
ATOM 4829 C CA . ASN E 1 57 ? 16.013 39.598 19.882 1.00 26.04 57 ASN E CA 1
ATOM 4830 C C . ASN E 1 57 ? 15.732 40.130 21.287 1.00 27.72 57 ASN E C 1
ATOM 4831 O O . ASN E 1 57 ? 14.904 41.029 21.472 1.00 25.13 57 ASN E O 1
ATOM 4836 N N . SER E 1 58 ? 16.444 39.592 22.270 1.00 37.46 58 SER E N 1
ATOM 4837 C CA . SER E 1 58 ? 16.233 39.955 23.669 1.00 39.82 58 SER E CA 1
ATOM 4838 C C . SER E 1 58 ? 16.714 41.359 24.022 1.00 36.23 58 SER E C 1
ATOM 4839 O O . SER E 1 58 ? 16.396 41.863 25.100 1.00 36.00 58 SER E O 1
ATOM 4842 N N . SER E 1 59 ? 17.489 41.983 23.137 1.00 33.08 59 SER E N 1
ATOM 4843 C CA . SER E 1 59 ? 17.952 43.348 23.382 1.00 33.51 59 SER E CA 1
ATOM 4844 C C . SER E 1 59 ? 16.991 44.394 22.811 1.00 33.12 59 SER E C 1
ATOM 4845 O O . SER E 1 59 ? 17.255 45.594 22.883 1.00 34.50 59 SER E O 1
ATOM 4848 N N . GLY E 1 60 ? 15.886 43.944 22.225 1.00 28.27 60 GLY E N 1
ATOM 4849 C CA . GLY E 1 60 ? 14.939 44.876 21.634 1.00 26.70 60 GLY E CA 1
ATOM 4850 C C . GLY E 1 60 ? 15.304 45.283 20.213 1.00 25.23 60 GLY E C 1
ATOM 4851 O O . GLY E 1 60 ? 14.905 46.345 19.743 1.00 26.13 60 GLY E O 1
ATOM 4852 N N . LYS E 1 61 ? 16.071 44.443 19.533 1.00 21.10 61 LYS E N 1
ATOM 4853 C CA . LYS E 1 61 ? 16.520 44.756 18.176 1.00 21.25 61 LYS E CA 1
ATOM 4854 C C . LYS E 1 61 ? 15.753 43.965 17.135 1.00 21.72 61 LYS E C 1
ATOM 4855 O O . LYS E 1 61 ? 15.460 42.784 17.331 1.00 22.40 61 LYS E O 1
ATOM 4858 N N . LEU E 1 62 ? 15.413 44.641 16.039 1.00 28.89 62 LEU E N 1
ATOM 4859 C CA . LEU E 1 62 ? 14.871 43.989 14.848 1.00 27.02 62 LEU E CA 1
ATOM 4860 C C . LEU E 1 62 ? 16.056 43.553 13.993 1.00 23.63 62 LEU E C 1
ATOM 4861 O O . LEU E 1 62 ? 16.809 44.393 13.490 1.00 24.62 62 LEU E O 1
ATOM 4866 N N . VAL E 1 63 ? 16.235 42.245 13.853 1.00 24.63 63 VAL E N 1
ATOM 4867 C CA . VAL E 1 63 ? 17.416 41.675 13.206 1.00 25.75 63 VAL E CA 1
ATOM 4868 C C . VAL E 1 63 ? 17.024 41.022 11.877 1.00 27.36 63 VAL E C 1
ATOM 4869 O O . VAL E 1 63 ? 16.135 40.172 11.831 1.00 28.29 63 VAL E O 1
ATOM 4873 N N . ILE E 1 64 ? 17.688 41.407 10.796 1.00 28.13 64 ILE E N 1
ATOM 4874 C CA . ILE E 1 64 ? 17.321 40.879 9.484 1.00 30.02 64 ILE E CA 1
ATOM 4875 C C . ILE E 1 64 ? 17.966 39.519 9.251 1.00 31.79 64 ILE E C 1
ATOM 4876 O O . ILE E 1 64 ? 19.176 39.357 9.413 1.00 32.06 64 ILE E O 1
ATOM 4881 N N . THR E 1 65 ? 17.144 38.537 8.893 1.00 33.45 65 THR E N 1
ATOM 4882 C CA . THR E 1 65 ? 17.627 37.175 8.675 1.00 35.74 65 THR E CA 1
ATOM 4883 C C . THR E 1 65 ? 17.599 36.783 7.204 1.00 38.28 65 THR E C 1
ATOM 4884 O O . THR E 1 65 ? 17.925 35.656 6.853 1.00 40.73 65 THR E O 1
ATOM 4888 N N . SER E 1 66 ? 17.215 37.723 6.346 1.00 38.10 66 SER E N 1
ATOM 4889 C CA . SER E 1 66 ? 17.207 37.495 4.906 1.00 40.78 66 SER E CA 1
ATOM 4890 C C . SER E 1 66 ? 18.555 37.877 4.305 1.00 41.11 66 SER E C 1
ATOM 4891 O O . SER E 1 66 ? 19.335 38.598 4.929 1.00 39.15 66 SER E O 1
ATOM 4894 N N . ARG E 1 67 ? 18.831 37.395 3.100 1.00 43.96 67 ARG E N 1
ATOM 4895 C CA . ARG E 1 67 ? 20.163 37.535 2.523 1.00 45.35 67 ARG E CA 1
ATOM 4896 C C . ARG E 1 67 ? 20.215 38.490 1.332 1.00 47.78 67 ARG E C 1
ATOM 4897 O O . ARG E 1 67 ? 21.301 38.850 0.867 1.00 46.87 67 ARG E O 1
ATOM 4902 N N . ASN E 1 68 ? 19.043 38.900 0.849 1.00 51.64 68 ASN E N 1
ATOM 4903 C CA . ASN E 1 68 ? 18.950 39.764 -0.324 1.00 50.59 68 ASN E CA 1
ATOM 4904 C C . ASN E 1 68 ? 18.030 40.941 -0.076 1.00 48.61 68 ASN E C 1
ATOM 4905 O O . ASN E 1 68 ? 17.303 41.369 -0.969 1.00 49.09 68 ASN E O 1
ATOM 4910 N N . THR E 1 69 ? 18.058 41.460 1.144 1.00 33.66 69 THR E N 1
ATOM 4911 C CA . THR E 1 69 ? 17.182 42.563 1.509 1.00 34.74 69 THR E CA 1
ATOM 4912 C C . THR E 1 69 ? 17.656 43.892 0.902 1.00 35.65 69 THR E C 1
ATOM 4913 O O . THR E 1 69 ? 18.860 44.191 0.882 1.00 34.59 69 THR E O 1
ATOM 4917 N N . GLU E 1 70 ? 16.713 44.672 0.378 1.00 35.75 70 GLU E N 1
ATOM 4918 C CA . GLU E 1 70 ? 17.008 46.040 -0.034 1.00 37.22 70 GLU E CA 1
ATOM 4919 C C . GLU E 1 70 ? 16.185 47.022 0.787 1.00 35.70 70 GLU E C 1
ATOM 4920 O O . GLU E 1 70 ? 15.051 46.726 1.163 1.00 36.13 70 GLU E O 1
ATOM 4922 N N . LEU E 1 71 ? 16.761 48.186 1.073 1.00 34.42 71 LEU E N 1
ATOM 4923 C CA . LEU E 1 71 ? 16.039 49.233 1.780 1.00 33.23 71 LEU E CA 1
ATOM 4924 C C . LEU E 1 71 ? 15.957 50.461 0.902 1.00 33.21 71 LEU E C 1
ATOM 4925 O O . LEU E 1 71 ? 16.981 51.040 0.545 1.00 34.50 71 LEU E O 1
ATOM 4930 N N . LYS E 1 72 ? 14.761 50.892 0.605 1.00 35.10 72 LYS E N 1
ATOM 4931 C CA . LYS E 1 72 ? 14.555 52.110 -0.126 1.00 39.80 72 LYS E CA 1
ATOM 4932 C C . LYS E 1 72 ? 13.999 53.169 0.777 1.00 42.08 72 LYS E C 1
ATOM 4933 O O . LYS E 1 72 ? 13.380 52.878 1.747 1.00 46.69 72 LYS E O 1
ATOM 4936 N N . LEU E 1 73 ? 14.225 54.406 0.424 1.00 36.47 73 LEU E N 1
ATOM 4937 C CA . LEU E 1 73 ? 13.616 55.542 1.053 1.00 36.32 73 LEU E CA 1
ATOM 4938 C C . LEU E 1 73 ? 12.711 56.230 0.046 1.00 42.53 73 LEU E C 1
ATOM 4939 O O . LEU E 1 73 ? 13.151 56.816 -0.910 1.00 44.49 73 LEU E O 1
ATOM 4942 N N . ILE E 1 74 ? 11.429 56.143 0.272 1.00 47.79 74 ILE E N 1
ATOM 4943 C CA . ILE E 1 74 ? 10.465 56.677 -0.635 1.00 51.33 74 ILE E CA 1
ATOM 4944 C C . ILE E 1 74 ? 9.841 57.998 -0.164 1.00 53.40 74 ILE E C 1
ATOM 4945 O O . ILE E 1 74 ? 9.285 58.066 0.875 1.00 54.41 74 ILE E O 1
ATOM 4950 N N . ASP E 1 75 ? 9.971 59.050 -0.944 1.00 53.03 75 ASP E N 1
ATOM 4951 C CA . ASP E 1 75 ? 9.557 60.365 -0.519 1.00 55.73 75 ASP E CA 1
ATOM 4952 C C . ASP E 1 75 ? 8.042 60.429 -0.296 1.00 61.04 75 ASP E C 1
ATOM 4953 O O . ASP E 1 75 ? 7.507 61.449 0.093 1.00 63.71 75 ASP E O 1
ATOM 4955 N N . GLU E 1 76 ? 7.371 59.317 -0.518 1.00 80.12 76 GLU E N 1
ATOM 4956 C CA . GLU E 1 76 ? 6.021 59.158 -0.031 1.00 85.03 76 GLU E CA 1
ATOM 4957 C C . GLU E 1 76 ? 6.084 58.940 1.470 1.00 82.32 76 GLU E C 1
ATOM 4958 O O . GLU E 1 76 ? 6.701 58.013 1.944 1.00 79.17 76 GLU E O 1
ATOM 4960 N N . PHE E 1 77 ? 5.416 59.829 2.191 1.00 67.69 77 PHE E N 1
ATOM 4961 C CA . PHE E 1 77 ? 5.482 59.926 3.655 1.00 61.15 77 PHE E CA 1
ATOM 4962 C C . PHE E 1 77 ? 6.824 60.467 4.135 1.00 53.29 77 PHE E C 1
ATOM 4963 O O . PHE E 1 77 ? 7.179 61.611 3.851 1.00 54.19 77 PHE E O 1
ATOM 4965 N N . THR E 1 80 ? 11.322 56.624 -5.362 1.00 56.65 80 THR E N 1
ATOM 4966 C CA . THR E 1 80 ? 12.509 56.177 -4.639 1.00 53.22 80 THR E CA 1
ATOM 4967 C C . THR E 1 80 ? 13.591 57.247 -4.668 1.00 50.22 80 THR E C 1
ATOM 4968 O O . THR E 1 80 ? 14.040 57.642 -5.738 1.00 50.53 80 THR E O 1
ATOM 4972 N N . LYS E 1 81 ? 14.014 57.711 -3.497 1.00 44.67 81 LYS E N 1
ATOM 4973 C CA . LYS E 1 81 ? 15.054 58.734 -3.430 1.00 45.13 81 LYS E CA 1
ATOM 4974 C C . LYS E 1 81 ? 16.405 58.141 -3.048 1.00 44.59 81 LYS E C 1
ATOM 4975 O O . LYS E 1 81 ? 17.457 58.676 -3.414 1.00 44.61 81 LYS E O 1
ATOM 4977 N N . GLU E 1 82 ? 16.370 57.050 -2.287 1.00 47.88 82 GLU E N 1
ATOM 4978 C CA . GLU E 1 82 ? 17.576 56.336 -1.878 1.00 43.86 82 GLU E CA 1
ATOM 4979 C C . GLU E 1 82 ? 17.305 54.833 -1.959 1.00 39.91 82 GLU E C 1
ATOM 4980 O O . GLU E 1 82 ? 16.161 54.402 -1.794 1.00 39.83 82 GLU E O 1
ATOM 4983 N N . SER E 1 83 ? 18.342 54.038 -2.217 1.00 36.67 83 SER E N 1
ATOM 4984 C CA . SER E 1 83 ? 18.191 52.584 -2.265 1.00 36.19 83 SER E CA 1
ATOM 4985 C C . SER E 1 83 ? 19.490 51.861 -1.886 1.00 35.76 83 SER E C 1
ATOM 4986 O O . SER E 1 83 ? 20.557 52.108 -2.480 1.00 36.87 83 SER E O 1
ATOM 4989 N N . TYR E 1 84 ? 19.392 50.965 -0.900 1.00 37.08 84 TYR E N 1
ATOM 4990 C CA . TYR E 1 84 ? 20.565 50.290 -0.339 1.00 36.19 84 TYR E CA 1
ATOM 4991 C C . TYR E 1 84 ? 20.400 48.773 -0.193 1.00 37.87 84 TYR E C 1
ATOM 4992 O O . TYR E 1 84 ? 19.315 48.288 0.131 1.00 37.24 84 TYR E O 1
ATOM 5001 N N . LYS E 1 85 ? 21.484 48.024 -0.386 1.00 39.24 85 LYS E N 1
ATOM 5002 C CA . LYS E 1 85 ? 21.480 46.624 0.013 1.00 40.28 85 LYS E CA 1
ATOM 5003 C C . LYS E 1 85 ? 21.642 46.564 1.532 1.00 38.30 85 LYS E C 1
ATOM 5004 O O . LYS E 1 85 ? 22.424 47.321 2.110 1.00 40.11 85 LYS E O 1
ATOM 5006 N N . VAL E 1 86 ? 20.882 45.691 2.184 1.00 35.86 86 VAL E N 1
ATOM 5007 C CA . VAL E 1 86 ? 21.002 45.499 3.628 1.00 36.14 86 VAL E CA 1
ATOM 5008 C C . VAL E 1 86 ? 21.515 44.080 3.879 1.00 37.53 86 VAL E C 1
ATOM 5009 O O . VAL E 1 86 ? 20.868 43.113 3.489 1.00 38.02 86 VAL E O 1
ATOM 5013 N N . PRO E 1 87 ? 22.683 43.951 4.532 1.00 35.29 87 PRO E N 1
ATOM 5014 C CA . PRO E 1 87 ? 23.264 42.618 4.731 1.00 34.41 87 PRO E CA 1
ATOM 5015 C C . PRO E 1 87 ? 22.566 41.789 5.814 1.00 31.69 87 PRO E C 1
ATOM 5016 O O . PRO E 1 87 ? 22.025 42.324 6.792 1.00 28.12 87 PRO E O 1
ATOM 5020 N N . TYR E 1 88 ? 22.578 40.475 5.611 1.00 31.74 88 TYR E N 1
ATOM 5021 C CA . TYR E 1 88 ? 22.106 39.505 6.597 1.00 29.40 88 TYR E CA 1
ATOM 5022 C C . TYR E 1 88 ? 22.637 39.820 7.991 1.00 26.19 88 TYR E C 1
ATOM 5023 O O . TYR E 1 88 ? 23.826 40.064 8.171 1.00 26.54 88 TYR E O 1
ATOM 5032 N N . GLY E 1 89 ? 21.752 39.828 8.977 1.00 25.09 89 GLY E N 1
ATOM 5033 C CA . GLY E 1 89 ? 22.172 40.052 10.351 1.00 24.17 89 GLY E CA 1
ATOM 5034 C C . GLY E 1 89 ? 22.133 41.507 10.782 1.00 23.55 89 GLY E C 1
ATOM 5035 O O . GLY E 1 89 ? 22.355 41.831 11.965 1.00 23.14 89 GLY E O 1
ATOM 5036 N N . ALA E 1 90 ? 21.855 42.391 9.826 1.00 23.80 90 ALA E N 1
ATOM 5037 C CA . ALA E 1 90 ? 21.761 43.818 10.131 1.00 23.57 90 ALA E CA 1
ATOM 5038 C C . ALA E 1 90 ? 20.628 44.068 11.106 1.00 23.15 90 ALA E C 1
ATOM 5039 O O . ALA E 1 90 ? 19.633 43.337 11.133 1.00 23.22 90 ALA E O 1
ATOM 5041 N N . VAL E 1 91 ? 20.782 45.101 11.920 1.00 23.22 91 VAL E N 1
ATOM 5042 C CA . VAL E 1 91 ? 19.674 45.522 12.760 1.00 23.47 91 VAL E CA 1
ATOM 5043 C C . VAL E 1 91 ? 18.988 46.683 12.046 1.00 24.03 91 VAL E C 1
ATOM 5044 O O . VAL E 1 91 ? 19.656 47.603 11.590 1.00 26.97 91 VAL E O 1
ATOM 5048 N N . LEU E 1 92 ? 17.672 46.612 11.872 1.00 26.62 92 LEU E N 1
ATOM 5049 C CA . LEU E 1 92 ? 16.938 47.772 11.372 1.00 31.10 92 LEU E CA 1
ATOM 5050 C C . LEU E 1 92 ? 16.243 48.498 12.517 1.00 30.98 92 LEU E C 1
ATOM 5051 O O . LEU E 1 92 ? 15.625 47.881 13.395 1.00 27.17 92 LEU E O 1
ATOM 5054 N N . ALA E 1 93 ? 16.361 49.818 12.530 1.00 32.49 93 ALA E N 1
ATOM 5055 C CA . ALA E 1 93 ? 15.786 50.590 13.621 1.00 33.38 93 ALA E CA 1
ATOM 5056 C C . ALA E 1 93 ? 14.274 50.730 13.457 1.00 32.68 93 ALA E C 1
ATOM 5057 O O . ALA E 1 93 ? 13.549 50.965 14.431 1.00 32.60 93 ALA E O 1
ATOM 5059 N N . LYS E 1 94 ? 13.810 50.598 12.219 1.00 31.67 94 LYS E N 1
ATOM 5060 C CA . LYS E 1 94 ? 12.383 50.682 11.926 1.00 38.82 94 LYS E CA 1
ATOM 5061 C C . LYS E 1 94 ? 11.941 49.574 10.964 1.00 37.76 94 LYS E C 1
ATOM 5062 O O . LYS E 1 94 ? 12.682 49.198 10.047 1.00 32.98 94 LYS E O 1
ATOM 5064 N N . GLY E 1 95 ? 10.734 49.053 11.182 1.00 49.80 95 GLY E N 1
ATOM 5065 C CA . GLY E 1 95 ? 10.180 48.021 10.318 1.00 51.41 95 GLY E CA 1
ATOM 5066 C C . GLY E 1 95 ? 9.712 48.570 8.976 1.00 49.47 95 GLY E C 1
ATOM 5067 O O . GLY E 1 95 ? 9.782 49.779 8.727 1.00 47.34 95 GLY E O 1
ATOM 5068 N N . ASP E 1 96 ? 9.226 47.681 8.112 1.00 43.60 96 ASP E N 1
ATOM 5069 C CA . ASP E 1 96 ? 8.789 48.078 6.774 1.00 42.82 96 ASP E CA 1
ATOM 5070 C C . ASP E 1 96 ? 7.640 49.084 6.795 1.00 41.29 96 ASP E C 1
ATOM 5071 O O . ASP E 1 96 ? 6.665 48.909 7.525 1.00 46.20 96 ASP E O 1
ATOM 5073 N N . GLY E 1 97 ? 7.761 50.141 5.996 1.00 40.56 97 GLY E N 1
ATOM 5074 C CA . GLY E 1 97 ? 6.681 51.104 5.838 1.00 44.62 97 GLY E CA 1
ATOM 5075 C C . GLY E 1 97 ? 6.666 52.255 6.830 1.00 46.86 97 GLY E C 1
ATOM 5076 O O . GLY E 1 97 ? 5.883 53.193 6.674 1.00 49.32 97 GLY E O 1
ATOM 5077 N N . GLU E 1 98 ? 7.519 52.187 7.851 1.00 45.49 98 GLU E N 1
ATOM 5078 C CA . GLU E 1 98 ? 7.546 53.210 8.899 1.00 46.11 98 GLU E CA 1
ATOM 5079 C C . GLU E 1 98 ? 8.146 54.523 8.403 1.00 44.84 98 GLU E C 1
ATOM 5080 O O . GLU E 1 98 ? 9.026 54.521 7.538 1.00 41.13 98 GLU E O 1
ATOM 5083 N N . GLN E 1 99 ? 7.680 55.641 8.957 1.00 44.99 99 GLN E N 1
ATOM 5084 C CA . GLN E 1 99 ? 8.165 56.963 8.549 1.00 46.00 99 GLN E CA 1
ATOM 5085 C C . GLN E 1 99 ? 9.554 57.268 9.117 1.00 46.37 99 GLN E C 1
ATOM 5086 O O . GLN E 1 99 ? 9.860 56.900 10.250 1.00 48.63 99 GLN E O 1
ATOM 5088 N N . VAL E 1 100 ? 10.397 57.932 8.332 1.00 41.98 100 VAL E N 1
ATOM 5089 C CA . VAL E 1 100 ? 11.736 58.301 8.794 1.00 40.52 100 VAL E CA 1
ATOM 5090 C C . VAL E 1 100 ? 12.049 59.767 8.462 1.00 47.27 100 VAL E C 1
ATOM 5091 O O . VAL E 1 100 ? 11.534 60.309 7.482 1.00 47.01 100 VAL E O 1
ATOM 5095 N N . ALA E 1 101 ? 12.869 60.409 9.295 1.00 52.50 101 ALA E N 1
ATOM 5096 C CA . ALA E 1 101 ? 13.283 61.797 9.077 1.00 52.20 101 ALA E CA 1
ATOM 5097 C C . ALA E 1 101 ? 14.752 61.889 8.643 1.00 48.52 101 ALA E C 1
ATOM 5098 O O . ALA E 1 101 ? 15.509 60.921 8.767 1.00 44.19 101 ALA E O 1
ATOM 5100 N N . GLY E 1 102 ? 15.149 63.047 8.122 1.00 48.24 102 GLY E N 1
ATOM 5101 C CA . GLY E 1 102 ? 16.522 63.251 7.695 1.00 46.86 102 GLY E CA 1
ATOM 5102 C C . GLY E 1 102 ? 17.497 63.079 8.847 1.00 46.37 102 GLY E C 1
ATOM 5103 O O . GLY E 1 102 ? 17.231 63.536 9.954 1.00 45.38 102 GLY E O 1
ATOM 5104 N N . GLY E 1 103 ? 18.610 62.395 8.590 1.00 52.48 103 GLY E N 1
ATOM 5105 C CA . GLY E 1 103 ? 19.669 62.246 9.576 1.00 53.80 103 GLY E CA 1
ATOM 5106 C C . GLY E 1 103 ? 19.599 60.981 10.412 1.00 53.16 103 GLY E C 1
ATOM 5107 O O . GLY E 1 103 ? 20.535 60.663 11.151 1.00 57.58 103 GLY E O 1
ATOM 5108 N N . GLU E 1 104 ? 18.490 60.254 10.318 1.00 44.02 104 GLU E N 1
ATOM 5109 C CA . GLU E 1 104 ? 18.339 59.037 11.115 1.00 40.71 104 GLU E CA 1
ATOM 5110 C C . GLU E 1 104 ? 19.114 57.856 10.539 1.00 35.18 104 GLU E C 1
ATOM 5111 O O . GLU E 1 104 ? 19.050 57.587 9.337 1.00 36.44 104 GLU E O 1
ATOM 5113 N N . THR E 1 105 ? 19.841 57.146 11.394 1.00 34.00 105 THR E N 1
ATOM 5114 C CA . THR E 1 105 ? 20.422 55.861 11.016 1.00 34.43 105 THR E CA 1
ATOM 5115 C C . THR E 1 105 ? 19.329 54.785 11.093 1.00 36.70 105 THR E C 1
ATOM 5116 O O . THR E 1 105 ? 18.766 54.556 12.160 1.00 41.11 105 THR E O 1
ATOM 5120 N N . VAL E 1 106 ? 19.030 54.131 9.974 1.00 32.72 106 VAL E N 1
ATOM 5121 C CA . VAL E 1 106 ? 17.904 53.200 9.921 1.00 29.34 106 VAL E CA 1
ATOM 5122 C C . VAL E 1 106 ? 18.353 51.739 9.937 1.00 30.22 106 VAL E C 1
ATOM 5123 O O . VAL E 1 106 ? 17.543 50.834 10.177 1.00 28.47 106 VAL E O 1
ATOM 5127 N N . ALA E 1 107 ? 19.640 51.517 9.682 1.00 26.84 107 ALA E N 1
ATOM 5128 C CA . ALA E 1 107 ? 20.205 50.168 9.710 1.00 25.80 107 ALA E CA 1
ATOM 5129 C C . ALA E 1 107 ? 21.666 50.205 10.147 1.00 26.45 107 ALA E C 1
ATOM 5130 O O . ALA E 1 107 ? 22.418 51.133 9.816 1.00 29.52 107 ALA E O 1
ATOM 5132 N N . ASN E 1 108 ? 22.075 49.192 10.889 1.00 25.94 108 ASN E N 1
ATOM 5133 C CA . ASN E 1 108 ? 23.437 49.158 11.401 1.00 31.35 108 ASN E CA 1
ATOM 5134 C C . ASN E 1 108 ? 23.895 47.716 11.420 1.00 28.04 108 ASN E C 1
ATOM 5135 O O . ASN E 1 108 ? 23.100 46.811 11.690 1.00 25.92 108 ASN E O 1
ATOM 5140 N N . TRP E 1 109 ? 25.170 47.497 11.124 1.00 29.55 109 TRP E N 1
ATOM 5141 C CA . TRP E 1 109 ? 25.717 46.148 11.137 1.00 28.57 109 TRP E CA 1
ATOM 5142 C C . TRP E 1 109 ? 27.205 46.176 11.406 1.00 33.11 109 TRP E C 1
ATOM 5143 O O . TRP E 1 109 ? 27.850 47.223 11.265 1.00 33.84 109 TRP E O 1
ATOM 5154 N N . ASP E 1 110 ? 27.749 45.034 11.812 1.00 35.31 110 ASP E N 1
ATOM 5155 C CA . ASP E 1 110 ? 29.175 44.958 12.072 1.00 39.65 110 ASP E CA 1
ATOM 5156 C C . ASP E 1 110 ? 29.908 45.003 10.737 1.00 40.96 110 ASP E C 1
ATOM 5157 O O . ASP E 1 110 ? 29.706 44.130 9.887 1.00 40.96 110 ASP E O 1
ATOM 5162 N N . HIS E 1 112 ? 32.654 43.993 7.628 1.00 48.03 112 HIS E N 1
ATOM 5163 C CA . HIS E 1 112 ? 33.461 43.592 8.779 1.00 49.85 112 HIS E CA 1
ATOM 5164 C C . HIS E 1 112 ? 33.329 42.105 9.104 1.00 50.91 112 HIS E C 1
ATOM 5165 O O . HIS E 1 112 ? 34.322 41.378 9.159 1.00 53.13 112 HIS E O 1
ATOM 5167 N N . THR E 1 113 ? 32.098 41.666 9.347 1.00 50.74 113 THR E N 1
ATOM 5168 C CA . THR E 1 113 ? 31.851 40.285 9.732 1.00 50.26 113 THR E CA 1
ATOM 5169 C C . THR E 1 113 ? 30.578 39.725 9.120 1.00 47.39 113 THR E C 1
ATOM 5170 O O . THR E 1 113 ? 29.803 40.437 8.468 1.00 47.85 113 THR E O 1
ATOM 5182 N N . PRO E 1 115 ? 27.586 37.369 10.733 1.00 29.29 115 PRO E N 1
ATOM 5183 C CA . PRO E 1 115 ? 27.106 36.739 11.963 1.00 28.15 115 PRO E CA 1
ATOM 5184 C C . PRO E 1 115 ? 26.422 35.401 11.683 1.00 28.51 115 PRO E C 1
ATOM 5185 O O . PRO E 1 115 ? 25.930 35.150 10.575 1.00 29.17 115 PRO E O 1
ATOM 5189 N N . VAL E 1 116 ? 26.437 34.531 12.683 1.00 28.47 116 VAL E N 1
ATOM 5190 C CA . VAL E 1 116 ? 25.624 33.326 12.659 1.00 28.81 116 VAL E CA 1
ATOM 5191 C C . VAL E 1 116 ? 24.535 33.600 13.685 1.00 27.18 116 VAL E C 1
ATOM 5192 O O . VAL E 1 116 ? 24.844 33.854 14.852 1.00 26.60 116 VAL E O 1
ATOM 5196 N N . ILE E 1 117 ? 23.272 33.598 13.260 1.00 26.88 117 ILE E N 1
ATOM 5197 C CA . ILE E 1 117 ? 22.187 34.049 14.130 1.00 28.36 117 ILE E CA 1
ATOM 5198 C C . ILE E 1 117 ? 21.269 32.901 14.484 1.00 26.72 117 ILE E C 1
ATOM 5199 O O . ILE E 1 117 ? 20.924 32.115 13.620 1.00 27.97 117 ILE E O 1
ATOM 5204 N N . THR E 1 118 ? 20.862 32.810 15.749 1.00 29.92 118 THR E N 1
ATOM 5205 C CA . THR E 1 118 ? 19.937 31.753 16.153 1.00 29.47 118 THR E CA 1
ATOM 5206 C C . THR E 1 118 ? 18.523 32.042 15.648 1.00 31.15 118 THR E C 1
ATOM 5207 O O . THR E 1 118 ? 18.068 33.186 15.657 1.00 33.60 118 THR E O 1
ATOM 5211 N N . GLU E 1 119 ? 17.827 31.009 15.186 1.00 36.93 119 GLU E N 1
ATOM 5212 C CA . GLU E 1 119 ? 16.455 31.201 14.726 1.00 40.55 119 GLU E CA 1
ATOM 5213 C C . GLU E 1 119 ? 15.460 30.890 15.841 1.00 39.69 119 GLU E C 1
ATOM 5214 O O . GLU E 1 119 ? 14.250 30.961 15.640 1.00 40.40 119 GLU E O 1
ATOM 5216 N N . VAL E 1 120 ? 15.978 30.546 17.019 1.00 30.85 120 VAL E N 1
ATOM 5217 C CA . VAL E 1 120 ? 15.121 30.170 18.137 1.00 31.42 120 VAL E CA 1
ATOM 5218 C C . VAL E 1 120 ? 15.680 30.658 19.459 1.00 31.93 120 VAL E C 1
ATOM 5219 O O . VAL E 1 120 ? 16.860 30.997 19.571 1.00 31.56 120 VAL E O 1
ATOM 5223 N N . SER E 1 121 ? 14.809 30.676 20.461 1.00 37.02 121 SER E N 1
ATOM 5224 C CA . SER E 1 121 ? 15.176 31.033 21.812 1.00 39.00 121 SER E CA 1
ATOM 5225 C C . SER E 1 121 ? 15.489 29.751 22.571 1.00 38.42 121 SER E C 1
ATOM 5226 O O . SER E 1 121 ? 15.019 28.667 22.202 1.00 37.98 121 SER E O 1
ATOM 5228 N N . GLY E 1 122 ? 16.296 29.871 23.619 1.00 36.63 122 GLY E N 1
ATOM 5229 C CA . GLY E 1 122 ? 16.660 28.732 24.440 1.00 35.84 122 GLY E CA 1
ATOM 5230 C C . GLY E 1 122 ? 17.948 29.000 25.192 1.00 36.00 122 GLY E C 1
ATOM 5231 O O . GLY E 1 122 ? 18.246 30.150 25.534 1.00 41.75 122 GLY E O 1
ATOM 5232 N N . PHE E 1 123 ? 18.706 27.938 25.452 1.00 32.46 123 PHE E N 1
ATOM 5233 C CA . PHE E 1 123 ? 20.017 28.040 26.085 1.00 32.54 123 PHE E CA 1
ATOM 5234 C C . PHE E 1 123 ? 21.077 27.456 25.149 1.00 30.89 123 PHE E C 1
ATOM 5235 O O . PHE E 1 123 ? 20.814 26.498 24.421 1.00 29.87 123 PHE E O 1
ATOM 5243 N N . VAL E 1 124 ? 22.275 28.026 25.176 1.00 31.46 124 VAL E N 1
ATOM 5244 C CA . VAL E 1 124 ? 23.349 27.555 24.308 1.00 32.52 124 VAL E CA 1
ATOM 5245 C C . VAL E 1 124 ? 24.125 26.432 24.978 1.00 35.36 124 VAL E C 1
ATOM 5246 O O . VAL E 1 124 ? 24.457 26.522 26.155 1.00 39.01 124 VAL E O 1
ATOM 5250 N N . ARG E 1 125 ? 24.427 25.375 24.234 1.00 34.27 125 ARG E N 1
ATOM 5251 C CA . ARG E 1 125 ? 25.277 24.317 24.757 1.00 30.39 125 ARG E CA 1
ATOM 5252 C C . ARG E 1 125 ? 26.421 24.099 23.766 1.00 30.87 125 ARG E C 1
ATOM 5253 O O . ARG E 1 125 ? 26.176 23.864 22.583 1.00 29.05 125 ARG E O 1
ATOM 5256 N N . PHE E 1 126 ? 27.664 24.216 24.233 1.00 27.26 126 PHE E N 1
ATOM 5257 C CA . PHE E 1 126 ? 28.831 24.009 23.373 1.00 25.71 126 PHE E CA 1
ATOM 5258 C C . PHE E 1 126 ? 28.962 22.530 23.064 1.00 26.88 126 PHE E C 1
ATOM 5259 O O . PHE E 1 126 ? 28.795 21.701 23.957 1.00 25.72 126 PHE E O 1
ATOM 5267 N N . THR E 1 127 ? 29.292 22.188 21.823 1.00 24.09 127 THR E N 1
ATOM 5268 C CA . THR E 1 127 ? 29.606 20.801 21.534 1.00 25.07 127 THR E CA 1
ATOM 5269 C C . THR E 1 127 ? 30.843 20.722 20.650 1.00 26.48 127 THR E C 1
ATOM 5270 O O . THR E 1 127 ? 31.041 21.584 19.776 1.00 24.48 127 THR E O 1
ATOM 5274 N N . ASP E 1 128 ? 31.689 19.722 20.911 1.00 26.77 128 ASP E N 1
ATOM 5275 C CA . ASP E 1 128 ? 32.910 19.517 20.119 1.00 28.06 128 ASP E CA 1
ATOM 5276 C C . ASP E 1 128 ? 33.833 20.737 20.121 1.00 25.76 128 ASP E C 1
ATOM 5277 O O . ASP E 1 128 ? 34.585 20.955 1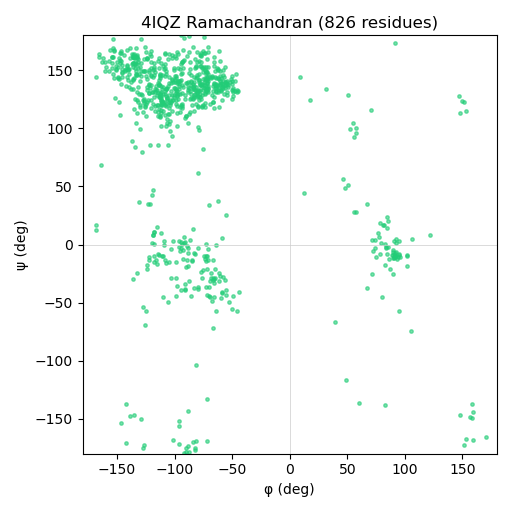9.163 1.00 24.60 128 ASP E O 1
ATOM 5290 N N . ILE E 1 130 ? 36.922 22.285 21.832 1.00 23.75 130 ILE E N 1
ATOM 5291 C CA . ILE E 1 130 ? 38.010 21.802 22.664 1.00 26.00 130 ILE E CA 1
ATOM 5292 C C . ILE E 1 130 ? 39.256 22.630 22.367 1.00 26.11 130 ILE E C 1
ATOM 5293 O O . ILE E 1 130 ? 39.793 22.577 21.258 1.00 23.76 130 ILE E O 1
ATOM 5298 N N . ASP E 1 131 ? 39.691 23.411 23.353 1.00 25.64 131 ASP E N 1
ATOM 5299 C CA . ASP E 1 131 ? 40.863 24.269 23.220 1.00 26.29 131 ASP E CA 1
ATOM 5300 C C . ASP E 1 131 ? 42.091 23.480 22.773 1.00 25.84 131 ASP E C 1
ATOM 5301 O O . ASP E 1 131 ? 42.419 22.463 23.367 1.00 27.44 131 ASP E O 1
ATOM 5303 N N . GLY E 1 132 ? 42.764 23.958 21.730 1.00 25.20 132 GLY E N 1
ATOM 5304 C CA . GLY E 1 132 ? 43.954 23.306 21.221 1.00 24.95 132 GLY E CA 1
ATOM 5305 C C . GLY E 1 132 ? 43.664 22.143 20.280 1.00 23.90 132 GLY E C 1
ATOM 5306 O O . GLY E 1 132 ? 44.601 21.497 19.794 1.00 23.76 132 GLY E O 1
ATOM 5307 N N . GLN E 1 133 ? 42.380 21.865 20.032 1.00 25.87 133 GLN E N 1
ATOM 5308 C CA . GLN E 1 133 ? 41.985 20.779 19.122 1.00 24.18 133 GLN E CA 1
ATOM 5309 C C . GLN E 1 133 ? 41.023 21.234 18.034 1.00 23.30 133 GLN E C 1
ATOM 5310 O O . GLN E 1 133 ? 41.290 21.011 16.857 1.00 24.66 133 GLN E O 1
ATOM 5316 N N . THR E 1 134 ? 39.907 21.858 18.409 1.00 21.94 134 THR E N 1
ATOM 5317 C CA . THR E 1 134 ? 39.004 22.439 17.402 1.00 21.75 134 THR E CA 1
ATOM 5318 C C . THR E 1 134 ? 38.837 23.955 17.516 1.00 23.42 134 THR E C 1
ATOM 5319 O O . THR E 1 134 ? 38.324 24.611 16.602 1.00 23.04 134 THR E O 1
ATOM 5323 N N . ILE E 1 135 ? 39.241 24.513 18.652 1.00 22.66 135 ILE E N 1
ATOM 5324 C CA . ILE E 1 135 ? 39.160 25.951 18.838 1.00 23.36 135 ILE E CA 1
ATOM 5325 C C . ILE E 1 135 ? 40.426 26.463 19.491 1.00 24.22 135 ILE E C 1
ATOM 5326 O O . ILE E 1 135 ? 41.211 25.674 20.061 1.00 24.61 135 ILE E O 1
ATOM 5331 N N . THR E 1 136 ? 40.635 27.773 19.413 1.00 27.72 136 THR E N 1
ATOM 5332 C CA . THR E 1 136 ? 41.641 28.404 20.263 1.00 35.22 136 THR E CA 1
ATOM 5333 C C . THR E 1 136 ? 40.955 29.385 21.209 1.00 34.13 136 THR E C 1
ATOM 5334 O O . THR E 1 136 ? 40.055 30.114 20.809 1.00 28.55 136 THR E O 1
ATOM 5338 N N . ARG E 1 137 ? 41.350 29.369 22.474 1.00 36.88 137 ARG E N 1
ATOM 5339 C CA . ARG E 1 137 ? 40.699 30.220 23.468 1.00 38.96 137 ARG E CA 1
ATOM 5340 C C . ARG E 1 137 ? 41.563 31.419 23.806 1.00 42.10 137 ARG E C 1
ATOM 5341 O O . ARG E 1 137 ? 42.690 31.268 24.272 1.00 45.54 137 ARG E O 1
ATOM 5345 N N . GLN E 1 138 ? 41.031 32.610 23.559 1.00 42.42 138 GLN E N 1
ATOM 5346 C CA . GLN E 1 138 ? 41.743 33.850 23.842 1.00 43.43 138 GLN E CA 1
ATOM 5347 C C . GLN E 1 138 ? 41.041 34.598 24.970 1.00 43.67 138 GLN E C 1
ATOM 5348 O O . GLN E 1 138 ? 39.934 35.105 24.786 1.00 44.54 138 GLN E O 1
ATOM 5350 N N . THR E 1 139 ? 41.679 34.659 26.136 1.00 50.92 139 THR E N 1
ATOM 5351 C CA . THR E 1 139 ? 41.076 35.300 27.303 1.00 53.93 139 THR E CA 1
ATOM 5352 C C . THR E 1 139 ? 41.565 36.731 27.500 1.00 56.34 139 THR E C 1
ATOM 5353 O O . THR E 1 139 ? 42.771 36.994 27.461 1.00 57.30 139 THR E O 1
ATOM 5355 N N . ASP E 1 140 ? 40.627 37.651 27.714 1.00 46.19 140 ASP E N 1
ATOM 5356 C CA . ASP E 1 140 ? 40.974 39.009 28.092 1.00 48.90 140 ASP E CA 1
ATOM 5357 C C . ASP E 1 140 ? 41.616 38.934 29.470 1.00 49.84 140 ASP E C 1
ATOM 5358 O O . ASP E 1 140 ? 41.046 38.344 30.390 1.00 48.85 140 ASP E O 1
ATOM 5363 N N . GLU E 1 141 ? 42.811 39.507 29.603 1.00 50.30 141 GLU E N 1
ATOM 5364 C CA . GLU E 1 141 ? 43.551 39.447 30.863 1.00 52.47 141 GLU E CA 1
ATOM 5365 C C . GLU E 1 141 ? 42.843 40.225 31.977 1.00 55.34 141 GLU E C 1
ATOM 5366 O O . GLU E 1 141 ? 42.967 39.893 33.158 1.00 56.85 141 GLU E O 1
ATOM 5368 N N . LEU E 1 142 ? 42.095 41.258 31.604 1.00 56.73 142 LEU E N 1
ATOM 5369 C CA . LEU E 1 142 ? 41.406 42.062 32.611 1.00 59.68 142 LEU E CA 1
ATOM 5370 C C . LEU E 1 142 ? 40.051 41.458 32.991 1.00 60.96 142 LEU E C 1
ATOM 5371 O O . LEU E 1 142 ? 39.719 41.361 34.173 1.00 64.57 142 LEU E O 1
ATOM 5373 N N . THR E 1 143 ? 39.289 41.034 31.987 1.00 55.43 143 THR E N 1
ATOM 5374 C CA . THR E 1 143 ? 37.928 40.538 32.193 1.00 57.42 143 THR E CA 1
ATOM 5375 C C . THR E 1 143 ? 37.850 39.045 32.508 1.00 55.86 143 THR E C 1
ATOM 5376 O O . THR E 1 143 ? 36.943 38.602 33.219 1.00 53.80 143 THR E O 1
ATOM 5378 N N . GLY E 1 144 ? 38.781 38.265 31.961 1.00 59.61 144 GLY E N 1
ATOM 5379 C CA . GLY E 1 144 ? 38.710 36.820 32.078 1.00 55.66 144 GLY E CA 1
ATOM 5380 C C . GLY E 1 144 ? 37.631 36.245 31.174 1.00 55.37 144 GLY E C 1
ATOM 5381 O O . GLY E 1 144 ? 37.362 35.043 31.189 1.00 55.13 144 GLY E O 1
ATOM 5382 N N . LEU E 1 145 ? 37.003 37.109 30.385 1.00 57.72 145 LEU E N 1
ATOM 5383 C CA . LEU E 1 145 ? 36.016 36.665 29.416 1.00 57.95 145 LEU E CA 1
ATOM 5384 C C . LEU E 1 145 ? 36.741 36.142 28.184 1.00 60.49 145 LEU E C 1
ATOM 5385 O O . LEU E 1 145 ? 37.654 36.791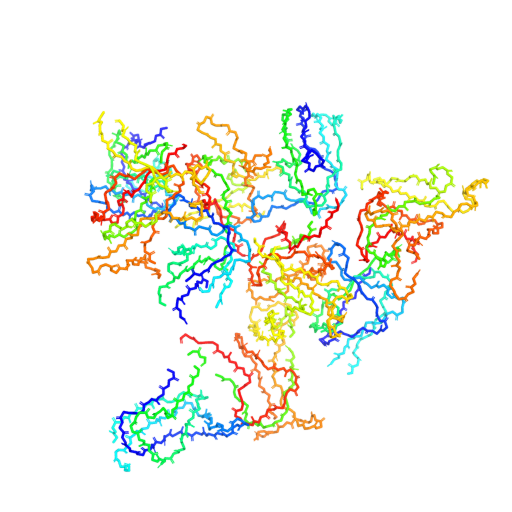 27.670 1.00 64.41 145 LEU E O 1
ATOM 5387 N N . SER E 1 146 ? 36.337 34.970 27.710 1.00 60.34 146 SER E N 1
ATOM 5388 C CA . SER E 1 146 ? 37.017 34.354 26.579 1.00 60.01 146 SER E CA 1
ATOM 5389 C C . SER E 1 146 ? 36.294 34.551 25.255 1.00 56.01 146 SER E C 1
ATOM 5390 O O . SER E 1 146 ? 35.063 34.583 25.201 1.00 56.26 146 SER E O 1
ATOM 5393 N N . SER E 1 147 ? 37.082 34.700 24.194 1.00 48.68 147 SER E N 1
ATOM 5394 C CA . SER E 1 147 ? 36.582 34.605 22.832 1.00 44.38 147 SER E CA 1
ATOM 5395 C C . SER E 1 147 ? 37.228 33.384 22.194 1.00 39.25 147 SER E C 1
ATOM 5396 O O . SER E 1 147 ? 38.448 33.206 22.272 1.00 42.49 147 SER E O 1
ATOM 5399 N N . LEU E 1 148 ? 36.404 32.544 21.578 1.00 28.40 148 LEU E N 1
ATOM 5400 C CA . LEU E 1 148 ? 36.838 31.256 21.061 1.00 29.85 148 LEU E CA 1
ATOM 5401 C C . LEU E 1 148 ? 36.909 31.327 19.546 1.00 30.50 148 LEU E C 1
ATOM 5402 O O . LEU E 1 148 ? 35.933 31.692 18.894 1.00 30.14 148 LEU E O 1
ATOM 5407 N N . VAL E 1 149 ? 38.063 31.008 18.975 1.00 26.12 149 VAL E N 1
ATOM 5408 C CA . VAL E 1 149 ? 38.183 31.046 17.523 1.00 27.17 149 VAL E CA 1
ATOM 5409 C C . VAL E 1 149 ? 38.215 29.614 17.014 1.00 25.43 149 VAL E C 1
ATOM 5410 O O . VAL E 1 149 ? 39.023 28.809 17.488 1.00 24.79 149 VAL E O 1
ATOM 5414 N N . VAL E 1 150 ? 37.318 29.294 16.080 1.00 26.83 150 VAL E N 1
ATOM 5415 C CA . VAL E 1 150 ? 37.210 27.941 15.546 1.00 27.05 150 VAL E CA 1
ATOM 5416 C C . VAL E 1 150 ? 38.297 27.694 14.527 1.00 26.12 150 VAL E C 1
ATOM 5417 O O . VAL E 1 150 ? 38.519 28.509 13.624 1.00 24.41 150 VAL E O 1
ATOM 5421 N N . LEU E 1 151 ? 38.965 26.559 14.684 1.00 23.20 151 LEU E N 1
ATOM 5422 C CA . LEU E 1 151 ? 39.981 26.130 13.752 1.00 24.33 151 LEU E CA 1
ATOM 5423 C C . LEU E 1 151 ? 39.273 25.371 12.648 1.00 23.37 151 LEU E C 1
ATOM 5424 O O . LEU E 1 151 ? 38.437 24.503 12.920 1.00 22.59 151 LEU E O 1
ATOM 5429 N N . ASP E 1 152 ? 39.586 25.699 11.403 1.00 23.71 152 ASP E N 1
ATOM 5430 C CA . ASP E 1 152 ? 38.991 24.978 10.289 1.00 23.36 152 ASP E CA 1
ATOM 5431 C C . ASP E 1 152 ? 39.441 23.523 10.323 1.00 24.37 152 ASP E C 1
ATOM 5432 O O . ASP E 1 152 ? 40.583 23.254 10.669 1.00 25.96 152 ASP E O 1
ATOM 5437 N N . SER E 1 153 ? 38.543 22.598 9.957 1.00 28.95 153 SER E N 1
ATOM 5438 C CA . SER E 1 153 ? 38.838 21.158 9.928 1.00 31.83 153 SER E CA 1
ATOM 5439 C C . SER E 1 153 ? 40.177 20.858 9.307 1.00 29.47 153 SER E C 1
ATOM 5440 O O . SER E 1 153 ? 40.921 19.990 9.763 1.00 28.80 153 SER E O 1
ATOM 5443 N N . ALA E 1 154 ? 40.466 21.574 8.231 1.00 30.52 154 ALA E N 1
ATOM 5444 C CA . ALA E 1 154 ? 41.649 21.310 7.428 1.00 36.70 154 ALA E CA 1
ATOM 5445 C C . ALA E 1 154 ? 42.941 21.616 8.187 1.00 35.51 154 ALA E C 1
ATOM 5446 O O . ALA E 1 154 ? 43.955 20.982 7.949 1.00 40.67 154 ALA E O 1
ATOM 5448 N N . GLU E 1 155 ? 42.894 22.584 9.099 1.00 37.30 155 GLU E N 1
ATOM 5449 C CA . GLU E 1 155 ? 44.098 23.041 9.804 1.00 40.29 155 GLU E CA 1
ATOM 5450 C C . GLU E 1 155 ? 44.311 22.329 11.139 1.00 39.43 155 GLU E C 1
ATOM 5451 O O . GLU E 1 155 ? 45.278 22.620 11.857 1.00 42.76 155 GLU E O 1
ATOM 5457 N N . ARG E 1 156 ? 43.409 21.406 11.474 1.00 31.42 156 ARG E N 1
ATOM 5458 C CA . ARG E 1 156 ? 43.486 20.676 12.739 1.00 32.13 156 ARG E CA 1
ATOM 5459 C C . ARG E 1 156 ? 44.347 19.442 12.610 1.00 34.73 156 ARG E C 1
ATOM 5460 O O . ARG E 1 156 ? 44.655 19.001 11.500 1.00 35.69 156 ARG E O 1
ATOM 5468 N N . THR E 1 157 ? 44.721 18.870 13.750 1.00 39.66 157 THR E N 1
ATOM 5469 C CA . THR E 1 157 ? 45.512 17.641 13.753 1.00 43.30 157 THR E CA 1
ATOM 5470 C C . THR E 1 157 ? 44.809 16.525 14.525 1.00 43.43 157 THR E C 1
ATOM 5471 O O . THR E 1 157 ? 44.031 16.791 15.448 1.00 40.65 157 THR E O 1
ATOM 5475 N N . ALA E 1 158 ? 45.066 15.284 14.123 1.00 55.46 158 ALA E N 1
ATOM 5476 C CA . ALA E 1 158 ? 44.635 14.098 14.873 1.00 61.07 158 ALA E CA 1
ATOM 5477 C C . ALA E 1 158 ? 43.164 14.077 15.313 1.00 60.47 158 ALA E C 1
ATOM 5478 O O . ALA E 1 158 ? 42.257 14.073 14.478 1.00 62.93 158 ALA E O 1
ATOM 5480 N N . GLY E 1 159 ? 42.944 14.073 16.628 1.00 53.78 159 GLY E N 1
ATOM 5481 C CA . GLY E 1 159 ? 41.612 13.925 17.197 1.00 50.72 159 GLY E CA 1
ATOM 5482 C C . GLY E 1 159 ? 40.618 15.013 16.837 1.00 46.86 159 GLY E C 1
ATOM 5483 O O . GLY E 1 159 ? 39.416 14.755 16.726 1.00 46.63 159 GLY E O 1
ATOM 5484 N N . GLY E 1 160 ? 41.108 16.232 16.637 1.00 36.12 160 GLY E N 1
ATOM 5485 C CA . GLY E 1 160 ? 40.213 17.346 16.372 1.00 34.43 160 GLY E CA 1
ATOM 5486 C C . GLY E 1 160 ? 39.619 17.366 14.972 1.00 29.61 160 GLY E C 1
ATOM 5487 O O . GLY E 1 160 ? 38.573 17.979 14.753 1.00 27.51 160 GLY E O 1
ATOM 5488 N N . LYS E 1 161 ? 40.275 16.700 14.023 1.00 31.46 161 LYS E N 1
ATOM 5489 C CA . LYS E 1 161 ? 39.900 16.836 12.609 1.00 33.75 161 LYS E CA 1
ATOM 5490 C C . LYS E 1 161 ? 38.460 16.431 12.309 1.00 31.89 161 LYS E C 1
ATOM 5491 O O . LYS E 1 161 ? 37.740 17.134 11.595 1.00 28.20 161 LYS E O 1
ATOM 5495 N N . ASP E 1 162 ? 38.045 15.294 12.854 1.00 35.58 162 ASP E N 1
ATOM 5496 C CA . ASP E 1 162 ? 36.714 14.776 12.572 1.00 35.30 162 ASP E CA 1
ATOM 5497 C C . ASP E 1 162 ? 35.609 15.410 13.421 1.00 33.04 162 ASP E C 1
ATOM 5498 O O . ASP E 1 162 ? 34.432 15.160 13.174 1.00 34.67 162 ASP E O 1
ATOM 5501 N N . LEU E 1 163 ? 35.970 16.225 14.412 1.00 26.51 163 LEU E N 1
ATOM 5502 C CA . LEU E 1 163 ? 34.946 16.876 15.250 1.00 25.01 163 LEU E CA 1
ATOM 5503 C C . LEU E 1 163 ? 34.336 18.108 14.587 1.00 23.03 163 LEU E C 1
ATOM 5504 O O . LEU E 1 163 ? 34.942 18.709 13.703 1.00 22.79 163 LEU E O 1
ATOM 5509 N N . ARG E 1 164 ? 33.123 18.468 15.008 1.00 21.95 164 ARG E N 1
ATOM 5510 C CA . ARG E 1 164 ? 32.373 19.539 14.369 1.00 23.44 164 ARG E CA 1
ATOM 5511 C C . ARG E 1 164 ? 31.791 20.420 15.456 1.00 24.85 164 ARG E C 1
ATOM 5512 O O . ARG E 1 164 ? 30.643 20.229 15.870 1.00 22.87 164 ARG E O 1
ATOM 5520 N N . PRO E 1 165 ? 32.604 21.371 15.946 1.00 25.48 165 PRO E N 1
ATOM 5521 C CA . PRO E 1 165 ? 32.189 22.318 16.982 1.00 24.30 165 PRO E CA 1
ATOM 5522 C C . PRO E 1 165 ? 30.864 22.938 16.612 1.00 22.37 165 PRO E C 1
ATOM 5523 O O . PRO E 1 165 ? 30.682 23.363 15.462 1.00 22.23 165 PRO E O 1
ATOM 5527 N N . ALA E 1 166 ? 29.928 22.954 17.553 1.00 20.08 166 ALA E N 1
ATOM 5528 C CA . ALA E 1 166 ? 28.627 23.521 17.263 1.00 19.46 166 ALA E CA 1
ATOM 5529 C C . ALA E 1 166 ? 28.053 24.155 18.508 1.00 21.80 166 ALA E C 1
ATOM 5530 O O . ALA E 1 166 ? 28.522 23.914 19.621 1.00 21.88 166 ALA E O 1
ATOM 5532 N N . LEU E 1 167 ? 27.035 24.977 18.310 1.00 20.38 167 LEU E N 1
ATOM 5533 C CA . LEU E 1 167 ? 26.282 25.518 19.417 1.00 24.00 167 LEU E CA 1
ATOM 5534 C C . LEU E 1 167 ? 24.896 24.906 19.326 1.00 26.62 167 LEU E C 1
ATOM 5535 O O . LEU E 1 167 ? 24.137 25.219 18.405 1.00 24.92 167 LEU E O 1
ATOM 5540 N N . LYS E 1 168 ? 24.577 24.015 20.260 1.00 27.35 168 LYS E N 1
ATOM 5541 C CA . LYS E 1 168 ? 23.246 23.420 20.309 1.00 28.23 168 LYS E CA 1
ATOM 5542 C C . LYS E 1 168 ? 22.311 24.327 21.101 1.00 31.57 168 LYS E C 1
ATOM 5543 O O . LYS E 1 168 ? 22.715 24.910 22.113 1.00 31.33 168 LYS E O 1
ATOM 5545 N N . ILE E 1 169 ? 21.068 24.466 20.643 1.00 31.13 169 ILE E N 1
ATOM 5546 C CA . ILE E 1 169 ? 20.087 25.219 21.412 1.00 31.22 169 ILE E CA 1
ATOM 5547 C C . ILE E 1 169 ? 19.180 24.241 22.147 1.00 32.67 169 ILE E C 1
ATOM 5548 O O . ILE E 1 169 ? 18.598 23.350 21.530 1.00 36.12 169 ILE E O 1
ATOM 5553 N N . VAL E 1 170 ? 19.083 24.372 23.468 1.00 27.16 170 VAL E N 1
ATOM 5554 C CA . VAL E 1 170 ? 18.204 23.489 24.215 1.00 29.07 170 VAL E CA 1
ATOM 5555 C C . VAL E 1 170 ? 17.220 24.314 25.016 1.00 32.32 170 VAL E C 1
ATOM 5556 O O . VAL E 1 170 ? 17.461 25.498 25.261 1.00 30.85 170 VAL E O 1
ATOM 5560 N N . ASP E 1 171 ? 16.106 23.705 25.413 1.00 41.54 171 ASP E N 1
ATOM 5561 C CA . ASP E 1 171 ? 15.154 24.402 26.277 1.00 43.43 171 ASP E CA 1
ATOM 5562 C C . ASP E 1 171 ? 15.558 24.290 27.745 1.00 46.14 171 ASP E C 1
ATOM 5563 O O . ASP E 1 171 ? 16.654 23.822 28.065 1.00 40.83 171 ASP E O 1
ATOM 5568 N N . ALA E 1 172 ? 14.652 24.702 28.627 1.00 52.14 172 ALA E N 1
ATOM 5569 C CA . ALA E 1 172 ? 14.904 24.717 30.061 1.00 55.96 172 ALA E CA 1
ATOM 5570 C C . ALA E 1 172 ? 15.401 23.377 30.605 1.00 59.40 172 ALA E C 1
ATOM 5571 O O . ALA E 1 172 ? 16.391 23.329 31.338 1.00 60.02 172 ALA E O 1
ATOM 5573 N N . GLN E 1 173 ? 14.705 22.297 30.254 1.00 68.30 173 GLN E N 1
ATOM 5574 C CA . GLN E 1 173 ? 15.040 20.973 30.768 1.00 69.75 173 GLN E CA 1
ATOM 5575 C C . GLN E 1 173 ? 16.272 20.407 30.068 1.00 70.58 173 GLN E C 1
ATOM 5576 O O . GLN E 1 173 ? 17.024 19.615 30.649 1.00 74.87 173 GLN E O 1
ATOM 5578 N N . GLY E 1 174 ? 16.476 20.818 28.818 1.00 55.38 174 GLY E N 1
ATOM 5579 C CA . GLY E 1 174 ? 17.653 20.416 28.073 1.00 51.72 174 GLY E CA 1
ATOM 5580 C C . GLY E 1 174 ? 17.316 19.693 26.787 1.00 49.66 174 GLY E C 1
ATOM 5581 O O . GLY E 1 174 ? 18.201 19.152 26.118 1.00 49.05 174 GLY E O 1
ATOM 5582 N N . ASN E 1 175 ? 16.034 19.673 26.442 1.00 47.85 175 ASN E N 1
ATOM 5583 C CA . ASN E 1 175 ? 15.603 19.050 25.200 1.00 48.20 175 ASN E CA 1
ATOM 5584 C C . ASN E 1 175 ? 15.883 19.979 24.027 1.00 45.44 175 ASN E C 1
ATOM 5585 O O . ASN E 1 175 ? 15.930 21.200 24.194 1.00 44.54 175 ASN E O 1
ATOM 5590 N N . ASP E 1 176 ? 16.059 19.403 22.844 1.00 47.04 176 ASP E N 1
ATOM 5591 C CA . ASP E 1 176 ? 16.323 20.189 21.647 1.00 44.80 176 ASP E CA 1
ATOM 5592 C C . ASP E 1 176 ? 15.187 21.154 21.346 1.00 43.55 176 ASP E C 1
ATOM 5593 O O . ASP E 1 176 ? 14.014 20.850 21.587 1.00 46.45 176 ASP E O 1
ATOM 5598 N N . VAL E 1 177 ? 15.544 22.323 20.826 1.00 39.64 177 VAL E N 1
ATOM 5599 C CA . VAL E 1 177 ? 14.553 23.304 20.402 1.00 42.01 177 VAL E CA 1
ATOM 5600 C C . VAL E 1 177 ? 14.397 23.214 18.893 1.00 42.25 177 VAL E C 1
ATOM 5601 O O . VAL E 1 177 ? 15.389 23.248 18.161 1.00 41.69 177 VAL E O 1
ATOM 5605 N N . LEU E 1 178 ? 13.157 23.095 18.433 1.00 43.24 178 LEU E N 1
ATOM 5606 C CA . LEU E 1 178 ? 12.881 22.939 17.010 1.00 42.20 178 LEU E CA 1
ATOM 5607 C C . LEU E 1 178 ? 12.742 24.287 16.304 1.00 44.59 178 LEU E C 1
ATOM 5608 O O . LEU E 1 178 ? 12.293 25.259 16.907 1.00 46.29 178 LEU E O 1
ATOM 5613 N N . ILE E 1 179 ? 13.141 24.343 15.033 1.00 42.71 179 ILE E N 1
ATOM 5614 C CA . ILE E 1 179 ? 12.972 25.553 14.230 1.00 45.43 179 ILE E CA 1
ATOM 5615 C C . ILE E 1 179 ? 11.486 25.840 13.991 1.00 47.65 179 ILE E C 1
ATOM 5616 O O . ILE E 1 179 ? 11.041 26.990 14.036 1.00 48.65 179 ILE E O 1
ATOM 5621 N N . THR E 1 182 ? 10.296 19.048 8.237 1.00 56.26 182 THR E N 1
ATOM 5622 C CA . THR E 1 182 ? 11.674 19.437 8.281 1.00 53.91 182 THR E CA 1
ATOM 5623 C C . THR E 1 182 ? 11.795 20.327 9.448 1.00 55.78 182 THR E C 1
ATOM 5624 O O . THR E 1 182 ? 12.378 21.366 9.384 1.00 56.31 182 THR E O 1
ATOM 5628 N N . ASP E 1 183 ? 11.173 19.900 10.536 1.00 63.74 183 ASP E N 1
ATOM 5629 C CA . ASP E 1 183 ? 11.320 20.533 11.816 1.00 60.49 183 ASP E CA 1
ATOM 5630 C C . ASP E 1 183 ? 12.471 19.944 12.547 1.00 54.14 183 ASP E C 1
ATOM 5631 O O . ASP E 1 183 ? 12.470 18.847 13.042 1.00 53.25 183 ASP E O 1
ATOM 5644 N N . PRO E 1 185 ? 16.046 20.076 14.773 1.00 40.93 185 PRO E N 1
ATOM 5645 C CA . PRO E 1 185 ? 16.537 20.747 15.977 1.00 38.61 185 PRO E CA 1
ATOM 5646 C C . PRO E 1 185 ? 17.536 21.837 15.613 1.00 37.53 185 PRO E C 1
ATOM 5647 O O . PRO E 1 185 ? 18.251 21.730 14.669 1.00 36.70 185 PRO E O 1
ATOM 5651 N N . ALA E 1 186 ? 17.543 22.897 16.375 1.00 34.67 186 ALA E N 1
ATOM 5652 C CA . ALA E 1 186 ? 18.382 24.010 16.110 1.00 29.88 186 ALA E CA 1
ATOM 5653 C C . ALA E 1 186 ? 19.755 23.692 16.606 1.00 30.51 186 ALA E C 1
ATOM 5654 O O . ALA E 1 186 ? 19.949 23.472 17.764 1.00 33.21 186 ALA E O 1
ATOM 5656 N N . GLN E 1 187 ? 20.704 23.661 15.704 1.00 25.26 187 GLN E N 1
ATOM 5657 C CA . GLN E 1 187 ? 22.098 23.448 16.037 1.00 27.36 187 GLN E CA 1
ATOM 5658 C C . GLN E 1 187 ? 22.937 24.194 15.055 1.00 26.16 187 GLN E C 1
ATOM 5659 O O . GLN E 1 187 ? 22.815 23.996 13.897 1.00 25.12 187 GLN E O 1
ATOM 5665 N N . TYR E 1 188 ? 23.768 25.066 15.545 1.00 21.94 188 TYR E N 1
ATOM 5666 C CA . TYR E 1 188 ? 24.542 25.912 14.711 1.00 20.41 188 TYR E CA 1
ATOM 5667 C C . TYR E 1 188 ? 26.001 25.506 14.689 1.00 21.96 188 TYR E C 1
ATOM 5668 O O . TYR E 1 188 ? 26.729 25.811 15.590 1.00 22.81 188 TYR E O 1
ATOM 5677 N N . PHE E 1 189 ? 26.411 24.836 13.625 1.00 20.95 189 PHE E N 1
ATOM 5678 C CA . PHE E 1 189 ? 27.796 24.431 13.466 1.00 21.76 189 PHE E CA 1
ATOM 5679 C C . PHE E 1 189 ? 28.632 25.654 13.116 1.00 22.19 189 PHE E C 1
ATOM 5680 O O . PHE E 1 189 ? 28.138 26.609 12.514 1.00 23.02 189 PHE E O 1
ATOM 5688 N N . LEU E 1 190 ? 29.891 25.634 13.518 1.00 18.35 190 LEU E N 1
ATOM 5689 C CA . LEU E 1 190 ? 30.739 26.811 13.406 1.00 22.37 190 LEU E CA 1
ATOM 5690 C C . LEU E 1 190 ? 31.829 26.579 12.362 1.00 22.54 190 LEU E C 1
ATOM 5691 O O . LEU E 1 190 ? 32.616 25.639 12.485 1.00 21.92 190 LEU E O 1
ATOM 5696 N N . PRO E 1 191 ? 31.874 27.428 11.318 1.00 19.85 191 PRO E N 1
ATOM 5697 C CA . PRO E 1 191 ? 32.903 27.212 10.300 1.00 21.75 191 PRO E CA 1
ATOM 5698 C C . PRO E 1 191 ? 34.253 27.670 10.818 1.00 22.53 191 PRO E C 1
ATOM 5699 O O . PRO E 1 191 ? 34.314 28.347 11.860 1.00 18.40 191 PRO E O 1
ATOM 5703 N N . GLY E 1 192 ? 35.326 27.290 10.128 1.00 21.36 192 GLY E N 1
ATOM 5704 C CA . GLY E 1 192 ? 36.637 27.827 10.454 1.00 24.07 192 GLY E CA 1
ATOM 5705 C C . GLY E 1 192 ? 36.583 29.339 10.624 1.00 25.34 192 GLY E C 1
ATOM 5706 O O . GLY E 1 192 ? 35.774 30.009 9.975 1.00 26.07 192 GLY E O 1
ATOM 5707 N N . LYS E 1 193 ? 37.413 29.863 11.526 1.00 27.22 193 LYS E N 1
ATOM 5708 C CA . LYS E 1 193 ? 37.548 31.316 11.745 1.00 26.54 193 LYS E CA 1
ATOM 5709 C C . LYS E 1 193 ? 36.394 31.981 12.515 1.00 25.29 193 LYS E C 1
ATOM 5710 O O . LYS E 1 193 ? 36.524 33.134 12.938 1.00 25.52 193 LYS E O 1
ATOM 5713 N N . ALA E 1 194 ? 35.289 31.263 12.721 1.00 19.98 194 ALA E N 1
ATOM 5714 C CA . ALA E 1 194 ? 34.176 31.812 13.496 1.00 19.51 194 ALA E CA 1
ATOM 5715 C C . ALA E 1 194 ? 34.605 32.139 14.911 1.00 24.02 194 ALA E C 1
ATOM 5716 O O . ALA E 1 194 ? 35.337 31.372 15.553 1.00 24.74 194 ALA E O 1
ATOM 5718 N N . ILE E 1 195 ? 34.136 33.281 15.393 1.00 20.88 195 ILE E N 1
ATOM 5719 C CA . ILE E 1 195 ? 34.492 33.750 16.723 1.00 26.44 195 ILE E CA 1
ATOM 5720 C C . ILE E 1 195 ? 33.265 33.701 17.630 1.00 24.07 195 ILE E C 1
ATOM 5721 O O . ILE E 1 195 ? 32.225 34.265 17.291 1.00 25.47 195 ILE E O 1
ATOM 5726 N N . VAL E 1 196 ? 33.381 33.009 18.762 1.00 25.88 196 VAL E N 1
ATOM 5727 C CA . VAL E 1 196 ? 32.294 32.939 19.737 1.00 25.92 196 VAL E CA 1
ATOM 5728 C C . VAL E 1 196 ? 32.723 33.693 20.985 1.00 30.86 196 VAL E C 1
ATOM 5729 O O . VAL E 1 196 ? 33.803 33.438 21.531 1.00 33.36 196 VAL E O 1
ATOM 5733 N N . GLN E 1 197 ? 31.888 34.620 21.443 1.00 30.22 197 GLN E N 1
ATOM 5734 C CA . GLN E 1 197 ? 32.216 35.391 22.636 1.00 34.42 197 GLN E CA 1
ATOM 5735 C C . GLN E 1 197 ? 31.201 35.178 23.753 1.00 38.07 197 GLN E C 1
ATOM 5736 O O . GLN E 1 197 ? 31.235 35.866 24.774 1.00 41.53 197 GLN E O 1
ATOM 5740 N N . LEU E 1 198 ? 30.298 34.224 23.566 1.00 37.88 198 LEU E N 1
ATOM 5741 C CA . LEU E 1 198 ? 29.350 33.900 24.626 1.00 42.32 198 LEU E CA 1
ATOM 5742 C C . LEU E 1 198 ? 29.811 32.702 25.454 1.00 40.33 198 LEU E C 1
ATOM 5743 O O . LEU E 1 198 ? 30.702 31.951 25.040 1.00 43.47 198 LEU E O 1
ATOM 5748 N N . GLU E 1 199 ? 29.206 32.526 26.625 1.00 36.17 199 GLU E N 1
ATOM 5749 C CA . GLU E 1 199 ? 29.594 31.431 27.508 1.00 39.13 199 GLU E CA 1
ATOM 5750 C C . GLU E 1 199 ? 28.674 30.220 27.353 1.00 38.53 199 GLU E C 1
ATOM 5751 O O . GLU E 1 199 ? 27.506 30.354 26.983 1.00 36.53 199 GLU E O 1
ATOM 5753 N N . ASP E 1 200 ? 29.219 29.039 27.626 1.00 42.68 200 ASP E N 1
ATOM 5754 C CA . ASP E 1 200 ? 28.455 27.800 27.582 1.00 42.99 200 ASP E CA 1
ATOM 5755 C C . ASP E 1 200 ? 27.296 27.904 28.571 1.00 41.91 200 ASP E C 1
ATOM 5756 O O . ASP E 1 200 ? 27.508 28.216 29.737 1.00 42.09 200 ASP E O 1
ATOM 5761 N N . GLY E 1 201 ? 26.070 27.697 28.097 1.00 39.11 201 GLY E N 1
ATOM 5762 C CA . GLY E 1 201 ? 24.915 27.699 28.978 1.00 41.44 201 GLY E CA 1
ATOM 5763 C C . GLY E 1 201 ? 24.046 28.950 29.003 1.00 43.29 201 GLY E C 1
ATOM 5764 O O . GLY E 1 201 ? 22.971 28.931 29.610 1.00 43.39 201 GLY E O 1
ATOM 5765 N N . VAL E 1 202 ? 24.485 30.033 28.359 1.00 42.65 202 VAL E N 1
ATOM 5766 C CA . VAL E 1 202 ? 23.728 31.291 28.412 1.00 43.99 202 VAL E CA 1
ATOM 5767 C C . VAL E 1 202 ? 22.362 31.182 27.736 1.00 39.21 202 VAL E C 1
ATOM 5768 O O . VAL E 1 202 ? 22.210 30.483 26.736 1.00 34.59 202 VAL E O 1
ATOM 5772 N N . GLN E 1 203 ? 21.367 31.860 28.297 1.00 35.82 203 GLN E N 1
ATOM 5773 C CA . GLN E 1 203 ? 20.044 31.917 27.690 1.00 40.65 203 GLN E CA 1
ATOM 5774 C C . GLN E 1 203 ? 20.152 32.898 26.527 1.00 41.45 203 GLN E C 1
ATOM 5775 O O . GLN E 1 203 ? 20.798 33.934 26.657 1.00 45.19 203 GLN E O 1
ATOM 5781 N N . ILE E 1 204 ? 19.575 32.549 25.377 1.00 41.53 204 ILE E N 1
ATOM 5782 C CA . ILE E 1 204 ? 19.506 33.463 24.230 1.00 38.60 204 ILE E CA 1
ATOM 5783 C C . ILE E 1 204 ? 18.101 33.421 23.654 1.00 39.64 204 ILE E C 1
ATOM 5784 O O . ILE E 1 204 ? 17.346 32.482 23.920 1.00 40.69 204 ILE E O 1
ATOM 5789 N N . SER E 1 205 ? 17.748 34.437 22.869 1.00 40.04 205 SER E N 1
ATOM 5790 C CA . SER E 1 205 ? 16.425 34.517 22.246 1.00 40.19 205 SER E CA 1
ATOM 5791 C C . SER E 1 205 ? 16.627 34.559 20.750 1.00 35.23 205 SER E C 1
ATOM 5792 O O . SER E 1 205 ? 17.712 34.931 20.292 1.00 31.05 205 SER E O 1
ATOM 5795 N N . SER E 1 206 ? 15.608 34.176 19.983 1.00 31.94 206 SER E N 1
ATOM 5796 C CA . SER E 1 206 ? 15.746 34.150 18.524 1.00 32.35 206 SER E CA 1
ATOM 5797 C C . SER E 1 206 ? 16.224 35.510 18.014 1.00 31.25 206 SER E C 1
ATOM 5798 O O . SER E 1 206 ? 15.798 36.559 18.509 1.00 33.27 206 SER E O 1
ATOM 5801 N N . GLY E 1 207 ? 17.158 35.486 17.072 1.00 30.74 207 GLY E N 1
ATOM 5802 C CA . GLY E 1 207 ? 17.745 36.712 16.562 1.00 30.16 207 GLY E CA 1
ATOM 5803 C C . GLY E 1 207 ? 19.042 37.113 17.242 1.00 29.45 207 GLY E C 1
ATOM 5804 O O . GLY E 1 207 ? 19.712 38.049 16.792 1.00 29.29 207 GLY E O 1
ATOM 5805 N N . ASP E 1 208 ? 19.394 36.431 18.330 1.00 27.58 208 ASP E N 1
ATOM 5806 C CA . ASP E 1 208 ? 20.661 36.707 19.010 1.00 27.74 208 ASP E CA 1
ATOM 5807 C C . ASP E 1 208 ? 21.832 36.217 18.163 1.00 27.09 208 ASP E C 1
ATOM 5808 O O . ASP E 1 208 ? 21.718 35.205 17.449 1.00 23.82 208 ASP E O 1
ATOM 5813 N N . THR E 1 209 ? 22.956 36.925 18.235 1.00 28.21 209 THR E N 1
ATOM 5814 C CA . THR E 1 209 ? 24.134 36.532 17.470 1.00 30.42 209 THR E CA 1
ATOM 5815 C C . THR E 1 209 ? 24.932 35.470 18.220 1.00 30.68 209 THR E C 1
ATOM 5816 O O . THR E 1 209 ? 25.300 35.669 19.373 1.00 33.42 209 THR E O 1
ATOM 5820 N N . LEU E 1 210 ? 25.204 34.346 17.569 1.00 25.49 210 LEU E N 1
ATOM 5821 C CA . LEU E 1 210 ? 25.915 33.249 18.239 1.00 28.96 210 LEU E CA 1
ATOM 5822 C C . LEU E 1 210 ? 27.412 33.288 17.991 1.00 29.25 210 LEU E C 1
ATOM 5823 O O . LEU E 1 210 ? 28.209 32.998 18.887 1.00 33.90 210 LEU E O 1
ATOM 5828 N N . ALA E 1 211 ? 27.793 33.638 16.770 1.00 21.16 211 ALA E N 1
ATOM 5829 C CA . ALA E 1 211 ? 29.199 33.656 16.396 1.00 21.18 211 ALA E CA 1
ATOM 5830 C C . ALA E 1 211 ? 29.390 34.650 15.262 1.00 23.76 211 ALA E C 1
ATOM 5831 O O . ALA E 1 211 ? 28.432 35.016 14.574 1.00 24.64 211 ALA E O 1
ATOM 5833 N N . ARG E 1 212 ? 30.629 35.076 15.050 1.00 26.24 212 ARG E N 1
ATOM 5834 C CA . ARG E 1 212 ? 30.916 36.053 14.007 1.00 25.20 212 ARG E CA 1
ATOM 5835 C C . ARG E 1 212 ? 32.072 35.582 13.146 1.00 27.19 212 ARG E C 1
ATOM 5836 O O . ARG E 1 212 ? 33.125 35.199 13.674 1.00 28.78 212 ARG E O 1
ATOM 5844 N N . ILE E 1 213 ? 31.872 35.610 11.828 1.00 26.11 213 ILE E N 1
ATOM 5845 C CA . ILE E 1 213 ? 32.890 35.184 10.864 1.00 26.48 213 ILE E CA 1
ATOM 5846 C C . ILE E 1 213 ? 33.517 36.400 10.196 1.00 28.37 213 ILE E C 1
ATOM 5847 O O . ILE E 1 213 ? 32.850 37.104 9.442 1.00 27.40 213 ILE E O 1
ATOM 5852 N N . PRO E 1 214 ? 34.806 36.648 10.476 1.00 34.42 214 PRO E N 1
ATOM 5853 C CA . PRO E 1 214 ? 35.527 37.821 9.966 1.00 37.28 214 PRO E CA 1
ATOM 5854 C C . PRO E 1 214 ? 35.499 37.888 8.436 1.00 36.80 214 PRO E C 1
ATOM 5855 O O . PRO E 1 214 ? 35.525 36.839 7.772 1.00 30.10 214 PRO E O 1
ATOM 5859 N N . GLN E 1 215 ? 35.417 39.105 7.898 1.00 35.50 215 GLN E N 1
ATOM 5860 C CA . GLN E 1 215 ? 35.330 39.321 6.456 1.00 43.98 215 GLN E CA 1
ATOM 5861 C C . GLN E 1 215 ? 36.312 40.388 5.993 1.00 49.63 215 GLN E C 1
ATOM 5862 O O . GLN E 1 215 ? 36.764 41.213 6.788 1.00 49.49 215 GLN E O 1
ATOM 5868 N N . GLU E 1 216 ? 36.626 40.374 4.699 1.00 59.90 216 GLU E N 1
ATOM 5869 C CA . GLU E 1 216 ? 37.422 41.433 4.084 1.00 62.34 216 GLU E CA 1
ATOM 5870 C C . GLU E 1 216 ? 36.515 42.563 3.592 1.00 63.53 216 GLU E C 1
ATOM 5871 O O . GLU E 1 216 ? 35.304 42.561 3.839 1.00 61.29 216 GLU E O 1
#

InterPro domains:
  IPR000722 RNA polymerase, alpha subunit [PF00623] (392-485)
  IPR006592 RNA polymerase, N-terminal [SM00663] (235-514)
  IPR007066 RNA polymerase Rpb1, domain 3 [PF04983] (489-644)
  IPR007080 RNA polymerase Rpb1, domain 1 [PF04997] (15-342)
  IPR007081 RNA polymerase Rpb1, domain 5 [PF04998] (766-1315)
  IPR007083 RNA polymerase Rpb1, domain 4 [PF05000] (674-764)
  IPR012754 DNA-directed RNA polymerase, subunit beta-prime, bacterial type [MF_01322] (10-1374)
  IPR012754 DNA-directed RNA polymerase, subunit beta-prime, bacterial type [TIGR02386] (19-1367)
  IPR038120 RNA polymerase Rpb1, funnel domain superfamily [G3DSA:1.10.132.30] (638-790)
  IPR042102 RNA polymerase Rpb1, domain 3 superfamily [G3DSA:1.10.274.100] (489-637)
  IPR044893 RNA polymerase Rpb1, clamp domain superfamily [G3DSA:4.10.860.120] (7-128)
  IPR045867 DNA-directed RNA polymerase, subunit beta-prime [PTHR19376] (24-1363)

Sequence (836 aa):
AAESSIQVKNKGSIKLSNVKSVVNSSGKLVITSRNTELKLIDEFGRTKESYKVPYGAVLAKGDGEQVAGGETVANWDPHTPVITEVSGFVRFTDIDGQTITRQTLSSLVVLDSAERTAGGKDLRPALKIVDAQGNDVLIPGTDPAQYFLPGKAIVQLEDGVQISSGDTLARIPQESSIQVKNKGSIKLSNVKSVVNSSGKLVITSRNTELKLIDRTKESYKVPYGAVLAKGDGEQVAGGETVANWDPHTPVITEVSGFVRFTDIDGQTITRQTDETGLSSLVVLDSAERTAGGKDLRPALKIVDAQGNDVLIPGTDPAQYFLPGKAIVQLEDGVQISSGDTLARIPQEESSIQVKNKGSIKLSNVKSVVNSSGKLVITSRNTELKLIDEFGRTKESYKVPYGAVLAKGDGEQVAGGETVANWDPHTPVITEVSGFVRFTDIDGQTITRQTDTGLSSLVVLDSAERTGKDLRPALKIVDAQGNDVLIPGTDPAQYFLPGKAIVQLEDGVQISSGDTLARIPQSSIQVKKLSNVKSVVNSSGKLVITSRNTELKSYKVPYGAVLAKGDGEGETVANWDPHTPVITEVSGFVRFTDIDGQTITRQTLSSLVVLDDLRPALKIVDAQGNDVLIPGTDPAQYFLPGKAIVQLEDGVQISSGDTLARIPQSSIQVKNKGSIKLSNVKSVVNSSGKLVITSRNTELKLIDEFTKESYKVPYGAVLAKGDGEQVAGGETVANWDHTPVITEVSGFVRFTDIDGQTITRQTDELTGLSSLVVLDSAERTAGGKDLRPALKIVDAQGNDVLITDPAQYFLPGKAIVQLEDGVQISSGDTLARIPQE

Foldseek 3Di:
DPVFWDAAAFKAFKAKPPWDWDQWPVRWTFTQGAFMKIFGAHPVRHTDDIDTHGHGKTAPHDHGHIDGGGGIGIGDDPWKFDFFQFWAWKAKFADDQAQWHWADVIWIFGAALVSHDPVSNVTWIWIWGAHPVRHADPRPPDGGRIGTAHGRWIADDDHGGTTGGSDGGTMHTHD/DFDFAAAWAFKAKDPWDWDAWPVRFIFTQGAAIKIFGHNVTPDIGGDGHGKTAPPDGGDTDHGGDTGIDDDPFKFDFAQFWAWWAKDQDDPAQWHWDADVVSAIKIFGAALVSHDDVSNVTFIWIWGAHPVGHADARPPDGGGIGTDHGGKIARDDHGDTTGGSDGGIMHGDD/DFWDFAQFKAFKAKDQFDWDAWPVRWIFTAGAQIKIFGAHPVRDTPDIDTHGHGKTAPDDHGGIDGGGDTGIGDDPFKFDFFQFWAWWAKDQDDQQFWHWDFDVRAIKIFGAALVRHVVSPDWIWTFGDHPVRHFPDNPPDGGGIGTDHGGKIARDDHGGTIGGGDGGTMHGD/DFAAPCAAKDFDWDQWPVRWTFTQDAQMAGPHDTDGHGKTAPDDHPDNDTGIDDDPFKFDFFQAWAWWAWFFDDPPQWHWDDVIWIFGACVTWTWTWGAHPVRHADQDPPDGHRIGTDHGGWTADDDHGGTIGGGDGGTMGGD/DFDAAAAKAWKAKDQWDWDAWPVGWTFTQGAFIKIAGDNHVNPDIGTAGHGKTAPDDHGHIDGGGDTGIDDDLKFDFFQFWAWKAKDQDDLAFWPWDADPVPRFIKIFGAALVPGDDPRNPTWIKIFGAHPVGHADKSVIGTIGTAHGGWIARDDGTGTIGGSDTGTMHRDD

CATH classification: 2.40.50.100 (+1 more: 2.40.50.100)